Protein 9VFU (pdb70)

Sequence (1036 aa):
SAVSALADTTISRVTAANTAASTHSLGTGRVPALQAAETGASSNSSDENLIETRCVMNRNGVNEASVEHFYSRAGLVGVVEVKDSGTSLDGYTVWPIDVMGFVQQRRKLELSTYMRFDAEFTFVSNLNNSTTPGMLLQYMYVPPGAPKPDSRKSYQWQTATNPSVFAKLSDPPPQVSVPFMSPATAYQWFYDGYPTFGEHKQATNLQYGQCPNNMMGHFAIRTVSESTTGKNIHVRVYMRIKHVRAWVPRPLRSQAYMVKNYPTYSQTITNTATDRASITTTDYEGGVPASPGYSDRVAQLTVGNSTITTQEAANIVLSYGEWPEYCPSTDATAVDKPTRPDVSVNRFYTLSTKSWKTESTGWYWKFPDVLNDTGVFGQNAQFHYLYRSGFCMHVQCNASKFHQGALLVAAIPEFVIAASSPSQGLYPDFAHTNPGKDGQEFRDPYVLDAGIPLSQALIFPHQWINLRTNNCATIIMPYINALPFDSALNHSNFGLVVIPISPLKYCNGATTEVPITLTIAPLNSEFSGLRQAIKGFPTELKPGTNQFLTTDDGTSPPILPGFEPTPLIHIPGEFTSLLDLCQVETILEVNNTTGTTGVSRLLIPVRAQNNVDQLCASFQVDPGRNGPWQSTMVGQICRYYTQWSGSLKVTFMFTGSFMATGKMLIAYTPPGSAQPTTREAAMLGTHIVWDFGLQSSVTLVIPWISNTHFRAVKTGGVYDYYATGIVTIWYQTNFVVPPDTPTEANIIALGAAQKNFTLKLCKDTDEIQQTAEYQTINFTNINYYKDSYAASASRQDFAQDPAKFTRPVLDAIREAAAPLQQVQLQQSGAELVKPGASVKLSCKASGYTFTSYYMYWVKQRPGQGLEWIGEINPSNGGTNFNEKFKSKATLTVDKSSSTAYMQLSSLTSEDSAVYYCTRYGNYAYWGQGTLVDIQMTQSPASLSVSVGETVTITCRASENIYSNLAWYQQKQGKSPQLLVYAATNLADGVPSRFSGSGSGTQYSLKINSLQSEDFGSYYCQHFWGTPWTFGGGTKL

Secondary structure (DSSP, 8-state):
-THHHHHTTS----BPPPBPP------SS--TTEE-GGGSPPP---HHHHS-PPPB----B-GGGBHHHHH-S-EEEEEEEE-EETTEE-SEEEEE--S-SSHHHHHHHTTEEEEEEEEEEEEEEE-TTS-----EEEEEEE-TTSPPPSSSSSGGGG-SSS-EEEEETTSSPPEEEE----SSSSEES---B-SS-S----SS-TTTT--TTT---EEEEEE--SS--S--EEEEEEEEEEEEEEEEE-PPP-SPP-SSSS-EEESSPPPSS--BS-TT---------S--/--B-S-EEEEETTEEEEESS----EEGGG----PPPTTT----SPPB--HHHHSS-EEEEEEEE-TT---EEEEHHHHHTTSHHHHHHHHHEEEEEEEEEEEEE----TT-EEEEEEEEEET-PPPEEE--GGGS--HHHH--TTS-EE-S-GGGTTTTS-GGGGGGSSEEEEETTT-SEEEEEE----SSSSB-TTTB--EEEEEEEEEEEE--TTS-S-EEEEEEEEEEEEEEEEE-S---/-----PPTTTT---TT------BSSTT--PPPP---S-EE-BSHHHHTS-EE--TT-BTTB-GGGGG-EEEE--SSSS-EEEEEE--TTSSSGGGGSHHHHHGGGEEEEES-EEEEEEE-S-TT-B-EEEEEEE-TTS-S-SSHHHHTTSEEEEEE-SSS-EEEEEE----SSSSEES--SGGGGGG---EEEEEESS--B--TTS-SEEEEEEEEEE-TT-EEEEE---SS---SS---/---------SSSGGGS----S-----THHHH--BSS---TTS-SB-/--EEEE-------SS--EEEEEEEESS-GGGB-EEEEEE-TTS-EEEEEEE-TTT--EEE-TTSTTTEEEEEETTTTEEEEEE-S--STT-SEEEEEB-TTS-B-----B-/---EEES-SB----TT--EEEEEEESS--TT-EEEEEE-BTBPPEEEEETTTEEPTT--TTEEEEEETTEEEEEESS--TT--SEEEEEE-SSSS--B----B-

B-factor: mean 47.01, std 33.98, range [21.1, 131.78]

Nearest PDB structures (foldseek):
  7qw9-assembly1_D  TM=9.944E-01  e=4.463E-06  Coxsackievirus A6
  6aks-assembly1_D  TM=9.167E-01  e=2.619E-05  Coxsackievirus A10
  6t40-assembly1_D  TM=8.283E-01  e=2.015E-03  Enterovirus F
  7xxj-assembly1_D  TM=8.468E-01  e=8.570E-03  Echovirus E18
  7xxa-assembly1_D  TM=8.426E-01  e=9.287E-03  Echovirus E18

Radius of gyration: 30.76 Å; Cα contacts (8 Å, |Δi|>4): 2888; chains: 6; bounding box: 87×89×70 Å

Organism: NCBI:txid86107

Foldseek 3Di:
DCVVVVVPPDDDFDWDDWDDFADDDDDPPDCLPDDDCVVVDDRPRDPNPVDGDHTGPTGHGDVCVDPFNLQQDWDWQDKDKQDCADPCNFQKDWAFRASQPDQPNNLSQLLFFWKFWKKKKWKQKDFPVRHFDFWKKKWWFAFPPRDADPGLPDPSSVPPPTDIDIDGNPDGIDIDMGHRQFPDNTDGLFDQAFCDDDDCPDPCSPRGRPHCRNRGGITMMGTNDDGRPNTMMIITMIIRTHPMDGHDGDDRDQADQDDGNDRDHDPPDDDSDDDDDDPPDDDDDDDDDPPD/DDDQQWDWDDFAPDIDTFRQEDHAAEWPPDFADAQDPVQDDDDDDWDFPGRFAQYKDWQEKDWAAQPAFWWKAFVLQQPLPPTVSVVLLFQFFWKWWWKKKKKFWAFDLQKWFKKKKFKAFPLQAFFDDCVVRGHDDCCQRHVYSYTDGDPHVCCPNHNHGNVPSVVTGIDMCTNNRGGMHIYTGYTDDPHSIGRSPPDRGIMIMIGIPGGIDGDPPTDRGTMMIIIMGIHRMIGHHGDDGDD/DPDDDDDPPPPDCDPPDPDDDDDPDPPDDDDDDDDDPDDDDDLQVQQFFWFWFQQLPDPPDDDPRSQWQKAFFDPDAFDWRGKDFDLLCDPHRNCRGSNSQVQLQFFKKFAKKKKKKFWFFDQQKWFKKKKAWDAPDDADDPTVVVRVVGQIDIDTDHPRRIDMRTLGGDAPDRIQTSDDDDVSVNRGGTMIIMIGNDGGDGDPPTDRMTTITMIIGGDPGMDGHHGDDGPPDDDDDDDD/DDDPAQDQPDPDPVSTDDDPPDDDDDCCVPPVVDPDDDDPPDDRPD/DWAWAKDEADDDDAQAKDKIKTQTDDDQLQPWKKWKWWDAVPRDIHTAWIARVPPRDIDGDPVRPQFWHKDADNVRSMIIIIGGRGDPVRFTWMWIWTPDPHTDIHDTYGD/DKAKEWPAQEDDDDQQDKDKIKIFINWFLFLQKWKWFDAPPDDTDTAAGSQARGDPPHDPQWGGDDGTGMIMIMRGRRHDPRFGKMKMWGDRDDPGHIGPIYGD

Solvent-accessible surface area: 39834 Å² total; per-residue (Å²): 143,67,109,71,64,46,69,85,24,63,68,80,80,67,69,6,39,97,17,58,75,25,99,126,69,167,66,140,72,99,43,10,22,47,8,4,6,0,5,1,10,7,10,38,4,28,8,43,47,42,47,106,17,182,84,62,76,18,194,13,30,11,19,46,0,8,5,14,20,4,1,11,65,13,18,47,1,0,45,2,28,0,99,0,35,65,149,28,92,62,0,47,37,35,25,79,37,23,18,20,0,26,14,112,7,4,4,25,0,11,0,0,0,0,0,24,10,15,3,2,21,2,20,42,10,24,16,114,104,85,63,62,49,58,27,71,0,0,13,0,24,1,40,78,84,26,67,104,5,106,41,16,121,20,135,21,8,133,30,102,131,28,22,30,38,98,10,97,7,64,58,67,37,16,68,11,0,16,2,2,14,9,99,1,6,0,14,3,36,13,17,0,0,1,42,71,81,54,86,33,91,69,89,64,9,38,93,3,15,38,8,63,22,40,112,25,7,47,12,0,1,30,2,56,22,136,69,69,41,47,92,34,0,51,0,78,1,41,3,9,2,0,40,14,88,0,3,0,0,2,1,1,4,24,3,59,12,60,25,31,73,33,19,0,0,41,61,91,36,75,40,12,0,60,40,28,0,3,14,27,23,29,72,23,122,33,46,145,89,112,100,157,50,37,1,86,28,81,24,116,21,85,29,34,129,15,72,18,100,11,147,27,4,2,2,23,0,15,0,9,46,26,132,15,88,70,14,58,98,130,15,44,99,39,151,56,94,49,50,113,26,50,108,45,0,13,56,10,13,92,17,13,82,40,54,2,104,56,106,24,48,0,7,0,1,0,0,0,14,1,0,18,86,29,43,68,0,0,88,20,0,28,83,18,105,26,0,18,1,1,0,6,0,2,0,57,0,97,31,50,105,63,4,6,0,0,0,0,0,0,0,0,0,0,0,3,1,0,9,20,13,144,87,58,46,37,37,14,70,74,55,53,0,14,23,19,92,84,12,42,114,6,85,11,13,11,0,0,1,5,0,4,2,1,2,1,0,3,4,2,6,10,1,0,0,0,15,18,24,3,45,3,0,4,0,8,0,4,13,0,4,0,43,10,11,16,4,2,25,11,1,1,1,0,0,0,0,0,0,10,3,0,35,1,98,53,36,109,87,26,93,90,62,4,55,1,26,1,2,0,0,0,28,36,0,0,1,4,28,131,75,144,37,66,112,127,177,117,111,74,150,144,135,40,65,105,118,51,93,48,62,83,35,31,39,2,58,24,28,37,115,71,68,86,54,32,99,79,16,132,3,8,1,38,3,44,0,0,12,4,0,0,29,1,5,0,0,0,0,0,2,1,0,10,0,0,8,20,19,19,0,0,10,0,26,0,100,42,43,105,100,134,33,71,43,10,0,0,0,15,0,4,0,10,29,90,5,10,2,19,0,0,0,0,0,7,0,0,7,7,0,40,47,3,1,2,4,0,9,0,3,0,0,0,0,0,0,59,64,1,70,7,73,0,6,0,0,0,12,38,56,41,52,35,34,8,123,73,64,129,48,0,78,146,20,26,73,14,69,1,64,9,28,125,16,1,0,3,0,4,1,2,7,62,70,34,108,46,124,23,5,7,5,118,25,26,71,126,83,40,131,54,1,1,1,0,0,0,0,5,6,60,66,52,0,83,31,45,112,104,5,3,78,72,1,15,0,0,0,4,0,0,0,11,69,11,3,0,0,72,91,16,68,63,22,88,38,16,147,54,148,69,66,18,99,176,156,50,137,64,93,41,58,134,80,211,16,93,11,0,22,15,8,66,90,85,87,54,51,66,60,37,58,54,8,13,60,7,18,68,58,85,14,176,42,36,21,14,4,17,132,132,18,57,13,56,15,23,53,77,52,109,50,173,111,66,39,48,15,119,2,31,3,41,9,52,62,45,38,13,41,9,28,43,8,2,3,1,20,14,18,103,88,111,24,11,74,12,0,0,27,1,18,4,63,42,40,28,41,80,56,20,115,83,21,68,102,37,3,78,10,65,43,28,62,114,62,32,11,0,46,0,87,6,44,84,14,72,94,84,19,51,2,26,4,10,1,1,22,0,0,41,55,3,62,33,10,98,11,4,109,27,120,19,48,27,62,24,75,35,79,72,34,108,54,74,113,48,45,98,19,66,2,52,0,34,11,79,56,63,0,102,20,0,0,0,1,0,26,13,57,113,89,56,40,5,50,14,5,0,2,1,1,76,51,69,6,121,80,23,52,105,74,10,60,9,50,31,65,12,63,58,3,43,0,41,3,51,62,13,34,93,62,1,113,14,26,2,18,0,0,1,0,87,38,72,36,8,42,15,8,70,14,1,58,33

Structure (mmCIF, N/CA/C/O backbone):
data_9VFU
#
_entry.id   9VFU
#
_cell.length_a   1.00
_cell.length_b   1.00
_cell.length_c   1.00
_cell.angle_alpha   90.00
_cell.angle_beta   90.00
_cell.angle_gamma   90.00
#
_symmetry.space_group_name_H-M   'P 1'
#
loop_
_entity.id
_entity.type
_entity.pdbx_description
1 polymer 'Genome polyprotein'
2 polymer 'Genome polyprotein'
3 polymer 'Genome polyprotein'
4 polymer 'Genome polyprotein'
5 polymer VH
6 polymer VL
7 non-polymer 'STEARIC ACID'
#
loop_
_atom_site.group_PDB
_atom_site.id
_atom_site.type_symbol
_atom_site.label_atom_id
_atom_site.label_alt_id
_atom_site.label_comp_id
_atom_site.label_asym_id
_atom_site.label_entity_id
_atom_site.label_seq_id
_atom_site.pdbx_PDB_ins_code
_atom_site.Cartn_x
_atom_site.Cartn_y
_atom_site.Cartn_z
_atom_site.occupancy
_atom_site.B_iso_or_equiv
_atom_site.auth_seq_id
_atom_site.auth_comp_id
_atom_site.auth_asym_id
_atom_site.auth_atom_id
_atom_site.pdbx_PDB_model_num
ATOM 1 N N . SER A 1 10 ? 329.874 367.815 289.239 1.00 101.54 10 SER A N 1
ATOM 2 C CA . SER A 1 10 ? 331.003 368.122 290.110 1.00 101.54 10 SER A CA 1
ATOM 3 C C . SER A 1 10 ? 330.871 369.525 290.693 1.00 101.54 10 SER A C 1
ATOM 4 O O . SER A 1 10 ? 329.830 369.883 291.246 1.00 101.54 10 SER A O 1
ATOM 7 N N . ALA A 1 11 ? 331.935 370.315 290.574 1.00 100.10 11 ALA A N 1
ATOM 8 C CA . ALA A 1 11 ? 331.916 371.700 291.023 1.00 100.10 11 ALA A CA 1
ATOM 9 C C . ALA A 1 11 ? 331.336 372.648 289.986 1.00 100.10 11 ALA A C 1
ATOM 10 O O . ALA A 1 11 ? 331.241 373.851 290.253 1.00 100.10 11 ALA A O 1
ATOM 12 N N . VAL A 1 12 ? 330.949 372.143 288.812 1.00 96.87 12 VAL A N 1
ATOM 13 C CA . VAL A 1 12 ? 330.318 372.995 287.811 1.00 96.87 12 VAL A CA 1
ATOM 14 C C . VAL A 1 12 ? 328.939 373.436 288.276 1.00 96.87 12 VAL A C 1
ATOM 15 O O . VAL A 1 12 ? 328.439 374.486 287.852 1.00 96.87 12 VAL A O 1
ATOM 19 N N . SER A 1 13 ? 328.298 372.651 289.143 1.00 95.52 13 SER A N 1
ATOM 20 C CA . SER A 1 13 ? 327.025 373.075 289.715 1.00 95.52 13 SER A CA 1
ATOM 21 C C . SER A 1 13 ? 327.217 374.262 290.649 1.00 95.52 13 SER A C 1
ATOM 22 O O . SER A 1 13 ? 326.374 375.166 290.695 1.00 95.52 13 SER A O 1
ATOM 24 N N . ALA A 1 14 ? 328.317 374.272 291.404 1.00 91.20 14 ALA A N 1
ATOM 25 C CA . ALA A 1 14 ? 328.597 375.400 292.282 1.00 91.20 14 ALA A CA 1
ATOM 26 C C . ALA A 1 14 ? 328.898 376.656 291.479 1.00 91.20 14 ALA A C 1
ATOM 27 O O . ALA A 1 14 ? 328.400 377.741 291.801 1.00 91.20 14 ALA A O 1
ATOM 29 N N . LEU A 1 15 ? 329.708 376.530 290.425 1.00 86.57 15 LEU A N 1
ATOM 30 C CA . LEU A 1 15 ? 330.052 377.691 289.610 1.00 86.57 15 LEU A CA 1
ATOM 31 C C . LEU A 1 15 ? 328.840 378.243 288.875 1.00 86.57 15 LEU A C 1
ATOM 32 O O . LEU A 1 15 ? 328.778 379.448 288.604 1.00 86.57 15 LEU A O 1
ATOM 37 N N . ALA A 1 16 ? 327.873 377.388 288.543 1.00 87.85 16 ALA A N 1
ATOM 38 C CA . ALA A 1 16 ? 326.664 377.866 287.880 1.00 87.85 16 ALA A CA 1
ATOM 39 C C . ALA A 1 16 ? 325.824 378.723 288.816 1.00 87.85 16 ALA A C 1
ATOM 40 O O . ALA A 1 16 ? 325.300 379.766 288.408 1.00 87.85 16 ALA A O 1
ATOM 42 N N . ASP A 1 17 ? 325.682 378.302 290.069 1.00 83.60 17 ASP A N 1
ATOM 43 C CA . ASP A 1 17 ? 324.876 379.029 291.049 1.00 83.60 17 ASP A CA 1
ATOM 44 C C . ASP A 1 17 ? 325.718 380.023 291.844 1.00 83.60 17 ASP A C 1
ATOM 45 O O . ASP A 1 17 ? 325.706 380.036 293.073 1.00 83.60 17 ASP A O 1
ATOM 47 N N . THR A 1 18 ? 326.461 380.871 291.132 1.00 75.26 18 THR A N 1
ATOM 48 C CA . THR A 1 18 ? 327.250 381.923 291.754 1.00 75.26 18 THR A CA 1
ATOM 49 C C . THR A 1 18 ? 326.773 383.326 291.419 1.00 75.26 18 THR A C 1
ATOM 50 O O . THR A 1 18 ? 327.053 384.250 292.191 1.00 75.26 18 THR A O 1
ATOM 54 N N . THR A 1 19 ? 326.073 383.512 290.306 1.00 62.18 19 THR A N 1
ATOM 55 C CA . THR A 1 19 ? 325.500 384.810 289.992 1.00 62.18 19 THR A CA 1
ATOM 56 C C . THR A 1 19 ? 324.393 385.151 290.982 1.00 62.18 19 THR A C 1
ATOM 57 O O . THR A 1 19 ? 323.656 384.280 291.451 1.00 62.18 19 THR A O 1
ATOM 59 N N . ILE A 1 20 ? 324.286 386.438 291.303 1.00 47.11 20 ILE A N 1
ATOM 60 C CA . ILE A 1 20 ? 323.289 386.903 292.262 1.00 47.11 20 ILE A CA 1
ATOM 61 C C . ILE A 1 20 ? 321.908 386.743 291.635 1.00 47.11 20 ILE A C 1
ATOM 62 O O . ILE A 1 20 ? 321.578 387.418 290.658 1.00 47.11 20 ILE A O 1
ATOM 67 N N . SER A 1 21 ? 321.102 385.845 292.195 1.00 42.76 21 SER A N 1
ATOM 68 C CA . SER A 1 21 ? 319.734 385.671 291.735 1.00 42.76 21 SER A CA 1
ATOM 69 C C . SER A 1 21 ? 318.853 386.760 292.331 1.00 42.76 21 SER A C 1
ATOM 70 O O . SER A 1 21 ? 318.934 387.048 293.528 1.00 42.76 21 SER A O 1
ATOM 72 N N . ARG A 1 22 ? 318.017 387.366 291.493 1.00 38.28 22 ARG A N 1
ATOM 73 C CA . ARG A 1 22 ? 317.183 388.471 291.940 1.00 38.28 22 ARG A CA 1
ATOM 74 C C . ARG A 1 22 ? 316.085 387.973 292.868 1.00 38.28 22 ARG A C 1
ATOM 75 O O . ARG A 1 22 ? 315.352 387.037 292.537 1.00 38.28 22 ARG A O 1
ATOM 77 N N . VAL A 1 23 ? 315.977 388.599 294.037 1.00 34.73 23 VAL A N 1
ATOM 78 C CA . VAL A 1 23 ? 314.859 388.398 294.950 1.00 34.73 23 VAL A CA 1
ATOM 79 C C . VAL A 1 23 ? 313.958 389.615 294.831 1.00 34.73 23 VAL A C 1
ATOM 80 O O . VAL A 1 23 ? 314.428 390.753 294.937 1.00 34.73 23 VAL A O 1
ATOM 84 N N . THR A 1 24 ? 312.675 389.381 294.603 1.00 31.16 24 THR A N 1
ATOM 85 C CA . THR A 1 24 ? 311.745 390.436 294.243 1.00 31.16 24 THR A CA 1
ATOM 86 C C . THR A 1 24 ? 311.017 390.979 295.467 1.00 31.16 24 THR A C 1
ATOM 87 O O . THR A 1 24 ? 310.876 390.307 296.488 1.00 31.16 24 THR A O 1
ATOM 91 N N . ALA A 1 25 ? 310.554 392.219 295.344 1.00 29.69 25 ALA A N 1
ATOM 92 C CA . ALA A 1 25 ? 309.763 392.838 296.392 1.00 29.69 25 ALA A CA 1
ATOM 93 C C . ALA A 1 25 ? 308.366 392.226 296.431 1.00 29.69 25 ALA A C 1
ATOM 94 O O . ALA A 1 25 ? 307.966 391.455 295.556 1.00 29.69 25 ALA A O 1
ATOM 96 N N . ALA A 1 26 ? 307.619 392.582 297.467 1.00 28.24 26 ALA A N 1
ATOM 97 C CA . ALA A 1 26 ? 306.333 391.952 297.713 1.00 28.24 26 ALA A CA 1
ATOM 98 C C . ALA A 1 26 ? 305.321 392.338 296.646 1.00 28.24 26 ALA A C 1
ATOM 99 O O . ALA A 1 26 ? 305.214 393.501 296.257 1.00 28.24 26 ALA A O 1
ATOM 101 N N . ASN A 1 27 ? 304.577 391.347 296.170 1.00 27.97 27 ASN A N 1
ATOM 102 C CA . ASN A 1 27 ? 303.511 391.607 295.222 1.00 27.97 27 ASN A CA 1
ATOM 103 C C . ASN A 1 27 ? 302.337 392.280 295.918 1.00 27.97 27 ASN A C 1
ATOM 104 O O . ASN A 1 27 ? 302.134 392.152 297.125 1.00 27.97 27 ASN A O 1
ATOM 109 N N . THR A 1 28 ? 301.555 393.004 295.134 1.00 28.56 28 THR A N 1
ATOM 110 C CA . THR A 1 28 ? 300.303 393.572 295.601 1.00 28.56 28 THR A CA 1
ATOM 111 C C . THR A 1 28 ? 299.160 392.707 295.092 1.00 28.56 28 THR A C 1
ATOM 112 O O . THR A 1 28 ? 299.132 392.338 293.916 1.00 28.56 28 THR A O 1
ATOM 116 N N . ALA A 1 29 ? 298.239 392.362 295.981 1.00 28.56 29 ALA A N 1
ATOM 117 C CA . ALA A 1 29 ? 297.066 391.593 295.606 1.00 28.56 29 ALA A CA 1
ATOM 118 C C . ALA A 1 29 ? 295.899 392.524 295.315 1.00 28.56 29 ALA A C 1
ATOM 119 O O . ALA A 1 29 ? 295.787 393.608 295.888 1.00 28.56 29 ALA A O 1
ATOM 121 N N . ALA A 1 30 ? 295.035 392.095 294.406 1.00 28.69 30 ALA A N 1
ATOM 122 C CA . ALA A 1 30 ? 293.870 392.895 294.061 1.00 28.69 30 ALA A CA 1
ATOM 123 C C . ALA A 1 30 ? 292.891 392.909 295.222 1.00 28.69 30 ALA A C 1
ATOM 124 O O . ALA A 1 30 ? 292.578 391.865 295.798 1.00 28.69 30 ALA A O 1
ATOM 126 N N . SER A 1 31 ? 292.412 394.094 295.570 1.00 29.19 31 SER A N 1
ATOM 127 C CA . SER A 1 31 ? 291.475 394.259 296.663 1.00 29.19 31 SER A CA 1
ATOM 128 C C . SER A 1 31 ? 290.197 394.911 296.162 1.00 29.19 31 SER A C 1
ATOM 129 O O . SER A 1 31 ? 290.155 395.507 295.086 1.00 29.19 31 SER A O 1
ATOM 132 N N . THR A 1 32 ? 289.149 394.782 296.963 1.00 29.98 32 THR A N 1
ATOM 133 C CA . THR A 1 32 ? 287.841 395.323 296.648 1.00 29.98 32 THR A CA 1
ATOM 134 C C . THR A 1 32 ? 287.356 396.143 297.832 1.00 29.98 32 THR A C 1
ATOM 135 O O . THR A 1 32 ? 288.008 396.210 298.874 1.00 29.98 32 THR A O 1
ATOM 139 N N . HIS A 1 33 ? 286.202 396.774 297.664 1.00 28.83 33 HIS A N 1
ATOM 140 C CA . HIS A 1 33 ? 285.646 397.581 298.735 1.00 28.83 33 HIS A CA 1
ATOM 141 C C . HIS A 1 33 ? 285.200 396.699 299.892 1.00 28.83 33 HIS A C 1
ATOM 142 O O . HIS A 1 33 ? 284.751 395.568 299.707 1.00 28.83 33 HIS A O 1
ATOM 149 N N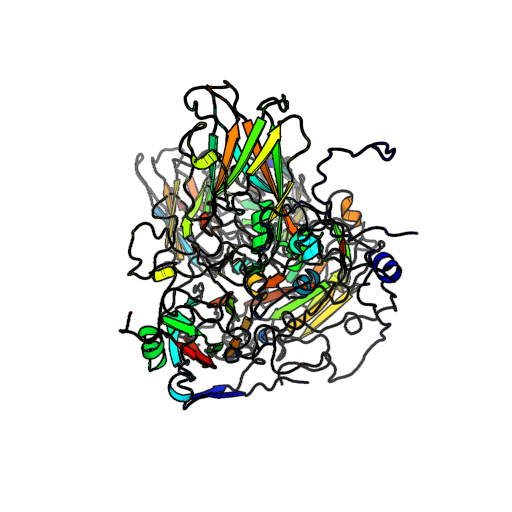 . SER A 1 34 ? 285.339 397.232 301.098 1.00 29.08 34 SER A N 1
ATOM 150 C CA . SER A 1 34 ? 284.979 396.526 302.318 1.00 29.08 34 SER A CA 1
ATOM 151 C C . SER A 1 34 ? 284.064 397.429 303.126 1.00 29.08 34 SER A C 1
ATOM 152 O O . SER A 1 34 ? 284.503 398.462 303.639 1.00 29.08 34 SER A O 1
ATOM 155 N N . LEU A 1 35 ? 282.803 397.047 303.238 1.00 28.18 35 LEU A N 1
ATOM 156 C CA . LEU A 1 35 ? 281.815 397.788 304.013 1.00 28.18 35 LEU A CA 1
ATOM 157 C C . LEU A 1 35 ? 281.322 396.873 305.126 1.00 28.18 35 LEU A C 1
ATOM 158 O O . LEU A 1 35 ? 280.485 395.998 304.893 1.00 28.18 35 LEU A O 1
ATOM 163 N N . GLY A 1 36 ? 281.845 397.067 306.329 1.00 27.85 36 GLY A N 1
ATOM 164 C CA . GLY A 1 36 ? 281.437 396.227 307.437 1.00 27.85 36 GLY A CA 1
ATOM 165 C C . GLY A 1 36 ? 282.044 396.716 308.729 1.00 27.85 36 GLY A C 1
ATOM 166 O O . GLY A 1 36 ? 282.782 397.702 308.764 1.00 27.85 36 GLY A O 1
ATOM 167 N N . THR A 1 37 ? 281.723 396.001 309.798 1.00 28.16 37 THR A N 1
ATOM 168 C CA . THR A 1 37 ? 282.182 396.323 311.135 1.00 28.16 37 THR A CA 1
ATOM 169 C C . THR A 1 37 ? 283.107 395.232 311.654 1.00 28.16 37 THR A C 1
ATOM 170 O O . THR A 1 37 ? 283.126 394.108 311.148 1.00 28.16 37 THR A O 1
ATOM 174 N N . GLY A 1 38 ? 283.880 395.588 312.675 1.00 27.88 38 GLY A N 1
ATOM 175 C CA . GLY A 1 38 ? 284.777 394.662 313.322 1.00 27.88 38 GLY A CA 1
ATOM 176 C C . GLY A 1 38 ? 286.040 394.357 312.561 1.00 27.88 38 GLY A C 1
ATOM 177 O O . GLY A 1 38 ? 286.906 393.651 313.090 1.00 27.88 38 GLY A O 1
ATOM 178 N N . ARG A 1 39 ? 286.185 394.863 311.345 1.00 28.68 39 ARG A N 1
ATOM 179 C CA . ARG A 1 39 ? 287.366 394.634 310.523 1.00 28.68 39 ARG A CA 1
ATOM 180 C C . ARG A 1 39 ? 288.043 395.984 310.338 1.00 28.68 39 ARG A C 1
ATOM 181 O O . ARG A 1 39 ? 287.671 396.755 309.451 1.00 28.68 39 ARG A O 1
ATOM 189 N N . VAL A 1 40 ? 289.033 396.268 311.173 1.00 28.23 40 VAL A N 1
ATOM 190 C CA . VAL A 1 40 ? 289.670 397.581 311.193 1.00 28.23 40 VAL A CA 1
ATOM 191 C C . VAL A 1 40 ? 291.157 397.453 310.885 1.00 28.23 40 VAL A C 1
ATOM 192 O O . VAL A 1 40 ? 291.990 397.619 311.787 1.00 28.23 40 VAL A O 1
ATOM 196 N N . PRO A 1 41 ? 291.543 397.185 309.635 1.00 27.95 41 PRO A N 1
ATOM 197 C CA . PRO A 1 41 ? 292.971 397.091 309.315 1.00 27.95 41 PRO A CA 1
ATOM 198 C C . PRO A 1 41 ? 293.720 398.402 309.447 1.00 27.95 41 PRO A C 1
ATOM 199 O O . PRO A 1 41 ? 294.955 398.384 309.438 1.00 27.95 41 PRO A O 1
ATOM 203 N N . ALA A 1 42 ? 293.027 399.530 309.583 1.00 27.57 42 ALA A N 1
ATOM 204 C CA . ALA A 1 42 ? 293.685 400.824 309.651 1.00 27.57 42 ALA A CA 1
ATOM 205 C C . ALA A 1 42 ? 293.896 401.317 311.071 1.00 27.57 42 ALA A C 1
ATOM 206 O O . ALA A 1 42 ? 294.803 402.121 311.299 1.00 27.57 42 ALA A O 1
ATOM 208 N N . LEU A 1 43 ? 293.093 400.862 312.024 1.00 27.70 43 LEU A N 1
ATOM 209 C CA . LEU A 1 43 ? 293.260 401.259 313.413 1.00 27.70 43 LEU A CA 1
ATOM 210 C C . LEU A 1 43 ? 294.398 400.463 314.028 1.00 27.70 43 LEU A C 1
ATOM 211 O O . LEU A 1 43 ? 294.373 399.230 314.023 1.00 27.70 43 LEU A O 1
ATOM 216 N N . GLN A 1 44 ? 295.389 401.164 314.550 1.00 28.35 44 GLN A N 1
ATOM 217 C CA . GLN A 1 44 ? 296.573 400.551 315.119 1.00 28.35 44 GLN A CA 1
ATOM 218 C C . GLN A 1 44 ? 296.747 401.004 316.561 1.00 28.35 44 GLN A C 1
ATOM 219 O O . GLN A 1 44 ? 295.931 401.742 317.112 1.00 28.35 44 GLN A O 1
ATOM 225 N N . ALA A 1 45 ? 297.836 400.547 317.168 1.00 28.80 45 ALA A N 1
ATOM 226 C CA . ALA A 1 45 ? 298.229 400.951 318.516 1.00 28.80 45 ALA A CA 1
ATOM 227 C C . ALA A 1 45 ? 299.748 401.078 318.502 1.00 28.80 45 ALA A C 1
ATOM 228 O O . ALA A 1 45 ? 300.466 400.100 318.715 1.00 28.80 45 ALA A O 1
ATOM 230 N N . ALA A 1 46 ? 300.230 402.292 318.247 1.00 28.49 46 ALA A N 1
ATOM 231 C CA . ALA A 1 46 ? 301.665 402.523 318.212 1.00 28.49 46 ALA A CA 1
ATOM 232 C C . ALA A 1 46 ? 302.301 402.385 319.585 1.00 28.49 46 ALA A C 1
ATOM 233 O O . ALA A 1 46 ? 303.518 402.200 319.670 1.00 28.49 46 ALA A O 1
ATOM 235 N N . GLU A 1 47 ? 301.509 402.469 320.652 1.00 28.67 47 GLU A N 1
ATOM 236 C CA . GLU A 1 47 ? 302.046 402.283 321.992 1.00 28.67 47 GLU A CA 1
ATOM 237 C C . GLU A 1 47 ? 302.631 400.896 322.171 1.00 28.67 47 GLU A C 1
ATOM 238 O O . GLU A 1 47 ? 303.531 400.701 322.992 1.00 28.67 47 GLU A O 1
ATOM 244 N N . THR A 1 48 ? 302.133 399.920 321.417 1.00 27.99 48 THR A N 1
ATOM 245 C CA . THR A 1 48 ? 302.610 398.554 321.531 1.00 27.99 48 THR A CA 1
ATOM 246 C C . THR A 1 48 ? 304.061 398.393 321.113 1.00 27.99 48 THR A C 1
ATOM 247 O O . THR A 1 48 ? 304.626 397.317 321.316 1.00 27.99 48 THR A O 1
ATOM 251 N N . GLY A 1 49 ? 304.677 399.422 320.546 1.00 28.24 49 GLY A N 1
ATOM 252 C CA . GLY A 1 49 ? 306.012 399.290 320.020 1.00 28.24 49 GLY A CA 1
ATOM 253 C C . GLY A 1 49 ? 306.108 398.489 318.749 1.00 28.24 49 GLY A C 1
ATOM 254 O O . GLY A 1 49 ? 307.214 398.314 318.230 1.00 28.24 49 GLY A O 1
ATOM 255 N N . ALA A 1 50 ? 304.994 397.997 318.236 1.00 27.77 50 ALA A N 1
ATOM 256 C CA . ALA A 1 50 ? 304.960 397.271 316.982 1.00 27.77 50 ALA A CA 1
ATOM 257 C C . ALA A 1 50 ? 304.566 398.225 315.870 1.00 27.77 50 ALA A C 1
ATOM 258 O O . ALA A 1 50 ? 303.640 399.024 316.025 1.00 27.77 50 ALA A O 1
ATOM 260 N N . SER A 1 51 ? 305.277 398.149 314.753 1.00 28.26 51 SER A N 1
ATOM 261 C CA . SER A 1 51 ? 304.906 398.962 313.610 1.00 28.26 51 SER A CA 1
ATOM 262 C C . SER A 1 51 ? 303.578 398.472 313.041 1.00 28.26 51 SER A C 1
ATOM 263 O O . SER A 1 51 ? 303.098 397.381 313.348 1.00 28.26 51 SER A O 1
ATOM 266 N N . SER A 1 52 ? 302.982 399.303 312.200 1.00 29.04 52 SER A N 1
ATOM 267 C CA . SER A 1 52 ? 301.671 398.998 311.655 1.00 29.04 52 SER A CA 1
ATOM 268 C C . SER A 1 52 ? 301.746 397.827 310.688 1.00 29.04 52 SER A C 1
ATOM 269 O O . SER A 1 52 ? 302.615 397.783 309.813 1.00 29.04 52 SER A O 1
ATOM 272 N N . ASN A 1 53 ? 300.829 396.879 310.845 1.00 30.13 53 ASN A N 1
ATOM 273 C CA . ASN A 1 53 ? 300.684 395.776 309.913 1.00 30.13 53 ASN A CA 1
ATOM 274 C C . ASN A 1 53 ? 299.629 396.045 308.850 1.00 30.13 53 ASN A C 1
ATOM 275 O O . ASN A 1 53 ? 299.182 395.109 308.182 1.00 30.13 53 ASN A O 1
ATOM 280 N N . SER A 1 54 ? 299.227 397.298 308.679 1.00 29.18 54 SER A N 1
ATOM 281 C CA . SER A 1 54 ? 298.262 397.633 307.646 1.00 29.18 54 SER A CA 1
ATOM 282 C C . SER A 1 54 ? 298.884 397.482 306.267 1.00 29.18 54 SER A C 1
ATOM 283 O O . SER A 1 54 ? 300.015 397.906 306.025 1.00 29.18 54 SER A O 1
ATOM 286 N N . SER A 1 55 ? 298.131 396.882 305.359 1.00 29.44 55 SER A N 1
ATOM 287 C CA . SER A 1 55 ? 298.551 396.678 303.985 1.00 29.44 55 SER A CA 1
ATOM 288 C C . SER A 1 55 ? 297.761 397.598 303.065 1.00 29.44 55 SER A C 1
ATOM 289 O O . SER A 1 55 ? 296.648 398.015 303.389 1.00 29.44 55 SER A O 1
ATOM 292 N N . ASP A 1 56 ? 298.354 397.927 301.918 1.00 29.72 56 ASP A N 1
ATOM 293 C CA . ASP A 1 56 ? 297.649 398.758 300.949 1.00 29.72 56 ASP A CA 1
ATOM 294 C C . ASP A 1 56 ? 296.406 398.064 300.419 1.00 29.72 56 ASP A C 1
ATOM 295 O O . ASP A 1 56 ? 295.458 398.728 299.992 1.00 29.72 56 ASP A O 1
ATOM 300 N N . GLU A 1 57 ? 296.389 396.734 300.444 1.00 29.29 57 GLU A N 1
ATOM 301 C CA . GLU A 1 57 ? 295.215 395.984 300.026 1.00 29.29 57 GLU A CA 1
ATOM 302 C C . GLU A 1 57 ? 294.047 396.142 300.981 1.00 29.29 57 GLU A C 1
ATOM 303 O O . GLU A 1 57 ? 292.950 395.674 300.669 1.00 29.29 57 GLU A O 1
ATOM 309 N N . ASN A 1 58 ? 294.247 396.769 302.129 1.00 28.88 58 ASN A N 1
ATOM 310 C CA . ASN A 1 58 ? 293.177 396.943 303.087 1.00 28.88 58 ASN A CA 1
ATOM 311 C C . ASN A 1 58 ? 292.844 398.395 303.360 1.00 28.88 58 ASN A C 1
ATOM 312 O O . ASN A 1 58 ? 291.832 398.666 304.011 1.00 28.88 58 ASN A O 1
ATOM 317 N N . LEU A 1 59 ? 293.666 399.329 302.897 1.00 28.30 59 LEU A N 1
ATOM 318 C CA . LEU A 1 59 ? 293.362 400.747 302.978 1.00 28.30 59 LEU A CA 1
ATOM 319 C C . LEU A 1 59 ? 292.729 401.287 301.708 1.00 28.30 59 LEU A C 1
ATOM 320 O O . LEU A 1 59 ? 291.875 402.173 301.785 1.00 28.30 59 LEU A O 1
ATOM 325 N N . ILE A 1 60 ? 293.126 400.772 300.546 1.00 28.93 60 ILE A N 1
ATOM 326 C CA . ILE A 1 60 ? 292.585 401.185 299.261 1.00 28.93 60 ILE A CA 1
ATOM 327 C C . ILE A 1 60 ? 292.258 399.941 298.448 1.00 28.93 60 ILE A C 1
ATOM 328 O O . ILE A 1 60 ? 292.622 398.822 298.806 1.00 28.93 60 ILE A O 1
ATOM 333 N N . GLU A 1 61 ? 291.560 400.152 297.337 1.00 29.74 61 GLU A N 1
ATOM 334 C CA . GLU A 1 61 ? 291.327 399.087 296.369 1.00 29.74 61 GLU A CA 1
ATOM 335 C C . GLU A 1 61 ? 292.545 398.990 295.465 1.00 29.74 61 GLU A C 1
ATOM 336 O O . GLU A 1 61 ? 292.773 399.860 294.621 1.00 29.74 61 GLU A O 1
ATOM 342 N N . THR A 1 62 ? 293.321 397.938 295.641 1.00 28.46 62 THR A N 1
ATOM 343 C CA . THR A 1 62 ? 294.563 397.762 294.912 1.00 28.46 62 THR A CA 1
ATOM 344 C C . THR A 1 62 ? 294.349 396.911 293.673 1.00 28.46 62 THR A C 1
ATOM 345 O O . THR A 1 62 ? 293.383 396.157 293.561 1.00 28.46 62 THR A O 1
ATOM 349 N N . ARG A 1 63 ? 295.270 397.048 292.735 1.00 27.96 63 ARG A N 1
ATOM 350 C CA . ARG A 1 63 ? 295.370 396.128 291.620 1.00 27.96 63 ARG A CA 1
ATOM 351 C C . ARG A 1 63 ? 296.380 395.036 291.948 1.00 27.96 63 ARG A C 1
ATOM 352 O O . ARG A 1 63 ? 297.143 395.129 292.909 1.00 27.96 63 ARG A O 1
ATOM 360 N N . CYS A 1 64 ? 296.379 393.987 291.139 1.00 29.19 64 CYS A N 1
ATOM 361 C CA . CYS A 1 64 ? 297.387 392.947 291.269 1.00 29.19 64 CYS A CA 1
ATOM 362 C C . CYS A 1 64 ? 298.645 393.384 290.540 1.00 29.19 64 CYS A C 1
ATOM 363 O O . CYS A 1 64 ? 298.631 393.569 289.321 1.00 29.19 64 CYS A O 1
ATOM 366 N N . VAL A 1 65 ? 299.730 393.561 291.283 1.00 28.05 65 VAL A N 1
ATOM 367 C CA . VAL A 1 65 ? 301.029 393.889 290.713 1.00 28.05 65 VAL A CA 1
ATOM 368 C C . VAL A 1 65 ? 301.960 392.717 290.975 1.00 28.05 65 VAL A C 1
ATOM 369 O O . VAL A 1 65 ? 302.182 392.338 292.129 1.00 28.05 65 VAL A O 1
ATOM 373 N N . MET A 1 66 ? 302.486 392.133 289.906 1.00 28.32 66 MET A N 1
ATOM 374 C CA . MET A 1 66 ? 303.535 391.126 290.016 1.00 28.32 66 MET A CA 1
ATOM 375 C C . MET A 1 66 ? 304.854 391.879 290.110 1.00 28.32 66 MET A C 1
ATOM 376 O O . MET A 1 66 ? 305.527 392.134 289.112 1.00 28.32 66 MET A O 1
ATOM 378 N N . ASN A 1 67 ? 305.213 392.249 291.333 1.00 28.03 67 ASN A N 1
ATOM 379 C CA . ASN A 1 67 ? 306.373 393.095 291.576 1.00 28.03 67 ASN A CA 1
ATOM 380 C C . ASN A 1 67 ? 307.654 392.351 291.221 1.00 28.03 67 ASN A C 1
ATOM 381 O O . ASN A 1 67 ? 307.946 391.295 291.789 1.00 28.03 67 ASN A O 1
ATOM 386 N N . ARG A 1 68 ? 308.418 392.906 290.283 1.00 27.62 68 ARG A N 1
ATOM 387 C CA . ARG A 1 68 ? 309.691 392.335 289.869 1.00 27.62 68 ARG A CA 1
ATOM 388 C C . ARG A 1 68 ? 310.867 393.230 290.238 1.00 27.62 68 ARG A C 1
ATOM 389 O O . ARG A 1 68 ? 311.942 393.110 289.647 1.00 27.62 68 ARG A O 1
ATOM 397 N N . ASN A 1 69 ? 310.686 394.122 291.206 1.00 28.48 69 ASN A N 1
ATOM 398 C CA . ASN A 1 69 ? 311.777 394.951 291.691 1.00 28.48 69 ASN A CA 1
ATOM 399 C C . ASN A 1 69 ? 312.672 394.140 292.616 1.00 28.48 69 ASN A C 1
ATOM 400 O O . ASN A 1 69 ? 312.184 393.447 293.510 1.00 28.48 69 ASN A O 1
ATOM 405 N N . GLY A 1 70 ? 313.982 394.239 292.414 1.00 29.86 70 GLY A N 1
ATOM 406 C CA . GLY A 1 70 ? 314.929 393.444 293.172 1.00 29.86 70 GLY A CA 1
ATOM 407 C C . GLY A 1 70 ? 315.333 394.113 294.475 1.00 29.86 70 GLY A C 1
ATOM 408 O O . GLY A 1 70 ? 315.620 395.304 294.516 1.00 29.86 70 GLY A O 1
ATOM 409 N N . VAL A 1 71 ? 315.377 393.312 295.535 1.00 31.67 71 VAL A N 1
ATOM 410 C CA . VAL A 1 71 ? 315.655 393.782 296.882 1.00 31.67 71 VAL A CA 1
ATOM 411 C C . VAL A 1 71 ? 317.034 393.348 297.361 1.00 31.67 71 VAL A C 1
ATOM 412 O O . VAL A 1 71 ? 317.331 393.449 298.554 1.00 31.67 71 VAL A O 1
ATOM 416 N N . ASN A 1 72 ? 317.891 392.874 296.455 1.00 33.43 72 ASN A N 1
ATOM 417 C CA . ASN A 1 72 ? 319.181 392.331 296.864 1.00 33.43 72 ASN A CA 1
ATOM 418 C C . ASN A 1 72 ? 320.129 393.423 297.332 1.00 33.43 72 ASN A C 1
ATOM 419 O O . ASN A 1 72 ? 320.868 393.235 298.302 1.00 33.43 72 ASN A O 1
ATOM 424 N N . GLU A 1 73 ? 320.128 394.566 296.650 1.00 31.80 73 GLU A N 1
ATOM 425 C CA . GLU A 1 73 ? 321.101 395.612 296.921 1.00 31.80 73 GLU A CA 1
ATOM 426 C C . GLU A 1 73 ? 320.950 396.218 298.306 1.00 31.80 73 GLU A C 1
ATOM 427 O O . GLU A 1 73 ? 321.863 396.911 298.765 1.00 31.80 73 GLU A O 1
ATOM 433 N N . ALA A 1 74 ? 319.832 395.983 298.978 1.00 30.61 74 ALA A N 1
ATOM 434 C CA . ALA A 1 74 ? 319.618 396.469 300.329 1.00 30.61 74 ALA A CA 1
ATOM 435 C C . ALA A 1 74 ? 320.123 395.504 301.387 1.00 30.61 74 ALA A C 1
ATOM 436 O O . ALA A 1 74 ? 319.832 395.694 302.568 1.00 30.61 74 ALA A O 1
ATOM 438 N N . SER A 1 75 ? 320.865 394.477 300.994 1.00 30.80 75 SER A N 1
ATOM 439 C CA . SER A 1 75 ? 321.455 393.575 301.964 1.00 30.80 75 SER A CA 1
ATOM 440 C C . SER A 1 75 ? 322.546 394.291 302.750 1.00 30.80 75 SER A C 1
ATOM 441 O O . SER A 1 75 ? 323.108 395.297 302.311 1.00 30.80 75 SER A O 1
ATOM 444 N N . VAL A 1 76 ? 322.835 393.766 303.939 1.00 30.05 76 VAL A N 1
ATOM 445 C CA . VAL A 1 76 ? 323.927 394.304 304.741 1.00 30.05 76 VAL A CA 1
ATOM 446 C C . VAL A 1 76 ? 325.251 394.116 304.018 1.00 30.05 76 VAL A C 1
ATOM 447 O O . VAL A 1 76 ? 326.142 394.969 304.091 1.00 30.05 76 VAL A O 1
ATOM 451 N N . GLU A 1 77 ? 325.396 393.010 303.292 1.00 31.06 77 GLU A N 1
ATOM 452 C CA . GLU A 1 77 ? 326.618 392.782 302.534 1.00 31.06 77 GLU A CA 1
ATOM 453 C C . GLU A 1 77 ? 326.797 393.845 301.460 1.00 31.06 77 GLU A C 1
ATOM 454 O O . GLU A 1 77 ? 327.841 394.497 301.384 1.00 31.06 77 GLU A O 1
ATOM 460 N N . HIS A 1 78 ? 325.775 394.052 300.634 1.00 30.87 78 HIS A N 1
ATOM 461 C CA . HIS A 1 78 ? 325.890 395.024 299.556 1.00 30.87 78 HIS A CA 1
ATOM 462 C C . HIS A 1 78 ? 325.967 396.446 300.084 1.00 30.87 78 HIS A C 1
ATOM 463 O O . HIS A 1 78 ? 326.593 397.304 299.457 1.00 30.87 78 HIS A O 1
ATOM 470 N N . PHE A 1 79 ? 325.342 396.715 301.228 1.00 29.99 79 PHE A N 1
ATOM 471 C CA . PHE A 1 79 ? 325.458 398.033 301.831 1.00 29.99 79 PHE A CA 1
ATOM 472 C C . PHE A 1 79 ? 326.881 398.304 302.293 1.00 29.99 79 PHE A C 1
ATOM 473 O O . PHE A 1 79 ? 327.395 399.412 302.117 1.00 29.99 79 PHE A O 1
ATOM 481 N N . TYR A 1 80 ? 327.540 397.305 302.871 1.00 29.74 80 TYR A N 1
ATOM 482 C CA . TYR A 1 80 ? 328.829 397.504 303.514 1.00 29.74 80 TYR A CA 1
ATOM 483 C C . TYR A 1 80 ? 330.021 397.082 302.671 1.00 29.74 80 TYR A C 1
ATOM 484 O O . TYR A 1 80 ? 331.116 397.607 302.877 1.00 29.74 80 TYR A O 1
ATOM 493 N N . SER A 1 81 ? 329.856 396.149 301.734 1.00 30.20 81 SER A N 1
ATOM 494 C CA . SER A 1 81 ? 330.988 395.654 300.949 1.00 30.20 81 SER A CA 1
ATOM 495 C C . SER A 1 81 ? 331.389 396.672 299.881 1.00 30.20 81 SER A C 1
ATOM 496 O O . SER A 1 81 ? 331.344 396.421 298.680 1.00 30.20 81 SER A O 1
ATOM 499 N N . ARG A 1 82 ? 331.795 397.842 300.358 1.00 30.17 82 ARG A N 1
ATOM 500 C CA . ARG A 1 82 ? 332.233 398.940 299.515 1.00 30.17 82 ARG A CA 1
ATOM 501 C C . ARG A 1 82 ? 333.403 399.621 300.197 1.00 30.17 82 ARG A C 1
ATOM 502 O O . ARG A 1 82 ? 333.300 400.012 301.363 1.00 30.17 82 ARG A O 1
ATOM 510 N N . ALA A 1 83 ? 334.507 399.756 299.474 1.00 29.38 83 ALA A N 1
ATOM 511 C CA . ALA A 1 83 ? 335.714 400.301 300.068 1.00 29.38 83 ALA A CA 1
ATOM 512 C C . ALA A 1 83 ? 335.550 401.791 300.316 1.00 29.38 83 ALA A C 1
ATOM 513 O O . ALA A 1 83 ? 335.221 402.554 299.406 1.00 29.38 83 ALA A O 1
ATOM 515 N N . GLY A 1 84 ? 335.774 402.201 301.560 1.00 28.54 84 GLY A N 1
ATOM 516 C CA . GLY A 1 84 ? 335.725 403.597 301.918 1.00 28.54 84 GLY A CA 1
ATOM 517 C C . GLY A 1 84 ? 336.970 403.980 302.689 1.00 28.54 84 GLY A C 1
ATOM 518 O O . GLY A 1 84 ? 337.652 403.141 303.271 1.00 28.54 84 GLY A O 1
ATOM 519 N N . LEU A 1 85 ? 337.254 405.274 302.681 1.00 28.18 85 LEU A N 1
ATOM 520 C CA . LEU A 1 85 ? 338.454 405.776 303.326 1.00 28.18 85 LEU A CA 1
ATOM 521 C C . LEU A 1 85 ? 338.337 405.630 304.836 1.00 28.18 85 LEU A C 1
ATOM 522 O O . LEU A 1 85 ? 337.463 406.235 305.460 1.00 28.18 85 LEU A O 1
ATOM 527 N N . VAL A 1 86 ? 339.223 404.828 305.419 1.00 28.29 86 VAL A N 1
ATOM 528 C CA . VAL A 1 86 ? 339.297 404.681 306.868 1.00 28.29 86 VAL A CA 1
ATOM 529 C C . VAL A 1 86 ? 340.564 405.275 307.455 1.00 28.29 86 VAL A C 1
ATOM 530 O O . VAL A 1 86 ? 340.650 405.402 308.685 1.00 28.29 86 VAL A O 1
ATOM 534 N N . GLY A 1 87 ? 341.540 405.646 306.636 1.00 27.55 87 GLY A N 1
ATOM 535 C CA . GLY A 1 87 ? 342.758 406.219 307.161 1.00 27.55 87 GLY A CA 1
ATOM 536 C C . GLY A 1 87 ? 343.613 406.953 306.154 1.00 27.55 87 GLY A C 1
ATOM 537 O O . GLY A 1 87 ? 343.847 406.460 305.049 1.00 27.55 87 GLY A O 1
ATOM 538 N N . VAL A 1 88 ? 344.090 408.132 306.532 1.00 27.52 88 VAL A N 1
ATOM 539 C CA . VAL A 1 88 ? 345.048 408.894 305.745 1.00 27.52 88 VAL A CA 1
ATOM 540 C C . VAL A 1 88 ? 346.330 408.978 306.555 1.00 27.52 88 VAL A C 1
ATOM 541 O O . VAL A 1 88 ? 346.380 409.664 307.582 1.00 27.52 88 VAL A O 1
ATOM 545 N N . VAL A 1 89 ? 347.366 408.285 306.097 1.00 27.93 89 VAL A N 1
ATOM 546 C CA . VAL A 1 89 ? 348.664 408.257 306.755 1.00 27.93 89 VAL A CA 1
ATOM 547 C C . VAL A 1 89 ? 349.635 409.079 305.921 1.00 27.93 89 VAL A C 1
ATOM 548 O O . VAL A 1 89 ? 349.743 408.877 304.706 1.00 27.93 89 VAL A O 1
ATOM 552 N N . GLU A 1 90 ? 350.340 410.000 306.568 1.00 28.83 90 GLU A N 1
ATOM 553 C CA . GLU A 1 90 ? 351.361 410.815 305.920 1.00 28.83 90 GLU A CA 1
ATOM 554 C C . GLU A 1 90 ? 352.722 410.377 306.438 1.00 28.83 90 GLU A C 1
ATOM 555 O O . GLU A 1 90 ? 353.065 410.636 307.595 1.00 28.83 90 GLU A O 1
ATOM 557 N N . VAL A 1 91 ? 353.491 409.711 305.583 1.00 29.49 91 VAL A N 1
ATOM 558 C CA . VAL A 1 91 ? 354.850 409.305 305.913 1.00 29.49 91 VAL A CA 1
ATOM 559 C C . VAL A 1 91 ? 355.763 410.503 305.705 1.00 29.49 91 VAL A C 1
ATOM 560 O O . VAL A 1 91 ? 356.285 410.716 304.607 1.00 29.49 91 VAL A O 1
ATOM 564 N N . LYS A 1 92 ? 355.960 411.292 306.755 1.00 30.39 92 LYS A N 1
ATOM 565 C CA . LYS A 1 92 ? 356.698 412.540 306.646 1.00 30.39 92 LYS A CA 1
ATOM 566 C C . LYS A 1 92 ? 358.195 412.275 306.618 1.00 30.39 92 LYS A C 1
ATOM 567 O O . LYS A 1 92 ? 358.739 411.637 307.523 1.00 30.39 92 LYS A O 1
ATOM 573 N N . ASP A 1 93 ? 358.858 412.756 305.573 1.00 31.08 93 ASP A N 1
ATOM 574 C CA . ASP A 1 93 ? 360.302 412.636 305.457 1.00 31.08 93 ASP A CA 1
ATOM 575 C C . ASP A 1 93 ? 360.898 413.912 304.891 1.00 31.08 93 ASP A C 1
ATOM 576 O O . ASP A 1 93 ? 361.783 413.874 304.032 1.00 31.08 93 ASP A O 1
ATOM 581 N N . SER A 1 94 ? 360.424 415.060 305.358 1.00 31.07 94 SER A N 1
ATOM 582 C CA . SER A 1 94 ? 360.905 416.331 304.843 1.00 31.07 94 SER A CA 1
ATOM 583 C C . SER A 1 94 ? 360.675 417.411 305.883 1.00 31.07 94 SER A C 1
ATOM 584 O O . SER A 1 94 ? 359.794 417.293 306.737 1.00 31.07 94 SER A O 1
ATOM 587 N N . GLY A 1 95 ? 361.470 418.465 305.792 1.00 31.39 95 GLY A N 1
ATOM 588 C CA . GLY A 1 95 ? 361.291 419.593 306.687 1.00 31.39 95 GLY A CA 1
ATOM 589 C C . GLY A 1 95 ? 361.679 419.225 308.101 1.00 31.39 95 GLY A C 1
ATOM 590 O O . GLY A 1 95 ? 362.756 418.677 308.353 1.00 31.39 95 GLY A O 1
ATOM 591 N N . THR A 1 96 ? 360.789 419.529 309.041 1.00 32.66 96 THR A N 1
ATOM 592 C CA . THR A 1 96 ? 361.062 419.252 310.444 1.00 32.66 96 THR A CA 1
ATOM 593 C C . THR A 1 96 ? 360.881 417.780 310.783 1.00 32.66 96 THR A C 1
ATOM 594 O O . THR A 1 96 ? 361.513 417.285 311.722 1.00 32.66 96 THR A O 1
ATOM 598 N N . SER A 1 97 ? 360.034 417.072 310.044 1.00 31.83 97 SER A N 1
ATOM 599 C CA . SER A 1 97 ? 359.728 415.674 310.327 1.00 31.83 97 SER A CA 1
ATOM 600 C C . SER A 1 97 ? 360.465 414.808 309.313 1.00 31.83 97 SER A C 1
ATOM 601 O O . SER A 1 97 ? 359.914 414.409 308.289 1.00 31.83 97 SER A O 1
ATOM 604 N N . LEU A 1 98 ? 361.724 414.514 309.613 1.00 31.25 98 LEU A N 1
ATOM 605 C CA . LEU A 1 98 ? 362.553 413.652 308.771 1.00 31.25 98 LEU A CA 1
ATOM 606 C C . LEU A 1 98 ? 362.522 412.220 309.298 1.00 31.25 98 LEU A C 1
ATOM 607 O O . LEU A 1 98 ? 363.526 411.652 309.718 1.00 31.25 98 LEU A O 1
ATOM 612 N N . ASP A 1 99 ? 361.326 411.641 309.269 1.00 31.81 99 ASP A N 1
ATOM 613 C CA . ASP A 1 99 ? 361.072 410.334 309.860 1.00 31.81 99 ASP A CA 1
ATOM 614 C C . ASP A 1 99 ? 361.115 409.210 308.839 1.00 31.81 99 ASP A C 1
ATOM 615 O O . ASP A 1 99 ? 361.764 408.189 309.071 1.00 31.81 99 ASP A O 1
ATOM 620 N N . GLY A 1 100 ? 360.435 409.375 307.712 1.00 30.73 100 GLY A N 1
ATOM 621 C CA . GLY A 1 100 ? 360.354 408.296 306.755 1.00 30.73 100 GLY A CA 1
ATOM 622 C C . GLY A 1 100 ? 359.575 407.102 307.234 1.00 30.73 100 GLY A C 1
ATOM 623 O O . GLY A 1 100 ? 359.662 406.038 306.622 1.00 30.73 100 GLY A O 1
ATOM 624 N N . TYR A 1 101 ? 358.821 407.248 308.317 1.00 30.12 101 TYR A N 1
ATOM 625 C CA . TYR A 1 101 ? 357.983 406.183 308.836 1.00 30.12 101 TYR A CA 1
ATOM 626 C C . TYR A 1 101 ? 356.852 406.819 309.629 1.00 30.12 101 TYR A C 1
ATOM 627 O O . TYR A 1 101 ? 356.988 407.929 310.142 1.00 30.12 101 TYR A O 1
ATOM 636 N N . THR A 1 102 ? 355.733 406.108 309.707 1.00 29.19 102 THR A N 1
ATOM 637 C CA . THR A 1 102 ? 354.602 406.542 310.512 1.00 29.19 102 THR A CA 1
ATOM 638 C C . THR A 1 102 ? 353.924 405.311 311.082 1.00 29.19 102 THR A C 1
ATOM 639 O O . THR A 1 102 ? 353.684 404.343 310.356 1.00 29.19 102 THR A O 1
ATOM 643 N N . VAL A 1 103 ? 353.622 405.346 312.373 1.00 28.74 103 VAL A N 1
ATOM 644 C CA . VAL A 1 103 ? 352.886 404.283 313.042 1.00 28.74 103 VAL A CA 1
ATOM 645 C C . VAL A 1 103 ? 351.476 404.801 313.267 1.00 28.74 103 VAL A C 1
ATOM 646 O O . VAL A 1 103 ? 351.261 405.728 314.055 1.00 28.74 103 VAL A O 1
ATOM 650 N N . TRP A 1 104 ? 350.511 404.207 312.571 1.00 27.97 104 TRP A N 1
ATOM 651 C CA . TRP A 1 104 ? 349.163 404.740 312.508 1.00 27.97 104 TRP A CA 1
ATOM 652 C C . TRP A 1 104 ? 348.207 403.872 313.307 1.00 27.97 104 TRP A C 1
ATOM 653 O O . TRP A 1 104 ? 348.016 402.695 312.967 1.00 27.97 104 TRP A O 1
ATOM 664 N N . PRO A 1 105 ? 347.585 404.400 314.359 1.00 27.48 105 PRO A N 1
ATOM 665 C CA . PRO A 1 105 ? 346.577 403.624 315.088 1.00 27.48 105 PRO A CA 1
ATOM 666 C C . PRO A 1 105 ? 345.411 403.273 314.178 1.00 27.48 105 PRO A C 1
ATOM 667 O O . PRO A 1 105 ? 344.799 404.145 313.560 1.00 27.48 105 PRO A O 1
ATOM 671 N N . ILE A 1 106 ? 345.106 401.982 314.094 1.00 28.11 106 ILE A N 1
ATOM 672 C CA . ILE A 1 106 ? 344.062 401.504 313.196 1.00 28.11 106 ILE A CA 1
ATOM 673 C C . ILE A 1 106 ? 342.708 401.830 313.814 1.00 28.11 106 ILE A C 1
ATOM 674 O O . ILE A 1 106 ? 342.293 401.206 314.792 1.00 28.11 106 ILE A O 1
ATOM 679 N N . ASP A 1 107 ? 342.021 402.811 313.243 1.00 29.46 107 ASP A N 1
ATOM 680 C CA . ASP A 1 107 ? 340.684 403.181 313.671 1.00 29.46 107 ASP A CA 1
ATOM 681 C C . ASP A 1 107 ? 339.884 403.561 312.441 1.00 29.46 107 ASP A C 1
ATOM 682 O O . ASP A 1 107 ? 340.320 404.400 311.650 1.00 29.46 107 ASP A O 1
ATOM 684 N N . VAL A 1 108 ? 338.721 402.942 312.280 1.00 30.23 108 VAL A N 1
ATOM 685 C CA . VAL A 1 108 ? 337.908 403.142 311.090 1.00 30.23 108 VAL A CA 1
ATOM 686 C C . VAL A 1 108 ? 336.876 404.233 311.333 1.00 30.23 108 VAL A C 1
ATOM 687 O O . VAL A 1 108 ? 335.917 404.374 310.567 1.00 30.23 108 VAL A O 1
ATOM 691 N N . MET A 1 109 ? 337.059 405.015 312.395 1.00 31.42 109 MET A N 1
ATOM 692 C CA . MET A 1 109 ? 336.086 406.023 312.793 1.00 31.42 109 MET A CA 1
ATOM 693 C C . MET A 1 109 ? 336.614 407.441 312.617 1.00 31.42 109 MET A C 1
ATOM 694 O O . MET A 1 109 ? 336.164 408.362 313.300 1.00 31.42 109 MET A O 1
ATOM 699 N N . GLY A 1 110 ? 337.552 407.636 311.703 1.00 30.76 110 GLY A N 1
ATOM 700 C CA . GLY A 1 110 ? 338.131 408.946 311.510 1.00 30.76 110 GLY A CA 1
ATOM 701 C C . GLY A 1 110 ? 337.501 409.725 310.378 1.00 30.76 110 GLY A C 1
ATOM 702 O O . GLY A 1 110 ? 337.790 410.908 310.200 1.00 30.76 110 GLY A O 1
ATOM 703 N N . PHE A 1 111 ? 336.639 409.079 309.602 1.00 29.81 111 PHE A N 1
ATOM 704 C CA . PHE A 1 111 ? 336.047 409.695 308.425 1.00 29.81 111 PHE A CA 1
ATOM 705 C C . PHE A 1 111 ? 334.554 409.411 308.394 1.00 29.81 111 PHE A C 1
ATOM 706 O O . PHE A 1 111 ? 334.105 408.332 308.783 1.00 29.81 111 PHE A O 1
ATOM 714 N N . VAL A 1 112 ? 333.796 410.391 307.905 1.00 29.89 112 VAL A N 1
ATOM 715 C CA . VAL A 1 112 ? 332.369 410.446 308.199 1.00 29.89 112 VAL A CA 1
ATOM 716 C C . VAL A 1 112 ? 331.610 409.351 307.464 1.00 29.89 112 VAL A C 1
ATOM 717 O O . VAL A 1 112 ? 330.656 408.778 308.000 1.00 29.89 112 VAL A O 1
ATOM 721 N N . GLN A 1 113 ? 332.020 409.031 306.241 1.00 29.74 113 GLN A N 1
ATOM 722 C CA . GLN A 1 113 ? 331.207 408.157 305.406 1.00 29.74 113 GLN A CA 1
ATOM 723 C C . GLN A 1 113 ? 331.234 406.725 305.917 1.00 29.74 113 GLN A C 1
ATOM 724 O O . GLN A 1 113 ? 330.189 406.087 306.069 1.00 29.74 113 GLN A O 1
ATOM 730 N N . GLN A 1 114 ? 332.428 406.196 306.178 1.00 30.32 114 GLN A N 1
ATOM 731 C CA . GLN A 1 114 ? 332.527 404.855 306.738 1.00 30.32 114 GLN A CA 1
ATOM 732 C C . GLN A 1 114 ? 331.968 404.809 308.152 1.00 30.32 114 GLN A C 1
ATOM 733 O O . GLN A 1 114 ? 331.239 403.880 308.508 1.00 30.32 114 GLN A O 1
ATOM 739 N N . ARG A 1 115 ? 332.281 405.821 308.964 1.00 30.20 115 ARG A N 1
ATOM 740 C CA . ARG A 1 115 ? 331.868 405.823 310.363 1.00 30.20 115 ARG A CA 1
ATOM 741 C C . ARG A 1 115 ? 330.352 405.825 310.497 1.00 30.20 115 ARG A C 1
ATOM 742 O O . ARG A 1 115 ? 329.790 405.076 311.301 1.00 30.20 115 ARG A O 1
ATOM 750 N N . ARG A 1 116 ? 329.671 406.662 309.717 1.00 29.79 116 ARG A N 1
ATOM 751 C CA . ARG A 1 116 ? 328.220 406.741 309.823 1.00 29.79 116 ARG A CA 1
ATOM 752 C C . ARG A 1 116 ? 327.566 405.444 309.371 1.00 29.79 116 ARG A C 1
ATOM 753 O O . ARG A 1 116 ? 326.608 404.973 309.991 1.00 29.79 116 ARG A O 1
ATOM 761 N N . LYS A 1 117 ? 328.071 404.853 308.288 1.00 30.30 117 LYS A N 1
ATOM 762 C CA . LYS A 1 117 ? 327.524 403.584 307.825 1.00 30.30 117 LYS A CA 1
ATOM 763 C C . LYS A 1 117 ? 327.729 402.485 308.853 1.00 30.30 117 LYS A C 1
ATOM 764 O O . LYS A 1 117 ? 326.846 401.647 309.059 1.00 30.30 117 LYS A O 1
ATOM 770 N N . LEU A 1 118 ? 328.885 402.471 309.514 1.00 30.65 118 LEU A N 1
ATOM 771 C CA . LEU A 1 118 ? 329.157 401.422 310.487 1.00 30.65 118 LEU A CA 1
ATOM 772 C C . LEU A 1 118 ? 328.294 401.579 311.728 1.00 30.65 118 LEU A C 1
ATOM 773 O O . LEU A 1 118 ? 327.785 400.589 312.264 1.00 30.65 118 LEU A O 1
ATOM 778 N N . GLU A 1 119 ? 328.106 402.811 312.194 1.00 31.73 119 GLU A N 1
ATOM 779 C CA . GLU A 1 119 ? 327.334 403.034 313.405 1.00 31.73 119 GLU A CA 1
ATOM 780 C C . GLU A 1 119 ? 325.844 402.807 313.207 1.00 31.73 119 GLU A C 1
ATOM 781 O O . GLU A 1 119 ? 325.088 402.917 314.177 1.00 31.73 119 GLU A O 1
ATOM 787 N N . LEU A 1 120 ? 325.403 402.506 311.985 1.00 30.31 120 LEU A N 1
ATOM 788 C CA . LEU A 1 120 ? 324.066 401.954 311.801 1.00 30.31 120 LEU A CA 1
ATOM 789 C C . LEU A 1 120 ? 323.892 400.685 312.615 1.00 30.31 120 LEU A C 1
ATOM 790 O O . LEU A 1 120 ? 322.775 400.354 313.027 1.00 30.31 120 LEU A O 1
ATOM 795 N N . SER A 1 121 ? 324.983 399.978 312.872 1.00 31.10 121 SER A N 1
ATOM 796 C CA . SER A 1 121 ? 324.981 398.747 313.637 1.00 31.10 121 SER A CA 1
ATOM 797 C C . SER A 1 121 ? 325.676 398.958 314.974 1.00 31.10 121 SER A C 1
ATOM 798 O O . SER A 1 121 ? 326.594 399.770 315.096 1.00 31.10 121 SER A O 1
ATOM 801 N N . THR A 1 122 ? 325.223 398.216 315.980 1.00 30.28 122 THR A N 1
ATOM 802 C CA . THR A 1 122 ? 325.875 398.232 317.281 1.00 30.28 122 THR A CA 1
ATOM 803 C C . THR A 1 122 ? 327.049 397.268 317.318 1.00 30.28 122 THR A C 1
ATOM 804 O O . THR A 1 122 ? 328.140 397.626 317.766 1.00 30.28 122 THR A O 1
ATOM 808 N N . TYR A 1 123 ? 326.841 396.048 316.845 1.00 29.55 123 TYR A N 1
ATOM 809 C CA . TYR A 1 123 ? 327.897 395.062 316.730 1.00 29.55 123 TYR A CA 1
ATOM 810 C C . TYR A 1 123 ? 328.035 394.637 315.281 1.00 29.55 123 TYR A C 1
ATOM 811 O O . TYR A 1 123 ? 327.035 394.412 314.593 1.00 29.55 123 TYR A O 1
ATOM 820 N N . MET A 1 124 ? 329.271 394.523 314.823 1.00 29.20 124 MET A N 1
ATOM 821 C CA . MET A 1 124 ? 329.556 394.040 313.485 1.00 29.20 124 MET A CA 1
ATOM 822 C C . MET A 1 124 ? 330.700 393.047 313.538 1.00 29.20 124 MET A C 1
ATOM 823 O O . MET A 1 124 ? 331.716 393.288 314.194 1.00 29.20 124 MET A O 1
ATOM 828 N N . ARG A 1 125 ? 330.522 391.923 312.860 1.00 28.06 125 ARG A N 1
ATOM 829 C CA . ARG A 1 125 ? 331.550 390.900 312.729 1.00 28.06 125 ARG A CA 1
ATOM 830 C C . ARG A 1 125 ? 331.834 390.741 311.248 1.00 28.06 125 ARG A C 1
ATOM 831 O O . ARG A 1 125 ? 330.977 390.267 310.496 1.00 28.06 125 ARG A O 1
ATOM 839 N N . PHE A 1 126 ? 333.029 391.133 310.826 1.00 29.26 126 PHE A N 1
ATOM 840 C CA . PHE A 1 126 ? 333.337 391.135 309.410 1.00 29.26 126 PHE A CA 1
ATOM 841 C C . PHE A 1 126 ? 334.816 390.882 309.187 1.00 29.26 126 PHE A C 1
ATOM 842 O O . PHE A 1 126 ? 335.653 391.208 310.029 1.00 29.26 126 PHE A O 1
ATOM 850 N N . ASP A 1 127 ? 335.120 390.288 308.040 1.00 30.28 127 ASP A N 1
ATOM 851 C CA . ASP A 1 127 ? 336.451 390.374 307.478 1.00 30.28 127 ASP A CA 1
ATOM 852 C C . ASP A 1 127 ? 336.577 391.677 306.698 1.00 30.28 127 ASP A C 1
ATOM 853 O O . ASP A 1 127 ? 335.605 392.407 306.500 1.00 30.28 127 ASP A O 1
ATOM 858 N N . ALA A 1 128 ? 337.787 391.974 306.245 1.00 29.36 128 ALA A N 1
ATOM 859 C CA . ALA A 1 128 ? 338.019 393.247 305.588 1.00 29.36 128 ALA A CA 1
ATOM 860 C C . ALA A 1 128 ? 339.060 393.079 304.496 1.00 29.36 128 ALA A C 1
ATOM 861 O O . ALA A 1 128 ? 339.911 392.191 304.558 1.00 29.36 128 ALA A O 1
ATOM 863 N N . GLU A 1 129 ? 338.966 393.931 303.485 1.00 28.62 129 GLU A N 1
ATOM 864 C CA . GLU A 1 129 ? 339.946 394.009 302.409 1.00 28.62 129 GLU A CA 1
ATOM 865 C C . GLU A 1 129 ? 340.518 395.416 302.441 1.00 28.62 129 GLU A C 1
ATOM 866 O O . GLU A 1 129 ? 339.918 396.352 301.907 1.00 28.62 129 GLU A O 1
ATOM 868 N N . PHE A 1 130 ? 341.675 395.565 303.071 1.00 28.26 130 PHE A N 1
ATOM 869 C CA . PHE A 1 130 ? 342.322 396.860 303.163 1.00 28.26 130 PHE A CA 1
ATOM 870 C C . PHE A 1 130 ? 343.147 397.124 301.917 1.00 28.26 130 PHE A C 1
ATOM 871 O O . PHE A 1 130 ? 343.951 396.286 301.501 1.00 28.26 130 PHE A O 1
ATOM 879 N N . THR A 1 131 ? 342.940 398.289 301.318 1.00 27.72 131 THR A N 1
ATOM 880 C CA . THR A 1 131 ? 343.697 398.735 300.162 1.00 27.72 131 THR A CA 1
ATOM 881 C C . THR A 1 131 ? 344.433 400.013 300.520 1.00 27.72 131 THR A C 1
ATOM 882 O O . THR A 1 131 ? 343.874 400.897 301.170 1.00 27.72 131 THR A O 1
ATOM 886 N N . PHE A 1 132 ? 345.685 400.106 300.102 1.00 28.11 132 PHE A N 1
ATOM 887 C CA . PHE A 1 132 ? 346.529 401.252 300.411 1.00 28.11 132 PHE A CA 1
ATOM 888 C C . PHE A 1 132 ? 346.829 401.998 299.124 1.00 28.11 132 PHE A C 1
ATOM 889 O O . PHE A 1 132 ? 347.533 401.485 298.250 1.00 28.11 132 PHE A O 1
ATOM 897 N N . VAL A 1 133 ? 346.298 403.206 299.010 1.00 27.64 133 VAL A N 1
ATOM 898 C CA . VAL A 1 133 ? 346.548 404.076 297.873 1.00 27.64 133 VAL A CA 1
ATOM 899 C C . VAL A 1 133 ? 347.567 405.110 298.321 1.00 27.64 133 VAL A C 1
ATOM 900 O O . VAL A 1 133 ? 347.242 406.031 299.075 1.00 27.64 133 VAL A O 1
ATOM 904 N N . SER A 1 134 ? 348.803 404.959 297.860 1.00 28.25 134 SER A N 1
ATOM 905 C CA . SER A 1 134 ? 349.917 405.771 298.320 1.00 28.25 134 SER A CA 1
ATOM 906 C C . SER A 1 134 ? 350.4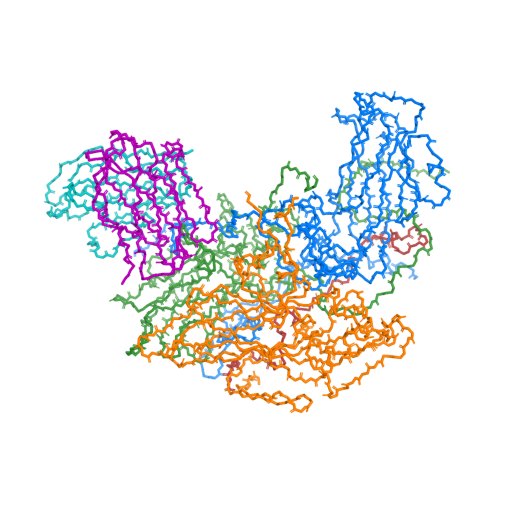86 406.561 297.155 1.00 28.25 134 SER A C 1
ATOM 907 O O . SER A 1 134 ? 350.708 406.005 296.075 1.00 28.25 134 SER A O 1
ATOM 910 N N . ASN A 1 135 ? 350.717 407.849 297.370 1.00 29.46 135 ASN A N 1
ATOM 911 C CA . ASN A 1 135 ? 351.265 408.712 296.335 1.00 29.46 135 ASN A CA 1
ATOM 912 C C . ASN A 1 135 ? 351.962 409.887 297.005 1.00 29.46 135 ASN A C 1
ATOM 913 O O . ASN A 1 135 ? 351.952 410.025 298.229 1.00 29.46 135 ASN A O 1
ATOM 918 N N . LEU A 1 136 ? 352.571 410.736 296.186 1.00 30.71 136 LEU A N 1
ATOM 919 C CA . LEU A 1 136 ? 353.215 411.946 296.663 1.00 30.71 136 LEU A CA 1
ATOM 920 C C . LEU A 1 136 ? 352.201 413.085 296.723 1.00 30.71 136 LEU A C 1
ATOM 921 O O . LEU A 1 136 ? 351.016 412.911 296.433 1.00 30.71 136 LEU A O 1
ATOM 926 N N . ASN A 1 137 ? 352.670 414.272 297.109 1.00 31.72 137 ASN A N 1
ATOM 927 C CA . ASN A 1 137 ? 351.786 415.432 297.172 1.00 31.72 137 ASN A CA 1
ATOM 928 C C . ASN A 1 137 ? 351.230 415.782 295.799 1.00 31.72 137 ASN A C 1
ATOM 929 O O . ASN A 1 137 ? 350.052 416.129 295.670 1.00 31.72 137 ASN A O 1
ATOM 934 N N . ASN A 1 138 ? 352.058 415.697 294.763 1.00 31.39 138 ASN A N 1
ATOM 935 C CA . ASN A 1 138 ? 351.654 416.074 293.418 1.00 31.39 138 ASN A CA 1
ATOM 936 C C . ASN A 1 138 ? 350.949 414.961 292.664 1.00 31.39 138 ASN A C 1
ATOM 937 O O . ASN A 1 138 ? 350.896 415.016 291.431 1.00 31.39 138 ASN A O 1
ATOM 942 N N . SER A 1 139 ? 350.431 413.956 293.366 1.00 30.92 139 SER A N 1
ATOM 943 C CA . SER A 1 139 ? 349.684 412.815 292.842 1.00 30.92 139 SER A CA 1
ATOM 944 C C . SER A 1 139 ? 350.580 411.810 292.127 1.00 30.92 139 SER A C 1
ATOM 945 O O . SER A 1 139 ? 350.074 410.785 291.670 1.00 30.92 139 SER A O 1
ATOM 948 N N . THR A 1 140 ? 351.878 412.057 292.017 1.00 30.79 140 THR A N 1
ATOM 949 C CA . THR A 1 140 ? 352.756 411.174 291.270 1.00 30.79 140 THR A CA 1
ATOM 950 C C . THR A 1 140 ? 353.158 409.973 292.112 1.00 30.79 140 THR A C 1
ATOM 951 O O . THR A 1 140 ? 353.110 409.997 293.342 1.00 30.79 140 THR A O 1
ATOM 955 N N . THR A 1 141 ? 353.556 408.906 291.425 1.00 30.46 141 THR A N 1
ATOM 956 C CA . THR A 1 141 ? 353.884 407.627 292.051 1.00 30.46 141 THR A CA 1
ATOM 957 C C . THR A 1 141 ? 355.226 407.136 291.526 1.00 30.46 141 THR A C 1
ATOM 958 O O . THR A 1 141 ? 355.280 406.260 290.653 1.00 30.46 141 THR A O 1
ATOM 962 N N . PRO A 1 142 ? 356.330 407.678 292.032 1.00 30.21 142 PRO A N 1
ATOM 963 C CA . PRO A 1 142 ? 357.644 407.163 291.644 1.00 30.21 142 PRO A CA 1
ATOM 964 C C . PRO A 1 142 ? 357.898 405.803 292.267 1.00 30.21 142 PRO A C 1
ATOM 965 O O . PRO A 1 142 ? 357.273 405.415 293.254 1.00 30.21 142 PRO A O 1
ATOM 969 N N . GLY A 1 143 ? 358.830 405.068 291.672 1.00 31.04 143 GLY A N 1
ATOM 970 C CA . GLY A 1 143 ? 359.217 403.810 292.268 1.00 31.04 143 GLY A CA 1
ATOM 971 C C . GLY A 1 143 ? 359.877 404.045 293.609 1.00 31.04 143 GLY A C 1
ATOM 972 O O . GLY A 1 143 ? 361.028 404.481 293.681 1.00 31.04 143 GLY A O 1
ATOM 973 N N . MET A 1 144 ? 359.143 403.759 294.677 1.00 30.35 144 MET A N 1
ATOM 974 C CA . MET A 1 144 ? 359.616 403.974 296.038 1.00 30.35 144 MET A CA 1
ATOM 975 C C . MET A 1 144 ? 359.116 402.811 296.874 1.00 30.35 144 MET A C 1
ATOM 976 O O . MET A 1 144 ? 357.911 402.694 297.114 1.00 30.35 144 MET A O 1
ATOM 981 N N . LEU A 1 145 ? 360.030 401.955 297.306 1.00 29.04 145 LEU A N 1
ATOM 982 C CA . LEU A 1 145 ? 359.650 400.788 298.080 1.00 29.04 145 LEU A CA 1
ATOM 983 C C . LEU A 1 145 ? 359.149 401.234 299.444 1.00 29.04 145 LEU A C 1
ATOM 984 O O . LEU A 1 145 ? 359.865 401.908 300.186 1.00 29.04 145 LEU A O 1
ATOM 989 N N . LEU A 1 146 ? 357.915 400.874 299.762 1.00 28.76 146 LEU A N 1
ATOM 990 C CA . LEU A 1 146 ? 357.358 401.104 301.081 1.00 28.76 146 LEU A CA 1
ATOM 991 C C . LEU A 1 146 ? 357.149 399.773 301.777 1.00 28.76 146 LEU A C 1
ATOM 992 O O . LEU A 1 146 ? 357.000 398.728 301.141 1.00 28.76 146 LEU A O 1
ATOM 997 N N . GLN A 1 147 ? 357.148 399.815 303.100 1.00 28.19 147 GLN A N 1
ATOM 998 C CA . GLN A 1 147 ? 356.815 398.659 303.914 1.00 28.19 147 GLN A CA 1
ATOM 999 C C . GLN A 1 147 ? 355.555 398.975 304.701 1.00 28.19 147 GLN A C 1
ATOM 1000 O O . GLN A 1 147 ? 355.467 400.026 305.338 1.00 28.19 147 GLN A O 1
ATOM 1006 N N . TYR A 1 148 ? 354.583 398.075 304.641 1.00 28.06 148 TYR A N 1
ATOM 1007 C CA . TYR A 1 148 ? 353.305 398.232 305.326 1.00 28.06 148 TYR A CA 1
ATOM 1008 C C . TYR A 1 148 ? 353.201 397.100 306.338 1.00 28.06 148 TYR A C 1
ATOM 1009 O O . TYR A 1 148 ? 352.751 396.002 306.000 1.00 28.06 148 TYR A O 1
ATOM 1018 N N . MET A 1 149 ? 353.598 397.365 307.573 1.00 28.19 149 MET A N 1
ATOM 1019 C CA . MET A 1 149 ? 353.652 396.343 308.604 1.00 28.19 149 MET A CA 1
ATOM 1020 C C . MET A 1 149 ? 352.464 396.493 309.540 1.00 28.19 149 MET A C 1
ATOM 1021 O O . MET A 1 149 ? 352.310 397.529 310.194 1.00 28.19 149 MET A O 1
ATOM 1026 N N . TYR A 1 150 ? 351.629 395.466 309.598 1.00 28.67 150 TYR A N 1
ATOM 1027 C CA . TYR A 1 150 ? 350.602 395.394 310.621 1.00 28.67 150 TYR A CA 1
ATOM 1028 C C . TYR A 1 150 ? 351.258 395.088 311.961 1.00 28.67 150 TYR A C 1
ATOM 1029 O O . TYR A 1 150 ? 351.903 394.049 312.119 1.00 28.67 150 TYR A O 1
ATOM 1038 N N . VAL A 1 151 ? 351.111 396.000 312.913 1.00 27.69 151 VAL A N 1
ATOM 1039 C CA . VAL A 1 151 ? 351.657 395.818 314.253 1.00 27.69 151 VAL A CA 1
ATOM 1040 C C . VAL A 1 151 ? 350.506 395.486 315.194 1.00 27.69 151 VAL A C 1
ATOM 1041 O O . VAL A 1 151 ? 349.817 396.398 315.670 1.00 27.69 151 VAL A O 1
ATOM 1045 N N . PRO A 1 152 ? 350.243 394.212 315.471 1.00 28.21 152 PRO A N 1
ATOM 1046 C CA . PRO A 1 152 ? 349.134 393.853 316.353 1.00 28.21 152 PRO A CA 1
ATOM 1047 C C . PRO A 1 152 ? 349.369 394.376 317.757 1.00 28.21 152 PRO A C 1
ATOM 1048 O O . PRO A 1 152 ? 350.516 394.652 318.138 1.00 28.21 152 PRO A O 1
ATOM 1052 N N . PRO A 1 153 ? 348.312 394.538 318.550 1.00 28.43 153 PRO A N 1
ATOM 1053 C CA . PRO A 1 153 ? 348.469 395.155 319.876 1.00 28.43 153 PRO A CA 1
ATOM 1054 C C . PRO A 1 153 ? 349.398 394.341 320.762 1.00 28.43 153 PRO A C 1
ATOM 1055 O O . PRO A 1 153 ? 349.114 393.193 321.106 1.00 28.43 153 PRO A O 1
ATOM 1059 N N . GLY A 1 154 ? 350.516 394.953 321.132 1.00 28.50 154 GLY A N 1
ATOM 1060 C CA . GLY A 1 154 ? 351.536 394.315 321.936 1.00 28.50 154 GLY A CA 1
ATOM 1061 C C . GLY A 1 154 ? 352.857 394.145 321.226 1.00 28.50 154 GLY A C 1
ATOM 1062 O O . GLY A 1 154 ? 353.888 393.981 321.890 1.00 28.50 154 GLY A O 1
ATOM 1063 N N . ALA A 1 155 ? 352.864 394.177 319.911 1.00 29.67 155 ALA A N 1
ATOM 1064 C CA . ALA A 1 155 ? 354.095 394.011 319.167 1.00 29.67 155 ALA A CA 1
ATOM 1065 C C . ALA A 1 155 ? 354.924 395.289 319.223 1.00 29.67 155 ALA A C 1
ATOM 1066 O O . ALA A 1 155 ? 354.375 396.391 319.277 1.00 29.67 155 ALA A O 1
ATOM 1068 N N . PRO A 1 156 ? 356.249 395.164 319.223 1.00 29.77 156 PRO A N 1
ATOM 1069 C CA . PRO A 1 156 ? 357.106 396.352 319.276 1.00 29.77 156 PRO A CA 1
ATOM 1070 C C . PRO A 1 156 ? 356.864 397.264 318.083 1.00 29.77 156 PRO A C 1
ATOM 1071 O O . PRO A 1 156 ? 356.960 396.847 316.929 1.00 29.77 156 PRO A O 1
ATOM 1075 N N . LYS A 1 157 ? 356.534 398.505 318.373 1.00 30.13 157 LYS A N 1
ATOM 1076 C CA . LYS A 1 157 ? 356.321 399.481 317.318 1.00 30.13 157 LYS A CA 1
ATOM 1077 C C . LYS A 1 157 ? 357.654 400.086 316.888 1.00 30.13 157 LYS A C 1
ATOM 1078 O O . LYS A 1 157 ? 358.532 400.307 317.724 1.00 30.13 157 LYS A O 1
ATOM 1084 N N . PRO A 1 158 ? 357.834 400.348 315.597 1.00 30.33 158 PRO A N 1
ATOM 1085 C CA . PRO A 1 158 ? 359.092 400.941 315.138 1.00 30.33 158 PRO A CA 1
ATOM 1086 C C . PRO A 1 158 ? 359.252 402.373 315.613 1.00 30.33 158 PRO A C 1
ATOM 1087 O O . PRO A 1 158 ? 358.302 403.157 315.620 1.00 30.33 158 PRO A O 1
ATOM 1091 N N . ASP A 1 159 ? 360.476 402.707 316.015 1.00 31.62 159 ASP A N 1
ATOM 1092 C CA . ASP A 1 159 ? 360.832 404.057 316.420 1.00 31.62 159 ASP A CA 1
ATOM 1093 C C . ASP A 1 159 ? 361.757 404.740 315.421 1.00 31.62 159 ASP A C 1
ATOM 1094 O O . ASP A 1 159 ? 362.243 405.841 315.694 1.00 31.62 159 ASP A O 1
ATOM 1099 N N . SER A 1 160 ? 362.000 404.120 314.272 1.00 30.57 160 SER A N 1
ATOM 1100 C CA . SER A 1 160 ? 362.790 404.728 313.211 1.00 30.57 160 SER A CA 1
ATOM 1101 C C . SER A 1 160 ? 362.530 403.961 311.926 1.00 30.57 160 SER A C 1
ATOM 1102 O O . SER A 1 160 ? 361.914 402.893 311.930 1.00 30.57 160 SER A O 1
ATOM 1105 N N . ARG A 1 161 ? 363.002 404.527 310.818 1.00 30.42 161 ARG A N 1
ATOM 1106 C CA . ARG A 1 161 ? 362.959 403.822 309.546 1.00 30.42 161 ARG A CA 1
ATOM 1107 C C . ARG A 1 161 ? 363.915 402.637 309.501 1.00 30.42 161 ARG A C 1
ATOM 1108 O O . ARG A 1 161 ? 363.800 401.807 308.598 1.00 30.42 161 ARG A O 1
ATOM 1116 N N . LYS A 1 162 ? 364.849 402.544 310.447 1.00 30.96 162 LYS A N 1
ATOM 1117 C CA . LYS A 1 162 ? 365.879 401.518 310.440 1.00 30.96 162 LYS A CA 1
ATOM 1118 C C . LYS A 1 162 ? 365.710 400.472 311.526 1.00 30.96 162 LYS A C 1
ATOM 1119 O O . LYS A 1 162 ? 366.445 399.480 311.521 1.00 30.96 162 LYS A O 1
ATOM 1125 N N . SER A 1 163 ? 364.778 400.661 312.449 1.00 29.69 163 SER A N 1
ATOM 1126 C CA . SER A 1 163 ? 364.748 399.856 313.657 1.00 29.69 163 SER A CA 1
ATOM 1127 C C . SER A 1 163 ? 364.399 398.405 313.348 1.00 29.69 163 SER A C 1
ATOM 1128 O O . SER A 1 163 ? 363.827 398.077 312.307 1.00 29.69 163 SER A O 1
ATOM 1131 N N . TYR A 1 164 ? 364.747 397.528 314.291 1.00 28.62 164 TYR A N 1
ATOM 1132 C CA . TYR A 1 164 ? 364.678 396.094 314.053 1.00 28.62 164 TYR A CA 1
ATOM 1133 C C . TYR A 1 164 ? 363.259 395.595 313.829 1.00 28.62 164 TYR A C 1
ATOM 1134 O O . TYR A 1 164 ? 363.083 394.515 313.260 1.00 28.62 164 TYR A O 1
ATOM 1143 N N . GLN A 1 165 ? 362.245 396.339 314.274 1.00 29.44 165 GLN A N 1
ATOM 1144 C CA . GLN A 1 165 ? 360.873 395.868 314.122 1.00 29.44 165 GLN A CA 1
ATOM 1145 C C . GLN A 1 165 ? 360.508 395.661 312.661 1.00 29.44 165 GLN A C 1
ATOM 1146 O O . GLN A 1 165 ? 359.647 394.835 312.349 1.00 29.44 165 GLN A O 1
ATOM 1152 N N . TRP A 1 166 ? 361.157 396.388 311.755 1.00 28.71 166 TRP A N 1
ATOM 1153 C CA . TRP A 1 166 ? 360.848 396.290 310.338 1.00 28.71 166 TRP A CA 1
ATOM 1154 C C . TRP A 1 166 ? 361.281 394.969 309.724 1.00 28.71 166 TRP A C 1
ATOM 1155 O O . TRP A 1 166 ? 360.976 394.726 308.553 1.00 28.71 166 TRP A O 1
ATOM 1166 N N . GLN A 1 167 ? 361.975 394.113 310.476 1.00 27.95 167 GLN A N 1
ATOM 1167 C CA . GLN A 1 167 ? 362.362 392.810 309.959 1.00 27.95 167 GLN A CA 1
ATOM 1168 C C . GLN A 1 167 ? 361.162 391.909 309.724 1.00 27.95 167 GLN A C 1
ATOM 1169 O O . GLN A 1 167 ? 361.295 390.901 309.024 1.00 27.95 167 GLN A O 1
ATOM 1175 N N . THR A 1 168 ? 360.010 392.259 310.296 1.00 28.55 168 THR A N 1
ATOM 1176 C CA . THR A 1 168 ? 358.719 391.596 310.085 1.00 28.55 168 THR A CA 1
ATOM 1177 C C . THR A 1 168 ? 358.852 390.080 309.974 1.00 28.55 168 THR A C 1
ATOM 1178 O O . THR A 1 168 ? 358.337 389.442 309.054 1.00 28.55 168 THR A O 1
ATOM 1182 N N . ALA A 1 169 ? 359.538 389.493 310.951 1.00 28.76 169 ALA A N 1
ATOM 1183 C CA . ALA A 1 169 ? 359.675 388.043 310.970 1.00 28.76 169 ALA A CA 1
ATOM 1184 C C . ALA A 1 169 ? 358.340 387.372 311.247 1.00 28.76 169 ALA A C 1
ATOM 1185 O O . ALA A 1 169 ? 358.038 386.320 310.676 1.00 28.76 169 ALA A O 1
ATOM 1187 N N . THR A 1 170 ? 357.528 387.966 312.113 1.00 29.50 170 THR A N 1
ATOM 1188 C CA . THR A 1 170 ? 356.209 387.442 312.423 1.00 29.50 170 THR A CA 1
ATOM 1189 C C . THR A 1 170 ? 355.076 388.370 312.015 1.00 29.50 170 THR A C 1
ATOM 1190 O O . THR A 1 170 ? 354.007 387.881 311.644 1.00 29.50 170 THR A O 1
ATOM 1194 N N . ASN A 1 171 ? 355.277 389.681 312.057 1.00 28.59 171 ASN A N 1
ATOM 1195 C CA . ASN A 1 171 ? 354.232 390.604 311.652 1.00 28.59 171 ASN A CA 1
ATOM 1196 C C . ASN A 1 171 ? 353.991 390.510 310.148 1.00 28.59 171 ASN A C 1
ATOM 1197 O O . ASN A 1 171 ? 354.914 390.232 309.380 1.00 28.59 171 ASN A O 1
ATOM 1202 N N . PRO A 1 172 ? 352.754 390.736 309.703 1.00 28.45 172 PRO A N 1
ATOM 1203 C CA . PRO A 1 172 ? 352.483 390.812 308.263 1.00 28.45 172 PRO A CA 1
ATOM 1204 C C . PRO A 1 172 ? 352.952 392.147 307.704 1.00 28.45 172 PRO A C 1
ATOM 1205 O O . PRO A 1 172 ? 352.515 393.207 308.154 1.00 28.45 172 PRO A O 1
ATOM 1209 N N . SER A 1 173 ? 353.844 392.094 306.721 1.00 28.36 173 SER A N 1
ATOM 1210 C CA . SER A 1 173 ? 354.327 393.275 306.025 1.00 28.36 173 SER A CA 1
ATOM 1211 C C . SER A 1 173 ? 354.050 393.136 304.542 1.00 28.36 173 SER A C 1
ATOM 1212 O O . SER A 1 173 ? 354.273 392.069 303.962 1.00 28.36 173 SER A O 1
ATOM 1215 N N . VAL A 1 174 ? 353.558 394.204 303.935 1.00 28.27 174 VAL A N 1
ATOM 1216 C CA . VAL A 1 174 ? 353.456 394.307 302.489 1.00 28.27 174 VAL A CA 1
ATOM 1217 C C . VAL A 1 174 ? 354.539 395.256 302.009 1.00 28.27 174 VAL A C 1
ATOM 1218 O O . VAL A 1 174 ? 354.643 396.389 302.492 1.00 28.27 174 VAL A O 1
ATOM 1222 N N . PHE A 1 175 ? 355.357 394.794 301.074 1.00 28.08 175 PHE A N 1
ATOM 1223 C CA . PHE A 1 175 ? 356.321 395.641 300.389 1.00 28.08 175 PHE A CA 1
ATOM 1224 C C . PHE A 1 175 ? 355.775 395.979 299.014 1.00 28.08 175 PHE A C 1
ATOM 1225 O O . PHE A 1 175 ? 355.422 395.081 298.245 1.00 28.08 175 PHE A O 1
ATOM 1233 N N . ALA A 1 176 ? 355.708 397.266 298.705 1.00 28.43 176 ALA A N 1
ATOM 1234 C CA . ALA A 1 176 ? 355.223 397.683 297.406 1.00 28.43 176 ALA A CA 1
ATOM 1235 C C . ALA A 1 176 ? 355.819 399.029 297.055 1.00 28.43 176 ALA A C 1
ATOM 1236 O O . ALA A 1 176 ? 356.100 399.851 297.928 1.00 28.43 176 ALA A O 1
ATOM 1238 N N . LYS A 1 177 ? 356.018 399.236 295.763 1.00 28.92 177 LYS A N 1
ATOM 1239 C CA . LYS A 1 177 ? 356.422 400.530 295.257 1.00 28.92 177 LYS A CA 1
ATOM 1240 C C . LYS A 1 177 ? 355.194 401.400 295.044 1.00 28.92 177 LYS A C 1
ATOM 1241 O O . LYS A 1 177 ? 354.081 400.900 294.870 1.00 28.92 177 LYS A O 1
ATOM 1247 N N . LEU A 1 178 ? 355.399 402.716 295.073 1.00 29.30 178 LEU A N 1
ATOM 1248 C CA . LEU A 1 178 ? 354.293 403.621 294.785 1.00 29.30 178 LEU A CA 1
ATOM 1249 C C . LEU A 1 178 ? 353.776 403.431 293.371 1.00 29.30 178 LEU A C 1
ATOM 1250 O O . LEU A 1 178 ? 352.604 403.706 293.095 1.00 29.30 178 LEU A O 1
ATOM 1255 N N . SER A 1 179 ? 354.625 402.951 292.465 1.00 28.97 179 SER A N 1
ATOM 1256 C CA . SER A 1 179 ? 354.232 402.774 291.078 1.00 28.97 179 SER A CA 1
ATOM 1257 C C . SER A 1 179 ? 353.381 401.532 290.863 1.00 28.97 179 SER A C 1
ATOM 1258 O O . SER A 1 179 ? 352.716 401.422 289.831 1.00 28.97 179 SER A O 1
ATOM 1261 N N . ASP A 1 180 ? 353.381 400.606 291.812 1.00 29.25 180 ASP A N 1
ATOM 1262 C CA . ASP A 1 180 ? 352.569 399.417 291.695 1.00 29.25 180 ASP A CA 1
ATOM 1263 C C . ASP A 1 180 ? 351.104 399.746 291.952 1.00 29.25 180 ASP A C 1
ATOM 1264 O O . ASP A 1 180 ? 350.786 400.761 292.575 1.00 29.25 180 ASP A O 1
ATOM 1269 N N . PRO A 1 181 ? 350.193 398.906 291.475 1.00 27.95 181 PRO A N 1
ATOM 1270 C CA . PRO A 1 181 ? 348.795 399.034 291.861 1.00 27.95 181 PRO A CA 1
ATOM 1271 C C . PRO A 1 181 ? 348.655 398.976 293.369 1.00 27.95 181 PRO A C 1
ATOM 1272 O O . PRO A 1 181 ? 349.536 398.438 294.056 1.00 27.95 181 PRO A O 1
ATOM 1276 N N . PRO A 1 182 ? 347.579 399.523 293.921 1.00 27.93 182 PRO A N 1
ATOM 1277 C CA . PRO A 1 182 ? 347.466 399.645 295.369 1.00 27.93 182 PRO A CA 1
ATOM 1278 C C . PRO A 1 182 ? 347.586 398.296 296.050 1.00 27.93 182 PRO A C 1
ATOM 1279 O O . PRO A 1 182 ? 346.895 397.338 295.673 1.00 27.93 182 PRO A O 1
ATOM 1283 N N . PRO A 1 183 ? 348.469 398.176 297.037 1.00 27.71 183 PRO A N 1
ATOM 1284 C CA . PRO A 1 183 ? 348.514 396.952 297.837 1.00 27.71 183 PRO A CA 1
ATOM 1285 C C . PRO A 1 183 ? 347.163 396.679 298.471 1.00 27.71 183 PRO A C 1
ATOM 1286 O O . PRO A 1 183 ? 346.556 397.556 299.084 1.00 27.71 183 PRO A O 1
ATOM 1290 N N . GLN A 1 184 ? 346.699 395.450 298.321 1.00 28.49 184 GLN A N 1
ATOM 1291 C CA . GLN A 1 184 ? 345.413 395.038 298.851 1.00 28.49 184 GLN A CA 1
ATOM 1292 C C . GLN A 1 184 ? 345.579 393.700 299.546 1.00 28.49 184 GLN A C 1
ATOM 1293 O O . GLN A 1 184 ? 346.210 392.790 299.004 1.00 28.49 184 GLN A O 1
ATOM 1299 N N . VAL A 1 185 ? 345.017 393.586 300.745 1.00 28.56 185 VAL A N 1
ATOM 1300 C CA . VAL A 1 185 ? 345.145 392.400 301.575 1.00 28.56 185 VAL A CA 1
ATOM 1301 C C . VAL A 1 185 ? 343.782 392.079 302.168 1.00 28.56 185 VAL A C 1
ATOM 1302 O O . VAL A 1 185 ? 342.854 392.884 302.123 1.00 28.56 185 VAL A O 1
ATOM 1306 N N . SER A 1 186 ? 343.671 390.884 302.729 1.00 29.19 186 SER A N 1
ATOM 1307 C CA . SER A 1 186 ? 342.481 390.457 303.442 1.00 29.19 186 SER A CA 1
ATOM 1308 C C . SER A 1 186 ? 342.791 390.367 304.927 1.00 29.19 186 SER A C 1
ATOM 1309 O O . SER A 1 186 ? 343.761 389.719 305.324 1.00 29.19 186 SER A O 1
ATOM 1312 N N . VAL A 1 187 ? 341.962 391.008 305.732 1.00 29.44 187 VAL A N 1
ATOM 1313 C CA . VAL A 1 187 ? 342.076 390.989 307.186 1.00 29.44 187 VAL A CA 1
ATOM 1314 C C . VAL A 1 187 ? 340.911 390.183 307.736 1.00 29.44 187 VAL A C 1
ATOM 1315 O O . VAL A 1 187 ? 339.765 390.430 307.347 1.00 29.44 187 VAL A O 1
ATOM 1319 N N . PRO A 1 188 ? 341.146 389.223 308.614 1.00 28.60 188 PRO A N 1
ATOM 1320 C CA . PRO A 1 188 ? 340.051 388.445 309.185 1.00 28.60 188 PRO A CA 1
ATOM 1321 C C . PRO A 1 188 ? 339.368 389.228 310.299 1.00 28.60 188 PRO A C 1
ATOM 1322 O O . PRO A 1 188 ? 339.721 390.362 310.604 1.00 28.60 188 PRO A O 1
ATOM 1326 N N . PHE A 1 189 ? 338.376 388.599 310.909 1.00 28.80 189 PHE A N 1
ATOM 1327 C CA . PHE A 1 189 ? 337.752 389.188 312.084 1.00 28.80 189 PHE A CA 1
ATOM 1328 C C . PHE A 1 189 ? 338.710 389.035 313.254 1.00 28.80 189 PHE A C 1
ATOM 1329 O O . PHE A 1 189 ? 338.757 387.993 313.909 1.00 28.80 189 PHE A O 1
ATOM 1337 N N . MET A 1 190 ? 339.492 390.069 313.507 1.00 29.61 190 MET A N 1
ATOM 1338 C CA . MET A 1 190 ? 340.477 390.068 314.579 1.00 29.61 190 MET A CA 1
ATOM 1339 C C . MET A 1 190 ? 339.858 390.798 315.758 1.00 29.61 190 MET A C 1
ATOM 1340 O O . MET A 1 190 ? 339.719 392.022 315.734 1.00 29.61 190 MET A O 1
ATOM 1345 N N . SER A 1 191 ? 339.452 390.049 316.766 1.00 28.84 191 SER A N 1
ATOM 1346 C CA . SER A 1 191 ? 338.894 390.633 317.975 1.00 28.84 191 SER A CA 1
ATOM 1347 C C . SER A 1 191 ? 338.749 389.555 319.036 1.00 28.84 191 SER A C 1
ATOM 1348 O O . SER A 1 191 ? 338.329 388.434 318.726 1.00 28.84 191 SER A O 1
ATOM 1351 N N . PRO A 1 192 ? 339.084 389.847 320.291 1.00 27.30 192 PRO A N 1
ATOM 1352 C CA . PRO A 1 192 ? 338.780 388.888 321.359 1.00 27.30 192 PRO A CA 1
ATOM 1353 C C . PRO A 1 192 ? 337.298 388.648 321.538 1.00 27.30 192 PRO A C 1
ATOM 1354 O O . PRO A 1 192 ? 336.913 387.602 322.071 1.00 27.30 192 PRO A O 1
ATOM 1358 N N . ALA A 1 193 ? 336.456 389.586 321.121 1.00 28.34 193 ALA A N 1
ATOM 1359 C CA . ALA A 1 193 ? 335.015 389.433 321.188 1.00 28.34 193 ALA A CA 1
ATOM 1360 C C . ALA A 1 193 ? 334.507 388.692 319.960 1.00 28.34 193 ALA A C 1
ATOM 1361 O O . ALA A 1 193 ? 335.245 388.424 319.012 1.00 28.34 193 ALA A O 1
ATOM 1363 N N . THR A 1 194 ? 333.224 388.363 319.978 1.00 28.27 194 THR A N 1
ATOM 1364 C CA . THR A 1 194 ? 332.597 387.724 318.832 1.00 28.27 194 THR A CA 1
ATOM 1365 C C . THR A 1 194 ? 332.086 388.732 317.818 1.00 28.27 194 THR A C 1
ATOM 1366 O O . THR A 1 194 ? 331.538 388.329 316.788 1.00 28.27 194 THR A O 1
ATOM 1370 N N . ALA A 1 195 ? 332.250 390.022 318.083 1.00 28.86 195 ALA A N 1
ATOM 1371 C CA . ALA A 1 195 ? 331.836 391.064 317.159 1.00 28.86 195 ALA A CA 1
ATOM 1372 C C . ALA A 1 195 ? 332.548 392.347 317.542 1.00 28.86 195 ALA A C 1
ATOM 1373 O O . ALA A 1 195 ? 332.787 392.591 318.723 1.00 28.86 195 ALA A O 1
ATOM 1375 N N . TYR A 1 196 ? 332.899 393.151 316.547 1.00 29.45 196 TYR A N 1
ATOM 1376 C CA . TYR A 1 196 ? 333.339 394.499 316.849 1.00 29.45 196 TYR A CA 1
ATOM 1377 C C . TYR A 1 196 ? 332.178 395.285 317.442 1.00 29.45 196 TYR A C 1
ATOM 1378 O O . TYR A 1 196 ? 331.008 394.977 317.220 1.00 29.45 196 TYR A O 1
ATOM 1387 N N . GLN A 1 197 ? 332.514 396.314 318.207 1.00 30.71 197 GLN A N 1
ATOM 1388 C CA . GLN A 1 197 ? 331.539 397.045 319.010 1.00 30.71 197 GLN A CA 1
ATOM 1389 C C . GLN A 1 197 ? 331.785 398.532 318.801 1.00 30.71 197 GLN A C 1
ATOM 1390 O O . GLN A 1 197 ? 332.704 399.102 319.394 1.00 30.71 197 GLN A O 1
ATOM 1396 N N . TRP A 1 198 ? 330.975 399.160 317.953 1.00 30.36 198 TRP A N 1
ATOM 1397 C CA . TRP A 1 198 ? 331.140 400.584 317.711 1.00 30.36 198 TRP A CA 1
ATOM 1398 C C . TRP A 1 198 ? 330.640 401.425 318.869 1.00 30.36 198 TRP A C 1
ATOM 1399 O O . TRP A 1 198 ? 331.075 402.570 319.019 1.00 30.36 198 TRP A O 1
ATOM 1410 N N . PHE A 1 199 ? 329.750 400.884 319.690 1.00 30.21 199 PHE A N 1
ATOM 1411 C CA . PHE A 1 199 ? 329.235 401.576 320.861 1.00 30.21 199 PHE A CA 1
ATOM 1412 C C . PHE A 1 199 ? 329.429 400.668 322.062 1.00 30.21 199 PHE A C 1
ATOM 1413 O O . PHE A 1 199 ? 328.827 399.595 322.131 1.00 30.21 199 PHE A O 1
ATOM 1421 N N . TYR A 1 200 ? 330.274 401.087 322.990 1.00 29.84 200 TYR A N 1
ATOM 1422 C CA . TYR A 1 200 ? 330.572 400.325 324.198 1.00 29.84 200 TYR A CA 1
ATOM 1423 C C . TYR A 1 200 ? 330.168 401.175 325.394 1.00 29.84 200 TYR A C 1
ATOM 1424 O O . TYR A 1 200 ? 330.939 402.019 325.851 1.00 29.84 200 TYR A O 1
ATOM 1433 N N . ASP A 1 201 ? 328.958 400.961 325.900 1.00 29.94 201 ASP A N 1
ATOM 1434 C CA . ASP A 1 201 ? 328.480 401.709 327.062 1.00 29.94 201 ASP A CA 1
ATOM 1435 C C . ASP A 1 201 ? 329.152 401.132 328.300 1.00 29.94 201 ASP A C 1
ATOM 1436 O O . ASP A 1 201 ? 328.594 400.318 329.038 1.00 29.94 201 ASP A O 1
ATOM 1441 N N . GLY A 1 202 ? 330.375 401.581 328.541 1.00 30.19 202 GLY A N 1
ATOM 1442 C CA . GLY A 1 202 ? 331.101 401.111 329.698 1.00 30.19 202 GLY A CA 1
ATOM 1443 C C . GLY A 1 202 ? 332.538 401.580 329.668 1.00 30.19 202 GLY A C 1
ATOM 1444 O O . GLY A 1 202 ? 332.939 402.374 328.819 1.00 30.19 202 GLY A O 1
ATOM 1445 N N . TYR A 1 203 ? 333.304 401.056 330.619 1.00 30.50 203 TYR A N 1
ATOM 1446 C CA . TYR A 1 203 ? 334.701 401.384 330.792 1.00 30.50 203 TYR A CA 1
ATOM 1447 C C . TYR A 1 203 ? 335.554 400.133 330.640 1.00 30.50 203 TYR A C 1
ATOM 1448 O O . TYR A 1 203 ? 335.135 399.042 331.029 1.00 30.50 203 TYR A O 1
ATOM 1457 N N . PRO A 1 204 ? 336.755 400.260 330.078 1.00 30.24 204 PRO A N 1
ATOM 1458 C CA . PRO A 1 204 ? 337.591 399.071 329.891 1.00 30.24 204 PRO A CA 1
ATOM 1459 C C . PRO A 1 204 ? 338.174 398.541 331.184 1.00 30.24 204 PRO A C 1
ATOM 1460 O O . PRO A 1 204 ? 338.465 397.344 331.274 1.00 30.24 204 PRO A O 1
ATOM 1464 N N . THR A 1 205 ? 338.349 399.389 332.189 1.00 30.42 205 THR A N 1
ATOM 1465 C CA . THR A 1 205 ? 338.984 399.006 333.435 1.00 30.42 205 THR A CA 1
ATOM 1466 C C . THR A 1 205 ? 338.068 399.339 334.602 1.00 30.42 205 THR A C 1
ATOM 1467 O O . THR A 1 205 ? 337.168 400.174 334.492 1.00 30.42 205 THR A O 1
ATOM 1471 N N . PHE A 1 206 ? 338.307 398.668 335.721 1.00 29.41 206 PHE A N 1
ATOM 1472 C CA . PHE A 1 206 ? 337.632 399.004 336.960 1.00 29.41 206 PHE A CA 1
ATOM 1473 C C . PHE A 1 206 ? 338.228 400.277 337.547 1.00 29.41 206 PHE A C 1
ATOM 1474 O O . PHE A 1 206 ? 339.309 400.724 337.159 1.00 29.41 206 PHE A O 1
ATOM 1482 N N . GLY A 1 207 ? 337.515 400.864 338.485 1.00 31.02 207 GLY A N 1
ATOM 1483 C CA . GLY A 1 207 ? 338.002 402.037 339.172 1.00 31.02 207 GLY A CA 1
ATOM 1484 C C . GLY A 1 207 ? 336.856 402.939 339.574 1.00 31.02 207 GLY A C 1
ATOM 1485 O O . GLY A 1 207 ? 335.689 402.591 339.437 1.00 31.02 207 GLY A O 1
ATOM 1486 N N . GLU A 1 208 ? 337.223 404.116 340.080 1.00 32.78 208 GLU A N 1
ATOM 1487 C CA . GLU A 1 208 ? 336.226 405.086 340.513 1.00 32.78 208 GLU A CA 1
ATOM 1488 C C . GLU A 1 208 ? 335.691 405.921 339.355 1.00 32.78 208 GLU A C 1
ATOM 1489 O O . GLU A 1 208 ? 334.548 406.385 339.415 1.00 32.78 208 GLU A O 1
ATOM 1491 N N . HIS A 1 209 ? 336.495 406.127 338.311 1.00 32.33 209 HIS A N 1
ATOM 1492 C CA . HIS A 1 209 ? 336.099 406.896 337.130 1.00 32.33 209 HIS A CA 1
ATOM 1493 C C . HIS A 1 209 ? 335.707 408.322 337.500 1.00 32.33 209 HIS A C 1
ATOM 1494 O O . HIS A 1 209 ? 334.692 408.852 337.042 1.00 32.33 209 HIS A O 1
ATOM 1501 N N . LYS A 1 210 ? 336.524 408.953 338.341 1.00 35.08 210 LYS A N 1
ATOM 1502 C CA . LYS A 1 210 ? 336.266 410.308 338.806 1.00 35.08 210 LYS A CA 1
ATOM 1503 C C . LYS A 1 210 ? 337.245 411.313 338.218 1.00 35.08 210 LYS A C 1
ATOM 1504 O O . LYS A 1 210 ? 337.370 412.426 338.736 1.00 35.08 210 LYS A O 1
ATOM 1506 N N . GLN A 1 211 ? 337.942 410.945 337.149 1.00 34.94 211 GLN A N 1
ATOM 1507 C CA . GLN A 1 211 ? 338.895 411.850 336.530 1.00 34.94 211 GLN A CA 1
ATOM 1508 C C . GLN A 1 211 ? 338.174 413.010 335.856 1.00 34.94 211 GLN A C 1
ATOM 1509 O O . GLN A 1 211 ? 337.029 412.887 335.416 1.00 34.94 211 GLN A O 1
ATOM 1511 N N . ALA A 1 212 ? 338.859 414.153 335.790 1.00 35.79 212 ALA A N 1
ATOM 1512 C CA . ALA A 1 212 ? 338.274 415.322 335.145 1.00 35.79 212 ALA A CA 1
ATOM 1513 C C . ALA A 1 212 ? 338.055 415.090 333.658 1.00 35.79 212 ALA A C 1
ATOM 1514 O O . ALA A 1 212 ? 337.091 415.611 333.087 1.00 35.79 212 ALA A O 1
ATOM 1516 N N . THR A 1 213 ? 338.928 414.319 333.019 1.00 35.00 213 THR A N 1
ATOM 1517 C CA . THR A 1 213 ? 338.756 413.897 331.634 1.00 35.00 213 THR A CA 1
ATOM 1518 C C . THR A 1 213 ? 338.422 412.411 331.658 1.00 35.00 213 THR A C 1
ATOM 1519 O O . THR A 1 213 ? 339.309 411.570 331.821 1.00 35.00 213 THR A O 1
ATOM 1523 N N . ASN A 1 214 ? 337.140 412.093 331.495 1.00 33.26 214 ASN A N 1
ATOM 1524 C CA . ASN A 1 214 ? 336.674 410.709 331.478 1.00 33.26 214 ASN A CA 1
ATOM 1525 C C . ASN A 1 214 ? 336.965 410.082 330.113 1.00 33.26 214 ASN A C 1
ATOM 1526 O O . ASN A 1 214 ? 336.086 409.578 329.416 1.00 33.26 214 ASN A O 1
ATOM 1531 N N . LEU A 1 215 ? 338.247 410.118 329.746 1.00 32.39 215 LEU A N 1
ATOM 1532 C CA . LEU A 1 215 ? 338.671 409.749 328.404 1.00 32.39 215 LEU A CA 1
ATOM 1533 C C . LEU A 1 215 ? 338.466 408.275 328.103 1.00 32.39 215 LEU A C 1
ATOM 1534 O O . LEU A 1 215 ? 338.519 407.881 326.936 1.00 32.39 215 LEU A O 1
ATOM 1536 N N . GLN A 1 216 ? 338.249 407.448 329.113 1.00 31.21 216 GLN A N 1
ATOM 1537 C CA . GLN A 1 216 ? 338.169 406.015 328.894 1.00 31.21 216 GLN A CA 1
ATOM 1538 C C . GLN A 1 216 ? 336.745 405.518 328.721 1.00 31.21 216 GLN A C 1
ATOM 1539 O O . GLN A 1 216 ? 336.550 404.324 328.485 1.00 31.21 216 GLN A O 1
ATOM 1545 N N . TYR A 1 217 ? 335.751 406.389 328.828 1.00 30.34 217 TYR A N 1
ATOM 1546 C CA . TYR A 1 217 ? 334.377 405.959 328.625 1.00 30.34 217 TYR A CA 1
ATOM 1547 C C . TYR A 1 217 ? 334.169 405.562 327.172 1.00 30.34 217 TYR A C 1
ATOM 1548 O O . TYR A 1 217 ? 334.498 406.319 326.257 1.00 30.34 217 TYR A O 1
ATOM 1557 N N . GLY A 1 218 ? 333.622 404.371 326.967 1.00 29.98 218 GLY A N 1
ATOM 1558 C CA . GLY A 1 218 ? 333.323 403.890 325.643 1.00 29.98 218 GLY A CA 1
ATOM 1559 C C . GLY A 1 218 ? 334.469 403.231 324.917 1.00 29.98 218 GLY A C 1
ATOM 1560 O O . GLY A 1 218 ? 334.280 402.784 323.781 1.00 29.98 218 GLY A O 1
ATOM 1561 N N . GLN A 1 219 ? 335.647 403.152 325.525 1.00 30.35 219 GLN A N 1
ATOM 1562 C CA . GLN A 1 219 ? 336.834 402.651 324.844 1.00 30.35 219 GLN A CA 1
ATOM 1563 C C . GLN A 1 219 ? 336.946 401.160 325.104 1.00 30.35 219 GLN A C 1
ATOM 1564 O O . GLN A 1 219 ? 337.485 400.732 326.126 1.00 30.35 219 GLN A O 1
ATOM 1570 N N . CYS A 1 220 ? 336.425 400.364 324.179 1.00 31.61 220 CYS A N 1
ATOM 1571 C CA . CYS A 1 220 ? 336.517 398.918 324.280 1.00 31.61 220 CYS A CA 1
ATOM 1572 C C . CYS A 1 220 ? 337.794 398.447 323.606 1.00 31.61 220 CYS A C 1
ATOM 1573 O O . CYS A 1 220 ? 337.954 398.656 322.397 1.00 31.61 220 CYS A O 1
ATOM 1576 N N . PRO A 1 221 ? 338.717 397.829 324.327 1.00 30.29 221 PRO A N 1
ATOM 1577 C CA . PRO A 1 221 ? 339.948 397.345 323.691 1.00 30.29 221 PRO A CA 1
ATOM 1578 C C . PRO A 1 221 ? 339.715 396.198 322.722 1.00 30.29 221 PRO A C 1
ATOM 1579 O O . PRO A 1 221 ? 340.653 395.742 322.062 1.00 30.29 221 PRO A O 1
ATOM 1583 N N . ASN A 1 222 ? 338.474 395.726 322.617 1.00 30.21 222 ASN A N 1
ATOM 1584 C CA . ASN A 1 222 ? 338.157 394.682 321.656 1.00 30.21 222 ASN A CA 1
ATOM 1585 C C . ASN A 1 222 ? 338.175 395.191 320.224 1.00 30.21 222 ASN A C 1
ATOM 1586 O O . ASN A 1 222 ? 338.335 394.392 319.298 1.00 30.21 222 ASN A O 1
ATOM 1591 N N . ASN A 1 223 ? 338.006 396.493 320.021 1.00 31.20 223 ASN A N 1
ATOM 1592 C CA . ASN A 1 223 ? 338.087 397.082 318.695 1.00 31.20 223 ASN A CA 1
ATOM 1593 C C . ASN A 1 223 ? 339.488 397.547 318.344 1.00 31.20 223 ASN A C 1
ATOM 1594 O O . ASN A 1 223 ? 339.806 397.674 317.159 1.00 31.20 223 ASN A O 1
ATOM 1599 N N . MET A 1 224 ? 340.325 397.804 319.343 1.00 31.51 224 MET A N 1
ATOM 1600 C CA . MET A 1 224 ? 341.684 398.278 319.119 1.00 31.51 224 MET A CA 1
ATOM 1601 C C . MET A 1 224 ? 342.509 397.135 318.550 1.00 31.51 224 MET A C 1
ATOM 1602 O O . MET A 1 224 ? 342.927 396.229 319.270 1.00 31.51 224 MET A O 1
ATOM 1607 N N . MET A 1 225 ? 342.743 397.175 317.242 1.00 30.82 225 MET A N 1
ATOM 1608 C CA . MET A 1 225 ? 343.398 396.087 316.539 1.00 30.82 225 MET A CA 1
ATOM 1609 C C . MET A 1 225 ? 344.846 396.387 316.203 1.00 30.82 225 MET A C 1
ATOM 1610 O O . MET A 1 225 ? 345.460 395.639 315.440 1.00 30.82 225 MET A O 1
ATOM 1615 N N . GLY A 1 226 ? 345.406 397.453 316.753 1.00 28.67 226 GLY A N 1
ATOM 1616 C CA . GLY A 1 226 ? 346.818 397.703 316.591 1.00 28.67 226 GLY A CA 1
ATOM 1617 C C . GLY A 1 226 ? 347.152 398.874 315.701 1.00 28.67 226 GLY A C 1
ATOM 1618 O O . GLY A 1 226 ? 346.363 399.811 315.560 1.00 28.67 226 GLY A O 1
ATOM 1619 N N . HIS A 1 227 ? 348.328 398.822 315.094 1.00 27.60 227 HIS A N 1
ATOM 1620 C CA . HIS A 1 227 ? 348.877 399.935 314.341 1.00 27.60 227 HIS A CA 1
ATOM 1621 C C . HIS A 1 227 ? 349.404 399.447 313.004 1.00 27.60 227 HIS A C 1
ATOM 1622 O O . HIS A 1 227 ? 350.008 398.376 312.919 1.00 27.60 227 HIS A O 1
ATOM 1629 N N . PHE A 1 228 ? 349.170 400.237 311.963 1.00 27.68 228 PHE A N 1
ATOM 1630 C CA . PHE A 1 228 ? 349.807 400.025 310.671 1.00 27.68 228 PHE A CA 1
ATOM 1631 C C . PHE A 1 228 ? 351.067 400.878 310.638 1.00 27.68 228 PHE A C 1
ATOM 1632 O O . PHE A 1 228 ? 350.991 402.109 310.643 1.00 27.68 228 PHE A O 1
ATOM 1634 N N . ALA A 1 229 ? 352.223 400.227 310.619 1.00 28.53 229 ALA A N 1
ATOM 1635 C CA . ALA A 1 229 ? 353.511 400.907 310.584 1.00 28.53 229 ALA A CA 1
ATOM 1636 C C . ALA A 1 229 ? 353.999 400.938 309.143 1.00 28.53 229 ALA A C 1
ATOM 1637 O O . ALA A 1 229 ? 354.304 399.896 308.560 1.00 28.53 229 ALA A O 1
ATOM 1639 N N . ILE A 1 230 ? 354.069 4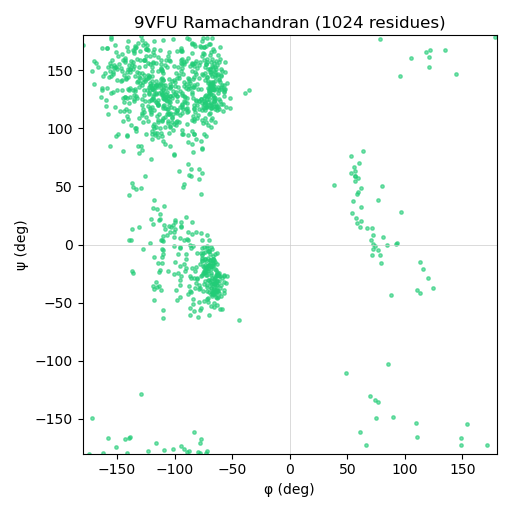02.134 308.570 1.00 28.22 230 ILE A N 1
ATOM 1640 C CA . ILE A 1 230 ? 354.459 402.325 307.182 1.00 28.22 230 ILE A CA 1
ATOM 1641 C C . ILE A 1 230 ? 355.765 403.098 307.144 1.00 28.22 230 ILE A C 1
ATOM 1642 O O . ILE A 1 230 ? 355.943 404.064 307.890 1.00 28.22 230 ILE A O 1
ATOM 1647 N N . ARG A 1 231 ? 356.676 402.668 306.281 1.00 28.57 231 ARG A N 1
ATOM 1648 C CA . ARG A 1 231 ? 357.932 403.364 306.066 1.00 28.57 231 ARG A CA 1
ATOM 1649 C C . ARG A 1 231 ? 358.297 403.282 304.598 1.00 28.57 231 ARG A C 1
ATOM 1650 O O . ARG A 1 231 ? 357.804 402.428 303.862 1.00 28.57 231 ARG A O 1
ATOM 1658 N N . THR A 1 232 ? 359.169 404.184 304.182 1.00 29.07 232 THR A N 1
ATOM 1659 C CA . THR A 1 232 ? 359.885 404.030 302.931 1.00 29.07 232 THR A CA 1
ATOM 1660 C C . THR A 1 232 ? 361.158 403.251 303.219 1.00 29.07 232 THR A C 1
ATOM 1661 O O . THR A 1 232 ? 361.868 403.554 304.183 1.00 29.07 232 THR A O 1
ATOM 1665 N N . VAL A 1 233 ? 361.447 402.249 302.396 1.00 29.66 233 VAL A N 1
ATOM 1666 C CA . VAL A 1 233 ? 362.620 401.424 302.648 1.00 29.66 233 VAL A CA 1
ATOM 1667 C C . VAL A 1 233 ? 363.826 402.223 302.190 1.00 29.66 233 VAL A C 1
ATOM 1668 O O . VAL A 1 233 ? 364.258 402.130 301.037 1.00 29.66 233 VAL A O 1
ATOM 1672 N N . SER A 1 234 ? 364.375 403.009 303.109 1.00 30.36 234 SER A N 1
ATOM 1673 C CA . SER A 1 234 ? 365.382 404.006 302.814 1.00 30.36 234 SER A CA 1
ATOM 1674 C C . SER A 1 234 ? 366.503 403.917 303.834 1.00 30.36 234 SER A C 1
ATOM 1675 O O . SER A 1 234 ? 366.410 403.211 304.839 1.00 30.36 234 SER A O 1
ATOM 1678 N N . GLU A 1 235 ? 367.576 404.656 303.558 1.00 31.92 235 GLU A N 1
ATOM 1679 C CA . GLU A 1 235 ? 368.702 404.759 304.466 1.00 31.92 235 GLU A CA 1
ATOM 1680 C C . GLU A 1 235 ? 368.884 406.155 305.029 1.00 31.92 235 GLU A C 1
ATOM 1681 O O . GLU A 1 235 ? 369.599 406.316 306.022 1.00 31.92 235 GLU A O 1
ATOM 1687 N N . SER A 1 236 ? 368.264 407.157 304.420 1.00 30.91 236 SER A N 1
ATOM 1688 C CA . SER A 1 236 ? 368.323 408.527 304.897 1.00 30.91 236 SER A CA 1
ATOM 1689 C C . SER A 1 236 ? 367.035 409.217 304.477 1.00 30.91 236 SER A C 1
ATOM 1690 O O . SER A 1 236 ? 366.123 408.591 303.936 1.00 30.91 236 SER A O 1
ATOM 1692 N N . THR A 1 237 ? 366.964 410.519 304.729 1.00 31.14 237 THR A N 1
ATOM 1693 C CA . THR A 1 237 ? 365.763 411.274 304.410 1.00 31.14 237 THR A CA 1
ATOM 1694 C C . THR A 1 237 ? 365.554 411.320 302.904 1.00 31.14 237 THR A C 1
ATOM 1695 O O . THR A 1 237 ? 366.429 411.759 302.155 1.00 31.14 237 THR A O 1
ATOM 1699 N N . THR A 1 238 ? 364.384 410.860 302.462 1.00 31.23 238 THR A N 1
ATOM 1700 C CA . THR A 1 238 ? 364.056 410.915 301.045 1.00 31.23 238 THR A CA 1
ATOM 1701 C C . THR A 1 238 ? 363.730 412.330 300.600 1.00 31.23 238 THR A C 1
ATOM 1702 O O . THR A 1 238 ? 363.858 412.650 299.415 1.00 31.23 238 THR A O 1
ATOM 1706 N N . GLY A 1 239 ? 363.311 413.187 301.523 1.00 31.43 239 GLY A N 1
ATOM 1707 C CA . GLY A 1 239 ? 362.883 414.519 301.172 1.00 31.43 239 GLY A CA 1
ATOM 1708 C C . GLY A 1 239 ? 361.472 414.601 300.645 1.00 31.43 239 GLY A C 1
ATOM 1709 O O . GLY A 1 239 ? 361.051 415.676 300.205 1.00 31.43 239 GLY A O 1
ATOM 1710 N N . LYS A 1 240 ? 360.727 413.503 300.680 1.00 30.90 240 LYS A N 1
ATOM 1711 C CA . LYS A 1 240 ? 359.399 413.428 300.097 1.00 30.90 240 LYS A CA 1
ATOM 1712 C C . LYS A 1 240 ? 358.421 412.923 301.140 1.00 30.90 240 LYS A C 1
ATOM 1713 O O . LYS A 1 240 ? 358.699 411.938 301.832 1.00 30.90 240 LYS A O 1
ATOM 1719 N N . ASN A 1 241 ? 357.283 413.593 301.251 1.00 30.22 241 ASN A N 1
ATOM 1720 C CA . ASN A 1 241 ? 356.192 413.121 302.084 1.00 30.22 241 ASN A CA 1
ATOM 1721 C C . ASN A 1 241 ? 355.283 412.240 301.243 1.00 30.22 241 ASN A C 1
ATOM 1722 O O . ASN A 1 241 ? 354.945 412.588 300.108 1.00 30.22 241 ASN A O 1
ATOM 1727 N N . ILE A 1 242 ? 354.899 411.097 301.795 1.00 29.03 242 ILE A N 1
ATOM 1728 C CA . ILE A 1 242 ? 354.048 410.134 301.114 1.00 29.03 242 ILE A CA 1
ATOM 1729 C C . ILE A 1 242 ? 352.707 410.096 301.826 1.00 29.03 242 ILE A C 1
ATOM 1730 O O . ILE A 1 242 ? 352.652 409.986 303.053 1.00 29.03 242 ILE A O 1
ATOM 1735 N N . HIS A 1 243 ? 351.631 410.184 301.057 1.00 28.81 243 HIS A N 1
ATOM 1736 C CA . HIS A 1 243 ? 350.278 410.151 301.593 1.00 28.81 243 HIS A CA 1
ATOM 1737 C C . HIS A 1 243 ? 349.664 408.796 301.283 1.00 28.81 243 HIS A C 1
ATOM 1738 O O . HIS A 1 243 ? 349.280 408.518 300.144 1.00 28.81 243 HIS A O 1
ATOM 1745 N N . VAL A 1 244 ? 349.582 407.958 302.299 1.00 27.71 244 VAL A N 1
ATOM 1746 C CA . VAL A 1 244 ? 348.937 406.660 302.197 1.00 27.71 244 VAL A CA 1
ATOM 1747 C C . VAL A 1 244 ? 347.479 406.817 302.591 1.00 27.71 244 VAL A C 1
ATOM 1748 O O . VAL A 1 244 ? 347.167 407.370 303.648 1.00 27.71 244 VAL A O 1
ATOM 1752 N N . ARG A 1 245 ? 346.587 406.343 301.735 1.00 26.81 245 ARG A N 1
ATOM 1753 C CA . ARG A 1 245 ? 345.163 406.326 302.012 1.00 26.81 245 ARG A CA 1
ATOM 1754 C C . ARG A 1 245 ? 344.715 404.884 302.122 1.00 26.81 245 ARG A C 1
ATOM 1755 O O . ARG A 1 245 ? 345.016 404.066 301.247 1.00 26.81 245 ARG A O 1
ATOM 1763 N N . VAL A 1 246 ? 344.001 404.576 303.192 1.00 27.00 246 VAL A N 1
ATOM 1764 C CA . VAL A 1 246 ? 343.630 403.212 303.527 1.00 27.00 246 VAL A CA 1
ATOM 1765 C C . VAL A 1 246 ? 342.137 403.068 303.303 1.00 27.00 246 VAL A C 1
ATOM 1766 O O . VAL A 1 246 ? 341.341 403.835 303.857 1.00 27.00 246 VAL A O 1
ATOM 1770 N N . TYR A 1 247 ? 341.757 402.088 302.494 1.00 27.58 247 TYR A N 1
ATOM 1771 C CA . TYR A 1 247 ? 340.362 401.830 302.182 1.00 27.58 247 TYR A CA 1
ATOM 1772 C C . TYR A 1 247 ? 340.004 400.442 302.675 1.00 27.58 247 TYR A C 1
ATOM 1773 O O . TYR A 1 247 ? 340.656 399.461 302.312 1.00 27.58 247 TYR A O 1
ATOM 1782 N N . MET A 1 248 ? 338.974 400.366 303.504 1.00 29.44 248 MET A N 1
ATOM 1783 C CA . MET A 1 248 ? 338.485 399.104 304.026 1.00 29.44 248 MET A CA 1
ATOM 1784 C C . MET A 1 248 ? 337.240 398.702 303.258 1.00 29.44 248 MET A C 1
ATOM 1785 O O . MET A 1 248 ? 336.311 399.498 303.111 1.00 29.44 248 MET A O 1
ATOM 1790 N N . ARG A 1 249 ? 337.230 397.480 302.763 1.00 29.63 249 ARG A N 1
ATOM 1791 C CA . ARG A 1 249 ? 336.046 396.889 302.163 1.00 29.63 249 ARG A CA 1
ATOM 1792 C C . ARG A 1 249 ? 335.608 395.762 303.085 1.00 29.63 249 ARG A C 1
ATOM 1793 O O . ARG A 1 249 ? 336.182 394.671 303.070 1.00 29.63 249 ARG A O 1
ATOM 1801 N N . ILE A 1 250 ? 334.596 396.042 303.896 1.00 29.37 250 ILE A N 1
ATOM 1802 C CA . ILE A 1 250 ? 334.049 395.052 304.808 1.00 29.37 250 ILE A CA 1
ATOM 1803 C C . ILE A 1 250 ? 333.392 393.930 304.020 1.00 29.37 250 ILE A C 1
ATOM 1804 O O . ILE A 1 250 ? 332.621 394.174 303.084 1.00 29.37 250 ILE A O 1
ATOM 1809 N N . LYS A 1 251 ? 333.682 392.690 304.400 1.00 29.44 251 LYS A N 1
ATOM 1810 C CA . LYS A 1 251 ? 333.088 391.534 303.750 1.00 29.44 251 LYS A CA 1
ATOM 1811 C C . LYS A 1 251 ? 332.819 390.454 304.784 1.00 29.44 251 LYS A C 1
ATOM 1812 O O . LYS A 1 251 ? 333.418 390.435 305.860 1.00 29.44 251 LYS A O 1
ATOM 1818 N N . HIS A 1 252 ? 331.908 389.544 304.437 1.00 29.98 252 HIS A N 1
ATOM 1819 C CA . HIS A 1 252 ? 331.449 388.488 305.333 1.00 29.98 252 HIS A CA 1
ATOM 1820 C C . HIS A 1 252 ? 330.894 389.098 306.620 1.00 29.98 252 HIS A C 1
ATOM 1821 O O . HIS A 1 252 ? 331.307 388.769 307.732 1.00 29.98 252 HIS A O 1
ATOM 1828 N N . VAL A 1 253 ? 329.938 389.997 306.439 1.00 29.17 253 VAL A N 1
ATOM 1829 C CA . VAL A 1 253 ? 329.536 390.939 307.469 1.00 29.17 253 VAL A CA 1
ATOM 1830 C C . VAL A 1 253 ? 328.283 390.436 308.164 1.00 29.17 253 VAL A C 1
ATOM 1831 O O . VAL A 1 253 ? 327.316 390.030 307.510 1.00 29.17 253 VAL A O 1
ATOM 1835 N N . ARG A 1 254 ? 328.309 390.442 309.492 1.00 29.17 254 ARG A N 1
ATOM 1836 C CA . ARG A 1 254 ? 327.142 390.210 310.325 1.00 29.17 254 ARG A CA 1
ATOM 1837 C C . ARG A 1 254 ? 326.918 391.450 311.175 1.00 29.17 254 ARG A C 1
ATOM 1838 O O . ARG A 1 254 ? 327.830 391.891 311.878 1.00 29.17 254 ARG A O 1
ATOM 1846 N N . ALA A 1 255 ? 325.718 392.011 311.108 1.00 29.54 255 ALA A N 1
ATOM 1847 C CA . ALA A 1 255 ? 325.375 393.220 311.838 1.00 29.54 255 ALA A CA 1
ATOM 1848 C C . ALA A 1 255 ? 324.282 392.913 312.849 1.00 29.54 255 ALA A C 1
ATOM 1849 O O . ALA A 1 255 ? 323.371 392.133 312.568 1.00 29.54 255 ALA A O 1
ATOM 1851 N N . TRP A 1 256 ? 324.384 393.515 314.034 1.00 30.21 256 TRP A N 1
ATOM 1852 C CA . TRP A 1 256 ? 323.417 393.319 315.102 1.00 30.21 256 TRP A CA 1
ATOM 1853 C C . TRP A 1 256 ? 322.976 394.660 315.669 1.00 30.21 256 TRP A C 1
ATOM 1854 O O . TRP A 1 256 ? 323.723 395.639 315.638 1.00 30.21 256 TRP A O 1
ATOM 1865 N N . VAL A 1 257 ? 321.759 394.677 316.207 1.00 29.48 257 VAL A N 1
ATOM 1866 C CA . VAL A 1 257 ? 321.178 395.814 316.921 1.00 29.48 257 VAL A CA 1
ATOM 1867 C C . VAL A 1 257 ? 321.251 397.086 316.085 1.00 29.48 257 VAL A C 1
ATOM 1868 O O . VAL A 1 257 ? 322.120 397.935 316.326 1.00 29.48 257 VAL A O 1
ATOM 1872 N N . PRO A 1 258 ? 320.392 397.245 315.082 1.00 29.26 258 PRO A N 1
ATOM 1873 C CA . PRO A 1 258 ? 320.418 398.465 314.274 1.00 29.26 258 PRO A CA 1
ATOM 1874 C C . PRO A 1 258 ? 320.181 399.707 315.116 1.00 29.26 258 PRO A C 1
ATOM 1875 O O . PRO A 1 258 ? 319.418 399.693 316.083 1.00 29.26 258 PRO A O 1
ATOM 1879 N N . ARG A 1 259 ? 320.851 400.788 314.741 1.00 29.68 259 ARG A N 1
ATOM 1880 C CA . ARG A 1 259 ? 320.808 402.027 315.500 1.00 29.68 259 ARG A CA 1
ATOM 1881 C C . ARG A 1 259 ? 320.329 403.184 314.637 1.00 29.68 259 ARG A C 1
ATOM 1882 O O . ARG A 1 259 ? 320.261 403.056 313.408 1.00 29.68 259 ARG A O 1
ATOM 1890 N N . PRO A 1 260 ? 319.984 404.320 315.235 1.00 30.62 260 PRO A N 1
ATOM 1891 C CA . PRO A 1 260 ? 319.742 405.516 314.434 1.00 30.62 260 PRO A CA 1
ATOM 1892 C C . PRO A 1 260 ? 321.020 405.995 313.779 1.00 30.62 260 PRO A C 1
ATOM 1893 O O . PRO A 1 260 ? 322.086 406.023 314.397 1.00 30.62 260 PRO A O 1
ATOM 1897 N N . LEU A 1 261 ? 320.906 406.369 312.514 1.00 31.72 261 LEU A N 1
ATOM 1898 C CA . LEU A 1 261 ? 322.029 406.979 311.830 1.00 31.72 261 LEU A CA 1
ATOM 1899 C C . LEU A 1 261 ? 322.305 408.340 312.441 1.00 31.72 261 LEU A C 1
ATOM 1900 O O . LEU A 1 261 ? 321.384 409.109 312.721 1.00 31.72 261 LEU A O 1
ATOM 1905 N N . ARG A 1 262 ? 323.584 408.623 312.666 1.00 32.08 262 ARG A N 1
ATOM 1906 C CA . ARG A 1 262 ? 323.974 409.831 313.376 1.00 32.08 262 ARG A CA 1
ATOM 1907 C C . ARG A 1 262 ? 323.421 411.066 312.682 1.00 32.08 262 ARG A C 1
ATOM 1908 O O . ARG A 1 262 ? 323.488 411.190 311.458 1.00 32.08 262 ARG A O 1
ATOM 1916 N N . SER A 1 263 ? 322.853 411.970 313.474 1.00 33.82 263 SER A N 1
ATOM 1917 C CA . SER A 1 263 ? 322.278 413.194 312.948 1.00 33.82 263 SER A CA 1
ATOM 1918 C C . SER A 1 263 ? 323.133 414.417 313.224 1.00 33.82 263 SER A C 1
ATOM 1919 O O . SER A 1 263 ? 323.012 415.412 312.505 1.00 33.82 263 SER A O 1
ATOM 1922 N N . GLN A 1 264 ? 323.990 414.363 314.233 1.00 34.29 264 GLN A N 1
ATOM 1923 C CA . GLN A 1 264 ? 324.858 415.475 314.584 1.00 34.29 264 GLN A CA 1
ATOM 1924 C C . GLN A 1 264 ? 326.237 415.261 313.987 1.00 34.29 264 GLN A C 1
ATOM 1925 O O . GLN A 1 264 ? 326.725 414.131 313.917 1.00 34.29 264 GLN A O 1
ATOM 1931 N N . ALA A 1 265 ? 326.860 416.348 313.553 1.00 32.72 265 ALA A N 1
ATOM 1932 C CA . ALA A 1 265 ? 328.211 416.263 313.030 1.00 32.72 265 ALA A CA 1
ATOM 1933 C C . ALA A 1 265 ? 329.148 415.714 314.091 1.00 32.72 265 ALA A C 1
ATOM 1934 O O . ALA A 1 265 ? 329.109 416.133 315.250 1.00 32.72 265 ALA A O 1
ATOM 1936 N N . TYR A 1 266 ? 329.985 414.761 313.697 1.00 31.45 266 TYR A N 1
ATOM 1937 C CA . TYR A 1 266 ? 330.968 414.214 314.613 1.00 31.45 266 TYR A CA 1
ATOM 1938 C C . TYR A 1 266 ? 332.001 415.272 314.969 1.00 31.45 266 TYR A C 1
ATOM 1939 O O . TYR A 1 266 ? 332.271 416.194 314.196 1.00 31.45 266 TYR A O 1
ATOM 1948 N N . MET A 1 267 ? 332.584 415.134 316.152 1.00 33.07 267 MET A N 1
ATOM 1949 C CA . MET A 1 267 ? 333.620 416.050 316.603 1.00 33.07 267 MET A CA 1
ATOM 1950 C C . MET A 1 267 ? 334.952 415.358 316.831 1.00 33.07 267 MET A C 1
ATOM 1951 O O . MET A 1 267 ? 335.986 415.849 316.369 1.00 33.07 267 MET A O 1
ATOM 1956 N N . VAL A 1 268 ? 334.958 414.226 317.530 1.00 32.31 268 VAL A N 1
ATOM 1957 C CA . VAL A 1 268 ? 336.174 413.481 317.809 1.00 32.31 268 VAL A CA 1
ATOM 1958 C C . VAL A 1 268 ? 335.994 412.058 317.299 1.00 32.31 268 VAL A C 1
ATOM 1959 O O . VAL A 1 268 ? 334.904 411.650 316.901 1.00 32.31 268 VAL A O 1
ATOM 1963 N N . LYS A 1 269 ? 337.086 411.300 317.318 1.00 31.98 269 LYS A N 1
ATOM 1964 C CA . LYS A 1 269 ? 337.097 410.005 316.650 1.00 31.98 269 LYS A CA 1
ATOM 1965 C C . LYS A 1 269 ? 336.385 408.938 317.469 1.00 31.98 269 LYS A C 1
ATOM 1966 O O . LYS A 1 269 ? 335.450 408.293 316.982 1.00 31.98 269 LYS A O 1
ATOM 1972 N N . ASN A 1 270 ? 336.812 408.732 318.711 1.00 32.00 270 ASN A N 1
ATOM 1973 C CA . ASN A 1 270 ? 336.420 407.564 319.482 1.00 32.00 270 ASN A CA 1
ATOM 1974 C C . ASN A 1 270 ? 335.329 407.864 320.498 1.00 32.00 270 ASN A C 1
ATOM 1975 O O . ASN A 1 270 ? 335.118 407.072 321.420 1.00 32.00 270 ASN A O 1
ATOM 1980 N N . TYR A 1 271 ? 334.630 408.986 320.352 1.00 31.54 271 TYR A N 1
ATOM 1981 C CA . TYR A 1 271 ? 333.611 409.354 321.307 1.00 31.54 271 TYR A CA 1
ATOM 1982 C C . TYR A 1 271 ? 332.404 409.913 320.570 1.00 31.54 271 TYR A C 1
ATOM 1983 O O . TYR A 1 271 ? 332.567 410.738 319.656 1.00 31.54 271 TYR A O 1
ATOM 1992 N N . PRO A 1 272 ? 331.193 409.494 320.929 1.00 32.64 272 PRO A N 1
ATOM 1993 C CA . PRO A 1 272 ? 330.013 410.268 320.539 1.00 32.64 272 PRO A CA 1
ATOM 1994 C C . PRO A 1 272 ? 330.039 411.580 321.301 1.00 32.64 272 PRO A C 1
ATOM 1995 O O . PRO A 1 272 ? 330.043 411.595 322.533 1.00 32.64 272 PRO A O 1
ATOM 1999 N N . THR A 1 273 ? 330.131 412.677 320.568 1.00 32.69 273 THR A N 1
ATOM 2000 C CA . THR A 1 273 ? 330.175 413.987 321.204 1.00 32.69 273 THR A CA 1
ATOM 2001 C C . THR A 1 273 ? 329.766 415.011 320.164 1.00 32.69 273 THR A C 1
ATOM 2002 O O . THR A 1 273 ? 330.336 415.056 319.070 1.00 32.69 273 THR A O 1
ATOM 2006 N N . TYR A 1 274 ? 328.750 415.792 320.482 1.00 33.97 274 TYR A N 1
ATOM 2007 C CA . TYR A 1 274 ? 328.192 416.744 319.551 1.00 33.97 274 TYR A CA 1
ATOM 2008 C C . TYR A 1 274 ? 328.362 418.145 320.111 1.00 33.97 274 TYR A C 1
ATOM 2009 O O . TYR A 1 274 ? 328.641 418.331 321.295 1.00 33.97 274 TYR A O 1
ATOM 2018 N N . SER A 1 275 ? 328.216 419.130 319.238 1.00 37.83 275 SER A N 1
ATOM 2019 C CA . SER A 1 275 ? 328.293 420.506 319.682 1.00 37.83 275 SER A CA 1
ATOM 2020 C C . SER A 1 275 ? 326.977 420.917 320.325 1.00 37.83 275 SER A C 1
ATOM 2021 O O . SER A 1 275 ? 325.916 420.355 320.047 1.00 37.83 275 SER A O 1
ATOM 2024 N N . GLN A 1 276 ? 327.060 421.907 321.212 1.00 42.93 276 GLN A N 1
ATOM 2025 C CA . GLN A 1 276 ? 325.862 422.444 321.838 1.00 42.93 276 GLN A CA 1
ATOM 2026 C C . GLN A 1 276 ? 324.909 423.045 320.816 1.00 42.93 276 GLN A C 1
ATOM 2027 O O . GLN A 1 276 ? 323.704 423.116 321.075 1.00 42.93 276 GLN A O 1
ATOM 2033 N N . THR A 1 277 ? 325.421 423.470 319.663 1.00 40.24 277 THR A N 1
ATOM 2034 C CA . THR A 1 277 ? 324.587 423.910 318.550 1.00 40.24 277 THR A CA 1
ATOM 2035 C C . THR A 1 277 ? 324.010 422.668 317.880 1.00 40.24 277 THR A C 1
ATOM 2036 O O . THR A 1 277 ? 324.519 422.159 316.880 1.00 40.24 277 THR A O 1
ATOM 2040 N N . ILE A 1 278 ? 322.923 422.166 318.460 1.00 38.45 278 ILE A N 1
ATOM 2041 C CA . ILE A 1 278 ? 322.271 420.974 317.939 1.00 38.45 278 ILE A CA 1
ATOM 2042 C C . ILE A 1 278 ? 321.575 421.318 316.633 1.00 38.45 278 ILE A C 1
ATOM 2043 O O . ILE A 1 278 ? 320.682 422.170 316.593 1.00 38.45 278 ILE A O 1
ATOM 2048 N N . THR A 1 279 ? 321.987 420.663 315.557 1.00 38.90 279 THR A N 1
ATOM 2049 C CA . THR A 1 279 ? 321.329 420.838 314.277 1.00 38.90 279 THR A CA 1
ATOM 2050 C C . THR A 1 279 ? 320.101 419.943 314.191 1.00 38.90 279 THR A C 1
ATOM 2051 O O . THR A 1 279 ? 320.132 418.778 314.595 1.00 38.90 279 THR A O 1
ATOM 2055 N N . ASN A 1 280 ? 319.017 420.502 313.669 1.00 39.87 280 ASN A N 1
ATOM 2056 C CA . ASN A 1 280 ? 317.789 419.741 313.512 1.00 39.87 280 ASN A CA 1
ATOM 2057 C C . ASN A 1 280 ? 317.985 418.640 312.484 1.00 39.87 280 ASN A C 1
ATOM 2058 O O . ASN A 1 280 ? 318.637 418.838 311.457 1.00 39.87 280 ASN A O 1
ATOM 2063 N N . THR A 1 281 ? 317.415 417.470 312.762 1.00 37.46 281 THR A N 1
ATOM 2064 C CA . THR A 1 281 ? 317.543 416.368 311.820 1.00 37.46 281 THR A CA 1
ATOM 2065 C C . THR A 1 281 ? 316.719 416.600 310.566 1.00 37.46 281 THR A C 1
ATOM 2066 O O . THR A 1 281 ? 317.030 416.021 309.522 1.00 37.46 281 THR A O 1
ATOM 2070 N N . ALA A 1 282 ? 315.690 417.433 310.641 1.00 39.09 282 ALA A N 1
ATOM 2071 C CA . ALA A 1 282 ? 314.905 417.831 309.483 1.00 39.09 282 ALA A CA 1
ATOM 2072 C C . ALA A 1 282 ? 315.154 419.301 309.192 1.00 39.09 282 ALA A C 1
ATOM 2073 O O . ALA A 1 282 ? 315.162 420.127 310.109 1.00 39.09 282 ALA A O 1
ATOM 2075 N N . THR A 1 283 ? 315.367 419.618 307.922 1.00 40.99 283 THR A N 1
ATOM 2076 C CA . THR A 1 283 ? 315.496 421.004 307.507 1.00 40.99 283 THR A CA 1
ATOM 2077 C C . THR A 1 283 ? 314.202 421.755 307.797 1.00 40.99 283 THR A C 1
ATOM 2078 O O . THR A 1 283 ? 313.106 421.198 307.725 1.00 40.99 283 THR A O 1
ATOM 2082 N N . ASP A 1 284 ? 314.334 423.031 308.130 1.00 48.32 284 ASP A N 1
ATOM 2083 C CA . ASP A 1 284 ? 313.180 423.816 308.531 1.00 48.32 284 ASP A CA 1
ATOM 2084 C C . ASP A 1 284 ? 312.389 424.293 307.319 1.00 48.32 284 ASP A C 1
ATOM 2085 O O . ASP A 1 284 ? 312.931 424.482 306.229 1.00 48.32 284 ASP A O 1
ATOM 2090 N N . ARG A 1 285 ? 311.093 424.491 307.530 1.00 50.01 285 ARG A N 1
ATOM 2091 C CA . ARG A 1 285 ? 310.215 425.117 306.557 1.00 50.01 285 ARG A CA 1
ATOM 2092 C C . ARG A 1 285 ? 309.443 426.231 307.245 1.00 50.01 285 ARG A C 1
ATOM 2093 O O . ARG A 1 285 ? 309.601 426.476 308.441 1.00 50.01 285 ARG A O 1
ATOM 2101 N N . ALA A 1 286 ? 308.600 426.916 306.476 1.00 62.91 286 ALA A N 1
ATOM 2102 C CA . ALA A 1 286 ? 307.952 428.118 306.982 1.00 62.91 286 ALA A CA 1
ATOM 2103 C C . ALA A 1 286 ? 306.893 427.783 308.022 1.00 62.91 286 ALA A C 1
ATOM 2104 O O . ALA A 1 286 ? 306.835 428.407 309.084 1.00 62.91 286 ALA A O 1
ATOM 2106 N N . SER A 1 287 ? 306.045 426.801 307.737 1.00 55.94 287 SER A N 1
ATOM 2107 C CA . SER A 1 287 ? 305.004 426.405 308.667 1.00 55.94 287 SER A CA 1
ATOM 2108 C C . SER A 1 287 ? 304.692 424.935 308.454 1.00 55.94 287 SER A C 1
ATOM 2109 O O . SER A 1 287 ? 305.163 424.309 307.506 1.00 55.94 287 SER A O 1
ATOM 2112 N N . ILE A 1 288 ? 303.874 424.390 309.357 1.00 49.23 288 ILE A N 1
ATOM 2113 C CA . ILE A 1 288 ? 303.464 422.991 309.275 1.00 49.23 288 ILE A CA 1
ATOM 2114 C C . ILE A 1 288 ? 302.491 422.742 308.137 1.00 49.23 288 ILE A C 1
ATOM 2115 O O . ILE A 1 288 ? 302.084 421.595 307.915 1.00 49.23 288 ILE A O 1
ATOM 2120 N N . THR A 1 289 ? 302.118 423.783 307.395 1.00 47.73 289 THR A N 1
ATOM 2121 C CA . THR A 1 289 ? 301.212 423.672 306.261 1.00 47.73 289 THR A CA 1
ATOM 2122 C C . THR A 1 289 ? 301.871 424.116 304.959 1.00 47.73 289 THR A C 1
ATOM 2123 O O . THR A 1 289 ? 301.175 424.395 303.980 1.00 47.73 289 THR A O 1
ATOM 2127 N N . THR A 1 290 ? 303.197 424.188 304.928 1.00 47.84 290 THR A N 1
ATOM 2128 C CA . THR A 1 290 ? 303.941 424.656 303.767 1.00 47.84 290 THR A CA 1
ATOM 2129 C C . THR A 1 290 ? 304.639 423.484 303.089 1.00 47.84 290 THR A C 1
ATOM 2130 O O . THR A 1 290 ? 305.368 422.732 303.740 1.00 47.84 290 THR A O 1
ATOM 2134 N N . THR A 1 291 ? 304.413 423.335 301.790 1.00 40.70 291 THR A N 1
ATOM 2135 C CA . THR A 1 291 ? 305.065 422.305 300.999 1.00 40.70 291 THR A CA 1
ATOM 2136 C C . THR A 1 291 ? 305.707 422.938 299.773 1.00 40.70 291 THR A C 1
ATOM 2137 O O . THR A 1 291 ? 305.219 423.936 299.242 1.00 40.70 291 THR A O 1
ATOM 2141 N N . ASP A 1 292 ? 306.821 422.353 299.338 1.00 40.18 292 ASP A N 1
ATOM 2142 C CA . ASP A 1 292 ? 307.569 422.853 298.186 1.00 40.18 292 ASP A CA 1
ATOM 2143 C C . ASP A 1 292 ? 307.225 421.997 296.972 1.00 40.18 292 ASP A C 1
ATOM 2144 O O . ASP A 1 292 ? 307.993 421.140 296.537 1.00 40.18 292 ASP A O 1
ATOM 2149 N N . TYR A 1 293 ? 306.043 422.246 296.415 1.00 36.62 293 TYR A N 1
ATOM 2150 C CA . TYR A 1 293 ? 305.605 421.537 295.220 1.00 36.62 293 TYR A CA 1
ATOM 2151 C C . TYR A 1 293 ? 304.550 422.395 294.541 1.00 36.62 293 TYR A C 1
ATOM 2152 O O . TYR A 1 293 ? 303.455 422.569 295.082 1.00 36.62 293 TYR A O 1
ATOM 2161 N N . GLU A 1 294 ? 304.878 422.928 293.366 1.00 40.03 294 GLU A N 1
ATOM 2162 C CA . GLU A 1 294 ? 303.947 423.814 292.678 1.00 40.03 294 GLU A CA 1
ATOM 2163 C C . GLU A 1 294 ? 302.832 423.040 291.990 1.00 40.03 294 GLU A C 1
ATOM 2164 O O . GLU A 1 294 ? 301.686 423.497 291.963 1.00 40.03 294 GLU A O 1
ATOM 2170 N N . GLY A 1 295 ? 303.141 421.880 291.430 1.00 39.13 295 GLY A N 1
ATOM 2171 C CA . GLY A 1 295 ? 302.134 421.109 290.742 1.00 39.13 295 GLY A CA 1
ATOM 2172 C C . GLY A 1 295 ? 301.642 421.807 289.486 1.00 39.13 295 GLY A C 1
ATOM 2173 O O . GLY A 1 295 ? 302.161 422.830 289.048 1.00 39.13 295 GLY A O 1
ATOM 2174 N N . GLY A 1 296 ? 300.604 421.217 288.904 1.00 42.41 296 GLY A N 1
ATOM 2175 C CA . GLY A 1 296 ? 299.985 421.768 287.722 1.00 42.41 296 GLY A CA 1
ATOM 2176 C C . GLY A 1 296 ? 298.913 422.780 288.060 1.00 42.41 296 GLY A C 1
ATOM 2177 O O . GLY A 1 296 ? 298.594 423.036 289.219 1.00 42.41 296 GLY A O 1
ATOM 2178 N N . VAL A 1 297 ? 298.352 423.367 287.016 1.00 47.72 297 VAL A N 1
ATOM 2179 C CA . VAL A 1 297 ? 297.284 424.351 287.184 1.00 47.72 297 VAL A CA 1
ATOM 2180 C C . VAL A 1 297 ? 295.986 423.616 287.502 1.00 47.72 297 VAL A C 1
ATOM 2181 O O . VAL A 1 297 ? 295.595 422.718 286.743 1.00 47.72 297 VAL A O 1
ATOM 2185 N N . PRO A 1 298 ? 295.308 423.943 288.598 1.00 50.78 298 PRO A N 1
ATOM 2186 C CA . PRO A 1 298 ? 294.042 423.270 288.902 1.00 50.78 298 PRO A CA 1
ATOM 2187 C C . PRO A 1 298 ? 292.987 423.592 287.857 1.00 50.78 298 PRO A C 1
ATOM 2188 O O . PRO A 1 298 ? 292.885 424.722 287.379 1.00 50.78 298 PRO A O 1
ATOM 2192 N N . ALA A 1 299 ? 292.200 422.578 287.503 1.00 53.19 299 ALA A N 1
ATOM 2193 C CA . ALA A 1 299 ? 291.196 422.755 286.461 1.00 53.19 299 ALA A CA 1
ATOM 2194 C C . ALA A 1 299 ? 290.041 423.627 286.930 1.00 53.19 299 ALA A C 1
ATOM 2195 O O . ALA A 1 299 ? 289.430 424.330 286.120 1.00 53.19 299 ALA A O 1
ATOM 2197 N N . SER A 1 300 ? 289.732 423.601 288.216 1.00 56.67 300 SER A N 1
ATOM 2198 C CA . SER A 1 300 ? 288.642 424.397 288.756 1.00 56.67 300 SER A CA 1
ATOM 2199 C C . SER A 1 300 ? 288.863 424.641 290.241 1.00 56.67 300 SER A C 1
ATOM 2200 O O . SER A 1 300 ? 288.331 423.901 291.079 1.00 56.67 300 SER A O 1
ATOM 2203 N N . PRO A 1 301 ? 289.642 425.666 290.613 1.00 57.26 301 PRO A N 1
ATOM 2204 C CA . PRO A 1 301 ? 289.902 425.989 292.019 1.00 57.26 301 PRO A CA 1
ATOM 2205 C C . PRO A 1 301 ? 288.675 426.557 292.725 1.00 57.26 301 PRO A C 1
ATOM 2206 O O . PRO A 1 301 ? 287.966 425.800 293.388 1.00 57.26 301 PRO A O 1
ATOM 2210 N N . GLY B 2 8 ? 293.520 387.622 318.264 1.00 31.01 8 GLY B N 1
ATOM 2211 C CA . GLY B 2 8 ? 294.365 388.556 317.548 1.00 31.01 8 GLY B CA 1
ATOM 2212 C C . GLY B 2 8 ? 294.473 389.906 318.222 1.00 31.01 8 GLY B C 1
ATOM 2213 O O . GLY B 2 8 ? 295.112 390.817 317.707 1.00 31.01 8 GLY B O 1
ATOM 2214 N N . TYR B 2 9 ? 293.831 390.043 319.372 1.00 30.60 9 TYR B N 1
ATOM 2215 C CA . TYR B 2 9 ? 293.922 391.258 320.163 1.00 30.60 9 TYR B CA 1
ATOM 2216 C C . TYR B 2 9 ? 295.035 391.132 321.199 1.00 30.60 9 TYR B C 1
ATOM 2217 O O . TYR B 2 9 ? 295.557 390.049 321.462 1.00 30.60 9 TYR B O 1
ATOM 2219 N N . SER B 2 10 ? 295.399 392.263 321.787 1.00 29.83 10 SER B N 1
ATOM 2220 C CA . SER B 2 10 ? 296.250 392.297 322.967 1.00 29.83 10 SER B CA 1
ATOM 2221 C C . SER B 2 10 ? 295.388 392.715 324.144 1.00 29.83 10 SER B C 1
ATOM 2222 O O . SER B 2 10 ? 294.796 393.799 324.127 1.00 29.83 10 SER B O 1
ATOM 2225 N N . ASP B 2 11 ? 295.303 391.858 325.152 1.00 28.81 11 ASP B N 1
ATOM 2226 C CA . ASP B 2 11 ? 294.478 392.168 326.305 1.00 28.81 11 ASP B CA 1
ATOM 2227 C C . ASP B 2 11 ? 295.099 393.314 327.088 1.00 28.81 11 ASP B C 1
ATOM 2228 O O . ASP B 2 11 ? 296.316 393.375 327.270 1.00 28.81 11 ASP B O 1
ATOM 2233 N N . ARG B 2 12 ? 294.253 394.236 327.539 1.00 27.68 12 ARG B N 1
ATOM 2234 C CA . ARG B 2 12 ? 294.738 395.416 328.236 1.00 27.68 12 ARG B CA 1
ATOM 2235 C C . ARG B 2 12 ? 295.173 395.114 329.661 1.00 27.68 12 ARG B C 1
ATOM 2236 O O . ARG B 2 12 ? 295.992 395.854 330.214 1.00 27.68 12 ARG B O 1
ATOM 2238 N N . VAL B 2 13 ? 294.652 394.058 330.265 1.00 27.01 13 VAL B N 1
ATOM 2239 C CA . VAL B 2 13 ? 295.062 393.640 331.599 1.00 27.01 13 VAL B CA 1
ATOM 2240 C C . VAL B 2 13 ? 296.245 392.695 331.479 1.00 27.01 13 VAL B C 1
ATOM 2241 O O . VAL B 2 13 ? 296.322 391.886 330.549 1.00 27.01 13 VAL B O 1
ATOM 2245 N N . ALA B 2 14 ? 297.181 392.801 332.415 1.00 26.47 14 ALA B N 1
ATOM 2246 C CA . ALA B 2 14 ? 298.358 391.950 332.389 1.00 26.47 14 ALA B CA 1
ATOM 2247 C C . ALA B 2 14 ? 298.920 391.831 333.793 1.00 26.47 14 ALA B C 1
ATOM 2248 O O . ALA B 2 14 ? 298.863 392.775 334.581 1.00 26.47 14 ALA B O 1
ATOM 2250 N N . GLN B 2 15 ? 299.458 390.657 334.093 1.00 26.76 15 GLN B N 1
ATOM 2251 C CA . GLN B 2 15 ? 300.115 390.394 335.363 1.00 26.76 15 GLN B CA 1
ATOM 2252 C C . GLN B 2 15 ? 301.481 389.800 335.081 1.00 26.76 15 GLN B C 1
ATOM 2253 O O . GLN B 2 15 ? 301.585 388.752 334.437 1.00 26.76 15 GLN B O 1
ATOM 2259 N N . LEU B 2 16 ? 302.521 390.475 335.541 1.00 26.66 16 LEU B N 1
ATOM 2260 C CA . LEU B 2 16 ? 303.891 390.007 335.404 1.00 26.66 16 LEU B CA 1
ATOM 2261 C C . LEU B 2 16 ? 304.350 389.481 336.754 1.00 26.66 16 LEU B C 1
ATOM 2262 O O . LEU B 2 16 ? 304.367 390.224 337.739 1.00 26.66 16 LEU B O 1
ATOM 2267 N N . THR B 2 17 ? 304.719 388.208 336.797 1.00 26.94 17 THR B N 1
ATOM 2268 C CA . THR B 2 17 ? 305.055 387.523 338.038 1.00 26.94 17 THR B CA 1
ATOM 2269 C C . THR B 2 17 ? 306.409 386.852 337.865 1.00 26.94 17 THR B C 1
ATOM 2270 O O . THR B 2 17 ? 306.546 385.926 337.062 1.00 26.94 17 THR B O 1
ATOM 2274 N N . VAL B 2 18 ? 307.406 387.323 338.603 1.00 25.26 18 VAL B N 1
ATOM 2275 C CA . VAL B 2 18 ? 308.719 386.693 338.624 1.00 25.26 18 VAL B CA 1
ATOM 2276 C C . VAL B 2 18 ? 309.284 386.818 340.030 1.00 25.26 18 VAL B C 1
ATOM 2277 O O . VAL B 2 18 ? 309.346 387.917 340.588 1.00 25.26 18 VAL B O 1
ATOM 2281 N N . GLY B 2 19 ? 309.669 385.691 340.610 1.00 25.28 19 GLY B N 1
ATOM 2282 C CA . GLY B 2 19 ? 310.153 385.693 341.979 1.00 25.28 19 GLY B CA 1
ATOM 2283 C C . GLY B 2 19 ? 309.004 385.807 342.946 1.00 25.28 19 GLY B C 1
ATOM 2284 O O . GLY B 2 19 ? 307.987 385.131 342.801 1.00 25.28 19 GLY B O 1
ATOM 2285 N N . ASN B 2 20 ? 309.161 386.666 343.945 1.00 25.40 20 ASN B N 1
ATOM 2286 C CA . ASN B 2 20 ? 308.088 386.988 344.868 1.00 25.40 20 ASN B CA 1
ATOM 2287 C C . ASN B 2 20 ? 307.403 388.298 344.513 1.00 25.40 20 ASN B C 1
ATOM 2288 O O . ASN B 2 20 ? 306.647 388.832 345.326 1.00 25.40 20 ASN B O 1
ATOM 2293 N N . SER B 2 21 ? 307.656 388.821 343.324 1.00 25.78 21 SER B N 1
ATOM 2294 C CA . SER B 2 21 ? 307.066 390.065 342.865 1.00 25.78 21 SER B CA 1
ATOM 2295 C C . SER B 2 21 ? 305.978 389.779 341.845 1.00 25.78 21 SER B C 1
ATOM 2296 O O . SER B 2 21 ? 306.102 388.866 341.026 1.00 25.78 21 SER B O 1
ATOM 2299 N N . THR B 2 22 ? 304.912 390.565 341.897 1.00 26.28 22 THR B N 1
ATOM 2300 C CA . THR B 2 22 ? 303.847 390.478 340.913 1.00 26.28 22 THR B CA 1
ATOM 2301 C C . THR B 2 22 ? 303.383 391.882 340.572 1.00 26.28 22 THR B C 1
ATOM 2302 O O . THR B 2 22 ? 302.955 392.630 341.454 1.00 26.28 22 THR B O 1
ATOM 2306 N N . ILE B 2 23 ? 303.473 392.236 339.294 1.00 26.43 23 ILE B N 1
ATOM 2307 C CA . ILE B 2 23 ? 303.029 393.527 338.793 1.00 26.43 23 ILE B CA 1
ATOM 2308 C C . ILE B 2 23 ? 301.713 393.331 338.064 1.00 26.43 23 ILE B C 1
ATOM 2309 O O . ILE B 2 23 ? 301.611 392.478 337.177 1.00 26.43 23 ILE B O 1
ATOM 2314 N N . THR B 2 24 ? 300.714 394.121 338.429 1.00 26.98 24 THR B N 1
ATOM 2315 C CA . THR B 2 24 ? 299.430 394.115 337.753 1.00 26.98 24 THR B CA 1
ATOM 2316 C C . THR B 2 24 ? 299.261 395.408 336.977 1.00 26.98 24 THR B C 1
ATOM 2317 O O . THR B 2 24 ? 299.679 396.475 337.431 1.00 26.98 24 THR B O 1
ATOM 2321 N N . THR B 2 25 ? 298.669 395.303 335.800 1.00 27.07 25 THR B N 1
ATOM 2322 C CA . THR B 2 25 ? 298.264 396.471 335.043 1.00 27.07 25 THR B CA 1
ATOM 2323 C C . THR B 2 25 ? 296.942 396.171 334.366 1.00 27.07 25 THR B C 1
ATOM 2324 O O . THR B 2 25 ? 296.705 395.048 333.917 1.00 27.07 25 THR B O 1
ATOM 2328 N N . GLN B 2 26 ? 296.079 397.179 334.310 1.00 27.19 26 GLN B N 1
ATOM 2329 C CA . GLN B 2 26 ? 294.799 397.072 333.633 1.00 27.19 26 GLN B CA 1
ATOM 2330 C C . GLN B 2 26 ? 294.736 397.930 332.382 1.00 27.19 26 GLN B C 1
ATOM 2331 O O . GLN B 2 26 ? 293.685 398.001 331.740 1.00 27.19 26 GLN B O 1
ATOM 2337 N N . GLU B 2 27 ? 295.832 398.584 332.021 1.00 27.34 27 GLU B N 1
ATOM 2338 C CA . GLU B 2 27 ? 295.900 399.397 330.815 1.00 27.34 27 GLU B CA 1
ATOM 2339 C C . GLU B 2 27 ? 297.210 399.128 330.084 1.00 27.34 27 GLU B C 1
ATOM 2340 O O . GLU B 2 27 ? 297.948 400.043 329.730 1.00 27.34 27 GLU B O 1
ATOM 2342 N N . ALA B 2 28 ? 297.531 397.857 329.875 1.00 27.43 28 ALA B N 1
ATOM 2343 C CA . ALA B 2 28 ? 298.768 397.510 329.197 1.00 27.43 28 ALA B CA 1
ATOM 2344 C C . ALA B 2 28 ? 298.644 397.724 327.692 1.00 27.43 28 ALA B C 1
ATOM 2345 O O . ALA B 2 28 ? 297.565 397.973 327.153 1.00 27.43 28 ALA B O 1
ATOM 2347 N N . ALA B 2 29 ? 299.780 397.638 327.012 1.00 28.26 29 ALA B N 1
ATOM 2348 C CA . ALA B 2 29 ? 299.857 397.859 325.576 1.00 28.26 29 ALA B CA 1
ATOM 2349 C C . ALA B 2 29 ? 300.753 396.816 324.913 1.00 28.26 29 ALA B C 1
ATOM 2350 O O . ALA B 2 29 ? 301.696 397.153 324.199 1.00 28.26 29 ALA B O 1
ATOM 2352 N N . ASN B 2 30 ? 300.485 395.533 325.164 1.00 28.11 30 ASN B N 1
ATOM 2353 C CA . ASN B 2 30 ? 301.149 394.466 324.419 1.00 28.11 30 ASN B CA 1
ATOM 2354 C C . ASN B 2 30 ? 302.659 394.415 324.622 1.00 28.11 30 ASN B C 1
ATOM 2355 O O . ASN B 2 30 ? 303.413 394.933 323.791 1.00 28.11 30 ASN B O 1
ATOM 2360 N N . ILE B 2 31 ? 303.096 393.825 325.736 1.00 26.50 31 ILE B N 1
ATOM 2361 C CA . ILE B 2 31 ? 304.499 393.684 326.124 1.00 26.50 31 ILE B CA 1
ATOM 2362 C C . ILE B 2 31 ? 305.422 393.452 324.935 1.00 26.50 31 ILE B C 1
ATOM 2363 O O . ILE B 2 31 ? 305.140 392.624 324.063 1.00 26.50 31 ILE B O 1
ATOM 2368 N N . VAL B 2 32 ? 306.529 394.187 324.896 1.00 26.08 32 VAL B N 1
ATOM 2369 C CA . VAL B 2 32 ? 307.510 394.076 323.826 1.00 26.08 32 VAL B CA 1
ATOM 2370 C C . VAL B 2 32 ? 308.539 393.017 324.187 1.00 26.08 32 VAL B C 1
ATOM 2371 O O . VAL B 2 32 ? 309.149 393.065 325.260 1.00 26.08 32 VAL B O 1
ATOM 2375 N N . LEU B 2 33 ? 308.723 392.055 323.294 1.00 26.64 33 LEU B N 1
ATOM 2376 C CA . LEU B 2 33 ? 309.789 391.066 323.396 1.00 26.64 33 LEU B CA 1
ATOM 2377 C C . LEU B 2 33 ? 310.911 391.529 322.479 1.00 26.64 33 LEU B C 1
ATOM 2378 O O . LEU B 2 33 ? 310.824 391.389 321.259 1.00 26.64 33 LEU B O 1
ATOM 2383 N N . SER B 2 34 ? 311.957 392.093 323.073 1.00 26.88 34 SER B N 1
ATOM 2384 C CA . SER B 2 34 ? 313.019 392.740 322.315 1.00 26.88 34 SER B CA 1
ATOM 2385 C C . SER B 2 34 ? 313.660 391.780 321.332 1.00 26.88 34 SER B C 1
ATOM 2386 O O . SER B 2 34 ? 314.197 390.741 321.724 1.00 26.88 34 SER B O 1
ATOM 2389 N N . TYR B 2 35 ? 313.601 392.136 320.053 1.00 27.36 35 TYR B N 1
ATOM 2390 C CA . TYR B 2 35 ? 314.241 391.389 318.979 1.00 27.36 35 TYR B CA 1
ATOM 2391 C C . TYR B 2 35 ? 313.696 389.974 318.856 1.00 27.36 35 TYR B C 1
ATOM 2392 O O . TYR B 2 35 ? 314.341 389.104 318.266 1.00 27.36 35 TYR B O 1
ATOM 2401 N N . GLY B 2 36 ? 312.504 389.740 319.390 1.00 26.74 36 GLY B N 1
ATOM 2402 C CA . GLY B 2 36 ? 311.855 388.454 319.322 1.00 26.74 36 GLY B CA 1
ATOM 2403 C C . GLY B 2 36 ? 312.468 387.365 320.167 1.00 26.74 36 GLY B C 1
ATOM 2404 O O . GLY B 2 36 ? 311.995 386.227 320.105 1.00 26.74 36 GLY B O 1
ATOM 2405 N N . GLU B 2 37 ? 313.492 387.660 320.955 1.00 26.11 37 GLU B N 1
ATOM 2406 C CA . GLU B 2 37 ? 314.247 386.639 321.665 1.00 26.11 37 GLU B CA 1
ATOM 2407 C C . GLU B 2 37 ? 314.044 386.804 323.163 1.00 26.11 37 GLU B C 1
ATOM 2408 O O . GLU B 2 37 ? 314.355 387.858 323.723 1.00 26.11 37 GLU B O 1
ATOM 2410 N N . TRP B 2 38 ? 313.514 385.767 323.802 1.00 26.20 38 TRP B N 1
ATOM 2411 C CA . TRP B 2 38 ? 313.438 385.742 325.248 1.00 26.20 38 TRP B CA 1
ATOM 2412 C C . TRP B 2 38 ? 314.838 385.652 325.847 1.00 26.20 38 TRP B C 1
ATOM 2413 O O . TRP B 2 38 ? 315.761 385.142 325.211 1.00 26.20 38 TRP B O 1
ATOM 2424 N N . PRO B 2 39 ? 315.023 386.144 327.067 1.00 26.44 39 PRO B N 1
ATOM 2425 C CA . PRO B 2 39 ? 316.290 385.913 327.759 1.00 26.44 39 PRO B CA 1
ATOM 2426 C C . PRO B 2 39 ? 316.527 384.427 327.961 1.00 26.44 39 PRO B C 1
ATOM 2427 O O . PRO B 2 39 ? 315.611 383.671 328.284 1.00 26.44 39 PRO B O 1
ATOM 2431 N N . GLU B 2 40 ? 317.773 384.013 327.769 1.00 27.44 40 GLU B N 1
ATOM 2432 C CA . GLU B 2 40 ? 318.148 382.626 327.968 1.00 27.44 40 GLU B CA 1
ATOM 2433 C C . GLU B 2 40 ? 319.466 382.571 328.718 1.00 27.44 40 GLU B C 1
ATOM 2434 O O . GLU B 2 40 ? 320.248 383.522 328.717 1.00 27.44 40 GLU B O 1
ATOM 2440 N N . TYR B 2 41 ? 319.699 381.443 329.379 1.00 26.06 41 TYR B N 1
ATOM 2441 C CA . TYR B 2 41 ? 321.004 381.181 329.953 1.00 26.06 41 TYR B CA 1
ATOM 2442 C C . TYR B 2 41 ? 322.020 380.938 328.843 1.00 26.06 41 TYR B C 1
ATOM 2443 O O . TYR B 2 41 ? 321.672 380.669 327.693 1.00 26.06 41 TYR B O 1
ATOM 2452 N N . CYS B 2 42 ? 323.285 381.039 329.200 1.00 27.15 42 CYS B N 1
ATOM 2453 C CA . CYS B 2 42 ? 324.343 380.962 328.207 1.00 27.15 42 CYS B CA 1
ATOM 2454 C C . CYS B 2 42 ? 324.536 379.519 327.770 1.00 27.15 42 CYS B C 1
ATOM 2455 O O . CYS B 2 42 ? 324.877 378.671 328.601 1.00 27.15 42 CYS B O 1
ATOM 2458 N N . PRO B 2 43 ? 324.329 379.195 326.498 1.00 25.78 43 PRO B N 1
ATOM 2459 C CA . PRO B 2 43 ? 324.573 377.826 326.044 1.00 25.78 43 PRO B CA 1
ATOM 2460 C C . PRO B 2 43 ? 326.046 377.480 326.149 1.00 25.78 43 PRO B C 1
ATOM 2461 O O . PRO B 2 43 ? 326.915 378.331 325.964 1.00 25.78 43 PRO B O 1
ATOM 2465 N N . SER B 2 44 ? 326.319 376.212 326.461 1.00 25.27 44 SER B N 1
ATOM 2466 C CA . SER B 2 44 ? 327.696 375.739 326.512 1.00 25.27 44 SER B CA 1
ATOM 2467 C C . SER B 2 44 ? 328.431 376.024 325.213 1.00 25.27 44 SER B C 1
ATOM 2468 O O . SER B 2 44 ? 329.656 376.180 325.208 1.00 25.27 44 SER B O 1
ATOM 2470 N N . THR B 2 45 ? 327.697 376.106 324.106 1.00 25.67 45 THR B N 1
ATOM 2471 C CA . THR B 2 45 ? 328.309 376.408 322.822 1.00 25.67 45 THR B CA 1
ATOM 2472 C C . THR B 2 45 ? 328.839 377.829 322.774 1.00 25.67 45 THR B C 1
ATOM 2473 O O . THR B 2 45 ? 329.858 378.087 322.127 1.00 25.67 45 THR B O 1
ATOM 2477 N N . ASP B 2 46 ? 328.173 378.758 323.448 1.00 25.53 46 ASP B N 1
ATOM 2478 C CA . ASP B 2 46 ? 328.562 380.158 323.435 1.00 25.53 46 ASP B CA 1
ATOM 2479 C C . ASP B 2 46 ? 329.324 380.574 324.681 1.00 25.53 46 ASP B C 1
ATOM 2480 O O . ASP B 2 46 ? 329.746 381.728 324.774 1.00 25.53 46 ASP B O 1
ATOM 2482 N N . ALA B 2 47 ? 329.522 379.671 325.628 1.00 25.41 47 ALA B N 1
ATOM 2483 C CA . ALA B 2 47 ? 330.213 380.005 326.860 1.00 25.41 47 ALA B CA 1
ATOM 2484 C C . ALA B 2 47 ? 331.719 379.985 326.658 1.00 25.41 47 ALA B C 1
ATOM 2485 O O . ALA B 2 47 ? 332.253 379.203 325.871 1.00 25.41 47 ALA B O 1
ATOM 2487 N N . THR B 2 48 ? 332.402 380.867 327.370 1.00 25.13 48 THR B N 1
ATOM 2488 C CA . THR B 2 48 ? 333.856 380.892 327.361 1.00 25.13 48 THR B CA 1
ATOM 2489 C C . THR B 2 48 ? 334.465 380.619 328.725 1.00 25.13 48 THR B C 1
ATOM 2490 O O . THR B 2 48 ? 335.485 379.934 328.807 1.00 25.13 48 THR B O 1
ATOM 2494 N N . ALA B 2 49 ? 333.868 381.123 329.800 1.00 23.93 49 ALA B N 1
ATOM 2495 C CA . ALA B 2 49 ? 334.395 380.889 331.130 1.00 23.93 49 ALA B CA 1
ATOM 2496 C C . ALA B 2 49 ? 334.090 379.467 331.571 1.00 23.93 49 ALA B C 1
ATOM 2497 O O . ALA B 2 49 ? 333.049 378.900 331.238 1.00 23.93 49 ALA B O 1
ATOM 2499 N N . VAL B 2 50 ? 335.016 378.888 332.337 1.00 23.59 50 VAL B N 1
ATOM 2500 C CA . VAL B 2 50 ? 334.934 377.475 332.681 1.00 23.59 50 VAL B CA 1
ATOM 2501 C C . VAL B 2 50 ? 334.368 377.235 334.071 1.00 23.59 50 VAL B C 1
ATOM 2502 O O . VAL B 2 50 ? 333.975 376.097 334.377 1.00 23.59 50 VAL B O 1
ATOM 2506 N N . ASP B 2 51 ? 334.308 378.255 334.918 1.00 23.91 51 ASP B N 1
ATOM 2507 C CA . ASP B 2 51 ? 333.715 378.108 336.236 1.00 23.91 51 ASP B CA 1
ATOM 2508 C C . ASP B 2 51 ? 332.211 377.915 336.122 1.00 23.91 51 ASP B C 1
ATOM 2509 O O . ASP B 2 51 ? 331.566 378.423 335.202 1.00 23.91 51 ASP B O 1
ATOM 2511 N N . LYS B 2 52 ? 331.650 377.162 337.057 1.00 24.38 52 LYS B N 1
ATOM 2512 C CA . LYS B 2 52 ? 330.209 376.987 337.083 1.00 24.38 52 LYS B CA 1
ATOM 2513 C C . LYS B 2 52 ? 329.548 378.317 337.419 1.00 24.38 52 LYS B C 1
ATOM 2514 O O . LYS B 2 52 ? 329.903 378.944 338.421 1.00 24.38 52 LYS B O 1
ATOM 2516 N N . PRO B 2 53 ? 328.610 378.789 336.610 1.00 25.27 53 PRO B N 1
ATOM 2517 C CA . PRO B 2 53 ? 327.905 380.024 336.948 1.00 25.27 53 PRO B CA 1
ATOM 2518 C C . PRO B 2 53 ? 326.924 379.791 338.079 1.00 25.27 53 PRO B C 1
ATOM 2519 O O . PRO B 2 53 ? 326.352 378.710 338.220 1.00 25.27 53 PRO B O 1
ATOM 2523 N N . THR B 2 54 ? 326.738 380.815 338.899 1.00 25.50 54 THR B N 1
ATOM 2524 C CA . THR B 2 54 ? 325.660 380.782 339.869 1.00 25.50 54 THR B CA 1
ATOM 2525 C C . THR B 2 54 ? 324.396 381.325 339.219 1.00 25.50 54 THR B C 1
ATOM 2526 O O . THR B 2 54 ? 324.440 382.261 338.419 1.00 25.50 54 THR B O 1
ATOM 2530 N N . ARG B 2 55 ? 323.276 380.695 339.535 1.00 25.30 55 ARG B N 1
ATOM 2531 C CA . ARG B 2 55 ? 321.971 381.077 339.012 1.00 25.30 55 ARG B CA 1
ATOM 2532 C C . ARG B 2 55 ? 321.036 381.240 340.197 1.00 25.30 55 ARG B C 1
ATOM 2533 O O . ARG B 2 55 ? 320.262 380.332 340.527 1.00 25.30 55 ARG B O 1
ATOM 2541 N N . PRO B 2 56 ? 321.083 382.385 340.865 1.00 24.79 56 PRO B N 1
ATOM 2542 C CA . PRO B 2 56 ? 320.268 382.614 342.067 1.00 24.79 56 PRO B CA 1
ATOM 2543 C C . PRO B 2 56 ? 318.823 382.949 341.723 1.00 24.79 56 PRO B C 1
ATOM 2544 O O . PRO B 2 56 ? 318.326 384.037 342.015 1.00 24.79 56 PRO B O 1
ATOM 2548 N N . ASP B 2 57 ? 318.131 381.978 341.127 1.00 25.04 57 ASP B N 1
ATOM 2549 C CA . ASP B 2 57 ? 316.932 382.215 340.336 1.00 25.04 57 ASP B CA 1
ATOM 2550 C C . ASP B 2 57 ? 315.950 383.199 340.958 1.00 25.04 57 ASP B C 1
ATOM 2551 O O . ASP B 2 57 ? 315.746 384.289 340.421 1.00 25.04 57 ASP B O 1
ATOM 2553 N N . VAL B 2 58 ? 315.366 382.859 342.104 1.00 25.38 58 VAL B N 1
ATOM 2554 C CA . VAL B 2 58 ? 314.283 383.686 342.620 1.00 25.38 58 VAL B CA 1
ATOM 2555 C C . VAL B 2 58 ? 314.783 384.873 343.424 1.00 25.38 58 VAL B C 1
ATOM 2556 O O . VAL B 2 58 ? 314.042 385.847 343.599 1.00 25.38 58 VAL B O 1
ATOM 2560 N N . SER B 2 59 ? 316.019 384.831 343.913 1.00 24.82 59 SER B N 1
ATOM 2561 C CA . SER B 2 59 ? 316.531 385.915 344.734 1.00 24.82 59 SER B CA 1
ATOM 2562 C C . SER B 2 59 ? 317.029 387.099 343.918 1.00 24.82 59 SER B C 1
ATOM 2563 O O . SER B 2 59 ? 317.144 388.200 344.463 1.00 24.82 59 SER B O 1
ATOM 2566 N N . VAL B 2 60 ? 317.327 386.908 342.632 1.00 25.29 60 VAL B N 1
ATOM 2567 C CA . VAL B 2 60 ? 317.785 387.989 341.772 1.00 25.29 60 VAL B CA 1
ATOM 2568 C C . VAL B 2 60 ? 316.797 388.284 340.654 1.00 25.29 60 VAL B C 1
ATOM 2569 O O . VAL B 2 60 ? 316.617 389.442 340.272 1.00 25.29 60 VAL B O 1
ATOM 2573 N N . ASN B 2 61 ? 316.153 387.258 340.109 1.00 25.73 61 ASN B N 1
ATOM 2574 C CA . ASN B 2 61 ? 315.173 387.447 339.046 1.00 25.73 61 ASN B CA 1
ATOM 2575 C C . ASN B 2 61 ? 313.852 387.814 339.698 1.00 25.73 61 ASN B C 1
ATOM 2576 O O . ASN B 2 61 ? 313.087 386.946 340.117 1.00 25.73 61 ASN B O 1
ATOM 2581 N N . ARG B 2 62 ? 313.591 389.110 339.788 1.00 25.26 62 ARG B N 1
ATOM 2582 C CA . ARG B 2 62 ? 312.418 389.630 340.465 1.00 25.26 62 ARG B CA 1
ATOM 2583 C C . ARG B 2 62 ? 312.324 391.111 340.159 1.00 25.26 62 ARG B C 1
ATOM 2584 O O . ARG B 2 62 ? 313.322 391.753 339.825 1.00 25.26 62 ARG B O 1
ATOM 2592 N N . PHE B 2 63 ? 311.124 391.651 340.300 1.00 25.30 63 PHE B N 1
ATOM 2593 C CA . PHE B 2 63 ? 310.881 393.052 339.990 1.00 25.30 63 PHE B CA 1
ATOM 2594 C C . PHE B 2 63 ? 311.429 393.942 341.096 1.00 25.30 63 PHE B C 1
ATOM 2595 O O . PHE B 2 63 ? 310.953 393.896 342.233 1.00 25.30 63 PHE B O 1
ATOM 2603 N N . TYR B 2 64 ? 312.423 394.750 340.761 1.00 25.63 64 TYR B N 1
ATOM 2604 C CA . TYR B 2 64 ? 312.947 395.772 341.654 1.00 25.63 64 TYR B CA 1
ATOM 2605 C C . TYR B 2 64 ? 312.374 397.116 341.228 1.00 25.63 64 TYR B C 1
ATOM 2606 O O . TYR B 2 64 ? 312.698 397.620 340.150 1.00 25.63 64 TYR B O 1
ATOM 2615 N N . THR B 2 65 ? 311.527 397.696 342.068 1.00 26.54 65 THR B N 1
ATOM 2616 C CA . THR B 2 65 ? 311.087 399.070 341.873 1.00 26.54 65 THR B CA 1
ATOM 2617 C C . THR B 2 65 ? 312.175 399.996 342.394 1.00 26.54 65 THR B C 1
ATOM 2618 O O . THR B 2 65 ? 312.523 399.947 343.577 1.00 26.54 65 THR B O 1
ATOM 2622 N N . LEU B 2 66 ? 312.713 400.834 341.520 1.00 27.73 66 LEU B N 1
ATOM 2623 C CA . LEU B 2 66 ? 313.971 401.506 341.794 1.00 27.73 66 LEU B CA 1
ATOM 2624 C C . LEU B 2 66 ? 313.887 403.018 341.837 1.00 27.73 66 LEU B C 1
ATOM 2625 O O . LEU B 2 66 ? 314.592 403.630 342.637 1.00 27.73 66 LEU B O 1
ATOM 2630 N N . SER B 2 67 ? 313.061 403.641 341.007 1.00 28.48 67 SER B N 1
ATOM 2631 C CA . SER B 2 67 ? 313.049 405.093 340.972 1.00 28.48 67 SER B CA 1
ATOM 2632 C C . SER B 2 67 ? 311.689 405.585 340.521 1.00 28.48 67 SER B C 1
ATOM 2633 O O . SER B 2 67 ? 311.014 404.946 339.711 1.00 28.48 67 SER B O 1
ATOM 2636 N N . THR B 2 68 ? 311.298 406.731 341.064 1.00 28.10 68 THR B N 1
ATOM 2637 C CA . THR B 2 68 ? 310.086 407.428 340.673 1.00 28.10 68 THR B CA 1
ATOM 2638 C C . THR B 2 68 ? 310.464 408.849 340.296 1.00 28.10 68 THR B C 1
ATOM 2639 O O . THR B 2 68 ? 311.064 409.569 341.099 1.00 28.10 68 THR B O 1
ATOM 2643 N N . LYS B 2 69 ? 310.122 409.248 339.076 1.00 28.48 69 LYS B N 1
ATOM 2644 C CA . LYS B 2 69 ? 310.438 410.574 338.568 1.00 28.48 69 LYS B CA 1
ATOM 2645 C C . LYS B 2 69 ? 309.137 411.314 338.304 1.00 28.48 69 LYS B C 1
ATOM 2646 O O . LYS B 2 69 ? 308.230 410.773 337.666 1.00 28.48 69 LYS B O 1
ATOM 2652 N N . SER B 2 70 ? 309.042 412.540 338.806 1.00 28.16 70 SER B N 1
ATOM 2653 C CA . SER B 2 70 ? 307.834 413.340 338.657 1.00 28.16 70 SER B CA 1
ATOM 2654 C C . SER B 2 70 ? 307.811 413.947 337.260 1.00 28.16 70 SER B C 1
ATOM 2655 O O . SER B 2 70 ? 308.633 414.806 336.935 1.00 28.16 70 SER B O 1
ATOM 2658 N N . TRP B 2 71 ? 306.881 413.485 336.433 1.00 28.02 71 TRP B N 1
ATOM 2659 C CA . TRP B 2 71 ? 306.726 414.010 335.086 1.00 28.02 71 TRP B CA 1
ATOM 2660 C C . TRP B 2 71 ? 306.160 415.419 335.155 1.00 28.02 71 TRP B C 1
ATOM 2661 O O . TRP B 2 71 ? 305.096 415.643 335.735 1.00 28.02 71 TRP B O 1
ATOM 2672 N N . LYS B 2 72 ? 306.881 416.369 334.580 1.00 29.61 72 LYS B N 1
ATOM 2673 C CA . LYS B 2 72 ? 306.453 417.752 334.525 1.00 29.61 72 LYS B CA 1
ATOM 2674 C C . LYS B 2 72 ? 306.279 418.164 333.074 1.00 29.61 72 LYS B C 1
ATOM 2675 O O . LYS B 2 72 ? 306.676 417.451 332.149 1.00 29.61 72 LYS B O 1
ATOM 2681 N N . THR B 2 73 ? 305.666 419.328 332.877 1.00 31.92 73 THR B N 1
ATOM 2682 C CA . THR B 2 73 ? 305.430 419.811 331.523 1.00 31.92 73 THR B CA 1
ATOM 2683 C C . THR B 2 73 ? 306.737 420.093 330.801 1.00 31.92 73 THR B C 1
ATOM 2684 O O . THR B 2 73 ? 306.832 419.892 329.586 1.00 31.92 73 THR B O 1
ATOM 2688 N N . GLU B 2 74 ? 307.751 420.547 331.527 1.00 32.15 74 GLU B N 1
ATOM 2689 C CA . GLU B 2 74 ? 309.046 420.870 330.955 1.00 32.15 74 GLU B CA 1
ATOM 2690 C C . GLU B 2 74 ? 310.042 419.726 331.057 1.00 32.15 74 GLU B C 1
ATOM 2691 O O . GLU B 2 74 ? 311.211 419.911 330.708 1.00 32.15 74 GLU B O 1
ATOM 2697 N N . SER B 2 75 ? 309.616 418.559 331.532 1.00 30.56 75 SER B N 1
ATOM 2698 C CA . SER B 2 75 ? 310.519 417.425 331.667 1.00 30.56 75 SER B CA 1
ATOM 2699 C C . SER B 2 75 ? 311.101 417.041 330.317 1.00 30.56 75 SER B C 1
ATOM 2700 O O . SER B 2 75 ? 310.388 416.970 329.315 1.00 30.56 75 SER B O 1
ATOM 2703 N N . THR B 2 76 ? 312.409 416.798 330.295 1.00 30.90 76 THR B N 1
ATOM 2704 C CA . THR B 2 76 ? 313.091 416.390 329.078 1.00 30.90 76 THR B CA 1
ATOM 2705 C C . THR B 2 76 ? 313.250 414.886 328.956 1.00 30.90 76 THR B C 1
ATOM 2706 O O . THR B 2 76 ? 313.479 414.391 327.851 1.00 30.90 76 THR B O 1
ATOM 2710 N N . GLY B 2 77 ? 313.130 414.152 330.050 1.00 30.05 77 GLY B N 1
ATOM 2711 C CA . GLY B 2 77 ? 313.302 412.716 330.039 1.00 30.05 77 GLY B CA 1
ATOM 2712 C C . GLY B 2 77 ? 314.402 412.270 330.981 1.00 30.05 77 GLY B C 1
ATOM 2713 O O . GLY B 2 77 ? 315.196 413.060 331.485 1.00 30.05 77 GLY B O 1
ATOM 2714 N N . TRP B 2 78 ? 314.420 410.966 331.210 1.00 29.42 78 TRP B N 1
ATOM 2715 C CA . TRP B 2 78 ? 315.377 410.346 332.108 1.00 29.42 78 TRP B CA 1
ATOM 2716 C C . TRP B 2 78 ? 315.898 409.081 331.456 1.00 29.42 78 TRP B C 1
ATOM 2717 O O . TRP B 2 78 ? 315.231 408.482 330.611 1.00 29.42 78 TRP B O 1
ATOM 2728 N N . TYR B 2 79 ? 317.101 408.677 331.847 1.00 29.09 79 TYR B N 1
ATOM 2729 C CA . TYR B 2 79 ? 317.650 407.417 331.382 1.00 29.09 79 TYR B CA 1
ATOM 2730 C C . TYR B 2 79 ? 318.351 406.711 332.527 1.00 29.09 79 TYR B C 1
ATOM 2731 O O . TYR B 2 79 ? 318.893 407.344 333.436 1.00 29.09 79 TYR B O 1
ATOM 2740 N N . TRP B 2 80 ? 318.322 405.389 332.477 1.00 28.68 80 TRP B N 1
ATOM 2741 C CA . TRP B 2 80 ? 319.050 404.527 333.386 1.00 28.68 80 TRP B CA 1
ATOM 2742 C C . TRP B 2 80 ? 319.925 403.586 332.571 1.00 28.68 80 TRP B C 1
ATOM 2743 O O . TRP B 2 80 ? 319.791 403.476 331.352 1.00 28.68 80 TRP B O 1
ATOM 2754 N N . LYS B 2 81 ? 320.828 402.902 333.260 1.00 28.18 81 LYS B N 1
ATOM 2755 C CA . LYS B 2 81 ? 321.621 401.831 332.677 1.00 28.18 81 LYS B CA 1
ATOM 2756 C C . LYS B 2 81 ? 321.293 400.558 333.438 1.00 28.18 81 LYS B C 1
ATOM 2757 O O . LYS B 2 81 ? 321.381 400.534 334.668 1.00 28.18 81 LYS B O 1
ATOM 2763 N N . PHE B 2 82 ? 320.897 399.506 332.712 1.00 28.10 82 PHE B N 1
ATOM 2764 C CA . PHE B 2 82 ? 320.202 398.394 333.359 1.00 28.10 82 PHE B CA 1
ATOM 2765 C C . PHE B 2 82 ? 321.037 397.713 334.432 1.00 28.10 82 PHE B C 1
ATOM 2766 O O . PHE B 2 82 ? 320.553 397.575 335.569 1.00 28.10 82 PHE B O 1
ATOM 2774 N N . PRO B 2 83 ? 322.250 397.229 334.158 1.00 27.28 83 PRO B N 1
ATOM 2775 C CA . PRO B 2 83 ? 323.012 396.640 335.265 1.00 27.28 83 PRO B CA 1
ATOM 2776 C C . PRO B 2 83 ? 323.322 397.661 336.342 1.00 27.28 83 PRO B C 1
ATOM 2777 O O . PRO B 2 83 ? 323.222 397.345 337.533 1.00 27.28 83 PRO B O 1
ATOM 2781 N N . ASP B 2 84 ? 323.665 398.891 335.952 1.00 26.50 84 ASP B N 1
ATOM 2782 C CA . ASP B 2 84 ? 324.049 399.903 336.929 1.00 26.50 84 ASP B CA 1
ATOM 2783 C C . ASP B 2 84 ? 322.914 400.208 337.892 1.00 26.50 84 ASP B C 1
ATOM 2784 O O . ASP B 2 84 ? 323.139 400.356 339.097 1.00 26.50 84 ASP B O 1
ATOM 2786 N N . VAL B 2 85 ? 321.686 400.311 337.382 1.00 27.37 85 VAL B N 1
ATOM 2787 C CA . VAL B 2 85 ? 320.551 400.685 338.215 1.00 27.37 85 VAL B CA 1
ATOM 2788 C C . VAL B 2 85 ? 320.224 399.625 339.254 1.00 27.37 85 VAL B C 1
ATOM 2789 O O . VAL B 2 85 ? 319.445 399.889 340.174 1.00 27.37 85 VAL B O 1
ATOM 2793 N N . LEU B 2 86 ? 320.838 398.448 339.160 1.00 26.33 86 LEU B N 1
ATOM 2794 C CA . LEU B 2 86 ? 320.636 397.372 340.117 1.00 26.33 86 LEU B CA 1
ATOM 2795 C C . LEU B 2 86 ? 321.911 396.912 340.803 1.00 26.33 86 LEU B C 1
ATOM 2796 O O . LEU B 2 86 ? 321.856 395.972 341.601 1.00 26.33 86 LEU B O 1
ATOM 2801 N N . ASN B 2 87 ? 323.056 397.526 340.511 1.00 26.12 87 ASN B N 1
ATOM 2802 C CA . ASN B 2 87 ? 324.321 397.031 341.038 1.00 26.12 87 ASN B CA 1
ATOM 2803 C C . ASN B 2 87 ? 324.452 397.231 342.541 1.00 26.12 87 ASN B C 1
ATOM 2804 O O . ASN B 2 87 ? 325.354 396.652 343.150 1.00 26.12 87 ASN B O 1
ATOM 2809 N N . ASP B 2 88 ? 323.588 398.040 343.148 1.00 24.49 88 ASP B N 1
ATOM 2810 C CA . ASP B 2 88 ? 323.623 398.282 344.584 1.00 24.49 88 ASP B CA 1
ATOM 2811 C C . ASP B 2 88 ? 322.324 397.876 345.264 1.00 24.49 88 ASP B C 1
ATOM 2812 O O . ASP B 2 88 ? 322.025 398.361 346.358 1.00 24.49 88 ASP B O 1
ATOM 2814 N N . THR B 2 89 ? 321.546 396.997 344.645 1.00 25.31 89 THR B N 1
ATOM 2815 C CA . THR B 2 89 ? 320.205 396.672 345.110 1.00 25.31 89 THR B CA 1
ATOM 2816 C C . THR B 2 89 ? 320.058 395.166 345.247 1.00 25.31 89 THR B C 1
ATOM 2817 O O . THR B 2 89 ? 320.292 394.426 344.288 1.00 25.31 89 THR B O 1
ATOM 2821 N N . GLY B 2 90 ? 319.664 394.721 346.435 1.00 25.32 90 GLY B N 1
ATOM 2822 C CA . GLY B 2 90 ? 319.270 393.360 346.695 1.00 25.32 90 GLY B CA 1
ATOM 2823 C C . GLY B 2 90 ? 320.373 392.352 346.437 1.00 25.32 90 GLY B C 1
ATOM 2824 O O . GLY B 2 90 ? 321.560 392.670 346.370 1.00 25.32 90 GLY B O 1
ATOM 2825 N N . VAL B 2 91 ? 319.948 391.097 346.295 1.00 25.58 91 VAL B N 1
ATOM 2826 C CA . VAL B 2 91 ? 320.885 390.014 346.040 1.00 25.58 91 VAL B CA 1
ATOM 2827 C C . VAL B 2 91 ? 321.465 390.108 344.639 1.00 25.58 91 VAL B C 1
ATOM 2828 O O . VAL B 2 91 ? 322.503 389.501 344.358 1.00 25.58 91 VAL B O 1
ATOM 2832 N N . PHE B 2 92 ? 320.827 390.865 343.743 1.00 25.12 92 PHE B N 1
ATOM 2833 C CA . PHE B 2 92 ? 321.429 391.104 342.438 1.00 25.12 92 PHE B CA 1
ATOM 2834 C C . PHE B 2 92 ? 322.705 391.917 342.570 1.00 25.12 92 PHE B C 1
ATOM 2835 O O . PHE B 2 92 ? 323.759 391.525 342.059 1.00 25.12 92 PHE B O 1
ATOM 2843 N N . GLY B 2 93 ? 322.617 393.070 343.227 1.00 25.46 93 GLY B N 1
ATOM 2844 C CA . GLY B 2 93 ? 323.793 393.899 343.405 1.00 25.46 93 GLY B CA 1
ATOM 2845 C C . GLY B 2 93 ? 324.918 393.164 344.098 1.00 25.46 93 GLY B C 1
ATOM 2846 O O . GLY B 2 93 ? 326.085 393.316 343.736 1.00 25.46 93 GLY B O 1
ATOM 2847 N N . GLN B 2 94 ? 324.584 392.339 345.087 1.00 25.95 94 GLN B N 1
ATOM 2848 C CA . GLN B 2 94 ? 325.608 391.575 345.784 1.00 25.95 94 GLN B CA 1
ATOM 2849 C C . GLN B 2 94 ? 326.243 390.542 344.869 1.00 25.95 94 GLN B C 1
ATOM 2850 O O . GLN B 2 94 ? 327.465 390.373 344.870 1.00 25.95 94 GLN B O 1
ATOM 2856 N N . ASN B 2 95 ? 325.434 389.847 344.075 1.00 26.12 95 ASN B N 1
ATOM 2857 C CA . ASN B 2 95 ? 325.989 388.924 343.097 1.00 26.12 95 ASN B CA 1
ATOM 2858 C C . ASN B 2 95 ? 326.770 389.661 342.018 1.00 26.12 95 ASN B C 1
ATOM 2859 O O . ASN B 2 95 ? 327.781 389.149 341.528 1.00 26.12 95 ASN B O 1
ATOM 2864 N N . ALA B 2 96 ? 326.329 390.862 341.652 1.00 25.40 96 ALA B N 1
ATOM 2865 C CA . ALA B 2 96 ? 327.030 391.638 340.638 1.00 25.40 96 ALA B CA 1
ATOM 2866 C C . ALA B 2 96 ? 328.328 392.220 341.167 1.00 25.40 96 ALA B C 1
ATOM 2867 O O . ALA B 2 96 ? 329.227 392.535 340.383 1.00 25.40 96 ALA B O 1
ATOM 2869 N N . GLN B 2 97 ? 328.447 392.364 342.483 1.00 25.16 97 GLN B N 1
ATOM 2870 C CA . GLN B 2 97 ? 329.683 392.860 343.070 1.00 25.16 97 GLN B CA 1
ATOM 2871 C C . GLN B 2 97 ? 330.655 391.727 343.362 1.00 25.16 97 GLN B C 1
ATOM 2872 O O . GLN B 2 97 ? 331.854 391.852 343.095 1.00 25.16 97 GLN B O 1
ATOM 2878 N N . PHE B 2 98 ? 330.162 390.620 343.905 1.00 25.59 98 PHE B N 1
ATOM 2879 C CA . PHE B 2 98 ? 331.023 389.495 344.233 1.00 25.59 98 PHE B CA 1
ATOM 2880 C C . PHE B 2 98 ? 331.519 388.746 343.009 1.00 25.59 98 PHE B C 1
ATOM 2881 O O . PHE B 2 98 ? 332.518 388.028 343.104 1.00 25.59 98 PHE B O 1
ATOM 2889 N N . HIS B 2 99 ? 330.860 388.889 341.869 1.00 25.67 99 HIS B N 1
ATOM 2890 C CA . HIS B 2 99 ? 331.232 388.159 340.672 1.00 25.67 99 HIS B CA 1
ATOM 2891 C C . HIS B 2 99 ? 331.764 389.108 339.613 1.00 25.67 99 HIS B C 1
ATOM 2892 O O . HIS B 2 99 ? 331.236 390.206 339.423 1.00 25.67 99 HIS B O 1
ATOM 2899 N N . TYR B 2 100 ? 332.816 388.670 338.931 1.00 26.41 100 TYR B N 1
ATOM 2900 C CA . TYR B 2 100 ? 333.375 389.459 337.844 1.00 26.41 100 TYR B CA 1
ATOM 2901 C C . TYR B 2 100 ? 332.500 389.378 336.604 1.00 26.41 100 TYR B C 1
ATOM 2902 O O . TYR B 2 100 ? 332.292 390.382 335.916 1.00 26.41 100 TYR B O 1
ATOM 2911 N N . LEU B 2 101 ? 331.972 388.200 336.309 1.00 26.12 101 LEU B N 1
ATOM 2912 C CA . LEU B 2 101 ? 331.179 387.977 335.112 1.00 26.12 101 LEU B CA 1
ATOM 2913 C C . LEU B 2 101 ? 329.702 387.940 335.465 1.00 26.12 101 LEU B C 1
ATOM 2914 O O . LEU B 2 101 ? 329.314 387.405 336.504 1.00 26.12 101 LEU B O 1
ATOM 2919 N N . TYR B 2 102 ? 328.886 388.524 334.597 1.00 27.16 102 TYR B N 1
ATOM 2920 C CA . TYR B 2 102 ? 327.447 388.538 334.786 1.00 27.16 102 TYR B CA 1
ATOM 2921 C C . TYR B 2 102 ? 326.771 388.564 333.427 1.00 27.16 102 TYR B C 1
ATOM 2922 O O . TYR B 2 102 ? 327.249 389.228 332.505 1.00 27.16 102 TYR B O 1
ATOM 2931 N N . ARG B 2 103 ? 325.665 387.840 333.303 1.00 26.44 103 ARG B N 1
ATOM 2932 C CA . ARG B 2 103 ? 324.773 388.018 332.171 1.00 26.44 103 ARG B CA 1
ATOM 2933 C C . ARG B 2 103 ? 323.340 387.841 332.637 1.00 26.44 103 ARG B C 1
ATOM 2934 O O . ARG B 2 103 ? 323.054 387.050 333.535 1.00 26.44 103 ARG B O 1
ATOM 2942 N N . SER B 2 104 ? 322.444 388.601 332.020 1.00 26.80 104 SER B N 1
ATOM 2943 C CA . SER B 2 104 ? 321.038 388.584 332.381 1.00 26.80 104 SER B CA 1
ATOM 2944 C C . SER B 2 104 ? 320.260 389.395 331.364 1.00 26.80 104 SER B C 1
ATOM 2945 O O . SER B 2 104 ? 320.782 390.347 330.781 1.00 26.80 104 SER B O 1
ATOM 2948 N N . GLY B 2 105 ? 319.014 388.994 331.151 1.00 26.15 105 GLY B N 1
ATOM 2949 C CA . GLY B 2 105 ? 318.040 389.850 330.522 1.00 26.15 105 GLY B CA 1
ATOM 2950 C C . GLY B 2 105 ? 317.272 390.624 331.567 1.00 26.15 105 GLY B C 1
ATOM 2951 O O . GLY B 2 105 ? 317.546 390.551 332.761 1.00 26.15 105 GLY B O 1
ATOM 2952 N N . PHE B 2 106 ? 316.289 391.390 331.107 1.00 27.85 106 PHE B N 1
ATOM 2953 C CA . PHE B 2 106 ? 315.456 392.111 332.051 1.00 27.85 106 PHE B CA 1
ATOM 2954 C C . PHE B 2 106 ? 314.062 392.306 331.484 1.00 27.85 106 PHE B C 1
ATOM 2955 O O . PHE B 2 106 ? 313.867 392.341 330.268 1.00 27.85 106 PHE B O 1
ATOM 2963 N N . CYS B 2 107 ? 313.097 392.424 332.385 1.00 27.34 107 CYS B N 1
ATOM 2964 C CA . CYS B 2 107 ? 311.748 392.868 332.064 1.00 27.34 107 CYS B CA 1
ATOM 2965 C C . CYS B 2 107 ? 311.572 394.243 332.689 1.00 27.34 107 CYS B C 1
ATOM 2966 O O . CYS B 2 107 ? 311.447 394.364 333.911 1.00 27.34 107 CYS B O 1
ATOM 2969 N N . MET B 2 108 ? 311.573 395.272 331.856 1.00 28.14 108 MET B N 1
ATOM 2970 C CA . MET B 2 108 ? 311.480 396.654 332.299 1.00 28.14 108 MET B CA 1
ATOM 2971 C C . MET B 2 108 ? 310.026 397.091 332.229 1.00 28.14 108 MET B C 1
ATOM 2972 O O . MET B 2 108 ? 309.429 397.094 331.149 1.00 28.14 108 MET B O 1
ATOM 2977 N N . HIS B 2 109 ? 309.457 397.449 333.373 1.00 27.57 109 HIS B N 1
ATOM 2978 C CA . HIS B 2 109 ? 308.064 397.872 333.465 1.00 27.57 109 HIS B CA 1
ATOM 2979 C C . HIS B 2 109 ? 308.031 399.315 333.949 1.00 27.57 109 HIS B C 1
ATOM 2980 O O . HIS B 2 109 ? 308.239 399.581 335.135 1.00 27.57 109 HIS B O 1
ATOM 2987 N N . VAL B 2 110 ? 307.774 400.239 333.041 1.00 27.67 110 VAL B N 1
ATOM 2988 C CA . VAL B 2 110 ? 307.664 401.650 333.382 1.00 27.67 110 VAL B CA 1
ATOM 2989 C C . VAL B 2 110 ? 306.204 401.974 333.637 1.00 27.67 110 VAL B C 1
ATOM 2990 O O . VAL B 2 110 ? 305.337 401.667 332.816 1.00 27.67 110 VAL B O 1
ATOM 2994 N N . GLN B 2 111 ? 305.930 402.604 334.773 1.00 28.56 111 GLN B N 1
ATOM 2995 C CA . GLN B 2 111 ? 304.573 402.841 335.242 1.00 28.56 111 GLN B CA 1
ATOM 2996 C C . GLN B 2 111 ? 304.327 404.334 335.332 1.00 28.56 111 GLN B C 1
ATOM 2997 O O . GLN B 2 111 ? 304.975 405.029 336.121 1.00 28.56 111 GLN B O 1
ATOM 3003 N N . CYS B 2 112 ? 303.400 404.827 334.517 1.00 29.18 112 CYS B N 1
ATOM 3004 C CA . CYS B 2 112 ? 302.952 406.211 334.590 1.00 29.18 112 CYS B CA 1
ATOM 3005 C C . CYS B 2 112 ? 301.452 406.223 334.354 1.00 29.18 112 CYS B C 1
ATOM 3006 O O . CYS B 2 112 ? 301.002 406.009 333.226 1.00 29.18 112 CYS B O 1
ATOM 3009 N N . ASN B 2 113 ? 300.685 406.477 335.402 1.00 29.19 113 ASN B N 1
ATOM 3010 C CA . ASN B 2 113 ? 299.240 406.562 335.302 1.00 29.19 113 ASN B CA 1
ATOM 3011 C C . ASN B 2 113 ? 298.798 408.000 335.511 1.00 29.19 113 ASN B C 1
ATOM 3012 O O . ASN B 2 113 ? 299.380 408.731 336.316 1.00 29.19 113 ASN B O 1
ATOM 3017 N N . ALA B 2 114 ? 297.774 408.402 334.773 1.00 28.08 114 ALA B N 1
ATOM 3018 C CA . ALA B 2 114 ? 297.175 409.712 334.932 1.00 28.08 114 ALA B CA 1
ATOM 3019 C C . ALA B 2 114 ? 295.710 409.612 334.546 1.00 28.08 114 ALA B C 1
ATOM 3020 O O . ALA B 2 114 ? 295.270 408.635 333.940 1.00 28.08 114 ALA B O 1
ATOM 3022 N N . SER B 2 115 ? 294.953 410.642 334.905 1.00 26.76 115 SER B N 1
ATOM 3023 C CA . SER B 2 115 ? 293.520 410.632 334.680 1.00 26.76 115 SER B CA 1
ATOM 3024 C C . SER B 2 115 ? 293.202 410.664 333.189 1.00 26.76 115 SER B C 1
ATOM 3025 O O . SER B 2 115 ? 294.057 410.924 332.339 1.00 26.76 115 SER B O 1
ATOM 3027 N N . LYS B 2 116 ? 291.934 410.403 332.878 1.00 26.98 116 LYS B N 1
ATOM 3028 C CA . LYS B 2 116 ? 291.418 410.561 331.528 1.00 26.98 116 LYS B CA 1
ATOM 3029 C C . LYS B 2 116 ? 291.320 412.018 331.108 1.00 26.98 116 LYS B C 1
ATOM 3030 O O . LYS B 2 116 ? 290.822 412.297 330.014 1.00 26.98 116 LYS B O 1
ATOM 3036 N N . PHE B 2 117 ? 291.767 412.941 331.952 1.00 25.89 117 PHE B N 1
ATOM 3037 C CA . PHE B 2 117 ? 291.828 414.355 331.636 1.00 25.89 117 PHE B CA 1
ATOM 3038 C C . PHE B 2 117 ? 293.256 414.858 331.505 1.00 25.89 117 PHE B C 1
ATOM 3039 O O . PHE B 2 117 ? 293.460 416.029 331.177 1.00 25.89 117 PHE B O 1
ATOM 3047 N N . HIS B 2 118 ? 294.244 414.011 331.761 1.00 25.87 118 HIS B N 1
ATOM 3048 C CA . HIS B 2 118 ? 295.630 414.313 331.455 1.00 25.87 118 HIS B CA 1
ATOM 3049 C C . HIS B 2 118 ? 295.968 413.807 330.062 1.00 25.87 118 HIS B C 1
ATOM 3050 O O . HIS B 2 118 ? 295.343 412.883 329.542 1.00 25.87 118 HIS B O 1
ATOM 3057 N N . GLN B 2 119 ? 296.976 414.424 329.454 1.00 26.52 119 GLN B N 1
ATOM 3058 C CA . GLN B 2 119 ? 297.451 413.990 328.154 1.00 26.52 119 GLN B CA 1
ATOM 3059 C C . GLN B 2 119 ? 298.969 414.020 328.143 1.00 26.52 119 GLN B C 1
ATOM 3060 O O . GLN B 2 119 ? 299.604 414.712 328.939 1.00 26.52 119 GLN B O 1
ATOM 3066 N N . GLY B 2 120 ? 299.543 413.244 327.243 1.00 27.29 120 GLY B N 1
ATOM 3067 C CA . GLY B 2 120 ? 300.982 413.179 327.070 1.00 27.29 120 GLY B CA 1
ATOM 3068 C C . GLY B 2 120 ? 301.412 411.776 326.710 1.00 27.29 120 GLY B C 1
ATOM 3069 O O . GLY B 2 120 ? 300.819 410.787 327.131 1.00 27.29 120 GLY B O 1
ATOM 3070 N N . ALA B 2 121 ? 302.462 411.685 325.906 1.00 27.58 121 ALA B N 1
ATOM 3071 C CA . ALA B 2 121 ? 303.037 410.415 325.501 1.00 27.58 121 ALA B CA 1
ATOM 3072 C C . ALA B 2 121 ? 304.496 410.356 325.919 1.00 27.58 121 ALA B C 1
ATOM 3073 O O . ALA B 2 121 ? 305.238 411.326 325.763 1.00 27.58 121 ALA B O 1
ATOM 3075 N N . LEU B 2 122 ? 304.893 409.214 326.465 1.00 27.58 122 LEU B N 1
ATOM 3076 C CA . LEU B 2 122 ? 306.276 408.932 326.813 1.00 27.58 122 LEU B CA 1
ATOM 3077 C C . LEU B 2 122 ? 306.822 407.877 325.867 1.00 27.58 122 LEU B C 1
ATOM 3078 O O . LEU B 2 122 ? 306.146 406.889 325.573 1.00 27.58 122 LEU B O 1
ATOM 3083 N N . LEU B 2 123 ? 308.044 408.080 325.398 1.00 27.05 123 LEU B N 1
ATOM 3084 C CA . LEU B 2 123 ? 308.755 407.055 324.650 1.00 27.05 123 LEU B CA 1
ATOM 3085 C C . LEU B 2 123 ? 309.642 406.287 325.621 1.00 27.05 123 LEU B C 1
ATOM 3086 O O . LEU B 2 123 ? 310.618 406.830 326.145 1.00 27.05 123 LEU B O 1
ATOM 3091 N N . VAL B 2 124 ? 309.296 405.033 325.863 1.00 26.68 124 VAL B N 1
ATOM 3092 C CA . VAL B 2 124 ? 310.057 404.143 326.726 1.00 26.68 124 VAL B CA 1
ATOM 3093 C C . VAL B 2 124 ? 310.799 403.178 325.818 1.00 26.68 124 VAL B C 1
ATOM 3094 O O . VAL B 2 124 ? 310.177 402.347 325.148 1.00 26.68 124 VAL B O 1
ATOM 3098 N N . ALA B 2 125 ? 312.121 403.283 325.781 1.00 27.04 125 ALA B N 1
ATOM 3099 C CA . ALA B 2 125 ? 312.930 402.469 324.890 1.00 27.04 125 ALA B CA 1
ATOM 3100 C C . ALA B 2 125 ? 314.099 401.858 325.643 1.00 27.04 125 ALA B C 1
ATOM 3101 O O . ALA B 2 125 ? 314.625 402.441 326.593 1.00 27.04 125 ALA B O 1
ATOM 3103 N N . ALA B 2 126 ? 314.502 400.676 325.200 1.00 27.60 126 ALA B N 1
ATOM 3104 C CA . ALA B 2 126 ? 315.642 399.962 325.757 1.00 27.60 126 ALA B CA 1
ATOM 3105 C C . ALA B 2 126 ? 316.743 399.973 324.708 1.00 27.60 126 ALA B C 1
ATOM 3106 O O . ALA B 2 126 ? 316.645 399.285 323.690 1.00 27.60 126 ALA B O 1
ATOM 3108 N N . ILE B 2 127 ? 317.782 400.765 324.954 1.00 28.27 127 ILE B N 1
ATOM 3109 C CA . ILE B 2 127 ? 318.811 401.048 323.959 1.00 28.27 127 ILE B CA 1
ATOM 3110 C C . ILE B 2 127 ? 320.034 400.195 324.285 1.00 28.27 127 ILE B C 1
ATOM 3111 O O . ILE B 2 127 ? 320.723 400.479 325.277 1.00 28.27 127 ILE B O 1
ATOM 3116 N N . PRO B 2 128 ? 320.344 399.169 323.497 1.00 29.16 128 PRO B N 1
ATOM 3117 C CA . PRO B 2 128 ? 321.581 398.419 323.729 1.00 29.16 128 PRO B CA 1
ATOM 3118 C C . PRO B 2 128 ? 322.795 399.274 323.404 1.00 29.16 128 PRO B C 1
ATOM 3119 O O . PRO B 2 128 ? 322.841 399.942 322.372 1.00 29.16 128 PRO B O 1
ATOM 3123 N N . GLU B 2 129 ? 323.773 399.257 324.306 1.00 30.14 129 GLU B N 1
ATOM 3124 C CA . GLU B 2 129 ? 325.008 400.020 324.162 1.00 30.14 129 GLU B CA 1
ATOM 3125 C C . GLU B 2 129 ? 324.712 401.507 323.975 1.00 30.14 129 GLU B C 1
ATOM 3126 O O . GLU B 2 129 ? 325.071 402.128 322.976 1.00 30.14 129 GLU B O 1
ATOM 3132 N N . PHE B 2 130 ? 324.035 402.064 324.975 1.00 29.81 130 PHE B N 1
ATOM 3133 C CA . PHE B 2 130 ? 323.625 403.463 324.975 1.00 29.81 130 PHE B CA 1
ATOM 3134 C C . PHE B 2 130 ? 324.786 404.318 325.468 1.00 29.81 130 PHE B C 1
ATOM 3135 O O . PHE B 2 130 ? 324.839 404.760 326.616 1.00 29.81 130 PHE B O 1
ATOM 3143 N N . VAL B 2 131 ? 325.731 404.570 324.572 1.00 30.50 131 VAL B N 1
ATOM 3144 C CA . VAL B 2 131 ? 326.867 405.413 324.916 1.00 30.50 131 VAL B CA 1
ATOM 3145 C C . VAL B 2 131 ? 326.395 406.857 324.966 1.00 30.50 131 VAL B C 1
ATOM 3146 O O . VAL B 2 131 ? 325.839 407.379 323.996 1.00 30.50 131 VAL B O 1
ATOM 3150 N N . ILE B 2 132 ? 326.598 407.500 326.106 1.00 30.51 132 ILE B N 1
ATOM 3151 C CA . ILE B 2 132 ? 326.135 408.861 326.323 1.00 30.51 132 ILE B CA 1
ATOM 3152 C C . ILE B 2 132 ? 327.191 409.820 325.804 1.00 30.51 132 ILE B C 1
ATOM 3153 O O . ILE B 2 132 ? 328.388 409.632 326.040 1.00 30.51 132 ILE B O 1
ATOM 3158 N N . ALA B 2 133 ? 326.749 410.831 325.074 1.00 32.07 133 ALA B N 1
ATOM 3159 C CA . ALA B 2 133 ? 327.636 411.833 324.521 1.00 32.07 133 ALA B CA 1
ATOM 3160 C C . ALA B 2 133 ? 327.752 413.024 325.457 1.00 32.07 133 ALA B C 1
ATOM 3161 O O . ALA B 2 133 ? 326.912 413.248 326.329 1.00 32.07 133 ALA B O 1
ATOM 3163 N N . ALA B 2 134 ? 328.819 413.783 325.271 1.00 33.52 134 ALA B N 1
ATOM 3164 C CA . ALA B 2 134 ? 329.004 415.060 325.935 1.00 33.52 134 ALA B CA 1
ATOM 3165 C C . ALA B 2 134 ? 328.804 416.167 324.915 1.00 33.52 134 ALA B C 1
ATOM 3166 O O . ALA B 2 134 ? 329.318 416.085 323.796 1.00 33.52 134 ALA B O 1
ATOM 3168 N N . SER B 2 135 ? 328.053 417.191 325.295 1.00 35.86 135 SER B N 1
ATOM 3169 C CA . SER B 2 135 ? 327.815 418.337 324.431 1.00 35.86 135 SER B CA 1
ATOM 3170 C C . SER B 2 135 ? 328.915 419.364 324.662 1.00 35.86 135 SER B C 1
ATOM 3171 O O . SER B 2 135 ? 329.008 419.945 325.747 1.00 35.86 135 SER B O 1
ATOM 3174 N N . SER B 2 136 ? 329.742 419.590 323.649 1.00 38.35 136 SER B N 1
ATOM 3175 C CA . SER B 2 136 ? 330.871 420.495 323.770 1.00 38.35 136 SER B CA 1
ATOM 3176 C C . SER B 2 136 ? 330.581 421.808 323.067 1.00 38.35 136 SER B C 1
ATOM 3177 O O . SER B 2 136 ? 330.071 421.801 321.940 1.00 38.35 136 SER B O 1
ATOM 3179 N N . PRO B 2 137 ? 330.898 422.952 323.690 1.00 42.06 137 PRO B N 1
ATOM 3180 C CA . PRO B 2 137 ? 330.637 424.272 323.112 1.00 42.06 137 PRO B CA 1
ATOM 3181 C C . PRO B 2 137 ? 331.603 424.623 321.988 1.00 42.06 137 PRO B C 1
ATOM 3182 O O . PRO B 2 137 ? 331.414 425.656 321.346 1.00 42.06 137 PRO B O 1
ATOM 3186 N N . SER B 2 143 ? 339.822 417.512 325.790 1.00 34.73 143 SER B N 1
ATOM 3187 C CA . SER B 2 143 ? 339.405 418.508 326.768 1.00 34.73 143 SER B CA 1
ATOM 3188 C C . SER B 2 143 ? 338.538 417.876 327.849 1.00 34.73 143 SER B C 1
ATOM 3189 O O . SER B 2 143 ? 337.986 416.792 327.661 1.00 34.73 143 SER B O 1
ATOM 3191 N N . GLN B 2 144 ? 338.425 418.565 328.989 1.00 35.56 144 GLN B N 1
ATOM 3192 C CA . GLN B 2 144 ? 337.623 418.046 330.093 1.00 35.56 144 GLN B CA 1
ATOM 3193 C C . GLN B 2 144 ? 336.153 417.943 329.710 1.00 35.56 144 GLN B C 1
ATOM 3194 O O . GLN B 2 144 ? 335.471 416.984 330.089 1.00 35.56 144 GLN B O 1
ATOM 3196 N N . GLY B 2 145 ? 335.649 418.919 328.959 1.00 35.16 145 GLY B N 1
ATOM 3197 C CA . GLY B 2 145 ? 334.265 418.943 328.543 1.00 35.16 145 GLY B CA 1
ATOM 3198 C C . GLY B 2 145 ? 333.923 418.087 327.348 1.00 35.16 145 GLY B C 1
ATOM 3199 O O . GLY B 2 145 ? 332.819 418.203 326.814 1.00 35.16 145 GLY B O 1
ATOM 3200 N N . LEU B 2 146 ? 334.833 417.223 326.908 1.00 35.03 146 LEU B N 1
ATOM 3201 C CA . LEU B 2 146 ? 334.568 416.371 325.761 1.00 35.03 146 LEU B CA 1
ATOM 3202 C C . LEU B 2 146 ? 333.938 415.040 326.135 1.00 35.03 146 LEU B C 1
ATOM 3203 O O . LEU B 2 146 ? 333.322 414.401 325.275 1.00 35.03 146 LEU B O 1
ATOM 3208 N N . TYR B 2 147 ? 334.072 414.607 327.385 1.00 33.38 147 TYR B N 1
ATOM 3209 C CA . TYR B 2 147 ? 333.573 413.304 327.786 1.00 33.38 147 TYR B CA 1
ATOM 3210 C C . TYR B 2 147 ? 332.637 413.453 328.976 1.00 33.38 147 TYR B C 1
ATOM 3211 O O . TYR B 2 147 ? 332.895 414.263 329.872 1.00 33.38 147 TYR B O 1
ATOM 3220 N N . PRO B 2 148 ? 331.548 412.697 329.012 1.00 32.62 148 PRO B N 1
ATOM 3221 C CA . PRO B 2 148 ? 330.628 412.798 330.145 1.00 32.62 148 PRO B CA 1
ATOM 3222 C C . PRO B 2 148 ? 331.227 412.197 331.403 1.00 32.62 148 PRO B C 1
ATOM 3223 O O . PRO B 2 148 ? 332.045 411.277 331.353 1.00 32.62 148 PRO B O 1
ATOM 3227 N N . ASP B 2 149 ? 330.807 412.729 332.544 1.00 31.98 149 ASP B N 1
ATOM 3228 C CA . ASP B 2 149 ? 331.289 412.228 333.816 1.00 31.98 149 ASP B CA 1
ATOM 3229 C C . ASP B 2 149 ? 330.577 410.930 334.175 1.00 31.98 149 ASP B C 1
ATOM 3230 O O . ASP B 2 149 ? 329.611 410.519 333.529 1.00 31.98 149 ASP B O 1
ATOM 3235 N N . PHE B 2 150 ? 331.070 410.275 335.227 1.00 30.74 150 PHE B N 1
ATOM 3236 C CA . PHE B 2 150 ? 330.519 408.981 335.605 1.00 30.74 150 PHE B CA 1
ATOM 3237 C C . PHE B 2 150 ? 329.070 409.093 336.052 1.00 30.74 150 PHE B C 1
ATOM 3238 O O . PHE B 2 150 ? 328.305 408.135 335.916 1.00 30.74 150 PHE B O 1
ATOM 3246 N N . ALA B 2 151 ? 328.674 410.248 336.585 1.00 31.05 151 ALA B N 1
ATOM 3247 C CA . ALA B 2 151 ? 327.288 410.425 336.995 1.00 31.05 151 ALA B CA 1
ATOM 3248 C C . ALA B 2 151 ? 326.342 410.388 335.805 1.00 31.05 151 ALA B C 1
ATOM 3249 O O . ALA B 2 151 ? 325.206 409.926 335.933 1.00 31.05 151 ALA B O 1
ATOM 3251 N N . HIS B 2 152 ? 326.788 410.863 334.646 1.00 31.26 152 HIS B N 1
ATOM 3252 C CA . HIS B 2 152 ? 325.958 410.841 333.450 1.00 31.26 152 HIS B CA 1
ATOM 3253 C C . HIS B 2 152 ? 326.046 409.528 332.692 1.00 31.26 152 HIS B C 1
ATOM 3254 O O . HIS B 2 152 ? 325.083 409.143 332.023 1.00 31.26 152 HIS B O 1
ATOM 3261 N N . THR B 2 153 ? 327.179 408.832 332.772 1.00 30.92 153 THR B N 1
ATOM 3262 C CA . THR B 2 153 ? 327.298 407.556 332.083 1.00 30.92 153 THR B CA 1
ATOM 3263 C C . THR B 2 153 ? 326.678 406.430 332.893 1.00 30.92 153 THR B C 1
ATOM 3264 O O . THR B 2 153 ? 326.050 405.529 332.331 1.00 30.92 153 THR B O 1
ATOM 3268 N N . ASN B 2 154 ? 326.833 406.471 334.214 1.00 30.92 154 ASN B N 1
ATOM 3269 C CA . ASN B 2 154 ? 326.255 405.477 335.117 1.00 30.92 154 ASN B CA 1
ATOM 3270 C C . ASN B 2 154 ? 325.500 406.218 336.210 1.00 30.92 154 ASN B C 1
ATOM 3271 O O . ASN B 2 154 ? 326.040 406.465 337.296 1.00 30.92 154 ASN B O 1
ATOM 3276 N N . PRO B 2 155 ? 324.242 406.588 335.959 1.00 30.71 155 PRO B N 1
ATOM 3277 C CA . PRO B 2 155 ? 323.504 407.386 336.946 1.00 30.71 155 PRO B CA 1
ATOM 3278 C C . PRO B 2 155 ? 323.046 406.589 338.146 1.00 30.71 155 PRO B C 1
ATOM 3279 O O . PRO B 2 155 ? 322.751 407.186 339.188 1.00 30.71 155 PRO B O 1
ATOM 3283 N N . GLY B 2 156 ? 322.982 405.270 338.039 1.00 30.35 156 GLY B N 1
ATOM 3284 C CA . GLY B 2 156 ? 322.639 404.438 339.165 1.00 30.35 156 GLY B CA 1
ATOM 3285 C C . GLY B 2 156 ? 321.154 404.203 339.297 1.00 30.35 156 GLY B C 1
ATOM 3286 O O . GLY B 2 156 ? 320.422 404.164 338.307 1.00 30.35 156 GLY B O 1
ATOM 3287 N N . LYS B 2 157 ? 320.709 404.048 340.537 1.00 30.61 157 LYS B N 1
ATOM 3288 C CA . LYS B 2 157 ? 319.305 403.783 340.814 1.00 30.61 157 LYS B CA 1
ATOM 3289 C C . LYS B 2 157 ? 318.429 404.986 340.487 1.00 30.61 157 LYS B C 1
ATOM 3290 O O . LYS B 2 157 ? 317.239 404.825 340.205 1.00 30.61 157 LYS B O 1
ATOM 3296 N N . ASP B 2 158 ? 319.003 406.186 340.493 1.00 32.10 158 ASP B N 1
ATOM 3297 C CA . ASP B 2 158 ? 318.227 407.413 340.374 1.00 32.10 158 ASP B CA 1
ATOM 3298 C C . ASP B 2 158 ? 317.966 407.823 338.936 1.00 32.10 158 ASP B C 1
ATOM 3299 O O . ASP B 2 158 ? 316.966 408.495 338.668 1.00 32.10 158 ASP B O 1
ATOM 3304 N N . GLY B 2 159 ? 318.833 407.445 338.010 1.00 31.37 159 GLY B N 1
ATOM 3305 C CA . GLY B 2 159 ? 318.702 407.897 336.646 1.00 31.37 159 GLY B CA 1
ATOM 3306 C C . GLY B 2 159 ? 319.208 409.308 336.473 1.00 31.37 159 GLY B C 1
ATOM 3307 O O . GLY B 2 159 ? 319.626 409.982 337.416 1.00 31.37 159 GLY B O 1
ATOM 3308 N N . GLN B 2 160 ? 319.176 409.763 335.229 1.00 30.82 160 GLN B N 1
ATOM 3309 C CA . GLN B 2 160 ? 319.720 411.058 334.863 1.00 30.82 160 GLN B CA 1
ATOM 3310 C C . GLN B 2 160 ? 318.741 411.771 333.949 1.00 30.82 160 GLN B C 1
ATOM 3311 O O . GLN B 2 160 ? 318.282 411.196 332.960 1.00 30.82 160 GLN B O 1
ATOM 3317 N N . GLU B 2 161 ? 318.413 413.013 334.288 1.00 31.67 161 GLU B N 1
ATOM 3318 C CA . GLU B 2 161 ? 317.603 413.832 333.402 1.00 31.67 161 GLU B CA 1
ATOM 3319 C C . GLU B 2 161 ? 318.332 414.057 332.086 1.00 31.67 161 GLU B C 1
ATOM 3320 O O . GLU B 2 161 ? 319.534 414.328 332.060 1.00 31.67 161 GLU B O 1
ATOM 3326 N N . PHE B 2 162 ? 317.600 413.923 330.988 1.00 31.02 162 PHE B N 1
ATOM 3327 C CA . PHE B 2 162 ? 318.175 414.168 329.678 1.00 31.02 162 PHE B CA 1
ATOM 3328 C C . PHE B 2 162 ? 318.534 415.635 329.525 1.00 31.02 162 PHE B C 1
ATOM 3329 O O . PHE B 2 162 ? 317.748 416.523 329.859 1.00 31.02 162 PHE B O 1
ATOM 3337 N N . ARG B 2 163 ? 319.738 415.885 329.023 1.00 32.69 163 ARG B N 1
ATOM 3338 C CA . ARG B 2 163 ? 320.122 417.245 328.681 1.00 32.69 163 ARG B CA 1
ATOM 3339 C C . ARG B 2 163 ? 319.524 417.650 327.342 1.00 32.69 163 ARG B C 1
ATOM 3340 O O . ARG B 2 163 ? 318.900 418.709 327.226 1.00 32.69 163 ARG B O 1
ATOM 3348 N N . ASP B 2 164 ? 319.689 416.805 326.329 1.00 33.47 164 ASP B N 1
ATOM 3349 C CA . ASP B 2 164 ? 319.154 417.038 324.990 1.00 33.47 164 ASP B CA 1
ATOM 3350 C C . ASP B 2 164 ? 318.441 415.773 324.542 1.00 33.47 164 ASP B C 1
ATOM 3351 O O . ASP B 2 164 ? 319.033 414.929 323.856 1.00 33.47 164 ASP B O 1
ATOM 3356 N N . PRO B 2 165 ? 317.174 415.599 324.914 1.00 32.92 165 PRO B N 1
ATOM 3357 C CA . PRO B 2 165 ? 316.444 414.400 324.480 1.00 32.92 165 PRO B CA 1
ATOM 3358 C C . PRO B 2 165 ? 316.299 414.298 322.981 1.00 32.92 165 PRO B C 1
ATOM 3359 O O . PRO B 2 165 ? 316.141 413.188 322.460 1.00 32.92 165 PRO B O 1
ATOM 3363 N N . TYR B 2 166 ? 316.344 415.427 322.274 1.00 36.07 166 TYR B N 1
ATOM 3364 C CA . TYR B 2 166 ? 316.238 415.427 320.821 1.00 36.07 166 TYR B CA 1
ATOM 3365 C C . TYR B 2 166 ? 317.315 414.558 320.186 1.00 36.07 166 TYR B C 1
ATOM 3366 O O . TYR B 2 166 ? 317.046 413.810 319.243 1.00 36.07 166 TYR B O 1
ATOM 3375 N N . VAL B 2 167 ? 318.542 414.643 320.695 1.00 33.77 167 VAL B N 1
ATOM 3376 C CA . VAL B 2 167 ? 319.648 413.839 320.202 1.00 33.77 167 VAL B CA 1
ATOM 3377 C C . VAL B 2 167 ? 319.969 412.684 321.140 1.00 33.77 167 VAL B C 1
ATOM 3378 O O . VAL B 2 167 ? 321.036 412.076 321.024 1.00 33.77 167 VAL B O 1
ATOM 3382 N N . LEU B 2 168 ? 319.067 412.365 322.067 1.00 32.30 168 LEU B N 1
ATOM 3383 C CA . LEU B 2 168 ? 319.218 411.263 323.014 1.00 32.30 168 LEU B CA 1
ATOM 3384 C C . LEU B 2 168 ? 320.464 411.398 323.876 1.00 32.30 168 LEU B C 1
ATOM 3385 O O . LEU B 2 168 ? 320.916 410.412 324.463 1.00 32.30 168 LEU B O 1
ATOM 3390 N N . ASP B 2 169 ? 321.025 412.603 323.964 1.00 32.97 169 ASP B N 1
ATOM 3391 C CA . ASP B 2 169 ? 322.320 412.822 324.608 1.00 32.97 169 ASP B CA 1
ATOM 3392 C C . ASP B 2 169 ? 323.389 411.921 324.006 1.00 32.97 169 ASP B C 1
ATOM 3393 O O . ASP B 2 169 ? 324.361 411.554 324.667 1.00 32.97 169 ASP B O 1
ATOM 3398 N N . ALA B 2 170 ? 323.206 411.547 322.745 1.00 32.56 170 ALA B N 1
ATOM 3399 C CA . ALA B 2 170 ? 324.128 410.655 322.065 1.00 32.56 170 ALA B CA 1
ATOM 3400 C C . ALA B 2 170 ? 324.428 411.076 320.636 1.00 32.56 170 ALA B C 1
ATOM 3401 O O . ALA B 2 170 ? 325.140 410.349 319.941 1.00 32.56 170 ALA B O 1
ATOM 3403 N N . GLY B 2 171 ? 323.920 412.216 320.178 1.00 32.76 171 GLY B N 1
ATOM 3404 C CA . GLY B 2 171 ? 324.088 412.635 318.809 1.00 32.76 171 GLY B CA 1
ATOM 3405 C C . GLY B 2 171 ? 323.176 411.961 317.815 1.00 32.76 171 GLY B C 1
ATOM 3406 O O . GLY B 2 171 ? 323.138 412.380 316.655 1.00 32.76 171 GLY B O 1
ATOM 3407 N N . ILE B 2 172 ? 322.440 410.934 318.221 1.00 32.60 172 ILE B N 1
ATOM 3408 C CA . ILE B 2 172 ? 321.555 410.212 317.314 1.00 32.60 172 ILE B CA 1
ATOM 3409 C C . ILE B 2 172 ? 320.149 410.779 317.466 1.00 32.60 172 ILE B C 1
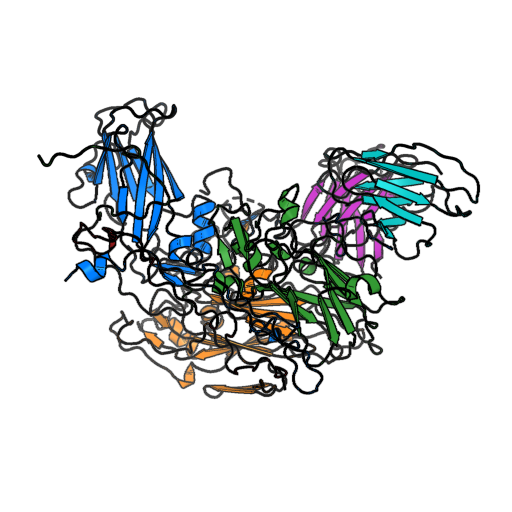ATOM 3410 O O . ILE B 2 172 ? 319.765 411.176 318.572 1.00 32.60 172 ILE B O 1
ATOM 3415 N N . PRO B 2 173 ? 319.354 410.836 316.404 1.00 32.03 173 PRO B N 1
ATOM 3416 C CA . PRO B 2 173 ? 318.035 411.463 316.514 1.00 32.03 173 PRO B CA 1
ATOM 3417 C C . PRO B 2 173 ? 317.082 410.639 317.363 1.00 32.03 173 PRO B C 1
ATOM 3418 O O . PRO B 2 173 ? 317.027 409.412 317.262 1.00 32.03 173 PRO B O 1
ATOM 3422 N N . LEU B 2 174 ? 316.330 411.338 318.215 1.00 31.52 174 LEU B N 1
ATOM 3423 C CA . LEU B 2 174 ? 315.324 410.683 319.041 1.00 31.52 174 LEU B CA 1
ATOM 3424 C C . LEU B 2 174 ? 314.215 410.080 318.197 1.00 31.52 174 LEU B C 1
ATOM 3425 O O . LEU B 2 174 ? 313.635 409.058 318.573 1.00 31.52 174 LEU B O 1
ATOM 3430 N N . SER B 2 175 ? 313.908 410.694 317.058 1.00 31.64 175 SER B N 1
ATOM 3431 C CA . SER B 2 175 ? 312.837 410.201 316.207 1.00 31.64 175 SER B CA 1
ATOM 3432 C C . SER B 2 175 ? 313.127 408.816 315.654 1.00 31.64 175 SER B C 1
ATOM 3433 O O . SER B 2 175 ? 312.193 408.106 315.271 1.00 31.64 175 SER B O 1
ATOM 3436 N N . GLN B 2 176 ? 314.391 408.411 315.607 1.00 30.85 176 GLN B N 1
ATOM 3437 C CA . GLN B 2 176 ? 314.768 407.076 315.176 1.00 30.85 176 GLN B CA 1
ATOM 3438 C C . GLN B 2 176 ? 315.064 406.148 316.343 1.00 30.85 176 GLN B C 1
ATOM 3439 O O . GLN B 2 176 ? 315.508 405.022 316.123 1.00 30.85 176 GLN B O 1
ATOM 3445 N N . ALA B 2 177 ? 314.830 406.591 317.578 1.00 29.99 177 ALA B N 1
ATOM 3446 C CA . ALA B 2 177 ? 314.998 405.708 318.723 1.00 29.99 177 ALA B CA 1
ATOM 3447 C C . ALA B 2 177 ? 313.994 404.572 318.724 1.00 29.99 177 ALA B C 1
ATOM 3448 O O . ALA B 2 177 ? 314.163 403.616 319.486 1.00 29.99 177 ALA B O 1
ATOM 3450 N N . LEU B 2 178 ? 312.960 404.649 317.892 1.00 29.02 178 LEU B N 1
ATOM 3451 C CA . LEU B 2 178 ? 312.009 403.560 317.753 1.00 29.02 178 LEU B CA 1
ATOM 3452 C C . LEU B 2 178 ? 312.603 402.357 317.038 1.00 29.02 178 LEU B C 1
ATOM 3453 O O . LEU B 2 178 ? 311.933 401.326 316.939 1.00 29.02 178 LEU B O 1
ATOM 3458 N N . ILE B 2 179 ? 313.835 402.465 316.538 1.00 28.87 179 ILE B N 1
ATOM 3459 C CA . ILE B 2 179 ? 314.551 401.306 316.030 1.00 28.87 179 ILE B CA 1
ATOM 3460 C C . ILE B 2 179 ? 314.956 400.378 317.162 1.00 28.87 179 ILE B C 1
ATOM 3461 O O . ILE B 2 179 ? 315.269 399.208 316.923 1.00 28.87 179 ILE B O 1
ATOM 3466 N N . PHE B 2 180 ? 314.955 400.866 318.386 1.00 28.44 180 PHE B N 1
ATOM 3467 C CA . PHE B 2 180 ? 315.225 400.060 319.559 1.00 28.44 180 PHE B CA 1
ATOM 3468 C C . PHE B 2 180 ? 313.931 399.512 320.125 1.00 28.44 180 PHE B C 1
ATOM 3469 O O . PHE B 2 180 ? 312.854 400.052 319.871 1.00 28.44 180 PHE B O 1
ATOM 3477 N N . PRO B 2 181 ? 313.999 398.418 320.880 1.00 27.24 181 PRO B N 1
ATOM 3478 C CA . PRO B 2 181 ? 312.794 397.909 321.542 1.00 27.24 181 PRO B CA 1
ATOM 3479 C C . PRO B 2 181 ? 312.172 398.989 322.406 1.00 27.24 181 PRO B C 1
ATOM 3480 O O . PRO B 2 181 ? 312.783 399.482 323.354 1.00 27.24 181 PRO B O 1
ATOM 3484 N N . HIS B 2 182 ? 310.948 399.361 322.065 1.00 27.28 182 HIS B N 1
ATOM 3485 C CA . HIS B 2 182 ? 310.307 400.514 322.664 1.00 27.28 182 HIS B CA 1
ATOM 3486 C C . HIS B 2 182 ? 308.830 400.232 322.862 1.00 27.28 182 HIS B C 1
ATOM 3487 O O . HIS B 2 182 ? 308.244 399.376 322.198 1.00 27.28 182 HIS B O 1
ATOM 3494 N N . GLN B 2 183 ? 308.239 400.958 323.795 1.00 26.79 183 GLN B N 1
ATOM 3495 C CA . GLN B 2 183 ? 306.803 401.147 323.853 1.00 26.79 183 GLN B CA 1
ATOM 3496 C C . GLN B 2 183 ? 306.541 402.621 324.097 1.00 26.79 183 GLN B C 1
ATOM 3497 O O . GLN B 2 183 ? 307.449 403.397 324.391 1.00 26.79 183 GLN B O 1
ATOM 3503 N N . TRP B 2 184 ? 305.285 403.006 323.963 1.00 27.23 184 TRP B N 1
ATOM 3504 C CA . TRP B 2 184 ? 304.843 404.336 324.333 1.00 27.23 184 TRP B CA 1
ATOM 3505 C C . TRP B 2 184 ? 303.963 404.251 325.565 1.00 27.23 184 TRP B C 1
ATOM 3506 O O . TRP B 2 184 ? 303.251 403.265 325.771 1.00 27.23 184 TRP B O 1
ATOM 3517 N N . ILE B 2 185 ? 304.016 405.286 326.388 1.00 27.84 185 ILE B N 1
ATOM 3518 C CA . ILE B 2 185 ? 302.973 405.479 327.380 1.00 27.84 185 ILE B CA 1
ATOM 3519 C C . ILE B 2 185 ? 302.170 406.694 326.958 1.00 27.84 185 ILE B C 1
ATOM 3520 O O . ILE B 2 185 ? 302.482 407.824 327.341 1.00 27.84 185 ILE B O 1
ATOM 3525 N N . ASN B 2 186 ? 301.145 406.469 326.152 1.00 27.65 186 ASN B N 1
ATOM 3526 C CA . ASN B 2 186 ? 300.194 407.510 325.799 1.00 27.65 186 ASN B CA 1
ATOM 3527 C C . ASN B 2 186 ? 299.107 407.491 326.862 1.00 27.65 186 ASN B C 1
ATOM 3528 O O . ASN B 2 186 ? 298.38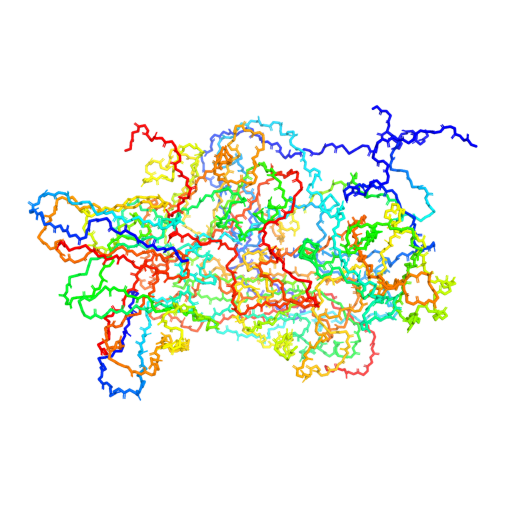1 406.503 326.991 1.00 27.65 186 ASN B O 1
ATOM 3533 N N . LEU B 2 187 ? 299.005 408.577 327.632 1.00 27.05 187 LEU B N 1
ATOM 3534 C CA . LEU B 2 187 ? 298.181 408.564 328.837 1.00 27.05 187 LEU B CA 1
ATOM 3535 C C . LEU B 2 187 ? 296.727 408.226 328.544 1.00 27.05 187 LEU B C 1
ATOM 3536 O O . LEU B 2 187 ? 296.041 407.661 329.401 1.00 27.05 187 LEU B O 1
ATOM 3541 N N . ARG B 2 188 ? 296.237 408.551 327.351 1.00 26.70 188 ARG B N 1
ATOM 3542 C CA . ARG B 2 188 ? 294.872 408.191 326.999 1.00 26.70 188 ARG B CA 1
ATOM 3543 C C . ARG B 2 188 ? 294.710 406.706 326.727 1.00 26.70 188 ARG B C 1
ATOM 3544 O O . ARG B 2 188 ? 293.592 406.195 326.804 1.00 26.70 188 ARG B O 1
ATOM 3552 N N . THR B 2 189 ? 295.794 406.006 326.426 1.00 27.49 189 THR B N 1
ATOM 3553 C CA . THR B 2 189 ? 295.728 404.631 325.962 1.00 27.49 189 THR B CA 1
ATOM 3554 C C . THR B 2 189 ? 296.294 403.619 326.943 1.00 27.49 189 THR B C 1
ATOM 3555 O O . THR B 2 189 ? 295.709 402.546 327.095 1.00 27.49 189 THR B O 1
ATOM 3559 N N . ASN B 2 190 ? 297.391 403.928 327.624 1.00 27.93 190 ASN B N 1
ATOM 3560 C CA . ASN B 2 190 ? 298.030 402.951 328.489 1.00 27.93 190 ASN B CA 1
ATOM 3561 C C . ASN B 2 190 ? 298.776 403.667 329.603 1.00 27.93 190 ASN B C 1
ATOM 3562 O O . ASN B 2 190 ? 299.224 404.804 329.441 1.00 27.93 190 ASN B O 1
ATOM 3567 N N . ASN B 2 191 ? 298.895 402.987 330.739 1.00 28.52 191 ASN B N 1
ATOM 3568 C CA . ASN B 2 191 ? 299.565 403.531 331.909 1.00 28.52 191 ASN B CA 1
ATOM 3569 C C . ASN B 2 191 ? 300.871 402.819 332.216 1.00 28.52 191 ASN B C 1
ATOM 3570 O O . ASN B 2 191 ? 301.514 403.132 333.220 1.00 28.52 191 ASN B O 1
ATOM 3575 N N . CYS B 2 192 ? 301.281 401.876 331.380 1.00 28.17 192 CYS B N 1
ATOM 3576 C CA . CYS B 2 192 ? 302.502 401.135 331.627 1.00 28.17 192 CYS B CA 1
ATOM 3577 C C . CYS B 2 192 ? 303.165 400.811 330.303 1.00 28.17 192 CYS B C 1
ATOM 3578 O O . CYS B 2 192 ? 302.551 400.893 329.239 1.00 28.17 192 CYS B O 1
ATOM 3581 N N . ALA B 2 193 ? 304.438 400.438 330.383 1.00 27.86 193 ALA B N 1
ATOM 3582 C CA . ALA B 2 193 ? 305.197 399.993 329.226 1.00 27.86 193 ALA B CA 1
ATOM 3583 C C . ALA B 2 193 ? 306.118 398.872 329.663 1.00 27.86 193 ALA B C 1
ATOM 3584 O O . ALA B 2 193 ? 306.874 399.030 330.625 1.00 27.86 193 ALA B O 1
ATOM 3586 N N . THR B 2 194 ? 306.057 397.748 328.963 1.00 27.45 194 THR B N 1
ATOM 3587 C CA . THR B 2 194 ? 306.809 396.560 329.336 1.00 27.45 194 THR B CA 1
ATOM 3588 C C . THR B 2 194 ? 307.695 396.141 328.176 1.00 27.45 194 THR B C 1
ATOM 3589 O O . THR B 2 194 ? 307.198 395.840 327.089 1.00 27.45 194 THR B O 1
ATOM 3593 N N . ILE B 2 195 ? 309.000 396.129 328.410 1.00 26.65 195 ILE B N 1
ATOM 3594 C CA . ILE B 2 195 ? 309.978 395.681 327.431 1.00 26.65 195 ILE B CA 1
ATOM 3595 C C . ILE B 2 195 ? 310.754 394.527 328.043 1.00 26.65 195 ILE B C 1
ATOM 3596 O O . ILE B 2 195 ? 311.452 394.705 329.048 1.00 26.65 195 ILE B O 1
ATOM 3601 N N . ILE B 2 196 ? 310.628 393.349 327.448 1.00 26.84 196 ILE B N 1
ATOM 3602 C CA . ILE B 2 196 ? 311.453 392.205 327.813 1.00 26.84 196 ILE B CA 1
ATOM 3603 C C . ILE B 2 196 ? 312.657 392.180 326.884 1.00 26.84 196 ILE B C 1
ATOM 3604 O O . ILE B 2 196 ? 312.508 392.077 325.664 1.00 26.84 196 ILE B O 1
ATOM 3609 N N . MET B 2 197 ? 313.849 392.263 327.463 1.00 27.49 197 MET B N 1
ATOM 3610 C CA . MET B 2 197 ? 315.083 392.376 326.706 1.00 27.49 197 MET B CA 1
ATOM 3611 C C . MET B 2 197 ? 316.003 391.208 327.014 1.00 27.49 197 MET B C 1
ATOM 3612 O O . MET B 2 197 ? 316.322 390.978 328.192 1.00 27.49 197 MET B O 1
ATOM 3617 N N . PRO B 2 198 ? 316.454 390.446 326.022 1.00 26.76 198 PRO B N 1
ATOM 3618 C CA . PRO B 2 198 ? 317.433 389.390 326.291 1.00 26.76 198 PRO B CA 1
ATOM 3619 C C . PRO B 2 198 ? 318.807 389.955 326.598 1.00 26.76 198 PRO B C 1
ATOM 3620 O O . PRO B 2 198 ? 318.982 391.172 326.641 1.00 26.76 198 PRO B O 1
ATOM 3624 N N . TYR B 2 199 ? 319.794 389.095 326.812 1.00 27.55 199 TYR B N 1
ATOM 3625 C CA . TYR B 2 199 ? 321.157 389.563 327.019 1.00 27.55 199 TYR B CA 1
ATOM 3626 C C . TYR B 2 199 ? 321.802 389.832 325.669 1.00 27.55 199 TYR B C 1
ATOM 3627 O O . TYR B 2 199 ? 322.022 388.907 324.882 1.00 27.55 199 TYR B O 1
ATOM 3636 N N . ILE B 2 200 ? 322.104 391.093 325.396 1.00 28.03 200 ILE B N 1
ATOM 3637 C CA . ILE B 2 200 ? 322.766 391.499 324.164 1.00 28.03 200 ILE B CA 1
ATOM 3638 C C . ILE B 2 200 ? 324.174 391.948 324.504 1.00 28.03 200 ILE B C 1
ATOM 3639 O O . ILE B 2 200 ? 324.360 392.900 325.270 1.00 28.03 200 ILE B O 1
ATOM 3644 N N . ASN B 2 201 ? 325.161 391.270 323.933 1.00 28.57 201 ASN B N 1
ATOM 3645 C CA . ASN B 2 201 ? 326.557 391.646 324.071 1.00 28.57 201 ASN B CA 1
ATOM 3646 C C . ASN B 2 201 ? 327.362 390.834 323.075 1.00 28.57 201 ASN B C 1
ATOM 3647 O O . ASN B 2 201 ? 326.939 389.760 322.642 1.00 28.57 201 ASN B O 1
ATOM 3652 N N . ALA B 2 202 ? 328.526 391.360 322.713 1.00 28.74 202 ALA B N 1
ATOM 3653 C CA . ALA B 2 202 ? 329.467 390.610 321.898 1.00 28.74 202 ALA B CA 1
ATOM 3654 C C . ALA B 2 202 ? 330.208 389.549 322.695 1.00 28.74 202 ALA B C 1
ATOM 3655 O O . ALA B 2 202 ? 330.995 388.796 322.117 1.00 28.74 202 ALA B O 1
ATOM 3657 N N . LEU B 2 203 ? 329.973 389.477 323.999 1.00 27.95 203 LEU B N 1
ATOM 3658 C CA . LEU B 2 203 ? 330.572 388.535 324.919 1.00 27.95 203 LEU B CA 1
ATOM 3659 C C . LEU B 2 203 ? 329.474 387.747 325.624 1.00 27.95 203 LEU B C 1
ATOM 3660 O O . LEU B 2 203 ? 328.393 388.282 325.875 1.00 27.95 203 LEU B O 1
ATOM 3665 N N . PRO B 2 204 ? 329.713 386.474 325.942 1.00 27.17 204 PRO B N 1
ATOM 3666 C CA . PRO B 2 204 ? 328.685 385.721 326.675 1.00 27.17 204 PRO B CA 1
ATOM 3667 C C . PRO B 2 204 ? 328.435 386.263 328.067 1.00 27.17 204 PRO B C 1
ATOM 3668 O O . PRO B 2 204 ? 327.279 386.345 328.494 1.00 27.17 204 PRO B O 1
ATOM 3672 N N . PHE B 2 205 ? 329.484 386.637 328.787 1.00 26.82 205 PHE B N 1
ATOM 3673 C CA . PHE B 2 205 ? 329.368 387.277 330.085 1.00 26.82 205 PHE B CA 1
ATOM 3674 C C . PHE B 2 205 ? 330.135 388.586 330.046 1.00 26.82 205 PHE B C 1
ATOM 3675 O O . PHE B 2 205 ? 330.982 388.802 329.178 1.00 26.82 205 PHE B O 1
ATOM 3683 N N . ASP B 2 206 ? 329.844 389.461 331.000 1.00 28.19 206 ASP B N 1
ATOM 3684 C CA . ASP B 2 206 ? 330.577 390.714 331.101 1.00 28.19 206 ASP B CA 1
ATOM 3685 C C . ASP B 2 206 ? 330.442 391.256 332.515 1.00 28.19 206 ASP B C 1
ATOM 3686 O O . ASP B 2 206 ? 329.640 390.767 333.313 1.00 28.19 206 ASP B O 1
ATOM 3691 N N . SER B 2 207 ? 331.239 392.273 332.811 1.00 28.20 207 SER B N 1
ATOM 3692 C CA . SER B 2 207 ? 331.210 392.887 334.129 1.00 28.20 207 SER B CA 1
ATOM 3693 C C . SER B 2 207 ? 329.944 393.713 334.296 1.00 28.20 207 SER B C 1
ATOM 3694 O O . SER B 2 207 ? 329.623 394.554 333.454 1.00 28.20 207 SER B O 1
ATOM 3697 N N . ALA B 2 208 ? 329.221 393.469 335.388 1.00 27.60 208 ALA B N 1
ATOM 3698 C CA . ALA B 2 208 ? 328.037 394.259 335.692 1.00 27.60 208 ALA B CA 1
ATOM 3699 C C . ALA B 2 208 ? 328.375 395.664 336.156 1.00 27.60 208 ALA B C 1
ATOM 3700 O O . ALA B 2 208 ? 327.482 396.515 336.198 1.00 27.60 208 ALA B O 1
ATOM 3702 N N . LEU B 2 209 ? 329.629 395.926 336.502 1.00 27.15 209 LEU B N 1
ATOM 3703 C CA . LEU B 2 209 ? 330.067 397.239 336.945 1.00 27.15 209 LEU B CA 1
ATOM 3704 C C . LEU B 2 209 ? 330.736 398.036 335.841 1.00 27.15 209 LEU B C 1
ATOM 3705 O O . LEU B 2 209 ? 330.526 399.247 335.738 1.00 27.15 209 LEU B O 1
ATOM 3710 N N . ASN B 2 210 ? 331.538 397.374 335.011 1.00 29.29 210 ASN B N 1
ATOM 3711 C CA . ASN B 2 210 ? 332.253 398.062 333.949 1.00 29.29 210 ASN B CA 1
ATOM 3712 C C . ASN B 2 210 ? 331.370 398.348 332.750 1.00 29.29 210 ASN B C 1
ATOM 3713 O O . ASN B 2 210 ? 331.535 399.384 332.106 1.00 29.29 210 ASN B O 1
ATOM 3718 N N . HIS B 2 211 ? 330.434 397.462 332.442 1.00 28.83 211 HIS B N 1
ATOM 3719 C CA . HIS B 2 211 ? 329.668 397.533 331.208 1.00 28.83 211 HIS B CA 1
ATOM 3720 C C . HIS B 2 211 ? 328.192 397.700 331.523 1.00 28.83 211 HIS B C 1
ATOM 3721 O O . HIS B 2 211 ? 327.653 397.002 332.385 1.00 28.83 211 HIS B O 1
ATOM 3728 N N . SER B 2 212 ? 327.548 398.623 330.824 1.00 28.67 212 SER B N 1
ATOM 3729 C CA . SER B 2 212 ? 326.101 398.785 330.851 1.00 28.67 212 SER B CA 1
ATOM 3730 C C . SER B 2 212 ? 325.574 398.270 329.521 1.00 28.67 212 SER B C 1
ATOM 3731 O O . SER B 2 212 ? 325.827 398.870 328.473 1.00 28.67 212 SER B O 1
ATOM 3734 N N . ASN B 2 213 ? 324.849 397.157 329.563 1.00 28.88 213 ASN B N 1
ATOM 3735 C CA . ASN B 2 213 ? 324.422 396.513 328.330 1.00 28.88 213 ASN B CA 1
ATOM 3736 C C . ASN B 2 213 ? 323.330 397.297 327.625 1.00 28.88 213 ASN B C 1
ATOM 3737 O O . ASN B 2 213 ? 323.285 397.318 326.392 1.00 28.88 213 ASN B O 1
ATOM 3742 N N . PHE B 2 214 ? 322.441 397.939 328.374 1.00 28.87 214 PHE B N 1
ATOM 3743 C CA . PHE B 2 214 ? 321.313 398.636 327.782 1.00 28.87 214 PHE B CA 1
ATOM 3744 C C . PHE B 2 214 ? 321.074 399.936 328.524 1.00 28.87 214 PHE B C 1
ATOM 3745 O O . PHE B 2 214 ? 321.260 400.015 329.739 1.00 28.87 214 PHE B O 1
ATOM 3753 N N . GLY B 2 215 ? 320.666 400.950 327.779 1.00 28.00 215 GLY B N 1
ATOM 3754 C CA . GLY B 2 215 ? 320.107 402.136 328.373 1.00 28.00 215 GLY B CA 1
ATOM 3755 C C . GLY B 2 215 ? 318.596 402.033 328.432 1.00 28.00 215 GLY B C 1
ATOM 3756 O O . GLY B 2 215 ? 317.970 401.365 327.621 1.00 28.00 215 GLY B O 1
ATOM 3757 N N . LEU B 2 216 ? 318.015 402.711 329.413 1.00 28.43 216 LEU B N 1
ATOM 3758 C CA . LEU B 2 216 ? 316.578 402.656 329.663 1.00 28.43 216 LEU B CA 1
ATOM 3759 C C . LEU B 2 216 ? 316.067 404.091 329.639 1.00 28.43 216 LEU B C 1
ATOM 3760 O O . LEU B 2 216 ? 316.124 404.789 330.652 1.00 28.43 216 LEU B O 1
ATOM 3765 N N . VAL B 2 217 ? 315.575 404.531 328.486 1.00 28.18 217 VAL B N 1
ATOM 3766 C CA . VAL B 2 217 ? 315.170 405.919 328.282 1.00 28.18 217 VAL B CA 1
ATOM 3767 C C . VAL B 2 217 ? 313.662 406.041 328.429 1.00 28.18 217 VAL B C 1
ATOM 3768 O O . VAL B 2 217 ? 312.904 405.170 327.986 1.00 28.18 217 VAL B O 1
ATOM 3772 N N . VAL B 2 218 ? 313.228 407.122 329.068 1.00 28.31 218 VAL B N 1
ATOM 3773 C CA . VAL B 2 218 ? 311.818 407.477 329.191 1.00 28.31 218 VAL B CA 1
ATOM 3774 C C . VAL B 2 218 ? 311.733 408.961 328.855 1.00 28.31 218 VAL B C 1
ATOM 3775 O O . VAL B 2 218 ? 311.995 409.811 329.711 1.00 28.31 218 VAL B O 1
ATOM 3779 N N . ILE B 2 219 ? 311.376 409.277 327.619 1.00 28.98 219 ILE B N 1
ATOM 3780 C CA . ILE B 2 219 ? 311.405 410.641 327.103 1.00 28.98 219 ILE B CA 1
ATOM 3781 C C . ILE B 2 219 ? 309.973 411.076 326.815 1.00 28.98 219 ILE B C 1
ATOM 3782 O O . ILE B 2 219 ? 309.265 410.392 326.067 1.00 28.98 219 ILE B O 1
ATOM 3787 N N . PRO B 2 220 ? 309.507 412.182 327.380 1.00 29.18 220 PRO B N 1
ATOM 3788 C CA . PRO B 2 220 ? 308.210 412.727 326.969 1.00 29.18 220 PRO B CA 1
ATOM 3789 C C . PRO B 2 220 ? 308.255 413.315 325.573 1.00 29.18 220 PRO B C 1
ATOM 3790 O O . PRO B 2 220 ? 308.914 414.334 325.354 1.00 29.18 220 PRO B O 1
ATOM 3794 N N . ILE B 2 221 ? 307.570 412.696 324.621 1.00 30.74 221 ILE B N 1
ATOM 3795 C CA . ILE B 2 221 ? 307.468 413.270 323.286 1.00 30.74 221 ILE B CA 1
ATOM 3796 C C . ILE B 2 221 ? 306.345 414.289 323.220 1.00 30.74 221 ILE B C 1
ATOM 3797 O O . ILE B 2 221 ? 306.547 415.423 322.780 1.00 30.74 221 ILE B O 1
ATOM 3802 N N . SER B 2 222 ? 305.155 413.911 323.672 1.00 30.26 222 SER B N 1
ATOM 3803 C CA . SER B 2 222 ? 304.053 414.843 323.807 1.00 30.26 222 SER B CA 1
ATOM 3804 C C . SER B 2 222 ? 303.980 415.291 325.253 1.00 30.26 222 SER B C 1
ATOM 3805 O O . SER B 2 222 ? 303.872 414.440 326.147 1.00 30.26 222 SER B O 1
ATOM 3808 N N . PRO B 2 223 ? 304.047 416.585 325.540 1.00 30.27 223 PRO B N 1
ATOM 3809 C CA . PRO B 2 223 ? 304.242 417.022 326.920 1.00 30.27 223 PRO B CA 1
ATOM 3810 C C . PRO B 2 223 ? 302.998 416.856 327.772 1.00 30.27 223 PRO B C 1
ATOM 3811 O O . PRO B 2 223 ? 301.865 416.880 327.289 1.00 30.27 223 PRO B O 1
ATOM 3815 N N . LEU B 2 224 ? 303.238 416.680 329.065 1.00 28.71 224 LEU B N 1
ATOM 3816 C CA . LEU B 2 224 ? 302.172 416.497 330.040 1.00 28.71 224 LEU B CA 1
ATOM 3817 C C . LEU B 2 224 ? 301.371 417.781 330.164 1.00 28.71 224 LEU B C 1
ATOM 3818 O O . LEU B 2 224 ? 301.859 418.774 330.709 1.00 28.71 224 LEU B O 1
ATOM 3823 N N . LYS B 2 225 ? 300.145 417.768 329.660 1.00 27.52 225 LYS B N 1
ATOM 3824 C CA . LYS B 2 225 ? 299.229 418.883 329.812 1.00 27.52 225 LYS B CA 1
ATOM 3825 C C . LYS B 2 225 ? 297.991 418.415 330.560 1.00 27.52 225 LYS B C 1
ATOM 3826 O O . LYS B 2 225 ? 297.440 417.352 330.267 1.00 27.52 225 LYS B O 1
ATOM 3832 N N . TYR B 2 226 ? 297.574 419.209 331.540 1.00 26.97 226 TYR B N 1
ATOM 3833 C CA . TYR B 2 226 ? 296.335 419.006 332.269 1.00 26.97 226 TYR B CA 1
ATOM 3834 C C . TYR B 2 226 ? 295.722 420.372 332.524 1.00 26.97 226 TYR B C 1
ATOM 3835 O O . TYR B 2 226 ? 296.272 421.402 332.124 1.00 26.97 226 TYR B O 1
ATOM 3844 N N . CYS B 2 227 ? 294.581 420.393 333.196 1.00 27.70 227 CYS B N 1
ATOM 3845 C CA . CYS B 2 227 ? 293.908 421.635 333.528 1.00 27.70 227 CYS B CA 1
ATOM 3846 C C . CYS B 2 227 ? 293.936 421.858 335.032 1.00 27.70 227 CYS B C 1
ATOM 3847 O O . CYS B 2 227 ? 294.279 420.967 335.812 1.00 27.70 227 CYS B O 1
ATOM 3850 N N . ASN B 2 228 ? 293.591 423.077 335.432 1.00 27.02 228 ASN B N 1
ATOM 3851 C CA . ASN B 2 228 ? 293.610 423.433 336.842 1.00 27.02 228 ASN B CA 1
ATOM 3852 C C . ASN B 2 228 ? 292.579 422.613 337.596 1.00 27.02 228 ASN B C 1
ATOM 3853 O O . ASN B 2 228 ? 291.393 422.619 337.255 1.00 27.02 228 ASN B O 1
ATOM 3855 N N . GLY B 2 229 ? 293.036 421.907 338.619 1.00 25.91 229 GLY B N 1
ATOM 3856 C CA . GLY B 2 229 ? 292.212 420.978 339.354 1.00 25.91 229 GLY B CA 1
ATOM 3857 C C . GLY B 2 229 ? 292.633 419.543 339.191 1.00 25.91 229 GLY B C 1
ATOM 3858 O O . GLY B 2 229 ? 292.202 418.694 339.979 1.00 25.91 229 GLY B O 1
ATOM 3859 N N . ALA B 2 230 ? 293.461 419.245 338.203 1.00 25.46 230 ALA B N 1
ATOM 3860 C CA . ALA B 2 230 ? 293.973 417.905 337.999 1.00 25.46 230 ALA B CA 1
ATOM 3861 C C . ALA B 2 230 ? 295.199 417.677 338.866 1.00 25.46 230 ALA B C 1
ATOM 3862 O O . ALA B 2 230 ? 295.893 418.614 339.265 1.00 25.46 230 ALA B O 1
ATOM 3864 N N . THR B 2 231 ? 295.459 416.411 339.161 1.00 25.61 231 THR B N 1
ATOM 3865 C CA . THR B 2 231 ? 296.622 416.062 339.959 1.00 25.61 231 THR B CA 1
ATOM 3866 C C . THR B 2 231 ? 297.890 416.459 339.219 1.00 25.61 231 THR B C 1
ATOM 3867 O O . THR B 2 231 ? 298.187 415.933 338.143 1.00 25.61 231 THR B O 1
ATOM 3871 N N . THR B 2 232 ? 298.631 417.395 339.803 1.00 26.27 232 THR B N 1
ATOM 3872 C CA . THR B 2 232 ? 299.815 417.945 339.159 1.00 26.27 232 THR B CA 1
ATOM 3873 C C . THR B 2 232 ? 301.001 416.995 339.226 1.00 26.27 232 THR B C 1
ATOM 3874 O O . THR B 2 232 ? 301.880 417.049 338.362 1.00 26.27 232 THR B O 1
ATOM 3878 N N . GLU B 2 233 ? 301.045 416.126 340.232 1.00 26.37 233 GLU B N 1
ATOM 3879 C CA . GLU B 2 233 ? 302.173 415.221 340.430 1.00 26.37 233 GLU B CA 1
ATOM 3880 C C . GLU B 2 233 ? 301.851 413.903 339.746 1.00 26.37 233 GLU B C 1
ATOM 3881 O O . GLU B 2 233 ? 301.181 413.034 340.301 1.00 26.37 233 GLU B O 1
ATOM 3883 N N . VAL B 2 234 ? 302.317 413.766 338.509 1.00 27.21 234 VAL B N 1
ATOM 3884 C CA . VAL B 2 234 ? 302.166 412.534 337.743 1.00 27.21 234 VAL B CA 1
ATOM 3885 C C . VAL B 2 234 ? 303.509 411.818 337.751 1.00 27.21 234 VAL B C 1
ATOM 3886 O O . VAL B 2 234 ? 304.419 412.200 337.006 1.00 27.21 234 VAL B O 1
ATOM 3890 N N . PRO B 2 235 ? 303.680 410.793 338.574 1.00 27.52 235 PRO B N 1
ATOM 3891 C CA . PRO B 2 235 ? 304.979 410.132 338.680 1.00 27.52 235 PRO B CA 1
ATOM 3892 C C . PRO B 2 235 ? 305.192 409.079 337.603 1.00 27.52 235 PRO B C 1
ATOM 3893 O O . PRO B 2 235 ? 304.254 408.502 337.053 1.00 27.52 235 PRO B O 1
ATOM 3897 N N . ILE B 2 236 ? 306.464 408.831 337.319 1.00 27.89 236 ILE B N 1
ATOM 3898 C CA . ILE B 2 236 ? 306.900 407.768 336.425 1.00 27.89 236 ILE B CA 1
ATOM 3899 C C . ILE B 2 236 ? 307.774 406.826 337.238 1.00 27.89 236 ILE B C 1
ATOM 3900 O O . ILE B 2 236 ? 308.826 407.233 337.744 1.00 27.89 236 ILE B O 1
ATOM 3905 N N . THR B 2 237 ? 307.348 405.577 337.359 1.00 28.00 237 THR B N 1
ATOM 3906 C CA . THR B 2 237 ? 308.027 404.593 338.186 1.00 28.00 237 THR B CA 1
ATOM 3907 C C . THR B 2 237 ? 308.680 403.547 337.296 1.00 28.00 237 THR B C 1
ATOM 3908 O O . THR B 2 237 ? 308.052 403.037 336.365 1.00 28.00 237 THR B O 1
ATOM 3912 N N . LEU B 2 238 ? 309.934 403.231 337.590 1.00 27.47 238 LEU B N 1
ATOM 3913 C CA . LEU B 2 238 ? 310.699 402.236 336.854 1.00 27.47 238 LEU B CA 1
ATOM 3914 C C . LEU B 2 238 ? 310.829 400.980 337.703 1.00 27.47 238 LEU B C 1
ATOM 3915 O O . LEU B 2 238 ? 311.445 401.012 338.771 1.00 27.47 238 LEU B O 1
ATOM 3920 N N . THR B 2 239 ? 310.256 399.881 337.226 1.00 26.79 239 THR B N 1
ATOM 3921 C CA . THR B 2 239 ? 310.373 398.583 337.872 1.00 26.79 239 THR B CA 1
ATOM 3922 C C . THR B 2 239 ? 310.986 397.612 336.879 1.00 26.79 239 THR B C 1
ATOM 3923 O O . THR B 2 239 ? 310.394 397.339 335.832 1.00 26.79 239 THR B O 1
ATOM 3927 N N . ILE B 2 240 ? 312.163 397.091 337.203 1.00 26.55 240 ILE B N 1
ATOM 3928 C CA . ILE B 2 240 ? 312.882 396.190 336.316 1.00 26.55 240 ILE B CA 1
ATOM 3929 C C . ILE B 2 240 ? 313.127 394.874 337.033 1.00 26.55 240 ILE B C 1
ATOM 3930 O O . ILE B 2 240 ? 313.341 394.843 338.249 1.00 26.55 240 ILE B O 1
ATOM 3935 N N . ALA B 2 241 ? 313.088 393.783 336.272 1.00 26.21 241 ALA B N 1
ATOM 3936 C CA . ALA B 2 241 ? 313.304 392.445 336.801 1.00 26.21 241 ALA B CA 1
ATOM 3937 C C . ALA B 2 241 ? 314.377 391.758 335.972 1.00 26.21 241 ALA B C 1
ATOM 3938 O O . ALA B 2 241 ? 314.168 391.531 334.766 1.00 26.21 241 ALA B O 1
ATOM 3940 N N . PRO B 2 242 ? 315.519 391.409 336.554 1.00 25.77 242 PRO B N 1
ATOM 3941 C CA . PRO B 2 242 ? 316.470 390.558 335.844 1.00 25.77 242 PRO B CA 1
ATOM 3942 C C . PRO B 2 242 ? 315.832 389.236 335.461 1.00 25.77 242 PRO B C 1
ATOM 3943 O O . PRO B 2 242 ? 314.934 388.735 336.139 1.00 25.77 242 PRO B O 1
ATOM 3947 N N . LEU B 2 243 ? 316.296 388.675 334.353 1.00 25.74 243 LEU B N 1
ATOM 3948 C CA . LEU B 2 243 ? 315.786 387.401 333.870 1.00 25.74 243 LEU B CA 1
ATOM 3949 C C . LEU B 2 243 ? 316.970 386.542 333.468 1.00 25.74 243 LEU B C 1
ATOM 3950 O O . LEU B 2 243 ? 317.788 386.961 332.645 1.00 25.74 243 LEU B O 1
ATOM 3955 N N . ASN B 2 244 ? 317.060 385.354 334.059 1.00 26.02 244 ASN B N 1
ATOM 3956 C CA . ASN B 2 244 ? 318.128 384.398 333.782 1.00 26.02 244 ASN B CA 1
ATOM 3957 C C . ASN B 2 244 ? 319.489 384.974 334.155 1.00 26.02 244 ASN B C 1
ATOM 3958 O O . ASN B 2 244 ? 320.444 384.928 333.380 1.00 26.02 244 ASN B O 1
ATOM 3963 N N . SER B 2 245 ? 319.572 385.519 335.363 1.00 25.67 245 SER B N 1
ATOM 3964 C CA . SER B 2 245 ? 320.814 386.103 335.846 1.00 25.67 245 SER B CA 1
ATOM 3965 C C . SER B 2 245 ? 321.828 385.011 336.147 1.00 25.67 245 SER B C 1
ATOM 3966 O O . SER B 2 245 ? 321.597 384.151 337.000 1.00 25.67 245 SER B O 1
ATOM 3969 N N . GLU B 2 246 ? 322.943 385.041 335.433 1.00 26.68 246 GLU B N 1
ATOM 3970 C CA . GLU B 2 246 ? 324.083 384.186 335.705 1.00 26.68 246 GLU B CA 1
ATOM 3971 C C . GLU B 2 246 ? 325.234 385.037 336.209 1.00 26.68 246 GLU B C 1
ATOM 3972 O O . GLU B 2 246 ? 325.435 386.161 335.742 1.00 26.68 246 GLU B O 1
ATOM 3978 N N . PHE B 2 247 ? 325.985 384.506 337.162 1.00 25.16 247 PHE B N 1
ATOM 3979 C CA . PHE B 2 247 ? 327.149 385.195 337.695 1.00 25.16 247 PHE B CA 1
ATOM 3980 C C . PHE B 2 247 ? 328.294 384.204 337.785 1.00 25.16 247 PHE B C 1
ATOM 3981 O O . PHE B 2 247 ? 328.113 383.093 338.286 1.00 25.16 247 PHE B O 1
ATOM 3989 N N . SER B 2 248 ? 329.461 384.600 337.297 1.00 25.69 248 SER B N 1
ATOM 3990 C CA . SER B 2 248 ? 330.658 383.787 337.408 1.00 25.69 248 SER B CA 1
ATOM 3991 C C . SER B 2 248 ? 331.825 384.664 337.841 1.00 25.69 248 SER B C 1
ATOM 3992 O O . SER B 2 248 ? 331.754 385.894 337.809 1.00 25.69 248 SER B O 1
ATOM 3995 N N . GLY B 2 249 ? 332.906 384.015 338.254 1.00 25.99 249 GLY B N 1
ATOM 3996 C CA . GLY B 2 249 ? 334.099 384.719 338.674 1.00 25.99 249 GLY B CA 1
ATOM 3997 C C . GLY B 2 249 ? 334.025 385.245 340.088 1.00 25.99 249 GLY B C 1
ATOM 3998 O O . GLY B 2 249 ? 334.310 386.417 340.333 1.00 25.99 249 GLY B O 1
ATOM 3999 N N . LEU B 2 250 ? 333.646 384.383 341.028 1.00 25.94 250 LEU B N 1
ATOM 4000 C CA . LEU B 2 250 ? 333.486 384.798 342.414 1.00 25.94 250 LEU B CA 1
ATOM 4001 C C . LEU B 2 250 ? 334.803 385.304 342.982 1.00 25.94 250 LEU B C 1
ATOM 4002 O O . LEU B 2 250 ? 335.848 384.669 342.829 1.00 25.94 250 LEU B O 1
ATOM 4007 N N . ARG B 2 251 ? 334.746 386.452 343.642 1.00 25.59 251 ARG B N 1
ATOM 4008 C CA . ARG B 2 251 ? 335.899 387.050 344.294 1.00 25.59 251 ARG B CA 1
ATOM 4009 C C . ARG B 2 251 ? 335.389 388.005 345.364 1.00 25.59 251 ARG B C 1
ATOM 4010 O O . ARG B 2 251 ? 334.210 387.980 345.731 1.00 25.59 251 ARG B O 1
ATOM 4018 N N . GLN B 2 252 ? 336.285 388.841 345.871 1.00 26.24 252 GLN B N 1
ATOM 4019 C CA . GLN B 2 252 ? 335.902 389.883 346.810 1.00 26.24 252 GLN B CA 1
ATOM 4020 C C . GLN B 2 252 ? 334.952 390.869 346.143 1.00 26.24 252 GLN B C 1
ATOM 4021 O O . GLN B 2 252 ? 335.061 391.161 344.951 1.00 26.24 252 GLN B O 1
ATOM 4027 N N . ALA B 2 253 ? 334.012 391.387 346.926 1.00 25.76 253 ALA B N 1
ATOM 4028 C CA . ALA B 2 253 ? 333.007 392.292 346.389 1.00 25.76 253 ALA B CA 1
ATOM 4029 C C . ALA B 2 253 ? 333.639 393.617 345.978 1.00 25.76 253 ALA B C 1
ATOM 4030 O O . ALA B 2 253 ? 334.370 394.237 346.755 1.00 25.76 253 ALA B O 1
ATOM 4032 N N . ILE B 2 254 ? 333.358 394.042 344.752 1.00 24.89 254 ILE B N 1
ATOM 4033 C CA . ILE B 2 254 ? 333.821 395.314 344.219 1.00 24.89 254 ILE B CA 1
ATOM 4034 C C . ILE B 2 254 ? 332.600 396.167 343.919 1.00 24.89 254 ILE B C 1
ATOM 4035 O O . ILE B 2 254 ? 331.621 395.680 343.345 1.00 24.89 254 ILE B O 1
ATOM 4040 N N . LYS B 2 255 ? 332.657 397.436 344.301 1.00 23.30 255 LYS B N 1
ATOM 4041 C CA . LYS B 2 255 ? 331.521 398.330 344.130 1.00 23.30 255 LYS B CA 1
ATOM 4042 C C . LYS B 2 255 ? 331.521 398.987 342.757 1.00 23.30 255 LYS B C 1
ATOM 4043 O O . LYS B 2 255 ? 332.568 399.358 342.229 1.00 23.30 255 LYS B O 1
ATOM 4045 N N . GLY C 3 1 ? 354.772 379.675 281.225 1.00 23.53 1 GLY C N 1
ATOM 4046 C CA . GLY C 3 1 ? 354.370 380.922 280.607 1.00 23.53 1 GLY C CA 1
ATOM 4047 C C . GLY C 3 1 ? 353.083 380.815 279.820 1.00 23.53 1 GLY C C 1
ATOM 4048 O O . GLY C 3 1 ? 353.093 380.884 278.596 1.00 23.53 1 GLY C O 1
ATOM 4049 N N . PHE C 3 2 ? 351.977 380.643 280.521 1.00 22.21 2 PHE C N 1
ATOM 4050 C CA . PHE C 3 2 ? 350.675 380.559 279.875 1.00 22.21 2 PHE C CA 1
ATOM 4051 C C . PHE C 3 2 ? 350.334 381.891 279.225 1.00 22.21 2 PHE C C 1
ATOM 4052 O O . PHE C 3 2 ? 350.326 382.919 279.912 1.00 22.21 2 PHE C O 1
ATOM 4060 N N . PRO C 3 3 ? 350.064 381.928 277.921 1.00 21.52 3 PRO C N 1
ATOM 4061 C CA . PRO C 3 3 ? 349.836 383.207 277.234 1.00 21.52 3 PRO C CA 1
ATOM 4062 C C . PRO C 3 3 ? 348.583 383.907 277.738 1.00 21.52 3 PRO C C 1
ATOM 4063 O O . PRO C 3 3 ? 347.475 383.377 277.633 1.00 21.52 3 PRO C O 1
ATOM 4067 N N . THR C 3 4 ? 348.765 385.102 278.283 1.00 21.49 4 THR C N 1
ATOM 4068 C CA . THR C 3 4 ? 347.679 385.964 278.721 1.00 21.49 4 THR C CA 1
ATOM 4069 C C . THR C 3 4 ? 347.809 387.322 278.046 1.00 21.49 4 THR C C 1
ATOM 4070 O O . THR C 3 4 ? 348.821 387.638 277.423 1.00 21.49 4 THR C O 1
ATOM 4074 N N . GLU C 3 5 ? 346.759 388.129 278.166 1.00 21.54 5 GLU C N 1
ATOM 4075 C CA . GLU C 3 5 ? 346.731 389.469 277.588 1.00 21.54 5 GLU C CA 1
ATOM 4076 C C . GLU C 3 5 ? 345.966 390.372 278.541 1.00 21.54 5 GLU C C 1
ATOM 4077 O O . GLU C 3 5 ? 344.768 390.172 278.760 1.00 21.54 5 GLU C O 1
ATOM 4079 N N . LEU C 3 6 ? 346.656 391.351 279.113 1.00 21.10 6 LEU C N 1
ATOM 4080 C CA . LEU C 3 6 ? 346.019 392.269 280.044 1.00 21.10 6 LEU C CA 1
ATOM 4081 C C . LEU C 3 6 ? 345.033 393.162 279.309 1.00 21.10 6 LEU C C 1
ATOM 4082 O O . LEU C 3 6 ? 345.364 393.760 278.283 1.00 21.10 6 LEU C O 1
ATOM 4087 N N . LYS C 3 7 ? 343.829 393.244 279.830 1.00 22.83 7 LYS C N 1
ATOM 4088 C CA . LYS C 3 7 ? 342.761 394.036 279.255 1.00 22.83 7 LYS C CA 1
ATOM 4089 C C . LYS C 3 7 ? 342.662 395.369 279.968 1.00 22.83 7 LYS C C 1
ATOM 4090 O O . LYS C 3 7 ? 343.267 395.571 281.022 1.00 22.83 7 LYS C O 1
ATOM 4096 N N . PRO C 3 8 ? 341.927 396.326 279.407 1.00 23.70 8 PRO C N 1
ATOM 4097 C CA . PRO C 3 8 ? 341.677 397.566 280.142 1.00 23.70 8 PRO C CA 1
ATOM 4098 C C . PRO C 3 8 ? 341.032 397.279 281.485 1.00 23.70 8 PRO C C 1
ATOM 4099 O O . PRO C 3 8 ? 340.281 396.318 281.651 1.00 23.70 8 PRO C O 1
ATOM 4103 N N . GLY C 3 9 ? 341.331 398.133 282.450 1.00 25.23 9 GLY C N 1
ATOM 4104 C CA . GLY C 3 9 ? 340.939 397.889 283.813 1.00 25.23 9 GLY C CA 1
ATOM 4105 C C . GLY C 3 9 ? 341.982 397.192 284.649 1.00 25.23 9 GLY C C 1
ATOM 4106 O O . GLY C 3 9 ? 341.721 396.912 285.823 1.00 25.23 9 GLY C O 1
ATOM 4107 N N . THR C 3 10 ? 343.148 396.894 284.090 1.00 25.17 10 THR C N 1
ATOM 4108 C CA . THR C 3 10 ? 344.227 396.349 284.895 1.00 25.17 10 THR C CA 1
ATOM 4109 C C . THR C 3 10 ? 344.820 397.442 285.766 1.00 25.17 10 THR C C 1
ATOM 4110 O O . THR C 3 10 ? 344.934 398.595 285.347 1.00 25.17 10 THR C O 1
ATOM 4114 N N . ASN C 3 11 ? 345.166 397.075 286.997 1.00 26.10 11 ASN C N 1
ATOM 4115 C CA . ASN C 3 11 ? 345.756 397.927 288.022 1.00 26.10 11 ASN C CA 1
ATOM 4116 C C . ASN C 3 11 ? 344.765 398.917 288.615 1.00 26.10 11 ASN C C 1
ATOM 4117 O O . ASN C 3 11 ? 345.125 399.641 289.547 1.00 26.10 11 ASN C O 1
ATOM 4122 N N . GLN C 3 12 ? 343.536 398.977 288.115 1.00 26.04 12 GLN C N 1
ATOM 4123 C CA . GLN C 3 12 ? 342.542 399.867 288.689 1.00 26.04 12 GLN C CA 1
ATOM 4124 C C . GLN C 3 12 ? 342.093 399.344 290.045 1.00 26.04 12 GLN C C 1
ATOM 4125 O O . GLN C 3 12 ? 342.024 398.135 290.272 1.00 26.04 12 GLN C O 1
ATOM 4131 N N . PHE C 3 13 ? 341.821 400.260 290.960 1.00 26.90 13 PHE C N 1
ATOM 4132 C CA . PHE C 3 13 ? 341.226 399.927 292.248 1.00 26.90 13 PHE C CA 1
ATOM 4133 C C . PHE C 3 13 ? 339.787 400.430 292.221 1.00 26.90 13 PHE C C 1
ATOM 4134 O O . PHE C 3 13 ? 339.491 401.548 292.641 1.00 26.90 13 PHE C O 1
ATOM 4142 N N . LEU C 3 14 ? 338.893 399.595 291.708 1.00 28.11 14 LEU C N 1
ATOM 4143 C CA . LEU C 3 14 ? 337.466 399.838 291.844 1.00 28.11 14 LEU C CA 1
ATOM 4144 C C . LEU C 3 14 ? 337.048 399.531 293.276 1.00 28.11 14 LEU C C 1
ATOM 4145 O O . LEU C 3 14 ? 337.230 398.408 293.753 1.00 28.11 14 LEU C O 1
ATOM 4150 N N . THR C 3 15 ? 336.491 400.526 293.965 1.00 28.47 15 THR C N 1
ATOM 4151 C CA . THR C 3 15 ? 336.206 400.374 295.385 1.00 28.47 15 THR C CA 1
ATOM 4152 C C . THR C 3 15 ? 335.066 399.407 295.658 1.00 28.47 15 THR C C 1
ATOM 4153 O O . THR C 3 15 ? 334.931 398.935 296.790 1.00 28.47 15 THR C O 1
ATOM 4157 N N . THR C 3 16 ? 334.244 399.097 294.661 1.00 28.40 16 THR C N 1
ATOM 4158 C CA . THR C 3 16 ? 333.118 398.190 294.828 1.00 28.40 16 THR C CA 1
ATOM 4159 C C . THR C 3 16 ? 333.351 396.862 294.120 1.00 28.40 16 THR C C 1
ATOM 4160 O O . THR C 3 16 ? 332.410 396.241 293.622 1.00 28.40 16 THR C O 1
ATOM 4164 N N . ASP C 3 17 ? 334.597 396.414 294.067 1.00 29.66 17 ASP C N 1
ATOM 4165 C CA . ASP C 3 17 ? 334.960 395.172 293.406 1.00 29.66 17 ASP C CA 1
ATOM 4166 C C . ASP C 3 17 ? 335.066 394.069 294.449 1.00 29.66 17 ASP C C 1
ATOM 4167 O O . ASP C 3 17 ? 335.924 394.128 295.335 1.00 29.66 17 ASP C O 1
ATOM 4172 N N . ASP C 3 18 ? 334.189 393.072 294.349 1.00 30.79 18 ASP C N 1
ATOM 4173 C CA . ASP C 3 18 ? 334.206 391.928 295.254 1.00 30.79 18 ASP C CA 1
ATOM 4174 C C . ASP C 3 18 ? 335.132 390.881 294.658 1.00 30.79 18 ASP C C 1
ATOM 4175 O O . ASP C 3 18 ? 334.715 390.000 293.908 1.00 30.79 18 ASP C O 1
ATOM 4177 N N . GLY C 3 19 ? 336.417 390.984 294.996 1.00 31.29 19 GLY C N 1
ATOM 4178 C CA . GLY C 3 19 ? 337.400 390.033 294.541 1.00 31.29 19 GLY C CA 1
ATOM 4179 C C . GLY C 3 19 ? 338.194 389.479 295.709 1.00 31.29 19 GLY C C 1
ATOM 4180 O O . GLY C 3 19 ? 338.081 389.944 296.842 1.00 31.29 19 GLY C O 1
ATOM 4181 N N . THR C 3 20 ? 339.003 388.471 295.407 1.00 31.95 20 THR C N 1
ATOM 4182 C CA . THR C 3 20 ? 339.854 387.877 296.421 1.00 31.95 20 THR C CA 1
ATOM 4183 C C . THR C 3 20 ? 341.031 388.794 296.731 1.00 31.95 20 THR C C 1
ATOM 4184 O O . THR C 3 20 ? 341.350 389.719 295.982 1.00 31.95 20 THR C O 1
ATOM 4188 N N . SER C 3 21 ? 341.681 388.524 297.861 1.00 30.61 21 SER C N 1
ATOM 4189 C CA . SER C 3 21 ? 342.814 389.309 298.322 1.00 30.61 21 SER C CA 1
ATOM 4190 C C . SER C 3 21 ? 343.619 388.429 299.260 1.00 30.61 21 SER C C 1
ATOM 4191 O O . SER C 3 21 ? 343.021 387.628 299.990 1.00 30.61 21 SER C O 1
ATOM 4194 N N . PRO C 3 22 ? 344.943 388.526 299.267 1.00 29.91 22 PRO C N 1
ATOM 4195 C CA . PRO C 3 22 ? 345.752 387.577 300.032 1.00 29.91 22 PRO C CA 1
ATOM 4196 C C . PRO C 3 22 ? 345.590 387.784 301.525 1.00 29.91 22 PRO C C 1
ATOM 4197 O O . PRO C 3 22 ? 345.721 388.909 302.029 1.00 29.91 22 PRO C O 1
ATOM 4201 N N . PRO C 3 23 ? 345.298 386.719 302.265 1.00 29.24 23 PRO C N 1
ATOM 4202 C CA . PRO C 3 23 ? 345.143 386.839 303.718 1.00 29.24 23 PRO C CA 1
ATOM 4203 C C . PRO C 3 23 ? 346.459 387.197 304.393 1.00 29.24 23 PRO C C 1
ATOM 4204 O O . PRO C 3 23 ? 347.501 386.610 304.102 1.00 29.24 23 PRO C O 1
ATOM 4208 N N . ILE C 3 24 ? 346.402 388.170 305.304 1.00 28.48 24 ILE C N 1
ATOM 4209 C CA . ILE C 3 24 ? 347.602 388.574 306.026 1.00 28.48 24 ILE C CA 1
ATOM 4210 C C . ILE C 3 24 ? 347.989 387.535 307.063 1.00 28.48 24 ILE C C 1
ATOM 4211 O O . ILE C 3 24 ? 349.175 387.361 307.360 1.00 28.48 24 ILE C O 1
ATOM 4216 N N . LEU C 3 25 ? 347.017 386.833 307.634 1.00 27.65 25 LEU C N 1
ATOM 4217 C CA . LEU C 3 25 ? 347.261 385.905 308.736 1.00 27.65 25 LEU C CA 1
ATOM 4218 C C . LEU C 3 25 ? 346.921 384.489 308.303 1.00 27.65 25 LEU C C 1
ATOM 4219 O O . LEU C 3 25 ? 345.736 384.114 308.274 1.00 27.65 25 LEU C O 1
ATOM 4224 N N . PRO C 3 26 ? 347.911 383.671 307.958 1.00 27.67 26 PRO C N 1
ATOM 4225 C CA . PRO C 3 26 ? 347.620 382.285 307.591 1.00 27.67 26 PRO C CA 1
ATOM 4226 C C . PRO C 3 26 ? 347.202 381.474 308.803 1.00 27.67 26 PRO C C 1
ATOM 4227 O O . PRO C 3 26 ? 347.752 381.626 309.896 1.00 27.67 26 PRO C O 1
ATOM 4231 N N . GLY C 3 27 ? 346.216 380.608 308.602 1.00 27.28 27 GLY C N 1
ATOM 4232 C CA . GLY C 3 27 ? 345.749 379.749 309.665 1.00 27.28 27 GLY C CA 1
ATOM 4233 C C . GLY C 3 27 ? 344.949 380.436 310.739 1.00 27.28 27 GLY C C 1
ATOM 4234 O O . GLY C 3 27 ? 344.645 379.813 311.758 1.00 27.28 27 GLY C O 1
ATOM 4235 N N . PHE C 3 28 ? 344.606 381.703 310.552 1.00 27.32 28 PHE C N 1
ATOM 4236 C CA . PHE C 3 28 ? 343.879 382.446 311.567 1.00 27.32 28 PHE C CA 1
ATOM 4237 C C . PHE C 3 28 ? 342.456 381.929 311.685 1.00 27.32 28 PHE C C 1
ATOM 4238 O O . PHE C 3 28 ? 341.714 381.880 310.701 1.00 27.32 28 PHE C O 1
ATOM 4246 N N . GLU C 3 29 ? 342.075 381.550 312.897 1.00 27.41 29 GLU C N 1
ATOM 4247 C CA . GLU C 3 29 ? 340.709 381.180 313.202 1.00 27.41 29 GLU C CA 1
ATOM 4248 C C . GLU C 3 29 ? 340.115 382.253 314.096 1.00 27.41 29 GLU C C 1
ATOM 4249 O O . GLU C 3 29 ? 340.619 382.462 315.210 1.00 27.41 29 GLU C O 1
ATOM 4251 N N . PRO C 3 30 ? 339.079 382.963 313.665 1.00 27.20 30 PRO C N 1
ATOM 4252 C CA . PRO C 3 30 ? 338.558 384.069 314.470 1.00 27.20 30 PRO C CA 1
ATOM 4253 C C . PRO C 3 30 ? 337.863 383.572 315.726 1.00 27.20 30 PRO C C 1
ATOM 4254 O O . PRO C 3 30 ? 337.668 382.376 315.942 1.00 27.20 30 PRO C O 1
ATOM 4258 N N . THR C 3 31 ? 337.501 384.528 316.569 1.00 27.95 31 THR C N 1
ATOM 4259 C CA . THR C 3 31 ? 336.749 384.219 317.772 1.00 27.95 31 THR C CA 1
ATOM 4260 C C . THR C 3 31 ? 335.442 383.531 317.393 1.00 27.95 31 THR C C 1
ATOM 4261 O O . THR C 3 31 ? 334.791 383.934 316.425 1.00 27.95 31 THR C O 1
ATOM 4265 N N . PRO C 3 32 ? 335.045 382.484 318.111 1.00 27.73 32 PRO C N 1
ATOM 4266 C CA . PRO C 3 32 ? 333.804 381.785 317.776 1.00 27.73 32 PRO C CA 1
ATOM 4267 C C . PRO C 3 32 ? 332.611 382.726 317.716 1.00 27.73 32 PRO C C 1
ATOM 4268 O O . PRO C 3 32 ? 332.460 383.626 318.541 1.00 27.73 32 PRO C O 1
ATOM 4272 N N . LEU C 3 33 ? 331.765 382.509 316.719 1.00 28.65 33 LEU C N 1
ATOM 4273 C CA . LEU C 3 33 ? 330.553 383.292 316.547 1.00 28.65 33 LEU C CA 1
ATOM 4274 C C . LEU C 3 33 ? 329.483 382.790 317.504 1.00 28.65 33 LEU C C 1
ATOM 4275 O O . LEU C 3 33 ? 329.048 381.638 317.407 1.00 28.65 33 LEU C O 1
ATOM 4280 N N . ILE C 3 34 ? 329.058 383.647 318.424 1.00 28.88 34 ILE C N 1
ATOM 4281 C CA . ILE C 3 34 ? 327.989 383.323 319.351 1.00 28.88 34 ILE C CA 1
ATOM 4282 C C . ILE C 3 34 ? 326.732 384.063 318.917 1.00 28.88 34 ILE C C 1
ATOM 4283 O O . ILE C 3 34 ? 326.772 384.980 318.099 1.00 28.88 34 ILE C O 1
ATOM 4288 N N . HIS C 3 35 ? 325.600 383.650 319.473 1.00 30.06 35 HIS C N 1
ATOM 4289 C CA . HIS C 3 35 ? 324.327 384.264 319.134 1.00 30.06 35 HIS C CA 1
ATOM 4290 C C . HIS C 3 35 ? 324.181 385.602 319.840 1.00 30.06 35 HIS C C 1
ATOM 4291 O O . HIS C 3 35 ? 324.306 385.686 321.064 1.00 30.06 35 HIS C O 1
ATOM 4298 N N . ILE C 3 36 ? 323.922 386.648 319.064 1.00 29.86 36 ILE C N 1
ATOM 4299 C CA . ILE C 3 36 ? 323.603 387.969 319.585 1.00 29.86 36 ILE C CA 1
ATOM 4300 C C . ILE C 3 36 ? 322.205 388.321 319.101 1.00 29.86 36 ILE C C 1
ATOM 4301 O O . ILE C 3 36 ? 321.935 388.216 317.904 1.00 29.86 36 ILE C O 1
ATOM 4306 N N . PRO C 3 37 ? 321.290 388.713 319.980 1.00 29.37 37 PRO C N 1
ATOM 4307 C CA . PRO C 3 37 ? 319.972 389.150 319.517 1.00 29.37 37 PRO C CA 1
ATOM 4308 C C . PRO C 3 37 ? 320.063 390.415 318.681 1.00 29.37 37 PRO C C 1
ATOM 4309 O O . PRO C 3 37 ? 320.877 391.300 318.942 1.00 29.37 37 PRO C O 1
ATOM 4313 N N . GLY C 3 38 ? 319.213 390.491 317.668 1.00 28.94 38 GLY C N 1
ATOM 4314 C CA . GLY C 3 38 ? 319.074 391.682 316.871 1.00 28.94 38 GLY C CA 1
ATOM 4315 C C . GLY C 3 38 ? 319.850 391.725 315.579 1.00 28.94 38 GLY C C 1
ATOM 4316 O O . GLY C 3 38 ? 320.195 392.819 315.128 1.00 28.94 38 GLY C O 1
ATOM 4317 N N . GLU C 3 39 ? 320.125 390.586 314.962 1.00 29.77 39 GLU C N 1
ATOM 4318 C CA . GLU C 3 39 ? 320.827 390.593 313.689 1.00 29.77 39 GLU C CA 1
ATOM 4319 C C . GLU C 3 39 ? 319.891 391.042 312.579 1.00 29.77 39 GLU C C 1
ATOM 4320 O O . GLU C 3 39 ? 318.807 390.481 312.403 1.00 29.77 39 GLU C O 1
ATOM 4326 N N . PHE C 3 40 ? 320.302 392.058 311.832 1.00 29.32 40 PHE C N 1
ATOM 4327 C CA . PHE C 3 40 ? 319.585 392.469 310.640 1.00 29.32 40 PHE C CA 1
ATOM 4328 C C . PHE C 3 40 ? 320.442 392.201 309.416 1.00 29.32 40 PHE C C 1
ATOM 4329 O O . PHE C 3 40 ? 321.651 392.437 309.423 1.00 29.32 40 PHE C O 1
ATOM 4337 N N . THR C 3 41 ? 319.806 391.671 308.377 1.00 30.44 41 THR C N 1
ATOM 4338 C CA . THR C 3 41 ? 320.479 391.308 307.144 1.00 30.44 41 THR C CA 1
ATOM 4339 C C . THR C 3 41 ? 320.095 392.191 305.971 1.00 30.44 41 THR C C 1
ATOM 4340 O O . THR C 3 41 ? 320.794 392.181 304.954 1.00 30.44 41 THR C O 1
ATOM 4344 N N . SER C 3 42 ? 319.011 392.944 306.083 1.00 29.71 42 SER C N 1
ATOM 4345 C CA . SER C 3 42 ? 318.531 393.812 305.024 1.00 29.71 42 SER C CA 1
ATOM 4346 C C . SER C 3 42 ? 318.227 395.176 305.606 1.00 29.71 42 SER C C 1
ATOM 4347 O O . SER C 3 42 ? 317.714 395.285 306.722 1.00 29.71 42 SER C O 1
ATOM 4350 N N . LEU C 3 43 ? 318.556 396.218 304.852 1.00 29.26 43 LEU C N 1
ATOM 4351 C CA . LEU C 3 43 ? 318.161 397.562 305.237 1.00 29.26 43 LEU C CA 1
ATOM 4352 C C . LEU C 3 43 ? 316.686 397.815 304.979 1.00 29.26 43 LEU C C 1
ATOM 4353 O O . LEU C 3 43 ? 316.120 398.739 305.566 1.00 29.26 43 LEU C O 1
ATOM 4358 N N . LEU C 3 44 ? 316.050 397.003 304.134 1.00 28.86 44 LEU C N 1
ATOM 4359 C CA . LEU C 3 44 ? 314.611 397.114 303.947 1.00 28.86 44 LEU C CA 1
ATOM 4360 C C . LEU C 3 44 ? 313.858 396.741 305.210 1.00 28.86 44 LEU C C 1
ATOM 4361 O O . LEU C 3 44 ? 312.804 397.317 305.495 1.00 28.86 44 LEU C O 1
ATOM 4366 N N . ASP C 3 45 ? 314.376 395.783 305.978 1.00 28.72 45 ASP C N 1
ATOM 4367 C CA . ASP C 3 45 ? 313.750 395.437 307.246 1.00 28.72 45 ASP C CA 1
ATOM 4368 C C . ASP C 3 45 ? 313.804 396.600 308.222 1.00 28.72 45 ASP C C 1
ATOM 4369 O O . ASP C 3 45 ? 312.954 396.710 309.109 1.00 28.72 45 ASP C O 1
ATOM 4371 N N . LEU C 3 46 ? 314.794 397.475 308.068 1.00 28.66 46 LEU C N 1
ATOM 4372 C CA . LEU C 3 46 ? 314.907 398.649 308.924 1.00 28.66 46 LEU C CA 1
ATOM 4373 C C . LEU C 3 46 ? 313.993 399.770 308.451 1.00 28.66 46 LEU C C 1
ATOM 4374 O O . LEU C 3 46 ? 313.479 400.541 309.266 1.00 28.66 46 LEU C O 1
ATOM 4379 N N . CYS C 3 47 ? 313.783 399.870 307.140 1.00 28.59 47 CYS C N 1
ATOM 4380 C CA . CYS C 3 47 ? 312.892 400.876 306.585 1.00 28.59 47 CYS C CA 1
ATOM 4381 C C . CYS C 3 47 ? 311.438 400.621 306.946 1.00 28.59 47 CYS C C 1
ATOM 4382 O O . CYS C 3 47 ? 310.624 401.543 306.864 1.00 28.59 47 CYS C O 1
ATOM 4385 N N . GLN C 3 48 ? 311.098 399.402 307.346 1.00 28.17 48 GLN C N 1
ATOM 4386 C CA . GLN C 3 48 ? 309.741 399.057 307.732 1.00 28.17 48 GLN C CA 1
ATOM 4387 C C . GLN C 3 48 ? 309.469 399.303 309.205 1.00 28.17 48 GLN C C 1
ATOM 4388 O O . GLN C 3 48 ? 308.376 398.988 309.680 1.00 28.17 48 GLN C O 1
ATOM 4394 N N . VAL C 3 49 ? 310.427 399.856 309.936 1.00 27.98 49 VAL C N 1
ATOM 4395 C CA . VAL C 3 49 ? 310.239 400.190 311.339 1.00 27.98 49 VAL C CA 1
ATOM 4396 C C . VAL C 3 49 ? 309.729 401.620 311.409 1.00 27.98 49 VAL C C 1
ATOM 4397 O O . VAL C 3 49 ? 310.369 402.541 310.892 1.00 27.98 49 VAL C O 1
ATOM 4401 N N . GLU C 3 50 ? 308.574 401.803 312.034 1.00 28.51 50 GLU C N 1
ATOM 4402 C CA . GLU C 3 50 ? 307.947 403.114 312.087 1.00 28.51 50 GLU C CA 1
ATOM 4403 C C . GLU C 3 50 ? 308.743 404.034 313.001 1.00 28.51 50 GLU C C 1
ATOM 4404 O O . GLU C 3 50 ? 308.926 403.737 314.184 1.00 28.51 50 GLU C O 1
ATOM 4406 N N . THR C 3 51 ? 309.226 405.138 312.450 1.00 29.90 51 THR C N 1
ATOM 4407 C CA . THR C 3 51 ? 309.975 406.143 313.185 1.00 29.90 51 THR C CA 1
ATOM 4408 C C . THR C 3 51 ? 309.279 407.489 313.040 1.00 29.90 51 THR C C 1
ATOM 4409 O O . THR C 3 51 ? 308.544 407.726 312.079 1.00 29.90 51 THR C O 1
ATOM 4413 N N . ILE C 3 52 ? 309.519 408.378 314.003 1.00 30.90 52 ILE C N 1
ATOM 4414 C CA . ILE C 3 52 ? 308.734 409.603 314.098 1.00 30.90 52 ILE C CA 1
ATOM 4415 C C . ILE C 3 52 ? 309.055 410.525 312.933 1.00 30.90 52 ILE C C 1
ATOM 4416 O O . ILE C 3 52 ? 310.225 410.751 312.599 1.00 30.90 52 ILE C O 1
ATOM 4421 N N . LEU C 3 53 ? 308.014 411.066 312.309 1.00 32.81 53 LEU C N 1
ATOM 4422 C CA . LEU C 3 53 ? 308.178 412.115 311.318 1.00 32.81 53 LEU C CA 1
ATOM 4423 C C . LEU C 3 53 ? 308.306 413.461 312.007 1.00 32.81 53 LEU C C 1
ATOM 4424 O O . LEU C 3 53 ? 307.554 413.775 312.933 1.00 32.81 53 LEU C O 1
ATOM 4429 N N . GLU C 3 54 ? 309.265 414.258 311.555 1.00 38.03 54 GLU C N 1
ATOM 4430 C CA . GLU C 3 54 ? 309.451 415.607 312.080 1.00 38.03 54 GLU C CA 1
ATOM 4431 C C . GLU C 3 54 ? 308.583 416.569 311.274 1.00 38.03 54 GLU C C 1
ATOM 4432 O O . GLU C 3 54 ? 309.057 417.409 310.511 1.00 38.03 54 GLU C O 1
ATOM 4438 N N . VAL C 3 55 ? 307.269 416.423 311.460 1.00 40.13 55 VAL C N 1
ATOM 4439 C CA . VAL C 3 55 ? 306.329 417.195 310.661 1.00 40.13 55 VAL C CA 1
ATOM 4440 C C . VAL C 3 55 ? 306.336 418.652 311.086 1.00 40.13 55 VAL C C 1
ATOM 4441 O O . VAL C 3 55 ? 306.031 419.542 310.285 1.00 40.13 55 VAL C O 1
ATOM 4445 N N . ASN C 3 56 ? 306.687 418.929 312.334 1.00 45.94 56 ASN C N 1
ATOM 4446 C CA . ASN C 3 56 ? 306.784 420.309 312.798 1.00 45.94 56 ASN C CA 1
ATOM 4447 C C . ASN C 3 56 ? 308.202 420.840 312.645 1.00 45.94 56 ASN C C 1
ATOM 4448 O O . ASN C 3 56 ? 308.789 421.402 313.562 1.00 45.94 56 ASN C O 1
ATOM 4453 N N . ASN C 3 57 ? 308.754 420.656 311.449 1.00 45.93 57 ASN C N 1
ATOM 4454 C CA . ASN C 3 57 ? 310.089 421.137 311.123 1.00 45.93 57 ASN C CA 1
ATOM 4455 C C . ASN C 3 57 ? 309.982 422.585 310.659 1.00 45.93 57 ASN C C 1
ATOM 4456 O O . ASN C 3 57 ? 310.257 422.939 309.512 1.00 45.93 57 ASN C O 1
ATOM 4461 N N . THR C 3 58 ? 309.571 423.434 311.589 1.00 57.43 58 THR C N 1
ATOM 4462 C CA . THR C 3 58 ? 309.273 424.823 311.293 1.00 57.43 58 THR C CA 1
ATOM 4463 C C . THR C 3 58 ? 310.297 425.730 311.956 1.00 57.43 58 THR C C 1
ATOM 4464 O O . THR C 3 58 ? 310.875 425.393 312.991 1.00 57.43 58 THR C O 1
ATOM 4468 N N . THR C 3 59 ? 310.520 426.885 311.340 1.00 70.22 59 THR C N 1
ATOM 4469 C CA . THR C 3 59 ? 311.491 427.836 311.853 1.00 70.22 59 THR C CA 1
ATOM 4470 C C . THR C 3 59 ? 311.055 428.353 313.213 1.00 70.22 59 THR C C 1
ATOM 4471 O O . THR C 3 59 ? 309.976 428.934 313.352 1.00 70.22 59 THR C O 1
ATOM 4475 N N . GLY C 3 60 ? 311.894 428.136 314.215 1.00 77.05 60 GLY C N 1
ATOM 4476 C CA . GLY C 3 60 ? 311.585 428.555 315.564 1.00 77.05 60 GLY C CA 1
ATOM 4477 C C . GLY C 3 60 ? 311.386 427.387 316.500 1.00 77.05 60 GLY C C 1
ATOM 4478 O O . GLY C 3 60 ? 311.868 427.410 317.633 1.00 77.05 60 GLY C O 1
ATOM 4479 N N . THR C 3 61 ? 310.688 426.355 316.038 1.00 66.46 61 THR C N 1
ATOM 4480 C CA . THR C 3 61 ? 310.470 425.173 316.856 1.00 66.46 61 THR C CA 1
ATOM 4481 C C . THR C 3 61 ? 311.780 424.429 317.070 1.00 66.46 61 THR C C 1
ATOM 4482 O O . THR C 3 61 ? 312.562 424.239 316.137 1.00 66.46 61 THR C O 1
ATOM 4486 N N . THR C 3 62 ? 312.016 424.002 318.305 1.00 68.11 62 THR C N 1
ATOM 4487 C CA . THR C 3 62 ? 313.253 423.332 318.671 1.00 68.11 62 THR C CA 1
ATOM 4488 C C . THR C 3 62 ? 312.951 422.055 319.434 1.00 68.11 62 THR C C 1
ATOM 4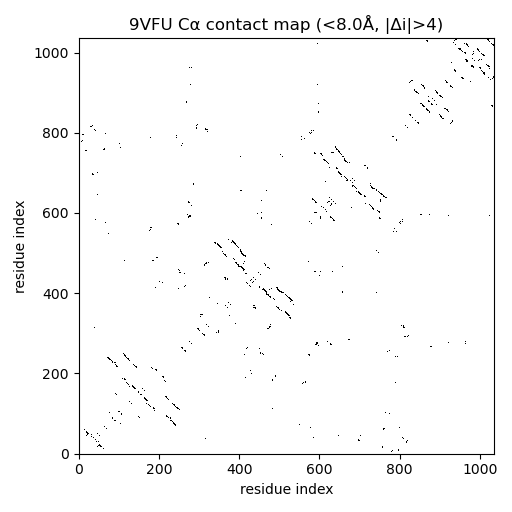489 O O . THR C 3 62 ? 311.960 421.965 320.161 1.00 68.11 62 THR C O 1
ATOM 4493 N N . GLY C 3 63 ? 313.820 421.066 319.260 1.00 48.87 63 GLY C N 1
ATOM 4494 C CA . GLY C 3 63 ? 313.788 419.892 320.109 1.00 48.87 63 GLY C CA 1
ATOM 4495 C C . GLY C 3 63 ? 312.645 418.948 319.782 1.00 48.87 63 GLY C C 1
ATOM 4496 O O . GLY C 3 63 ? 312.198 418.838 318.642 1.00 48.87 63 GLY C O 1
ATOM 4497 N N . VAL C 3 64 ? 312.169 418.260 320.819 1.00 42.27 64 VAL C N 1
ATOM 4498 C CA . VAL C 3 64 ? 311.126 417.260 320.659 1.00 42.27 64 VAL C CA 1
ATOM 4499 C C . VAL C 3 64 ? 309.828 417.876 320.161 1.00 42.27 64 VAL C C 1
ATOM 4500 O O . VAL C 3 64 ? 308.957 417.164 319.653 1.00 42.27 64 VAL C O 1
ATOM 4504 N N . SER C 3 65 ? 309.682 419.194 320.272 1.00 46.90 65 SER C N 1
ATOM 4505 C CA . SER C 3 65 ? 308.481 419.848 319.780 1.00 46.90 65 SER C CA 1
ATOM 4506 C C . SER C 3 65 ? 308.383 419.816 318.265 1.00 46.90 65 SER C C 1
ATOM 4507 O O . SER C 3 65 ? 307.284 419.961 317.726 1.00 46.90 65 SER C O 1
ATOM 4510 N N . ARG C 3 66 ? 309.499 419.622 317.569 1.00 44.18 66 ARG C N 1
ATOM 4511 C CA . ARG C 3 66 ? 309.469 419.450 316.125 1.00 44.18 66 ARG C CA 1
ATOM 4512 C C . ARG C 3 66 ? 308.837 418.133 315.708 1.00 44.18 66 ARG C C 1
ATOM 4513 O O . ARG C 3 66 ? 308.519 417.965 314.529 1.00 44.18 66 ARG C O 1
ATOM 4521 N N . LEU C 3 67 ? 308.654 417.207 316.639 1.00 37.77 67 LEU C N 1
ATOM 4522 C CA . LEU C 3 67 ? 308.056 415.915 316.359 1.00 37.77 67 LEU C CA 1
ATOM 4523 C C . LEU C 3 67 ? 306.543 415.911 316.512 1.00 37.77 67 LEU C C 1
ATOM 4524 O O . LEU C 3 67 ? 305.903 414.920 316.152 1.00 37.77 67 LEU C O 1
ATOM 4529 N N . LEU C 3 68 ? 305.961 416.982 317.032 1.00 35.56 68 LEU C N 1
ATOM 4530 C CA . LEU C 3 68 ? 304.552 417.014 317.382 1.00 35.56 68 LEU C CA 1
ATOM 4531 C C . LEU C 3 68 ? 303.750 417.784 316.345 1.00 35.56 68 LEU C C 1
ATOM 4532 O O . LEU C 3 68 ? 304.163 418.850 315.890 1.00 35.56 68 LEU C O 1
ATOM 4537 N N . ILE C 3 69 ? 302.597 417.235 315.980 1.00 32.04 69 ILE C N 1
ATOM 4538 C CA . ILE C 3 69 ? 301.638 417.929 315.127 1.00 32.04 69 ILE C CA 1
ATOM 4539 C C . ILE C 3 69 ? 300.543 418.488 316.023 1.00 32.04 69 ILE C C 1
ATOM 4540 O O . ILE C 3 69 ? 299.682 417.730 316.487 1.00 32.04 69 ILE C O 1
ATOM 4545 N N . PRO C 3 70 ? 300.541 419.787 316.306 1.00 30.56 70 PRO C N 1
ATOM 4546 C CA . PRO C 3 70 ? 299.529 420.340 317.205 1.00 30.56 70 PRO C CA 1
ATOM 4547 C C . PRO C 3 70 ? 298.130 420.184 316.632 1.00 30.56 70 PRO C C 1
ATOM 4548 O O . PRO C 3 70 ? 297.883 420.457 315.458 1.00 30.56 70 PRO C O 1
ATOM 4552 N N . VAL C 3 71 ? 297.214 419.736 317.480 1.00 29.15 71 VAL C N 1
ATOM 4553 C CA . VAL C 3 71 ? 295.809 419.582 317.132 1.00 29.15 71 VAL C CA 1
ATOM 4554 C C . VAL C 3 71 ? 294.986 420.174 318.257 1.00 29.15 71 VAL C C 1
ATOM 4555 O O . VAL C 3 71 ? 295.178 419.821 319.425 1.00 29.15 71 VAL C O 1
ATOM 4559 N N . ARG C 3 72 ? 294.075 421.071 317.909 1.00 27.93 72 ARG C N 1
ATOM 4560 C CA . ARG C 3 72 ? 293.307 421.794 318.903 1.00 27.93 72 ARG C CA 1
ATOM 4561 C C . ARG C 3 72 ? 291.872 421.949 318.435 1.00 27.93 72 ARG C C 1
ATOM 4562 O O . ARG C 3 72 ? 291.542 421.719 317.271 1.00 27.93 72 ARG C O 1
ATOM 4570 N N . ALA C 3 73 ? 291.018 422.350 319.372 1.00 27.26 73 ALA C N 1
ATOM 4571 C CA . ALA C 3 73 ? 289.641 422.673 319.048 1.00 27.26 73 ALA C CA 1
ATOM 4572 C C . ALA C 3 73 ? 289.599 423.851 318.091 1.00 27.26 73 ALA C C 1
ATOM 4573 O O . ALA C 3 73 ? 290.229 424.884 318.327 1.00 27.26 73 ALA C O 1
ATOM 4575 N N . GLN C 3 74 ? 288.851 423.695 317.010 1.00 27.80 74 GLN C N 1
ATOM 4576 C CA . GLN C 3 74 ? 288.783 424.696 315.963 1.00 27.80 74 GLN C CA 1
ATOM 4577 C C . GLN C 3 74 ? 287.537 425.552 316.127 1.00 27.80 74 GLN C C 1
ATOM 4578 O O . GLN C 3 74 ? 286.498 425.084 316.594 1.00 27.80 74 GLN C O 1
ATOM 4584 N N . ASN C 3 75 ? 287.655 426.817 315.740 1.00 28.12 75 ASN C N 1
ATOM 4585 C CA . ASN C 3 75 ? 286.508 427.705 315.712 1.00 28.12 75 ASN C CA 1
ATOM 4586 C C . ASN C 3 75 ? 285.817 427.715 314.360 1.00 28.12 75 ASN C C 1
ATOM 4587 O O . ASN C 3 75 ? 284.668 428.162 314.267 1.00 28.12 75 ASN C O 1
ATOM 4589 N N . ASN C 3 76 ? 286.485 427.237 313.320 1.00 30.04 76 ASN C N 1
ATOM 4590 C CA . ASN C 3 76 ? 285.935 427.093 311.984 1.00 30.04 76 ASN C CA 1
ATOM 4591 C C . ASN C 3 76 ? 285.935 425.617 311.606 1.00 30.04 76 ASN C C 1
ATOM 4592 O O . ASN C 3 76 ? 286.446 424.767 312.337 1.00 30.04 76 ASN C O 1
ATOM 4597 N N . VAL C 3 77 ? 285.360 425.311 310.450 1.00 30.49 77 VAL C N 1
ATOM 4598 C CA . VAL C 3 77 ? 285.214 423.935 310.000 1.00 30.49 77 VAL C CA 1
ATOM 4599 C C . VAL C 3 77 ? 286.115 423.695 308.797 1.00 30.49 77 VAL C C 1
ATOM 4600 O O . VAL C 3 77 ? 286.410 424.609 308.019 1.00 30.49 77 VAL C O 1
ATOM 4604 N N . ASP C 3 78 ? 286.559 422.445 308.660 1.00 31.30 78 ASP C N 1
ATOM 4605 C CA . ASP C 3 78 ? 287.359 421.989 307.525 1.00 31.30 78 ASP C CA 1
ATOM 4606 C C . ASP C 3 78 ? 288.629 422.827 307.373 1.00 31.30 78 ASP C C 1
ATOM 4607 O O . ASP C 3 78 ? 288.871 423.465 306.349 1.00 31.30 78 ASP C O 1
ATOM 4609 N N . GLN C 3 79 ? 289.440 422.816 308.423 1.00 32.03 79 GLN C N 1
ATOM 4610 C CA . GLN C 3 79 ? 290.688 423.558 308.462 1.00 32.03 79 GLN C CA 1
ATOM 4611 C C . GLN C 3 79 ? 291.865 422.602 308.344 1.00 32.03 79 GLN C C 1
ATOM 4612 O O . GLN C 3 79 ? 291.776 421.433 308.723 1.00 32.03 79 GLN C O 1
ATOM 4618 N N . LEU C 3 80 ? 292.970 423.108 307.808 1.00 33.70 80 LEU C N 1
ATOM 4619 C CA . LEU C 3 80 ? 294.163 422.299 307.613 1.00 33.70 80 LEU C CA 1
ATOM 4620 C C . LEU C 3 80 ? 294.947 422.216 308.915 1.00 33.70 80 LEU C C 1
ATOM 4621 O O . LEU C 3 80 ? 295.301 423.241 309.503 1.00 33.70 80 LEU C O 1
ATOM 4626 N N . CYS C 3 81 ? 295.213 420.993 309.365 1.00 35.15 81 CYS C N 1
ATOM 4627 C CA . CYS C 3 81 ? 296.032 420.785 310.550 1.00 35.15 81 CYS C CA 1
ATOM 4628 C C . CYS C 3 81 ? 297.512 420.821 310.197 1.00 35.15 81 CYS C C 1
ATOM 4629 O O . CYS C 3 81 ? 298.276 421.623 310.742 1.00 35.15 81 CYS C O 1
ATOM 4632 N N . ALA C 3 82 ? 297.932 419.955 309.280 1.00 37.21 82 ALA C N 1
ATOM 4633 C CA . ALA C 3 82 ? 299.320 419.895 308.866 1.00 37.21 82 ALA C CA 1
ATOM 4634 C C . ALA C 3 82 ? 299.396 419.327 307.464 1.00 37.21 82 ALA C C 1
ATOM 4635 O O . ALA C 3 82 ? 298.483 418.649 306.994 1.00 37.21 82 ALA C O 1
ATOM 4637 N N . SER C 3 83 ? 300.503 419.618 306.801 1.00 39.46 83 SER C N 1
ATOM 4638 C CA . SER C 3 83 ? 300.809 419.007 305.523 1.00 39.46 83 SER C CA 1
ATOM 4639 C C . SER C 3 83 ? 302.293 418.715 305.455 1.00 39.46 83 SER C C 1
ATOM 4640 O O . SER C 3 83 ? 303.112 419.426 306.039 1.00 39.46 83 SER C O 1
ATOM 4643 N N . PHE C 3 84 ? 302.630 417.649 304.742 1.00 34.95 84 PHE C N 1
ATOM 4644 C CA . PHE C 3 84 ? 304.013 417.329 304.456 1.00 34.95 84 PHE C CA 1
ATOM 4645 C C . PHE C 3 84 ? 304.068 416.483 303.199 1.00 34.95 84 PHE C C 1
ATOM 4646 O O . PHE C 3 84 ? 303.148 415.718 302.905 1.00 34.95 84 PHE C O 1
ATOM 4654 N N . GLN C 3 85 ? 305.158 416.632 302.460 1.00 33.83 85 GLN C N 1
ATOM 4655 C CA . GLN C 3 85 ? 305.388 415.804 301.294 1.00 33.83 85 GLN C CA 1
ATOM 4656 C C . GLN C 3 85 ? 305.884 414.430 301.715 1.00 33.83 85 GLN C C 1
ATOM 4657 O O . GLN C 3 85 ? 306.438 414.243 302.799 1.00 33.83 85 GLN C O 1
ATOM 4663 N N . VAL C 3 86 ? 305.686 413.457 300.835 1.00 31.23 86 VAL C N 1
ATOM 4664 C CA . VAL C 3 86 ? 305.978 412.069 301.162 1.00 31.23 86 VAL C CA 1
ATOM 4665 C C . VAL C 3 86 ? 307.100 411.551 300.280 1.00 31.23 86 VAL C C 1
ATOM 4666 O O . VAL C 3 86 ? 307.147 410.362 299.950 1.00 31.23 86 VAL C O 1
ATOM 4670 N N . ASP C 3 87 ? 308.007 412.440 299.889 1.00 30.66 87 ASP C N 1
ATOM 4671 C CA . ASP C 3 87 ? 309.234 412.033 299.225 1.00 30.66 87 ASP C CA 1
ATOM 4672 C C . ASP C 3 87 ? 310.239 411.664 300.304 1.00 30.66 87 ASP C C 1
ATOM 4673 O O . ASP C 3 87 ? 310.743 412.561 300.996 1.00 30.66 87 ASP C O 1
ATOM 4675 N N . PRO C 3 88 ? 310.550 410.381 300.502 1.00 30.40 88 PRO C N 1
ATOM 4676 C CA . PRO C 3 88 ? 311.356 409.998 301.669 1.00 30.40 88 PRO C CA 1
ATOM 4677 C C . PRO C 3 88 ? 312.777 410.522 301.630 1.00 30.40 88 PRO C C 1
ATOM 4678 O O . PRO C 3 88 ? 313.433 410.568 302.676 1.00 30.40 88 PRO C O 1
ATOM 4682 N N . GLY C 3 89 ? 313.272 410.921 300.468 1.00 30.29 89 GLY C N 1
ATOM 4683 C CA . GLY C 3 89 ? 314.596 411.485 300.345 1.00 30.29 89 GLY C CA 1
ATOM 4684 C C . GLY C 3 89 ? 314.645 412.990 300.261 1.00 30.29 89 GLY C C 1
ATOM 4685 O O . GLY C 3 89 ? 315.708 413.541 299.958 1.00 30.29 89 GLY C O 1
ATOM 4686 N N . ARG C 3 90 ? 313.539 413.674 300.520 1.00 31.36 90 ARG C N 1
ATOM 4687 C CA . ARG C 3 90 ? 313.493 415.123 300.463 1.00 31.36 90 ARG C CA 1
ATOM 4688 C C . ARG C 3 90 ? 313.780 415.715 301.835 1.00 31.36 90 ARG C C 1
ATOM 4689 O O . ARG C 3 90 ? 313.435 415.137 302.867 1.00 31.36 90 ARG C O 1
ATOM 4697 N N . ASN C 3 91 ? 314.433 416.873 301.837 1.00 32.78 91 ASN C N 1
ATOM 4698 C CA . ASN C 3 91 ? 314.613 417.630 303.065 1.00 32.78 91 ASN C CA 1
ATOM 4699 C C . ASN C 3 91 ? 313.259 417.985 303.660 1.00 32.78 91 ASN C C 1
ATOM 4700 O O . ASN C 3 91 ? 312.440 418.642 303.015 1.00 32.78 91 ASN C O 1
ATOM 4705 N N . GLY C 3 92 ? 313.026 417.541 304.887 1.00 34.28 92 GLY C N 1
ATOM 4706 C CA . GLY C 3 92 ? 311.758 417.736 305.537 1.00 34.28 92 GLY C CA 1
ATOM 4707 C C . GLY C 3 92 ? 311.494 416.678 306.582 1.00 34.28 92 GLY C C 1
ATOM 4708 O O . GLY C 3 92 ? 312.417 416.079 307.136 1.00 34.28 92 GLY C O 1
ATOM 4709 N N . PRO C 3 93 ? 310.217 416.420 306.862 1.00 34.47 93 PRO C N 1
ATOM 4710 C CA . PRO C 3 93 ? 309.875 415.498 307.951 1.00 34.47 93 PRO C CA 1
ATOM 4711 C C . PRO C 3 93 ? 310.482 414.117 307.813 1.00 34.47 93 PRO C C 1
ATOM 4712 O O . PRO C 3 93 ? 310.783 413.484 308.832 1.00 34.47 93 PRO C O 1
ATOM 4716 N N . TRP C 3 94 ? 310.670 413.622 306.593 1.00 31.35 94 TRP C N 1
ATOM 4717 C CA . TRP C 3 94 ? 311.175 412.268 306.422 1.00 31.35 94 TRP C CA 1
ATOM 4718 C C . TRP C 3 94 ? 312.652 412.135 306.748 1.00 31.35 94 TRP C C 1
ATOM 4719 O O . TRP C 3 94 ? 313.139 411.008 306.863 1.00 31.35 94 TRP C O 1
ATOM 4730 N N . GLN C 3 95 ? 313.378 413.243 306.892 1.00 32.30 95 GLN C N 1
ATOM 4731 C CA . GLN C 3 95 ? 314.776 413.153 307.289 1.00 32.30 95 GLN C CA 1
ATOM 4732 C C . GLN C 3 95 ? 314.930 412.540 308.671 1.00 32.30 95 GLN C C 1
ATOM 4733 O O . GLN C 3 95 ? 315.968 411.950 308.975 1.00 32.30 95 GLN C O 1
ATOM 4739 N N . SER C 3 96 ? 313.914 412.667 309.512 1.00 32.49 96 SER C N 1
ATOM 4740 C CA . SER C 3 96 ? 313.949 412.152 310.868 1.00 32.49 96 SER C CA 1
ATOM 4741 C C . SER C 3 96 ? 313.565 410.684 310.954 1.00 32.49 96 SER C C 1
ATOM 4742 O O . SER C 3 96 ? 313.403 410.165 312.060 1.00 32.49 96 SER C O 1
ATOM 4745 N N . THR C 3 97 ? 313.425 410.006 309.823 1.00 30.99 97 THR C N 1
ATOM 4746 C CA . THR C 3 97 ? 312.962 408.632 309.786 1.00 30.99 97 THR C CA 1
ATOM 4747 C C . THR C 3 97 ? 314.083 407.701 309.348 1.00 30.99 97 THR C C 1
ATOM 4748 O O . THR C 3 97 ? 314.986 408.094 308.607 1.00 30.99 97 THR C O 1
ATOM 4752 N N . MET C 3 98 ? 314.016 406.458 309.821 1.00 30.80 98 MET C N 1
ATOM 4753 C CA . MET C 3 98 ? 314.976 405.453 309.390 1.00 30.80 98 MET C CA 1
ATOM 4754 C C . MET C 3 98 ? 314.816 405.148 307.909 1.00 30.80 98 MET C C 1
ATOM 4755 O O . MET C 3 98 ? 315.807 404.930 307.205 1.00 30.80 98 MET C O 1
ATOM 4760 N N . VAL C 3 99 ? 313.577 405.126 307.418 1.00 29.89 99 VAL C N 1
ATOM 4761 C CA . VAL C 3 99 ? 313.356 404.917 305.993 1.00 29.89 99 VAL C CA 1
ATOM 4762 C C . VAL C 3 99 ? 313.924 406.082 305.195 1.00 29.89 99 VAL C C 1
ATOM 4763 O O . VAL C 3 99 ? 314.587 405.886 304.172 1.00 29.89 99 VAL C O 1
ATOM 4767 N N . GLY C 3 100 ? 313.712 407.309 305.670 1.00 29.84 100 GLY C N 1
ATOM 4768 C CA . GLY C 3 100 ? 314.208 408.473 304.963 1.00 29.84 100 GLY C CA 1
ATOM 4769 C C . GLY C 3 100 ? 315.705 408.654 305.040 1.00 29.84 100 GLY C C 1
ATOM 4770 O O . GLY C 3 100 ? 316.270 409.398 304.235 1.00 29.84 100 GLY C O 1
ATOM 4771 N N . GLN C 3 101 ? 316.359 408.007 305.997 1.00 30.73 101 GLN C N 1
ATOM 4772 C CA . GLN C 3 101 ? 317.809 408.062 306.087 1.00 30.73 101 GLN C CA 1
ATOM 4773 C C . GLN C 3 101 ? 318.476 406.897 305.378 1.00 30.73 101 GLN C C 1
ATOM 4774 O O . GLN C 3 101 ? 319.616 407.029 304.925 1.00 30.73 101 GLN C O 1
ATOM 4780 N N . ILE C 3 102 ? 317.793 405.760 305.270 1.00 30.08 102 ILE C N 1
ATOM 4781 C CA . ILE C 3 102 ? 318.325 404.666 304.477 1.00 30.08 102 ILE C CA 1
ATOM 4782 C C . ILE C 3 102 ? 318.056 404.907 302.999 1.00 30.08 102 ILE C C 1
ATOM 4783 O O . ILE C 3 102 ? 318.836 404.472 302.144 1.00 30.08 102 ILE C O 1
ATOM 4788 N N . CYS C 3 103 ? 316.980 405.623 302.672 1.00 30.53 103 CYS C N 1
ATOM 4789 C CA . CYS C 3 103 ? 316.742 406.013 301.289 1.00 30.53 103 CYS C CA 1
ATOM 4790 C C . CYS C 3 103 ? 317.875 406.875 300.761 1.00 30.53 103 CYS C C 1
ATOM 4791 O O . CYS C 3 103 ? 318.263 406.756 299.595 1.00 30.53 103 CYS C O 1
ATOM 4794 N N . ARG C 3 104 ? 318.425 407.743 301.603 1.00 29.96 104 ARG C N 1
ATOM 4795 C CA . ARG C 3 104 ? 319.469 408.656 301.164 1.00 29.96 104 ARG C CA 1
ATOM 4796 C C . ARG C 3 104 ? 320.810 407.972 300.956 1.00 29.96 104 ARG C C 1
ATOM 4797 O O . ARG C 3 104 ? 321.739 408.613 300.460 1.00 29.96 104 ARG C O 1
ATOM 4805 N N . TYR C 3 105 ? 320.932 406.701 301.310 1.00 29.53 105 TYR C N 1
ATOM 4806 C CA . TYR C 3 105 ? 322.060 405.881 300.906 1.00 29.53 105 TYR C CA 1
ATOM 4807 C C . TYR C 3 105 ? 321.811 405.184 299.583 1.00 29.53 105 TYR C C 1
ATOM 4808 O O . TYR C 3 105 ? 322.635 404.374 299.154 1.00 29.53 105 TYR C O 1
ATOM 4817 N N . TYR C 3 106 ? 320.690 405.478 298.933 1.00 29.84 106 TYR C N 1
ATOM 4818 C CA . TYR C 3 106 ? 320.308 404.841 297.687 1.00 29.84 106 TYR C CA 1
ATOM 4819 C C . TYR C 3 106 ? 319.806 405.907 296.729 1.00 29.84 106 TYR C C 1
ATOM 4820 O O . TYR C 3 106 ? 319.328 406.962 297.149 1.00 29.84 106 TYR C O 1
ATOM 4829 N N . THR C 3 107 ? 319.929 405.633 295.436 1.00 29.21 107 THR C N 1
ATOM 4830 C CA . THR C 3 107 ? 319.560 406.619 294.431 1.00 29.21 107 THR C CA 1
ATOM 4831 C C . THR C 3 107 ? 318.082 406.572 294.089 1.00 29.21 107 THR C C 1
ATOM 4832 O O . THR C 3 107 ? 317.449 407.618 293.928 1.00 29.21 107 THR C O 1
ATOM 4836 N N . GLN C 3 108 ? 317.525 405.377 293.975 1.00 28.71 108 GLN C N 1
ATOM 4837 C CA . GLN C 3 108 ? 316.148 405.189 293.564 1.00 28.71 108 GLN C CA 1
ATOM 4838 C C . GLN C 3 108 ? 315.432 404.327 294.589 1.00 28.71 108 GLN C C 1
ATOM 4839 O O . GLN C 3 108 ? 316.028 403.439 295.202 1.00 28.71 108 GLN C O 1
ATOM 4845 N N . TRP C 3 109 ? 314.149 404.603 294.784 1.00 27.23 109 TRP C N 1
ATOM 4846 C CA . TRP C 3 109 ? 313.333 403.849 295.718 1.00 27.23 109 TRP C CA 1
ATOM 4847 C C . TRP C 3 109 ? 312.019 403.479 295.056 1.00 27.23 109 TRP C C 1
ATOM 4848 O O . TRP C 3 109 ? 311.597 404.086 294.071 1.00 27.23 109 TRP C O 1
ATOM 4859 N N . SER C 3 110 ? 311.374 402.463 295.613 1.00 28.95 110 SER C N 1
ATOM 4860 C CA . SER C 3 110 ? 310.086 402.008 295.126 1.00 28.95 110 SER C CA 1
ATOM 4861 C C . SER C 3 110 ? 309.321 401.390 296.279 1.00 28.95 110 SER C C 1
ATOM 4862 O O . SER C 3 110 ? 309.912 400.886 297.237 1.00 28.95 110 SER C O 1
ATOM 4865 N N . GLY C 3 111 ? 308.002 401.433 296.181 1.00 28.33 111 GLY C N 1
ATOM 4866 C CA . GLY C 3 111 ? 307.175 400.781 297.166 1.00 28.33 111 GLY C CA 1
ATOM 4867 C C . GLY C 3 111 ? 306.223 401.699 297.892 1.00 28.33 111 GLY C C 1
ATOM 4868 O O . GLY C 3 111 ? 306.390 402.921 297.901 1.00 28.33 111 GLY C O 1
ATOM 4869 N N . SER C 3 112 ? 305.209 401.108 298.504 1.00 28.25 112 SER C N 1
ATOM 4870 C CA . SER C 3 112 ? 304.270 401.877 299.294 1.00 28.25 112 SER C CA 1
ATOM 4871 C C . SER C 3 112 ? 304.931 402.346 300.580 1.00 28.25 112 SER C C 1
ATOM 4872 O O . SER C 3 112 ? 305.760 401.648 301.164 1.00 28.25 112 SER C O 1
ATOM 4875 N N . LEU C 3 113 ? 304.574 403.543 301.006 1.00 28.13 113 LEU C N 1
ATOM 4876 C CA . LEU C 3 113 ? 304.980 404.058 302.296 1.00 28.13 113 LEU C CA 1
ATOM 4877 C C . LEU C 3 113 ? 303.821 403.931 303.272 1.00 28.13 113 LEU C C 1
ATOM 4878 O O . LEU C 3 113 ? 302.758 403.396 302.954 1.00 28.13 113 LEU C O 1
ATOM 4883 N N . LYS C 3 114 ? 304.023 404.449 304.476 1.00 28.57 114 LYS C N 1
ATOM 4884 C CA . LYS C 3 114 ? 303.033 404.316 305.532 1.00 28.57 114 LYS C CA 1
ATOM 4885 C C . LYS C 3 114 ? 303.356 405.319 306.622 1.00 28.57 114 LYS C C 1
ATOM 4886 O O . LYS C 3 114 ? 304.490 405.372 307.100 1.00 28.57 114 LYS C O 1
ATOM 4892 N N . VAL C 3 115 ? 302.373 406.128 306.993 1.00 28.24 115 VAL C N 1
ATOM 4893 C CA . VAL C 3 115 ? 302.491 407.025 308.132 1.00 28.24 115 VAL C CA 1
ATOM 4894 C C . VAL C 3 115 ? 301.473 406.589 309.166 1.00 28.24 115 VAL C C 1
ATOM 4895 O O . VAL C 3 115 ? 300.275 406.521 308.872 1.00 28.24 115 VAL C O 1
ATOM 4899 N N . THR C 3 116 ? 301.945 406.287 310.367 1.00 28.29 116 THR C N 1
ATOM 4900 C CA . THR C 3 116 ? 301.083 405.908 311.475 1.00 28.29 116 THR C CA 1
ATOM 4901 C C . THR C 3 116 ? 300.948 407.106 312.405 1.00 28.29 116 THR C C 1
ATOM 4902 O O . THR C 3 116 ? 301.904 407.486 313.084 1.00 28.29 116 THR C O 1
ATOM 4906 N N . PHE C 3 117 ? 299.762 407.696 312.431 1.00 27.59 117 PHE C N 1
ATOM 4907 C CA . PHE C 3 117 ? 299.488 408.860 313.257 1.00 27.59 117 PHE C CA 1
ATOM 4908 C C . PHE C 3 117 ? 298.938 408.400 314.598 1.00 27.59 117 PHE C C 1
ATOM 4909 O O . PHE C 3 117 ? 297.933 407.687 314.646 1.00 27.59 117 PHE C O 1
ATOM 4917 N N . MET C 3 118 ? 299.595 408.801 315.680 1.00 27.86 118 MET C N 1
ATOM 4918 C CA . MET C 3 118 ? 299.149 408.492 317.029 1.00 27.86 118 MET C CA 1
ATOM 4919 C C . MET C 3 118 ? 298.669 409.768 317.699 1.00 27.86 118 MET C C 1
ATOM 4920 O O . MET C 3 118 ? 299.382 410.774 317.708 1.00 27.86 118 MET C O 1
ATOM 4925 N N . PHE C 3 119 ? 297.466 409.725 318.254 1.00 26.68 119 PHE C N 1
ATOM 4926 C CA . PHE C 3 119 ? 296.879 410.880 318.915 1.00 26.68 119 PHE C CA 1
ATOM 4927 C C . PHE C 3 119 ? 297.244 410.859 320.391 1.00 26.68 119 PHE C C 1
ATOM 4928 O O . PHE C 3 119 ? 297.026 409.859 321.077 1.00 26.68 119 PHE C O 1
ATOM 4936 N N . THR C 3 120 ? 297.798 411.960 320.873 1.00 27.63 120 THR C N 1
ATOM 4937 C CA . THR C 3 120 ? 298.334 412.039 322.221 1.00 27.63 120 THR C CA 1
ATOM 4938 C C . THR C 3 120 ? 297.593 413.080 323.049 1.00 27.63 120 THR C C 1
ATOM 4939 O O . THR C 3 120 ? 298.185 413.799 323.853 1.00 27.63 120 THR C O 1
ATOM 4943 N N . GLY C 3 121 ? 296.280 413.157 322.866 1.00 26.98 121 GLY C N 1
ATOM 4944 C CA . GLY C 3 121 ? 295.430 413.978 323.696 1.00 26.98 121 GLY C CA 1
ATOM 4945 C C . GLY C 3 121 ? 294.837 413.185 324.838 1.00 26.98 121 GLY C C 1
ATOM 4946 O O . GLY C 3 121 ? 295.178 412.027 325.079 1.00 26.98 121 GLY C O 1
ATOM 4947 N N . SER C 3 122 ? 293.938 413.832 325.561 1.00 26.63 122 SER C N 1
ATOM 4948 C CA . SER C 3 122 ? 293.299 413.178 326.685 1.00 26.63 122 SER C CA 1
ATOM 4949 C C . SER C 3 122 ? 292.318 412.123 326.193 1.00 26.63 122 SER C C 1
ATOM 4950 O O . SER C 3 122 ? 291.834 412.167 325.063 1.00 26.63 122 SER C O 1
ATOM 4953 N N . PHE C 3 123 ? 292.030 411.158 327.068 1.00 26.48 123 PHE C N 1
ATOM 4954 C CA . PHE C 3 123 ? 291.017 410.158 326.758 1.00 26.48 123 PHE C CA 1
ATOM 4955 C C . PHE C 3 123 ? 289.689 410.806 326.410 1.00 26.48 123 PHE C C 1
ATOM 4956 O O . PHE C 3 123 ? 288.936 410.281 325.585 1.00 26.48 123 PHE C O 1
ATOM 4964 N N . MET C 3 124 ? 289.389 411.940 327.027 1.00 27.02 124 MET C N 1
ATOM 4965 C CA . MET C 3 124 ? 288.140 412.641 326.793 1.00 27.02 124 MET C CA 1
ATOM 4966 C C . MET C 3 124 ? 288.155 413.477 325.524 1.00 27.02 124 MET C C 1
ATOM 4967 O O . MET C 3 124 ? 287.113 414.015 325.145 1.00 27.02 124 MET C O 1
ATOM 4972 N N . ALA C 3 125 ? 289.299 413.598 324.862 1.00 27.20 125 ALA C N 1
ATOM 4973 C CA . ALA C 3 125 ? 289.391 414.368 323.633 1.00 27.20 125 ALA C CA 1
ATOM 4974 C C . ALA C 3 125 ? 288.908 413.522 322.464 1.00 27.20 125 ALA C C 1
ATOM 4975 O O . ALA C 3 125 ? 289.424 412.427 322.226 1.00 27.20 125 ALA C O 1
ATOM 4977 N N . THR C 3 126 ? 287.924 414.028 321.739 1.00 27.93 126 THR C N 1
ATOM 4978 C CA . THR C 3 126 ? 287.395 413.351 320.571 1.00 27.93 126 THR C CA 1
ATOM 4979 C C . THR C 3 126 ? 287.664 414.189 319.331 1.00 27.93 126 THR C C 1
ATOM 4980 O O . THR C 3 126 ? 287.837 415.407 319.401 1.00 27.93 126 THR C O 1
ATOM 4984 N N . GLY C 3 127 ? 287.698 413.520 318.190 1.00 28.99 127 GLY C N 1
ATOM 4985 C CA . GLY C 3 127 ? 287.830 414.222 316.933 1.00 28.99 127 GLY C CA 1
ATOM 4986 C C . GLY C 3 127 ? 287.830 413.245 315.785 1.00 28.99 127 GLY C C 1
ATOM 4987 O O . GLY C 3 127 ? 287.871 412.026 315.970 1.00 28.99 127 GLY C O 1
ATOM 4988 N N . LYS C 3 128 ? 287.774 413.807 314.586 1.00 29.31 128 LYS C N 1
ATOM 4989 C CA . LYS C 3 128 ? 287.910 413.045 313.357 1.00 29.31 128 LYS C CA 1
ATOM 4990 C C . LYS C 3 128 ? 288.768 413.848 312.401 1.00 29.31 128 LYS C C 1
ATOM 4991 O O . LYS C 3 128 ? 288.481 415.019 312.142 1.00 29.31 128 LYS C O 1
ATOM 4997 N N . MET C 3 129 ? 289.816 413.225 311.879 1.00 30.33 129 MET C N 1
ATOM 4998 C CA . MET C 3 129 ? 290.736 413.874 310.963 1.00 30.33 129 MET C CA 1
ATOM 4999 C C . MET C 3 129 ? 290.682 413.189 309.609 1.00 30.33 129 MET C C 1
ATOM 5000 O O . MET C 3 129 ? 290.638 411.958 309.528 1.00 30.33 129 MET C O 1
ATOM 5005 N N . LEU C 3 130 ? 290.682 413.986 308.554 1.00 29.93 130 LEU C N 1
ATOM 5006 C CA . LEU C 3 130 ? 290.841 413.479 307.202 1.00 29.93 130 LEU C CA 1
ATOM 5007 C C . LEU C 3 130 ? 292.299 413.669 306.817 1.00 29.93 130 LEU C C 1
ATOM 5008 O O . LEU C 3 130 ? 292.772 414.802 306.710 1.00 29.93 130 LEU C O 1
ATOM 5013 N N . ILE C 3 131 ? 293.008 412.568 306.629 1.00 29.58 131 ILE C N 1
ATOM 5014 C CA . ILE C 3 131 ? 294.409 412.586 306.239 1.00 29.58 131 ILE C CA 1
ATOM 5015 C C . ILE C 3 131 ? 294.473 412.124 304.794 1.00 29.58 131 ILE C C 1
ATOM 5016 O O . ILE C 3 131 ? 294.229 410.951 304.496 1.00 29.58 131 ILE C O 1
ATOM 5021 N N . ALA C 3 132 ? 294.793 413.043 303.894 1.00 29.24 132 ALA C N 1
ATOM 5022 C CA . ALA C 3 132 ? 294.718 412.802 302.463 1.00 29.24 132 ALA C CA 1
ATOM 5023 C C . ALA C 3 132 ? 296.113 412.745 301.869 1.00 29.24 132 ALA C C 1
ATOM 5024 O O . ALA C 3 132 ? 296.948 413.606 302.154 1.00 29.24 132 ALA C O 1
ATOM 5026 N N . TYR C 3 133 ? 296.357 411.738 301.044 1.00 28.53 133 TYR C N 1
ATOM 5027 C CA . TYR C 3 133 ? 297.557 411.669 300.225 1.00 28.53 133 TYR C CA 1
ATOM 5028 C C . TYR C 3 133 ? 297.199 412.110 298.815 1.00 28.53 133 TYR C C 1
ATOM 5029 O O . TYR C 3 133 ? 296.377 411.472 298.152 1.00 28.53 133 TYR C O 1
ATOM 5038 N N . THR C 3 134 ? 297.804 413.203 298.368 1.00 28.82 134 THR C N 1
ATOM 5039 C CA . THR C 3 134 ? 297.529 413.736 297.051 1.00 28.82 134 THR C CA 1
ATOM 5040 C C . THR C 3 134 ? 298.602 413.268 296.087 1.00 28.82 134 THR C C 1
ATOM 5041 O O . THR C 3 134 ? 299.778 413.607 296.273 1.00 28.82 134 THR C O 1
ATOM 5045 N N . PRO C 3 135 ? 298.258 412.477 295.078 1.00 28.36 135 PRO C N 1
ATOM 5046 C CA . PRO C 3 135 ? 299.246 412.021 294.105 1.00 28.36 135 PRO C CA 1
ATOM 5047 C C . PRO C 3 135 ? 299.885 413.184 293.368 1.00 28.36 135 PRO C C 1
ATOM 5048 O O . PRO C 3 135 ? 299.435 414.333 293.491 1.00 28.36 135 PRO C O 1
ATOM 5052 N N . PRO C 3 136 ? 300.940 412.931 292.596 1.00 29.04 136 PRO C N 1
ATOM 5053 C CA . PRO C 3 136 ? 301.628 414.022 291.900 1.00 29.04 136 PRO C CA 1
ATOM 5054 C C . PRO C 3 136 ? 300.721 414.759 290.929 1.00 29.04 136 PRO C C 1
ATOM 5055 O O . PRO C 3 136 ? 299.686 414.260 290.488 1.00 29.04 136 PRO C O 1
ATOM 5059 N N . GLY C 3 137 ? 301.137 415.973 290.596 1.00 31.67 137 GLY C N 1
ATOM 5060 C CA . GLY C 3 137 ? 300.410 416.799 289.658 1.00 31.67 137 GLY C CA 1
ATOM 5061 C C . GLY C 3 137 ? 299.771 417.986 290.332 1.00 31.67 137 GLY C C 1
ATOM 5062 O O . GLY C 3 137 ? 299.751 419.093 289.791 1.00 31.67 137 GLY C O 1
ATOM 5063 N N . SER C 3 138 ? 299.246 417.757 291.526 1.00 32.23 138 SER C N 1
ATOM 5064 C CA . SER C 3 138 ? 298.563 418.776 292.298 1.00 32.23 138 SER C CA 1
ATOM 5065 C C . SER C 3 138 ? 299.461 419.267 293.419 1.00 32.23 138 SER C C 1
ATOM 5066 O O . SER C 3 138 ? 300.142 418.476 294.075 1.00 32.23 138 SER C O 1
ATOM 5069 N N . ALA C 3 139 ? 299.466 420.575 293.626 1.00 34.23 139 ALA C N 1
ATOM 5070 C CA . ALA C 3 139 ? 300.079 421.125 294.819 1.00 34.23 139 ALA C CA 1
ATOM 5071 C C . ALA C 3 139 ? 299.264 420.710 296.040 1.00 34.23 139 ALA C C 1
ATOM 5072 O O . ALA C 3 139 ? 298.243 420.025 295.939 1.00 34.23 139 ALA C O 1
ATOM 5074 N N . GLN C 3 140 ? 299.742 421.104 297.208 1.00 35.50 140 GLN C N 1
ATOM 5075 C CA . GLN C 3 140 ? 299.022 420.840 298.441 1.00 35.50 140 GLN C CA 1
ATOM 5076 C C . GLN C 3 140 ? 297.580 421.318 298.309 1.00 35.50 140 GLN C C 1
ATOM 5077 O O . GLN C 3 140 ? 297.351 422.475 297.937 1.00 35.50 140 GLN C O 1
ATOM 5083 N N . PRO C 3 141 ? 296.595 420.461 298.567 1.00 31.92 141 PRO C N 1
ATOM 5084 C CA . PRO C 3 141 ? 295.198 420.876 298.409 1.00 31.92 141 PRO C CA 1
ATOM 5085 C C . PRO C 3 141 ? 294.883 422.093 299.258 1.00 31.92 141 PRO C C 1
ATOM 5086 O O . PRO C 3 141 ? 295.290 422.189 300.416 1.00 31.92 141 PRO C O 1
ATOM 5090 N N . THR C 3 142 ? 294.155 423.032 298.663 1.00 30.20 142 THR C N 1
ATOM 5091 C CA . THR C 3 142 ? 293.800 424.257 299.358 1.00 30.20 142 THR C CA 1
ATOM 5092 C C . THR C 3 142 ? 292.593 424.085 300.261 1.00 30.20 142 THR C C 1
ATOM 5093 O O . THR C 3 142 ? 292.429 424.863 301.204 1.00 30.20 142 THR C O 1
ATOM 5097 N N . THR C 3 143 ? 291.751 423.092 300.003 1.00 29.18 143 THR C N 1
ATOM 5098 C CA . THR C 3 143 ? 290.599 422.813 300.838 1.00 29.18 143 THR C CA 1
ATOM 5099 C C . THR C 3 143 ? 290.522 421.317 301.085 1.00 29.18 143 THR C C 1
ATOM 5100 O O . THR C 3 143 ? 291.167 420.519 300.407 1.00 29.18 143 THR C O 1
ATOM 5104 N N . ARG C 3 144 ? 289.718 420.943 302.077 1.00 28.71 144 ARG C N 1
ATOM 5105 C CA . ARG C 3 144 ? 289.491 419.532 302.344 1.00 28.71 144 ARG C CA 1
ATOM 5106 C C . ARG C 3 144 ? 288.681 418.881 301.235 1.00 28.71 144 ARG C C 1
ATOM 5107 O O . ARG C 3 144 ? 288.871 417.695 300.944 1.00 28.71 144 ARG C O 1
ATOM 5115 N N . GLU C 3 145 ? 287.774 419.634 300.613 1.00 29.30 145 GLU C N 1
ATOM 5116 C CA . GLU C 3 145 ? 286.984 419.093 299.514 1.00 29.30 145 GLU C CA 1
ATOM 5117 C C . GLU C 3 145 ? 287.865 418.705 298.338 1.00 29.30 145 GLU C C 1
ATOM 5118 O O . GLU C 3 145 ? 287.554 417.753 297.615 1.00 29.30 145 GLU C O 1
ATOM 5124 N N . ALA C 3 146 ? 288.969 419.416 298.136 1.00 28.28 146 ALA C N 1
ATOM 5125 C CA . ALA C 3 146 ? 289.898 419.054 297.079 1.00 28.28 146 ALA C CA 1
ATOM 5126 C C . ALA C 3 146 ? 290.813 417.918 297.499 1.00 28.28 146 ALA C C 1
ATOM 5127 O O . ALA C 3 146 ? 291.250 417.134 296.653 1.00 28.28 146 ALA C O 1
ATOM 5129 N N . ALA C 3 147 ? 291.111 417.814 298.791 1.00 27.97 147 ALA C N 1
ATOM 5130 C CA . ALA C 3 147 ? 292.013 416.774 299.258 1.00 27.97 147 ALA C CA 1
ATOM 5131 C C . ALA C 3 147 ? 291.354 415.406 299.259 1.00 27.97 147 ALA C C 1
ATOM 5132 O O . ALA C 3 147 ? 292.028 414.400 299.018 1.00 27.97 147 ALA C O 1
ATOM 5134 N N . MET C 3 148 ? 290.052 415.342 299.534 1.00 27.56 148 MET C N 1
ATOM 5135 C CA . MET C 3 148 ? 289.376 414.056 299.623 1.00 27.56 148 MET C CA 1
ATOM 5136 C C . MET C 3 148 ? 289.244 413.371 298.272 1.00 27.56 148 MET C C 1
ATOM 5137 O O . MET C 3 148 ? 288.781 412.229 298.213 1.00 27.56 148 MET C O 1
ATOM 5142 N N . LEU C 3 149 ? 289.637 414.038 297.187 1.00 26.98 149 LEU C N 1
ATOM 5143 C CA . LEU C 3 149 ? 289.628 413.403 295.881 1.00 26.98 149 LEU C CA 1
ATOM 5144 C C . LEU C 3 149 ? 290.745 412.388 295.715 1.00 26.98 149 LEU C C 1
ATOM 5145 O O . LEU C 3 149 ? 290.715 411.610 294.756 1.00 26.98 149 LEU C O 1
ATOM 5150 N N . GLY C 3 150 ? 291.720 412.372 296.621 1.00 26.93 150 GLY C N 1
ATOM 5151 C CA . GLY C 3 150 ? 292.815 411.436 296.575 1.00 26.93 150 GLY C CA 1
ATOM 5152 C C . GLY C 3 150 ? 292.729 410.405 297.686 1.00 26.93 150 GLY C C 1
ATOM 5153 O O . GLY C 3 150 ? 291.785 410.358 298.466 1.00 26.93 150 GLY C O 1
ATOM 5154 N N . THR C 3 151 ? 293.756 409.565 297.731 1.00 28.32 151 THR C N 1
ATOM 5155 C CA . THR C 3 151 ? 293.839 408.522 298.742 1.00 28.32 151 THR C CA 1
ATOM 5156 C C . THR C 3 151 ? 293.795 409.144 300.125 1.00 28.32 151 THR C C 1
ATOM 5157 O O . THR C 3 151 ? 294.701 409.890 300.507 1.00 28.32 151 THR C O 1
ATOM 5161 N N . HIS C 3 152 ? 292.739 408.850 300.874 1.00 28.89 152 HIS C N 1
ATOM 5162 C CA . HIS C 3 152 ? 292.582 409.462 302.181 1.00 28.89 152 HIS C CA 1
ATOM 5163 C C . HIS C 3 152 ? 291.950 408.478 303.148 1.00 28.89 152 HIS C C 1
ATOM 5164 O O . HIS C 3 152 ? 291.315 407.499 302.753 1.00 28.89 152 HIS C O 1
ATOM 5171 N N . ILE C 3 153 ? 292.154 408.752 304.430 1.00 29.78 153 ILE C N 1
ATOM 5172 C CA . ILE C 3 153 ? 291.544 408.003 305.516 1.00 29.78 153 ILE C CA 1
ATOM 5173 C C . ILE C 3 153 ? 290.884 408.996 306.454 1.00 29.78 153 ILE C C 1
ATOM 5174 O O . ILE C 3 153 ? 291.458 410.044 306.764 1.00 29.78 153 ILE C O 1
ATOM 5176 N N . VAL C 3 154 ? 289.681 408.675 306.903 1.00 29.65 154 VAL C N 1
ATOM 5177 C CA . VAL C 3 154 ? 289.031 409.444 307.956 1.00 29.65 154 VAL C CA 1
ATOM 5178 C C . VAL C 3 154 ? 289.350 408.773 309.281 1.00 29.65 154 VAL C C 1
ATOM 5179 O O . VAL C 3 154 ? 288.990 407.614 309.506 1.00 29.65 154 VAL C O 1
ATOM 5183 N N . TRP C 3 155 ? 290.024 409.502 310.155 1.00 28.30 155 TRP C N 1
ATOM 5184 C CA . TRP C 3 155 ? 290.586 408.958 311.381 1.00 28.30 155 TRP C CA 1
ATOM 5185 C C . TRP C 3 155 ? 289.724 409.383 312.559 1.00 28.30 155 TRP C C 1
ATOM 5186 O O . TRP C 3 155 ? 289.683 410.565 312.910 1.00 28.30 155 TRP C O 1
ATOM 5197 N N . ASP C 3 156 ? 289.063 408.417 313.183 1.00 29.47 156 ASP C N 1
ATOM 5198 C CA . ASP C 3 156 ? 288.256 408.661 314.369 1.00 29.47 156 ASP C CA 1
ATOM 5199 C C . ASP C 3 156 ? 289.099 408.415 315.613 1.00 29.47 156 ASP C C 1
ATOM 5200 O O . ASP C 3 156 ? 289.618 407.313 315.806 1.00 29.47 156 ASP C O 1
ATOM 5205 N N . PHE C 3 157 ? 289.244 409.440 316.449 1.00 28.99 157 PHE C N 1
ATOM 5206 C CA . PHE C 3 157 ? 289.937 409.272 317.718 1.00 28.99 157 PHE C CA 1
ATOM 5207 C C . PHE C 3 157 ? 289.146 408.343 318.624 1.00 28.99 157 PHE C C 1
ATOM 5208 O O . PHE C 3 157 ? 287.926 408.461 318.746 1.00 28.99 157 PHE C O 1
ATOM 5216 N N . GLY C 3 158 ? 289.844 407.425 319.276 1.00 28.31 158 GLY C N 1
ATOM 5217 C CA . GLY C 3 158 ? 289.175 406.494 320.160 1.00 28.31 158 GLY C CA 1
ATOM 5218 C C . GLY C 3 158 ? 290.113 405.644 320.981 1.00 28.31 158 GLY C C 1
ATOM 5219 O O . GLY C 3 158 ? 291.217 406.075 321.318 1.00 28.31 158 GLY C O 1
ATOM 5220 N N . LEU C 3 159 ? 289.687 404.422 321.302 1.00 27.92 159 LEU C N 1
ATOM 5221 C CA . LEU C 3 159 ? 290.506 403.553 322.136 1.00 27.92 159 LEU C CA 1
ATOM 5222 C C . LEU C 3 159 ? 291.742 403.067 321.399 1.00 27.92 159 LEU C C 1
ATOM 5223 O O . LEU C 3 159 ? 292.777 402.825 322.028 1.00 27.92 159 LEU C O 1
ATOM 5228 N N . GLN C 3 160 ? 291.659 402.908 320.086 1.00 28.51 160 GLN C N 1
ATOM 5229 C CA . GLN C 3 160 ? 292.836 402.667 319.262 1.00 28.51 160 GLN C CA 1
ATOM 5230 C C . GLN C 3 160 ? 293.376 404.023 318.835 1.00 28.51 160 GLN C C 1
ATOM 5231 O O . GLN C 3 160 ? 292.821 404.667 317.940 1.00 28.51 160 GLN C O 1
ATOM 5237 N N . SER C 3 161 ? 294.455 404.458 319.476 1.00 27.77 161 SER C N 1
ATOM 5238 C CA . SER C 3 161 ? 294.940 405.819 319.326 1.00 27.77 161 SER C CA 1
ATOM 5239 C C . SER C 3 161 ? 295.665 406.063 318.015 1.00 27.77 161 SER C C 1
ATOM 5240 O O . SER C 3 161 ? 295.979 407.215 317.710 1.00 27.77 161 SER C O 1
ATOM 5243 N N . SER C 3 162 ? 295.949 405.026 317.245 1.00 27.62 162 SER C N 1
ATOM 5244 C CA . SER C 3 162 ? 296.770 405.156 316.057 1.00 27.62 162 SER C CA 1
ATOM 5245 C C . SER C 3 162 ? 295.992 404.745 314.819 1.00 27.62 162 SER C C 1
ATOM 5246 O O . SER C 3 162 ? 295.064 403.937 314.882 1.00 27.62 162 SER C O 1
ATOM 5249 N N . VAL C 3 163 ? 296.378 405.329 313.691 1.00 26.98 163 VAL C N 1
ATOM 5250 C CA . VAL C 3 163 ? 295.822 404.990 312.392 1.00 26.98 163 VAL C CA 1
ATOM 5251 C C . VAL C 3 163 ? 296.966 404.992 311.393 1.00 26.98 163 VAL C C 1
ATOM 5252 O O . VAL C 3 163 ? 297.959 405.702 311.562 1.00 26.98 163 VAL C O 1
ATOM 5256 N N . THR C 3 164 ? 296.833 404.182 310.354 1.00 27.86 164 THR C N 1
ATOM 5257 C CA . THR C 3 164 ? 297.843 404.083 309.315 1.00 27.86 164 THR C CA 1
ATOM 5258 C C . THR C 3 164 ? 297.318 404.691 308.026 1.00 27.86 164 THR C C 1
ATOM 5259 O O . THR C 3 164 ? 296.236 404.328 307.559 1.00 27.86 164 THR C O 1
ATOM 5263 N N . LEU C 3 165 ? 298.077 405.626 307.470 1.00 28.27 165 LEU C N 1
ATOM 5264 C CA . LEU C 3 165 ? 297.830 406.152 306.134 1.00 28.27 165 LEU C CA 1
ATOM 5265 C C . LEU C 3 165 ? 298.828 405.481 305.204 1.00 28.27 165 LEU C C 1
ATOM 5266 O O . LEU C 3 165 ? 299.987 405.887 305.123 1.00 28.27 165 LEU C O 1
ATOM 5271 N N . VAL C 3 166 ? 298.379 404.440 304.514 1.00 28.60 166 VAL C N 1
ATOM 5272 C CA . VAL C 3 166 ? 299.230 403.790 303.527 1.00 28.60 166 VAL C CA 1
ATOM 5273 C C . VAL C 3 166 ? 299.326 404.708 302.316 1.00 28.60 166 VAL C C 1
ATOM 5274 O O . VAL C 3 166 ? 298.344 404.894 301.593 1.00 28.60 166 VAL C O 1
ATOM 5278 N N . ILE C 3 167 ? 300.492 405.309 302.111 1.00 28.31 167 ILE C N 1
ATOM 5279 C CA . ILE C 3 167 ? 300.788 406.019 300.872 1.00 28.31 167 ILE C CA 1
ATOM 5280 C C . ILE C 3 167 ? 301.058 404.964 299.809 1.00 28.31 167 ILE C C 1
ATOM 5281 O O . ILE C 3 167 ? 302.127 404.338 299.817 1.00 28.31 167 ILE C O 1
ATOM 5286 N N . PRO C 3 168 ? 300.128 404.725 298.893 1.00 27.79 168 PRO C N 1
ATOM 5287 C CA . PRO C 3 168 ? 300.321 403.662 297.911 1.00 27.79 168 PRO C CA 1
ATOM 5288 C C . PRO C 3 168 ? 301.363 404.056 296.883 1.00 27.79 168 PRO C C 1
ATOM 5289 O O . PRO C 3 168 ? 301.608 405.235 296.624 1.00 27.79 168 PRO C O 1
ATOM 5293 N N . TRP C 3 169 ? 301.982 403.046 296.292 1.00 27.47 169 TRP C N 1
ATOM 5294 C CA . TRP C 3 169 ? 302.931 403.286 295.214 1.00 27.47 169 TRP C CA 1
ATOM 5295 C C . TRP C 3 169 ? 302.151 403.692 293.974 1.00 27.47 169 TRP C C 1
ATOM 5296 O O . TRP C 3 169 ? 301.701 402.846 293.202 1.00 27.47 169 TRP C O 1
ATOM 5307 N N . ILE C 3 170 ? 301.986 404.990 293.784 1.00 27.92 170 ILE C N 1
ATOM 5308 C CA . ILE C 3 170 ? 301.320 405.541 292.611 1.00 27.92 170 ILE C CA 1
ATOM 5309 C C . ILE C 3 170 ? 302.390 406.308 291.848 1.00 27.92 170 ILE C C 1
ATOM 5310 O O . ILE C 3 170 ? 302.648 407.484 292.109 1.00 27.92 170 ILE C O 1
ATOM 5315 N N . SER C 3 171 ? 303.032 405.637 290.904 1.00 28.30 171 SER C N 1
ATOM 5316 C CA . SER C 3 171 ? 304.122 406.228 290.151 1.00 28.30 171 SER C CA 1
ATOM 5317 C C . SER C 3 171 ? 304.015 405.811 288.697 1.00 28.30 171 SER C C 1
ATOM 5318 O O . SER C 3 171 ? 303.437 404.774 288.371 1.00 28.30 171 SER C O 1
ATOM 5321 N N . ASN C 3 172 ? 304.579 406.641 287.822 1.00 28.57 172 ASN C N 1
ATOM 5322 C CA . ASN C 3 172 ? 304.691 406.259 286.424 1.00 28.57 172 ASN C CA 1
ATOM 5323 C C . ASN C 3 172 ? 305.852 405.303 286.215 1.00 28.57 172 ASN C C 1
ATOM 5324 O O . ASN C 3 172 ? 305.745 404.350 285.439 1.00 28.57 172 ASN C O 1
ATOM 5329 N N . THR C 3 173 ? 306.954 405.530 286.913 1.00 28.02 173 THR C N 1
ATOM 5330 C CA . THR C 3 173 ? 308.125 404.685 286.799 1.00 28.02 173 THR C CA 1
ATOM 5331 C C . THR C 3 173 ? 308.108 403.601 287.867 1.00 28.02 173 THR C C 1
ATOM 5332 O O . THR C 3 173 ? 307.485 403.736 288.919 1.00 28.02 173 THR C O 1
ATOM 5336 N N . HIS C 3 174 ? 308.805 402.504 287.573 1.00 27.21 174 HIS C N 1
ATOM 5337 C CA . HIS C 3 174 ? 308.935 401.426 288.541 1.00 27.21 174 HIS C CA 1
ATOM 5338 C C . HIS C 3 174 ? 309.682 401.879 289.782 1.00 27.21 174 HIS C C 1
ATOM 5339 O O . HIS C 3 174 ? 309.411 401.393 290.883 1.00 27.21 174 HIS C O 1
ATOM 5346 N N . PHE C 3 175 ? 310.611 402.811 289.631 1.00 26.38 175 PHE C N 1
ATOM 5347 C CA . PHE C 3 175 ? 311.349 403.368 290.746 1.00 26.38 175 PHE C CA 1
ATOM 5348 C C . PHE C 3 175 ? 311.236 404.881 290.713 1.00 26.38 175 PHE C C 1
ATOM 5349 O O . PHE C 3 175 ? 310.938 405.485 289.683 1.00 26.38 175 PHE C O 1
ATOM 5357 N N . ARG C 3 176 ? 311.467 405.485 291.866 1.00 31.61 176 ARG C N 1
ATOM 5358 C CA . ARG C 3 176 ? 311.519 406.927 292.012 1.00 31.61 176 ARG C CA 1
ATOM 5359 C C . ARG C 3 176 ? 312.895 407.311 292.516 1.00 31.61 176 ARG C C 1
ATOM 5360 O O . ARG C 3 176 ? 313.421 406.684 293.437 1.00 31.61 176 ARG C O 1
ATOM 5368 N N . ALA C 3 177 ? 313.477 408.337 291.914 1.00 27.88 177 ALA C N 1
ATOM 5369 C CA . ALA C 3 177 ? 314.736 408.849 292.422 1.00 27.88 177 ALA C CA 1
ATOM 5370 C C . ALA C 3 177 ? 314.530 409.440 293.805 1.00 27.88 177 ALA C C 1
ATOM 5371 O O . ALA C 3 177 ? 313.580 410.193 294.037 1.00 27.88 177 ALA C O 1
ATOM 5373 N N . VAL C 3 178 ? 315.417 409.082 294.732 1.00 29.01 178 VAL C N 1
ATOM 5374 C CA . VAL C 3 178 ? 315.416 409.692 296.055 1.00 29.01 178 VAL C CA 1
ATOM 5375 C C . VAL C 3 178 ? 315.635 411.191 295.946 1.00 29.01 178 VAL C C 1
ATOM 5376 O O . VAL C 3 178 ? 315.057 411.971 296.710 1.00 29.01 178 VAL C O 1
ATOM 5380 N N . LYS C 3 179 ? 316.446 411.619 294.985 1.00 28.69 179 LYS C N 1
ATOM 5381 C CA . LYS C 3 179 ? 316.657 413.038 294.746 1.00 28.69 179 LYS C CA 1
ATOM 5382 C C . LYS C 3 179 ? 315.379 413.682 294.231 1.00 28.69 179 LYS C C 1
ATOM 5383 O O . LYS C 3 179 ? 314.716 413.146 293.339 1.00 28.69 179 LYS C O 1
ATOM 5389 N N . THR C 3 180 ? 315.036 414.834 294.793 1.00 29.63 180 THR C N 1
ATOM 5390 C CA . THR C 3 180 ? 313.865 415.589 294.387 1.00 29.63 180 THR C CA 1
ATOM 5391 C C . THR C 3 180 ? 314.266 417.034 294.143 1.00 29.63 180 THR C C 1
ATOM 5392 O O . THR C 3 180 ? 315.355 417.474 294.517 1.00 29.63 180 THR C O 1
ATOM 5396 N N . GLY C 3 181 ? 313.369 417.775 293.501 1.00 29.11 181 GLY C N 1
ATOM 5397 C CA . GLY C 3 181 ? 313.617 419.167 293.194 1.00 29.11 181 GLY C CA 1
ATOM 5398 C C . GLY C 3 181 ? 314.150 419.384 291.796 1.00 29.11 181 GLY C C 1
ATOM 5399 O O . GLY C 3 181 ? 314.913 418.563 291.284 1.00 29.11 181 GLY C O 1
ATOM 5400 N N . GLY C 3 182 ? 313.758 420.486 291.168 1.00 28.34 182 GLY C N 1
ATOM 5401 C CA . GLY C 3 182 ? 314.179 420.763 289.812 1.00 28.34 182 GLY C CA 1
ATOM 5402 C C . GLY C 3 182 ? 313.449 419.883 288.824 1.00 28.34 182 GLY C C 1
ATOM 5403 O O . GLY C 3 182 ? 312.231 419.731 288.915 1.00 28.34 182 GLY C O 1
ATOM 5404 N N . VAL C 3 183 ? 314.174 419.294 287.873 1.00 28.27 183 VAL C N 1
ATOM 5405 C CA . VAL C 3 183 ? 313.552 418.316 286.997 1.00 28.27 183 VAL C CA 1
ATOM 5406 C C . VAL C 3 183 ? 313.247 417.034 287.745 1.00 28.27 183 VAL C C 1
ATOM 5407 O O . VAL C 3 183 ? 312.399 416.251 287.307 1.00 28.27 183 VAL C O 1
ATOM 5411 N N . TYR C 3 184 ? 313.912 416.800 288.869 1.00 28.87 184 TYR C N 1
ATOM 5412 C CA . TYR C 3 184 ? 313.675 415.602 289.656 1.00 28.87 184 TYR C CA 1
ATOM 5413 C C . TYR C 3 184 ? 312.384 415.667 290.456 1.00 28.87 184 TYR C C 1
ATOM 5414 O O . TYR C 3 184 ? 312.104 414.741 291.221 1.00 28.87 184 TYR C O 1
ATOM 5423 N N . ASP C 3 185 ? 311.595 416.725 290.297 1.00 29.34 185 ASP C N 1
ATOM 5424 C CA . ASP C 3 185 ? 310.212 416.684 290.742 1.00 29.34 185 ASP C CA 1
ATOM 5425 C C . ASP C 3 185 ? 309.346 415.846 289.823 1.00 29.34 185 ASP C C 1
ATOM 5426 O O . ASP C 3 185 ? 308.151 415.693 290.091 1.00 29.34 185 ASP C O 1
ATOM 5431 N N . TYR C 3 186 ? 309.923 415.307 288.750 1.00 28.46 186 TYR C N 1
ATOM 5432 C CA . TYR C 3 186 ? 309.291 414.219 288.018 1.00 28.46 186 TYR C CA 1
ATOM 5433 C C . TYR C 3 186 ? 309.014 413.040 288.935 1.00 28.46 186 TYR C C 1
ATOM 5434 O O . TYR C 3 186 ? 308.091 412.258 288.684 1.00 28.46 186 TYR C O 1
ATOM 5443 N N . TYR C 3 187 ? 309.798 412.902 290.003 1.00 27.79 187 TYR C N 1
ATOM 5444 C CA . TYR C 3 187 ? 309.678 411.804 290.947 1.00 27.79 187 TYR C CA 1
ATOM 5445 C C . TYR C 3 187 ? 309.023 412.220 292.256 1.00 27.79 187 TYR C C 1
ATOM 5446 O O . TYR C 3 187 ? 309.137 411.497 293.250 1.00 27.79 187 TYR C O 1
ATOM 5455 N N . ALA C 3 188 ? 308.367 413.372 292.295 1.00 28.94 188 ALA C N 1
ATOM 5456 C CA . ALA C 3 188 ? 307.705 413.791 293.521 1.00 28.94 188 ALA C CA 1
ATOM 5457 C C . ALA C 3 188 ? 306.582 412.824 293.852 1.00 28.94 188 ALA C C 1
ATOM 5458 O O . ALA C 3 188 ? 305.715 412.556 293.020 1.00 28.94 188 ALA C O 1
ATOM 5460 N N . THR C 3 189 ? 306.607 412.287 295.070 1.00 29.54 189 THR C N 1
ATOM 5461 C CA . THR C 3 189 ? 305.603 411.305 295.461 1.00 29.54 189 THR C CA 1
ATOM 5462 C C . THR C 3 189 ? 304.242 411.958 295.647 1.00 29.54 189 THR C C 1
ATOM 5463 O O . THR C 3 189 ? 303.227 411.451 295.161 1.00 29.54 189 THR C O 1
ATOM 5467 N N . GLY C 3 190 ? 304.201 413.075 296.343 1.00 30.41 190 GLY C N 1
ATOM 5468 C CA . GLY C 3 190 ? 302.964 413.786 296.558 1.00 30.41 190 GLY C CA 1
ATOM 5469 C C . GLY C 3 190 ? 302.994 414.495 297.892 1.00 30.41 190 GLY C C 1
ATOM 5470 O O . GLY C 3 190 ? 304.039 414.648 298.514 1.00 30.41 190 GLY C O 1
ATOM 5471 N N . ILE C 3 191 ? 301.815 414.934 298.313 1.00 31.59 191 ILE C N 1
ATOM 5472 C CA . ILE C 3 191 ? 301.633 415.676 299.549 1.00 31.59 191 ILE C CA 1
ATOM 5473 C C . ILE C 3 191 ? 300.649 414.919 300.427 1.00 31.59 191 ILE C C 1
ATOM 5474 O O . ILE C 3 191 ? 299.704 414.297 299.933 1.00 31.59 191 ILE C O 1
ATOM 5479 N N . VAL C 3 192 ? 300.883 414.956 301.734 1.00 32.64 192 VAL C N 1
ATOM 5480 C CA . VAL C 3 192 ? 299.941 414.438 302.720 1.00 32.64 192 VAL C CA 1
ATOM 5481 C C . VAL C 3 192 ? 299.438 415.612 303.540 1.00 32.64 192 VAL C C 1
ATOM 5482 O O . VAL C 3 192 ? 300.228 416.309 304.182 1.00 32.64 192 VAL C O 1
ATOM 5486 N N . THR C 3 193 ? 298.131 415.831 303.519 1.00 31.56 193 THR C N 1
ATOM 5487 C CA . THR C 3 193 ? 297.497 416.901 304.267 1.00 31.56 193 THR C CA 1
ATOM 5488 C C . THR C 3 193 ? 296.572 416.304 305.317 1.00 31.56 193 THR C C 1
ATOM 5489 O O . THR C 3 193 ? 295.820 415.368 305.035 1.00 31.56 193 THR C O 1
ATOM 5493 N N . ILE C 3 194 ? 296.638 416.848 306.526 1.00 32.00 194 ILE C N 1
ATOM 5494 C CA . ILE C 3 194 ? 295.778 416.439 307.627 1.00 32.00 194 ILE C CA 1
ATOM 5495 C C . ILE C 3 194 ? 294.718 417.509 307.809 1.00 32.00 194 ILE C C 1
ATOM 5496 O O . ILE C 3 194 ? 295.039 418.682 308.021 1.00 32.00 194 ILE C O 1
ATOM 5501 N N . TRP C 3 195 ? 293.458 417.113 307.718 1.00 30.21 195 TRP C N 1
ATOM 5502 C CA . TRP C 3 195 ? 292.343 418.036 307.808 1.00 30.21 195 TRP C CA 1
ATOM 5503 C C . TRP C 3 195 ? 291.475 417.677 308.999 1.00 30.21 195 TRP C C 1
ATOM 5504 O O . TRP C 3 195 ? 291.470 416.537 309.464 1.00 30.21 195 TRP C O 1
ATOM 5515 N N . TYR C 3 196 ? 290.744 418.663 309.495 1.00 29.08 196 TYR C N 1
ATOM 5516 C CA . TYR C 3 196 ? 289.730 418.413 310.507 1.00 29.08 196 TYR C CA 1
ATOM 5517 C C . TYR C 3 196 ? 288.461 417.960 309.802 1.00 29.08 196 TYR C C 1
ATOM 5518 O O . TYR C 3 196 ? 287.782 418.760 309.153 1.00 29.08 196 TYR C O 1
ATOM 5527 N N . GLN C 3 197 ? 288.153 416.670 309.906 1.00 29.43 197 GLN C N 1
ATOM 5528 C CA . GLN C 3 197 ? 286.883 416.174 309.392 1.00 29.43 197 GLN C CA 1
ATOM 5529 C C . GLN C 3 197 ? 285.729 416.702 310.226 1.00 29.43 197 GLN C C 1
ATOM 5530 O O . GLN C 3 197 ? 284.778 417.287 309.700 1.00 29.43 197 GLN C O 1
ATOM 5536 N N . THR C 3 198 ? 285.805 416.504 311.529 1.00 29.35 198 THR C N 1
ATOM 5537 C CA . THR C 3 198 ? 284.985 417.171 312.523 1.00 29.35 198 THR C CA 1
ATOM 5538 C C . THR C 3 198 ? 285.932 417.994 313.388 1.00 29.35 198 THR C C 1
ATOM 5539 O O . THR C 3 198 ? 287.117 418.145 313.077 1.00 29.35 198 THR C O 1
ATOM 5543 N N . ASN C 3 199 ? 285.413 418.538 314.472 1.00 27.89 199 ASN C N 1
ATOM 5544 C CA . ASN C 3 199 ? 286.236 419.353 315.342 1.00 27.89 199 ASN C CA 1
ATOM 5545 C C . ASN C 3 199 ? 286.995 418.480 316.335 1.00 27.89 199 ASN C C 1
ATOM 5546 O O . ASN C 3 199 ? 286.808 417.266 316.415 1.00 27.89 199 ASN C O 1
ATOM 5551 N N . PHE C 3 200 ? 287.880 419.124 317.084 1.00 27.27 200 PHE C N 1
ATOM 5552 C CA . PHE C 3 200 ? 288.555 418.534 318.234 1.00 27.27 200 PHE C CA 1
ATOM 5553 C C . PHE C 3 200 ? 287.727 418.914 319.455 1.00 27.27 200 PHE C C 1
ATOM 5554 O O . PHE C 3 200 ? 287.834 420.027 319.970 1.00 27.27 200 PHE C O 1
ATOM 5562 N N . VAL C 3 201 ? 286.881 417.996 319.908 1.00 26.49 201 VAL C N 1
ATOM 5563 C CA . VAL C 3 201 ? 285.856 418.286 320.904 1.00 26.49 201 VAL C CA 1
ATOM 5564 C C . VAL C 3 201 ? 286.302 417.709 322.237 1.00 26.49 201 VAL C C 1
ATOM 5565 O O . VAL C 3 201 ? 286.582 416.510 322.340 1.00 26.49 201 VAL C O 1
ATOM 5569 N N . VAL C 3 202 ? 286.370 418.562 323.251 1.00 25.62 202 VAL C N 1
ATOM 5570 C CA . VAL C 3 202 ? 286.767 418.141 324.593 1.00 25.62 202 VAL C CA 1
ATOM 5571 C C . VAL C 3 202 ? 285.694 418.579 325.576 1.00 25.62 202 VAL C C 1
ATOM 5572 O O . VAL C 3 202 ? 284.959 419.547 325.333 1.00 25.62 202 VAL C O 1
ATOM 5576 N N . PRO C 3 203 ? 285.572 417.876 326.694 1.00 24.98 203 PRO C N 1
ATOM 5577 C CA . PRO C 3 203 ? 284.681 418.320 327.757 1.00 24.98 203 PRO C CA 1
ATOM 5578 C C . PRO C 3 203 ? 285.295 419.479 328.516 1.00 24.98 203 PRO C C 1
ATOM 5579 O O . PRO C 3 203 ? 286.420 419.897 328.213 1.00 24.98 203 PRO C O 1
ATOM 5583 N N . PRO C 3 204 ? 284.588 420.045 329.491 1.00 25.12 204 PRO C N 1
ATOM 5584 C CA . PRO C 3 204 ? 285.217 421.044 330.354 1.00 25.12 204 PRO C CA 1
ATOM 5585 C C . PRO C 3 204 ? 286.393 420.451 331.113 1.00 25.12 204 PRO C C 1
ATOM 5586 O O . PRO C 3 204 ? 286.489 419.239 331.314 1.00 25.12 204 PRO C O 1
ATOM 5590 N N . ASP C 3 205 ? 287.304 421.332 331.529 1.00 26.18 205 ASP C N 1
ATOM 5591 C CA . ASP C 3 205 ? 288.456 420.958 332.349 1.00 26.18 205 ASP C CA 1
ATOM 5592 C C . ASP C 3 205 ? 289.368 419.965 331.633 1.00 26.18 205 ASP C C 1
ATOM 5593 O O . ASP C 3 205 ? 290.007 419.124 332.264 1.00 26.18 205 ASP C O 1
ATOM 5598 N N . THR C 3 206 ? 289.439 420.069 330.312 1.00 26.14 206 THR C N 1
ATOM 5599 C CA . THR C 3 206 ? 290.216 419.184 329.467 1.00 26.14 206 THR C CA 1
ATOM 5600 C C . THR C 3 206 ? 291.053 420.025 328.515 1.00 26.14 206 THR C C 1
ATOM 5601 O O . THR C 3 206 ? 290.551 421.006 327.955 1.00 26.14 206 THR C O 1
ATOM 5605 N N . PRO C 3 207 ? 292.329 419.690 328.328 1.00 26.06 207 PRO C N 1
ATOM 5606 C CA . PRO C 3 207 ? 293.174 420.478 327.424 1.00 26.06 207 PRO C CA 1
ATOM 5607 C C . PRO C 3 207 ? 292.581 420.551 326.026 1.00 26.06 207 PRO C C 1
ATOM 5608 O O . PRO C 3 207 ? 292.131 419.550 325.467 1.00 26.06 207 PRO C O 1
ATOM 5612 N N . THR C 3 208 ? 292.575 421.757 325.466 1.00 26.58 208 THR C N 1
ATOM 5613 C CA . THR C 3 208 ? 291.962 421.999 324.167 1.00 26.58 208 THR C CA 1
ATOM 5614 C C . THR C 3 208 ? 292.925 421.819 323.008 1.00 26.58 208 THR C C 1
ATOM 5615 O O . THR C 3 208 ? 292.480 421.784 321.860 1.00 26.58 208 THR C O 1
ATOM 5619 N N . GLU C 3 209 ? 294.221 421.730 323.273 1.00 26.62 209 GLU C N 1
ATOM 5620 C CA . GLU C 3 209 ? 295.219 421.437 322.260 1.00 26.62 209 GLU C CA 1
ATOM 5621 C C . GLU C 3 209 ? 295.933 420.150 322.632 1.00 26.62 209 GLU C C 1
ATOM 5622 O O . GLU C 3 209 ? 296.218 419.904 323.806 1.00 26.62 209 GLU C O 1
ATOM 5628 N N . ALA C 3 210 ? 296.218 419.334 321.630 1.00 27.68 210 ALA C N 1
ATOM 5629 C CA . ALA C 3 210 ? 296.905 418.072 321.822 1.00 27.68 210 ALA C CA 1
ATOM 5630 C C . ALA C 3 210 ? 297.899 417.914 320.685 1.00 27.68 210 ALA C C 1
ATOM 5631 O O . ALA C 3 210 ? 298.189 418.860 319.951 1.00 27.68 210 ALA C O 1
ATOM 5633 N N . ASN C 3 211 ? 298.429 416.708 320.530 1.00 29.46 211 ASN C N 1
ATOM 5634 C CA . ASN C 3 211 ? 299.458 416.472 319.532 1.00 29.46 211 ASN C CA 1
ATOM 5635 C C . ASN C 3 211 ? 299.231 415.143 318.839 1.00 29.46 211 ASN C C 1
ATOM 5636 O O . ASN C 3 211 ? 298.988 414.125 319.492 1.00 29.46 211 ASN C O 1
ATOM 5641 N N . ILE C 3 212 ? 299.309 415.164 317.520 1.00 29.49 212 ILE C N 1
ATOM 5642 C CA . ILE C 3 212 ? 299.426 413.956 316.722 1.00 29.49 212 ILE C CA 1
ATOM 5643 C C . ILE C 3 212 ? 300.904 413.699 316.470 1.00 29.49 212 ILE C C 1
ATOM 5644 O O . ILE C 3 212 ? 301.639 414.601 316.058 1.00 29.49 212 ILE C O 1
ATOM 5649 N N . ILE C 3 213 ? 301.344 412.476 316.724 1.00 28.79 213 ILE C N 1
ATOM 5650 C CA . ILE C 3 213 ? 302.707 412.061 316.431 1.00 28.79 213 ILE C CA 1
ATOM 5651 C C . ILE C 3 213 ? 302.660 411.162 315.208 1.00 28.79 213 ILE C C 1
ATOM 5652 O O . ILE C 3 213 ? 302.055 410.085 315.242 1.00 28.79 213 ILE C O 1
ATOM 5657 N N . ALA C 3 214 ? 303.289 411.604 314.126 1.00 29.38 214 ALA C N 1
ATOM 5658 C CA . ALA C 3 214 ? 303.336 410.835 312.894 1.00 29.38 214 ALA C CA 1
ATOM 5659 C C . ALA C 3 214 ? 304.524 409.887 312.917 1.00 29.38 214 ALA C C 1
ATOM 5660 O O . ALA C 3 214 ? 305.596 410.226 313.421 1.00 29.38 214 ALA C O 1
ATOM 5662 N N . LEU C 3 215 ? 304.322 408.689 312.377 1.00 28.61 215 LEU C N 1
ATOM 5663 C CA . LEU C 3 215 ? 305.340 407.645 312.355 1.00 28.61 215 LEU C CA 1
ATOM 5664 C C . LEU C 3 215 ? 305.493 407.150 310.926 1.00 28.61 215 LEU C C 1
ATOM 5665 O O . LEU C 3 215 ? 304.639 406.409 310.432 1.00 28.61 215 LEU C O 1
ATOM 5670 N N . GLY C 3 216 ? 306.581 407.539 310.271 1.00 28.45 216 GLY C N 1
ATOM 5671 C CA . GLY C 3 216 ? 306.810 407.159 308.892 1.00 28.45 216 GLY C CA 1
ATOM 5672 C C . GLY C 3 216 ? 307.573 405.852 308.784 1.00 28.45 216 GLY C C 1
ATOM 5673 O O . GLY C 3 216 ? 308.516 405.604 309.527 1.00 28.45 216 GLY C O 1
ATOM 5674 N N . ALA C 3 217 ? 307.145 405.018 307.847 1.00 28.16 217 ALA C N 1
ATOM 5675 C CA . ALA C 3 217 ? 307.792 403.741 307.612 1.00 28.16 217 ALA C CA 1
ATOM 5676 C C . ALA C 3 217 ? 307.523 403.327 306.178 1.00 28.16 217 ALA C C 1
ATOM 5677 O O . ALA C 3 217 ? 306.829 404.017 305.428 1.00 28.16 217 ALA C O 1
ATOM 5679 N N . ALA C 3 218 ? 308.073 402.185 305.809 1.00 27.49 218 ALA C N 1
ATOM 5680 C CA . ALA C 3 218 ? 307.898 401.599 304.496 1.00 27.49 218 ALA C CA 1
ATOM 5681 C C . ALA C 3 218 ? 306.996 400.380 304.587 1.00 27.49 218 ALA C C 1
ATOM 5682 O O . ALA C 3 218 ? 306.828 399.782 305.652 1.00 27.49 218 ALA C O 1
ATOM 5684 N N . GLN C 3 219 ? 306.413 400.011 303.457 1.00 27.82 219 GLN C N 1
ATOM 5685 C CA . GLN C 3 219 ? 305.561 398.839 303.396 1.00 27.82 219 GLN C CA 1
ATOM 5686 C C . GLN C 3 219 ? 306.395 397.608 303.064 1.00 27.82 219 GLN C C 1
ATOM 5687 O O . GLN C 3 219 ? 307.605 397.683 302.857 1.00 27.82 219 GLN C O 1
ATOM 5693 N N . LYS C 3 220 ? 305.739 396.451 303.018 1.00 28.29 220 LYS C N 1
ATOM 5694 C CA . LYS C 3 220 ? 306.430 395.212 302.691 1.00 28.29 220 LYS C CA 1
ATOM 5695 C C . LYS C 3 22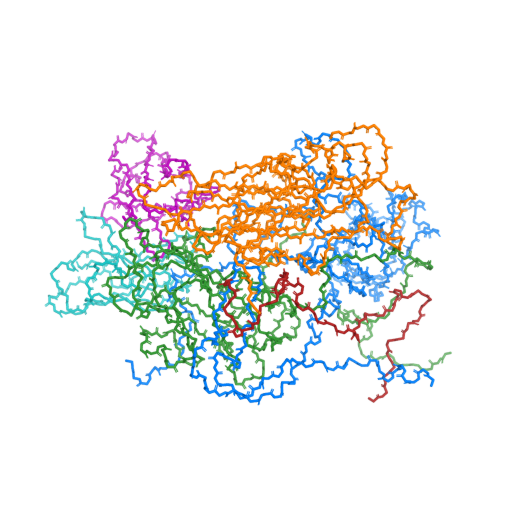0 ? 306.940 395.188 301.257 1.00 28.29 220 LYS C C 1
ATOM 5696 O O . LYS C 3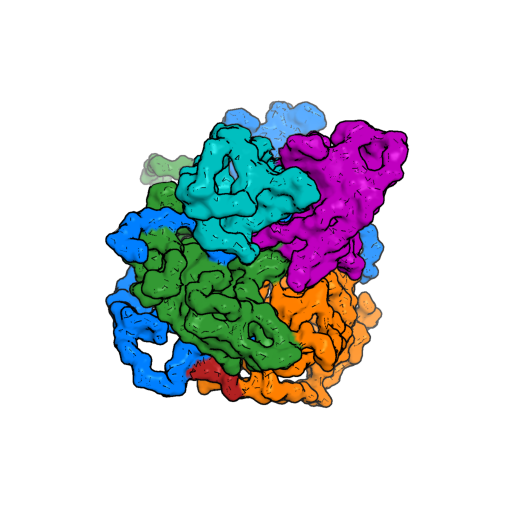 220 ? 307.818 394.382 300.943 1.00 28.29 220 LYS C O 1
ATOM 5698 N N . ASN C 3 221 ? 306.425 396.056 300.388 1.00 27.80 221 ASN C N 1
ATOM 5699 C CA . ASN C 3 221 ? 306.828 396.096 298.991 1.00 27.80 221 ASN C CA 1
ATOM 5700 C C . ASN C 3 221 ? 307.834 397.199 298.713 1.00 27.80 221 ASN C C 1
ATOM 5701 O O . ASN C 3 221 ? 308.008 397.597 297.559 1.00 27.80 221 ASN C O 1
ATOM 5706 N N . PHE C 3 222 ? 308.501 397.694 299.744 1.00 28.50 222 PHE C N 1
ATOM 5707 C CA . PHE C 3 222 ? 309.461 398.770 299.596 1.00 28.50 222 PHE C CA 1
ATOM 5708 C C . PHE C 3 222 ? 310.782 398.240 299.062 1.00 28.50 222 PHE C C 1
ATOM 5709 O O . PHE C 3 222 ? 311.216 397.143 299.414 1.00 28.50 222 PHE C O 1
ATOM 5717 N N . THR C 3 223 ? 311.425 399.033 298.213 1.00 29.19 223 THR C N 1
ATOM 5718 C CA . THR C 3 223 ? 312.650 398.618 297.555 1.00 29.19 223 THR C CA 1
ATOM 5719 C C . THR C 3 223 ? 313.563 399.822 297.390 1.00 29.19 223 THR C C 1
ATOM 5720 O O . THR C 3 223 ? 313.102 400.955 297.244 1.00 29.19 223 THR C O 1
ATOM 5724 N N . LEU C 3 224 ? 314.866 399.562 297.421 1.00 28.98 224 LEU C N 1
ATOM 5725 C CA . LEU C 3 224 ? 315.889 400.581 297.265 1.00 28.98 224 LEU C CA 1
ATOM 5726 C C . LEU C 3 224 ? 316.906 400.116 296.239 1.00 28.98 224 LEU C C 1
ATOM 5727 O O . LEU C 3 224 ? 317.226 398.927 296.165 1.00 28.98 224 LEU C O 1
ATOM 5732 N N . LYS C 3 225 ? 317.416 401.057 295.454 1.00 29.13 225 LYS C N 1
ATOM 5733 C CA . LYS C 3 225 ? 318.317 400.745 294.360 1.00 29.13 225 LYS C CA 1
ATOM 5734 C C . LYS C 3 225 ? 319.486 401.716 294.334 1.00 29.13 225 LYS C C 1
ATOM 5735 O O . LYS C 3 225 ? 319.367 402.869 294.753 1.00 29.13 225 LYS C O 1
ATOM 5741 N N . LEU C 3 226 ? 320.621 401.227 293.826 1.00 29.67 226 LEU C N 1
ATOM 5742 C CA . LEU C 3 226 ? 321.786 402.043 293.488 1.00 29.67 226 LEU C CA 1
ATOM 5743 C C . LEU C 3 226 ? 322.338 402.782 294.712 1.00 29.67 226 LEU C C 1
ATOM 5744 O O . LEU C 3 226 ? 322.187 403.993 294.869 1.00 29.67 226 LEU C O 1
ATOM 5749 N N . CYS C 3 227 ? 322.934 401.988 295.604 1.00 31.16 227 CYS C N 1
ATOM 5750 C CA . CYS C 3 227 ? 323.694 402.496 296.744 1.00 31.16 227 CYS C CA 1
ATOM 5751 C C . CYS C 3 227 ? 324.507 403.726 296.375 1.00 31.16 227 CYS C C 1
ATOM 5752 O O . CYS C 3 227 ? 325.233 403.732 295.380 1.00 31.16 227 CYS C O 1
ATOM 5755 N N . LYS C 3 228 ? 324.379 404.768 297.188 1.00 29.64 228 LYS C N 1
ATOM 5756 C CA . LYS C 3 228 ? 325.087 406.014 296.972 1.00 29.64 228 LYS C CA 1
ATOM 5757 C C . LYS C 3 228 ? 325.540 406.554 298.318 1.00 29.64 228 LYS C C 1
ATOM 5758 O O . LYS C 3 228 ? 325.139 406.064 299.374 1.00 29.64 228 LYS C O 1
ATOM 5764 N N . ASP C 3 229 ? 326.382 407.575 298.273 1.00 29.68 229 ASP C N 1
ATOM 5765 C CA . ASP C 3 229 ? 326.805 408.246 299.488 1.00 29.68 229 ASP C CA 1
ATOM 5766 C C . ASP C 3 229 ? 325.735 409.233 299.930 1.00 29.68 229 ASP C C 1
ATOM 5767 O O . ASP C 3 229 ? 325.146 409.940 299.108 1.00 29.68 229 ASP C O 1
ATOM 5769 N N . THR C 3 230 ? 325.481 409.274 301.232 1.00 29.99 230 THR C N 1
ATOM 5770 C CA . THR C 3 230 ? 324.425 410.118 301.762 1.00 29.99 230 THR C CA 1
ATOM 5771 C C . THR C 3 230 ? 324.903 411.553 301.923 1.00 29.99 230 THR C C 1
ATOM 5772 O O . THR C 3 230 ? 326.098 411.826 302.056 1.00 29.99 230 THR C O 1
ATOM 5776 N N . ASP C 3 231 ? 323.945 412.474 301.908 1.00 30.73 231 ASP C N 1
ATOM 5777 C CA . ASP C 3 231 ? 324.212 413.892 302.073 1.00 30.73 231 ASP C CA 1
ATOM 5778 C C . ASP C 3 231 ? 323.933 414.372 303.488 1.00 30.73 231 ASP C C 1
ATOM 5779 O O . ASP C 3 231 ? 323.733 415.572 303.701 1.00 30.73 231 ASP C O 1
ATOM 5784 N N . GLU C 3 232 ? 323.925 413.464 304.463 1.00 30.89 232 GLU C N 1
ATOM 5785 C CA . GLU C 3 232 ? 323.438 413.804 305.794 1.00 30.89 232 GLU C CA 1
ATOM 5786 C C . GLU C 3 232 ? 324.482 414.568 306.601 1.00 30.89 232 GLU C C 1
ATOM 5787 O O . GLU C 3 232 ? 324.262 415.720 306.986 1.00 30.89 232 GLU C O 1
ATOM 5789 N N . ILE C 3 233 ? 325.625 413.947 306.865 1.00 31.16 233 ILE C N 1
ATOM 5790 C CA . ILE C 3 233 ? 326.686 414.559 307.654 1.00 31.16 233 ILE C CA 1
ATOM 5791 C C . ILE C 3 233 ? 327.856 414.863 306.736 1.00 31.16 233 ILE C C 1
ATOM 5792 O O . ILE C 3 233 ? 328.173 414.079 305.834 1.00 31.16 233 ILE C O 1
ATOM 5797 N N . GLN C 3 234 ? 328.492 415.998 306.964 1.00 31.02 234 GLN C N 1
ATOM 5798 C CA . GLN C 3 234 ? 329.648 416.433 306.205 1.00 31.02 234 GLN C CA 1
ATOM 5799 C C . GLN C 3 234 ? 330.886 416.362 307.091 1.00 31.02 234 GLN C C 1
ATOM 5800 O O . GLN C 3 234 ? 330.812 416.044 308.278 1.00 31.02 234 GLN C O 1
ATOM 5806 N N . GLN C 3 235 ? 332.037 416.662 306.499 1.00 30.69 235 GLN C N 1
ATOM 5807 C CA . GLN C 3 235 ? 333.296 416.577 307.220 1.00 30.69 235 GLN C CA 1
ATOM 5808 C C . GLN C 3 235 ? 334.326 417.448 306.526 1.00 30.69 235 GLN C C 1
ATOM 5809 O O . GLN C 3 235 ? 334.443 417.418 305.300 1.00 30.69 235 GLN C O 1
ATOM 5815 N N . THR C 3 236 ? 335.066 418.221 307.314 1.00 31.22 236 THR C N 1
ATOM 5816 C CA . THR C 3 236 ? 336.124 419.067 306.790 1.00 31.22 236 THR C CA 1
ATOM 5817 C C . THR C 3 236 ? 337.517 418.644 307.217 1.00 31.22 236 THR C C 1
ATOM 5818 O O . THR C 3 236 ? 338.485 419.008 306.541 1.00 31.22 236 THR C O 1
ATOM 5822 N N . ALA C 3 237 ? 337.650 417.895 308.305 1.00 30.66 237 ALA C N 1
ATOM 5823 C CA . ALA C 3 237 ? 338.942 417.417 308.766 1.00 30.66 237 ALA C CA 1
ATOM 5824 C C . ALA C 3 237 ? 338.748 416.071 309.439 1.00 30.66 237 ALA C C 1
ATOM 5825 O O . ALA C 3 237 ? 337.661 415.748 309.919 1.00 30.66 237 ALA C O 1
ATOM 5827 N N . GLU C 3 238 ? 339.816 415.280 309.457 1.00 31.41 238 GLU C N 1
ATOM 5828 C CA . GLU C 3 238 ? 339.789 413.996 310.135 1.00 31.41 238 GLU C CA 1
ATOM 5829 C C . GLU C 3 238 ? 339.479 414.194 311.615 1.00 31.41 238 GLU C C 1
ATOM 5830 O O . GLU C 3 238 ? 339.883 415.183 312.230 1.00 31.41 238 GLU C O 1
ATOM 5836 N N . TYR C 3 239 ? 338.763 413.231 312.191 1.00 31.63 239 TYR C N 1
ATOM 5837 C CA . TYR C 3 239 ? 338.031 413.483 313.424 1.00 31.63 239 TYR C CA 1
ATOM 5838 C C . TYR C 3 239 ? 338.904 413.530 314.670 1.00 31.63 239 TYR C C 1
ATOM 5839 O O . TYR C 3 239 ? 338.434 413.999 315.711 1.00 31.63 239 TYR C O 1
ATOM 5848 N N . GLN C 3 240 ? 340.149 413.087 314.602 1.00 33.13 240 GLN C N 1
ATOM 5849 C CA . GLN C 3 240 ? 341.042 413.267 315.742 1.00 33.13 240 GLN C CA 1
ATOM 5850 C C . GLN C 3 240 ? 342.374 413.868 315.308 1.00 33.13 240 GLN C C 1
ATOM 5851 O O . GLN C 3 240 ? 342.424 414.972 314.774 1.00 33.13 240 GLN C O 1
ATOM 5853 N N . THR D 4 24 ? 326.756 383.560 280.544 1.00 84.28 24 THR D N 1
ATOM 5854 C CA . THR D 4 24 ? 326.672 382.117 280.361 1.00 84.28 24 THR D CA 1
ATOM 5855 C C . THR D 4 24 ? 327.443 381.392 281.452 1.00 84.28 24 THR D C 1
ATOM 5856 O O . THR D 4 24 ? 326.923 381.154 282.540 1.00 84.28 24 THR D O 1
ATOM 5860 N N . ILE D 4 25 ? 328.691 381.036 281.149 1.00 83.74 25 ILE D N 1
ATOM 5861 C CA . ILE D 4 25 ? 329.558 380.407 282.134 1.00 83.74 25 ILE D CA 1
ATOM 5862 C C . ILE D 4 25 ? 329.939 381.420 283.203 1.00 83.74 25 ILE D C 1
ATOM 5863 O O . ILE D 4 25 ? 330.316 382.559 282.899 1.00 83.74 25 ILE D O 1
ATOM 5868 N N . ASN D 4 26 ? 329.849 381.010 284.466 1.00 77.60 26 ASN D N 1
ATOM 5869 C CA . ASN D 4 26 ? 330.144 381.873 285.610 1.00 77.60 26 ASN D CA 1
ATOM 5870 C C . ASN D 4 26 ? 331.325 381.289 286.375 1.00 77.60 26 ASN D C 1
ATOM 5871 O O . ASN D 4 26 ? 331.146 380.406 287.218 1.00 77.60 26 ASN D O 1
ATOM 5876 N N . PHE D 4 27 ? 332.531 381.782 286.095 1.00 64.34 27 PHE D N 1
ATOM 5877 C CA . PHE D 4 27 ? 333.722 381.378 286.840 1.00 64.34 27 PHE D CA 1
ATOM 5878 C C . PHE D 4 27 ? 334.033 382.471 287.856 1.00 64.34 27 PHE D C 1
ATOM 5879 O O . PHE D 4 27 ? 334.924 383.297 287.677 1.00 64.34 27 PHE D O 1
ATOM 5887 N N . THR D 4 28 ? 333.276 382.463 288.946 1.00 61.77 28 THR D N 1
ATOM 5888 C CA . THR D 4 28 ? 333.427 383.448 289.999 1.00 61.77 28 THR D CA 1
ATOM 5889 C C . THR D 4 28 ? 333.261 382.763 291.344 1.00 61.77 28 THR D C 1
ATOM 5890 O O . THR D 4 28 ? 332.944 381.573 291.425 1.00 61.77 28 THR D O 1
ATOM 5894 N N . ASN D 4 29 ? 333.485 383.535 292.404 1.00 54.81 29 ASN D N 1
ATOM 5895 C CA . ASN D 4 29 ? 333.389 383.047 293.777 1.00 54.81 29 ASN D CA 1
ATOM 5896 C C . ASN D 4 29 ? 334.350 381.889 294.020 1.00 54.81 29 ASN D C 1
ATOM 5897 O O . ASN D 4 29 ? 334.003 380.889 294.648 1.00 54.81 29 ASN D O 1
ATOM 5902 N N . ILE D 4 30 ? 335.572 382.029 293.519 1.00 48.40 30 ILE D N 1
ATOM 5903 C CA . ILE D 4 30 ? 336.625 381.040 293.705 1.00 48.40 30 ILE D CA 1
ATOM 5904 C C . ILE D 4 30 ? 337.628 381.607 294.696 1.00 48.40 30 ILE D C 1
ATOM 5905 O O . ILE D 4 30 ? 338.183 382.690 294.480 1.00 48.40 30 ILE D O 1
ATOM 5910 N N . ASN D 4 31 ? 337.864 380.874 295.776 1.00 38.28 31 ASN D N 1
ATOM 5911 C CA . ASN D 4 31 ? 338.835 381.264 296.788 1.00 38.28 31 ASN D CA 1
ATOM 5912 C C . ASN D 4 31 ? 340.188 380.676 296.422 1.00 38.28 31 ASN D C 1
ATOM 5913 O O . ASN D 4 31 ? 340.347 379.453 296.382 1.00 38.28 31 ASN D O 1
ATOM 5918 N N . TYR D 4 32 ? 341.157 381.541 296.159 1.00 37.42 32 TYR D N 1
ATOM 5919 C CA . TYR D 4 32 ? 342.479 381.119 295.723 1.00 37.42 32 TYR D CA 1
ATOM 5920 C C . TYR D 4 32 ? 343.448 380.928 296.871 1.00 37.42 32 TYR D C 1
ATOM 5921 O O . TYR D 4 32 ? 344.621 380.642 296.628 1.00 37.42 32 TYR D O 1
ATOM 5930 N N . TYR D 4 33 ? 342.995 381.084 298.106 1.00 33.28 33 TYR D N 1
ATOM 5931 C CA . TYR D 4 33 ? 343.864 381.038 299.266 1.00 33.28 33 TYR D CA 1
ATOM 5932 C C . TYR D 4 33 ? 343.315 380.028 300.257 1.00 33.28 33 TYR D C 1
ATOM 5933 O O . TYR D 4 33 ? 342.137 379.674 300.224 1.00 33.28 33 TYR D O 1
ATOM 5942 N N . LYS D 4 34 ? 344.191 379.557 301.138 1.00 31.40 34 LYS D N 1
ATOM 5943 C CA . LYS D 4 34 ? 343.817 378.515 302.079 1.00 31.40 34 LYS D CA 1
ATOM 5944 C C . LYS D 4 34 ? 342.962 379.032 303.223 1.00 31.40 34 LYS D C 1
ATOM 5945 O O . LYS D 4 34 ? 342.400 378.225 303.970 1.00 31.40 34 LYS D O 1
ATOM 5951 N N . ASP D 4 35 ? 342.849 380.343 303.376 1.00 31.01 35 ASP D N 1
ATOM 5952 C CA . ASP D 4 35 ? 342.067 380.951 304.441 1.00 31.01 35 ASP D CA 1
ATOM 5953 C C . ASP D 4 35 ? 340.713 381.378 303.903 1.00 31.01 35 ASP D C 1
ATOM 5954 O O . ASP D 4 35 ? 340.635 382.059 302.876 1.00 31.01 35 ASP D O 1
ATOM 5959 N N . SER D 4 36 ? 339.649 380.975 304.598 1.00 31.34 36 SER D N 1
ATOM 5960 C CA . SER D 4 36 ? 338.301 381.213 304.097 1.00 31.34 36 SER D CA 1
ATOM 5961 C C . SER D 4 36 ? 337.969 382.695 304.030 1.00 31.34 36 SER D C 1
ATOM 5962 O O . SER D 4 36 ? 337.158 383.107 303.195 1.00 31.34 36 SER D O 1
ATOM 5965 N N . TYR D 4 37 ? 338.566 383.508 304.897 1.00 29.39 37 TYR D N 1
ATOM 5966 C CA . TYR D 4 37 ? 338.256 384.930 304.896 1.00 29.39 37 TYR D CA 1
ATOM 5967 C C . TYR D 4 37 ? 338.890 385.681 303.738 1.00 29.39 37 TYR D C 1
ATOM 5968 O O . TYR D 4 37 ? 338.598 386.866 303.560 1.00 29.39 37 TYR D O 1
ATOM 5977 N N . ALA D 4 38 ? 339.756 385.038 302.959 1.00 30.82 38 ALA D N 1
ATOM 5978 C CA . ALA D 4 38 ? 340.251 385.663 301.744 1.00 30.82 38 ALA D CA 1
ATOM 5979 C C . ALA D 4 38 ? 339.196 385.693 300.652 1.00 30.82 38 ALA D C 1
ATOM 5980 O O . ALA D 4 38 ? 339.332 386.462 299.696 1.00 30.82 38 ALA D O 1
ATOM 5982 N N . ALA D 4 39 ? 338.154 384.880 300.774 1.00 31.51 39 ALA D N 1
ATOM 5983 C CA . ALA D 4 39 ? 337.109 384.818 299.770 1.00 31.51 39 ALA D CA 1
ATOM 5984 C C . ALA D 4 39 ? 336.391 386.158 299.645 1.00 31.51 39 ALA D C 1
ATOM 5985 O O . ALA D 4 39 ? 336.468 387.024 300.518 1.00 31.51 39 ALA D O 1
ATOM 5987 N N . SER D 4 40 ? 335.680 386.319 298.536 1.00 32.44 40 SER D N 1
ATOM 5988 C CA . SER D 4 40 ? 334.914 387.528 298.297 1.00 32.44 40 SER D CA 1
ATOM 5989 C C . SER D 4 40 ? 333.681 387.557 299.197 1.00 32.44 40 SER D C 1
ATOM 5990 O O . SER D 4 40 ? 333.430 386.649 299.993 1.00 32.44 40 SER D O 1
ATOM 5993 N N . ALA D 4 41 ? 332.894 388.619 299.059 1.00 32.07 41 ALA D N 1
ATOM 5994 C CA . ALA D 4 41 ? 331.756 388.837 299.934 1.00 32.07 41 ALA D CA 1
ATOM 5995 C C . ALA D 4 41 ? 330.701 387.754 299.750 1.00 32.07 41 ALA D C 1
ATOM 5996 O O . ALA D 4 41 ? 330.576 387.148 298.685 1.00 32.07 41 ALA D O 1
ATOM 5998 N N . SER D 4 42 ? 329.940 387.512 300.813 1.00 32.64 42 SER D N 1
ATOM 5999 C CA . SER D 4 42 ? 328.859 386.530 300.796 1.00 32.64 42 SER D CA 1
ATOM 6000 C C . SER D 4 42 ? 327.601 387.242 300.321 1.00 32.64 42 SER D C 1
ATOM 6001 O O . SER D 4 42 ? 326.867 387.843 301.104 1.00 32.64 42 SER D O 1
ATOM 6004 N N . ARG D 4 43 ? 327.347 387.169 299.020 1.00 34.19 43 ARG D N 1
ATOM 6005 C CA . ARG D 4 43 ? 326.267 387.916 298.389 1.00 34.19 43 ARG D CA 1
ATOM 6006 C C . ARG D 4 43 ? 325.247 386.988 297.744 1.00 34.19 43 ARG D C 1
ATOM 6007 O O . ARG D 4 43 ? 324.632 387.335 296.735 1.00 34.19 43 ARG D O 1
ATOM 6015 N N . GLN D 4 44 ? 325.054 385.803 298.319 1.00 32.41 44 GLN D N 1
ATOM 6016 C CA . GLN D 4 44 ? 324.128 384.822 297.768 1.00 32.41 44 GLN D CA 1
ATOM 6017 C C . GLN D 4 44 ? 323.175 384.267 298.816 1.00 32.41 44 GLN D C 1
ATOM 6018 O O . GLN D 4 44 ? 322.531 383.240 298.567 1.00 32.41 44 GLN D O 1
ATOM 6020 N N . ASP D 4 45 ? 323.066 384.908 299.973 1.00 32.78 45 ASP D N 1
ATOM 6021 C CA . ASP D 4 45 ? 322.226 384.438 301.067 1.00 32.78 45 ASP D CA 1
ATOM 6022 C C . ASP D 4 45 ? 321.397 385.583 301.622 1.00 32.78 45 ASP D C 1
ATOM 6023 O O . ASP D 4 45 ? 321.327 385.805 302.834 1.00 32.78 45 ASP D O 1
ATOM 6025 N N . PHE D 4 46 ? 320.761 386.338 300.732 1.00 33.08 46 PHE D N 1
ATOM 6026 C CA . PHE D 4 46 ? 319.921 387.447 301.161 1.00 33.08 46 PHE D CA 1
ATOM 6027 C C . PHE D 4 46 ? 318.749 386.936 301.984 1.00 33.08 46 PHE D C 1
ATOM 6028 O O . PHE D 4 46 ? 317.926 386.156 301.495 1.00 33.08 46 PHE D O 1
ATOM 6036 N N . ALA D 4 47 ? 318.675 387.378 303.233 1.00 31.85 47 ALA D N 1
ATOM 6037 C CA . ALA D 4 47 ? 317.582 387.035 304.128 1.00 31.85 47 ALA D CA 1
ATOM 6038 C C . ALA D 4 47 ? 316.886 388.306 304.593 1.00 31.85 47 ALA D C 1
ATOM 6039 O O . ALA D 4 47 ? 317.480 389.386 304.614 1.00 31.85 47 ALA D O 1
ATOM 6041 N N . GLN D 4 48 ? 315.619 388.164 304.967 1.00 30.58 48 GLN D N 1
ATOM 6042 C CA . GLN D 4 48 ? 314.813 389.288 305.426 1.00 30.58 48 GLN D CA 1
ATOM 6043 C C . GLN D 4 48 ? 313.890 388.801 306.529 1.00 30.58 48 GLN D C 1
ATOM 6044 O O . GLN D 4 48 ? 313.104 387.873 306.316 1.00 30.58 48 GLN D O 1
ATOM 6046 N N . ASP D 4 49 ? 313.986 389.422 307.700 1.00 29.52 49 ASP D N 1
ATOM 6047 C CA . ASP D 4 49 ? 313.134 389.091 308.842 1.00 29.52 49 ASP D CA 1
ATOM 6048 C C . ASP D 4 49 ? 312.844 390.367 309.613 1.00 29.52 49 ASP D C 1
ATOM 6049 O O . ASP D 4 49 ? 313.475 390.656 310.635 1.00 29.52 49 ASP D O 1
ATOM 6051 N N . PRO D 4 50 ? 311.885 391.170 309.143 1.00 28.47 50 PRO D N 1
ATOM 6052 C CA . PRO D 4 50 ? 311.595 392.442 309.813 1.00 28.47 50 PRO D CA 1
ATOM 6053 C C . PRO D 4 50 ? 310.786 392.311 311.090 1.00 28.47 50 PRO D C 1
ATOM 6054 O O . PRO D 4 50 ? 310.622 393.313 311.796 1.00 28.47 50 PRO D O 1
ATOM 6058 N N . ALA D 4 51 ? 310.291 391.119 311.420 1.00 28.07 51 ALA D N 1
ATOM 6059 C CA . ALA D 4 51 ? 309.379 390.986 312.549 1.00 28.07 51 ALA D CA 1
ATOM 6060 C C . ALA D 4 51 ? 310.070 391.257 313.876 1.00 28.07 51 ALA D C 1
ATOM 6061 O O . ALA D 4 51 ? 309.421 391.707 314.825 1.00 28.07 51 ALA D O 1
ATOM 6063 N N . LYS D 4 52 ? 311.371 390.994 313.971 1.00 28.12 52 LYS D N 1
ATOM 6064 C CA . LYS D 4 52 ? 312.089 391.276 315.205 1.00 28.12 52 LYS D CA 1
ATOM 6065 C C . LYS D 4 52 ? 312.262 392.767 315.442 1.00 28.12 52 LYS D C 1
ATOM 6066 O O . LYS D 4 52 ? 312.648 393.162 316.546 1.00 28.12 52 LYS D O 1
ATOM 6072 N N . PHE D 4 53 ? 311.984 393.598 314.444 1.00 27.56 53 PHE D N 1
ATOM 6073 C CA . PHE D 4 53 ? 311.976 395.045 314.586 1.00 27.56 53 PHE D CA 1
ATOM 6074 C C . PHE D 4 53 ? 310.597 395.648 314.411 1.00 27.56 53 PHE D C 1
ATOM 6075 O O . PHE D 4 53 ? 310.261 396.610 315.098 1.00 27.56 53 PHE D O 1
ATOM 6083 N N . THR D 4 54 ? 309.784 395.091 313.516 1.00 27.99 54 THR D N 1
ATOM 6084 C CA . THR D 4 54 ? 308.475 395.647 313.210 1.00 27.99 54 THR D CA 1
ATOM 6085 C C . THR D 4 54 ? 307.385 395.153 314.152 1.00 27.99 54 THR D C 1
ATOM 6086 O O . THR D 4 54 ? 306.514 395.933 314.542 1.00 27.99 54 THR D O 1
ATOM 6090 N N . ARG D 4 55 ? 307.403 393.876 314.524 1.00 28.42 55 ARG D N 1
ATOM 6091 C CA . ARG D 4 55 ? 306.393 393.301 315.415 1.00 28.42 55 ARG D CA 1
ATOM 6092 C C . ARG D 4 55 ? 307.045 392.619 316.610 1.00 28.42 55 ARG D C 1
ATOM 6093 O O . ARG D 4 55 ? 306.843 391.427 316.846 1.00 28.42 55 ARG D O 1
ATOM 6101 N N . PRO D 4 56 ? 307.824 393.351 317.409 1.00 26.76 56 PRO D N 1
ATOM 6102 C CA . PRO D 4 56 ? 308.526 392.724 318.540 1.00 26.76 56 PRO D CA 1
ATOM 6103 C C . PRO D 4 56 ? 307.655 392.642 319.788 1.00 26.76 56 PRO D C 1
ATOM 6104 O O . PRO D 4 56 ? 307.983 393.179 320.843 1.00 26.76 56 PRO D O 1
ATOM 6108 N N . VAL D 4 57 ? 306.520 391.967 319.667 1.00 27.24 57 VAL D N 1
ATOM 6109 C CA . VAL D 4 57 ? 305.491 391.974 320.696 1.00 27.24 57 VAL D CA 1
ATOM 6110 C C . VAL D 4 57 ? 305.084 390.544 321.009 1.00 27.24 57 VAL D C 1
ATOM 6111 O O . VAL D 4 57 ? 305.045 389.689 320.119 1.00 27.24 57 VAL D O 1
ATOM 6115 N N . LEU D 4 58 ? 304.797 390.286 322.284 1.00 27.37 58 LEU D N 1
ATOM 6116 C CA . LEU D 4 58 ? 304.411 388.943 322.700 1.00 27.37 58 LEU D CA 1
ATOM 6117 C C . LEU D 4 58 ? 303.095 388.520 322.064 1.00 27.37 58 LEU D C 1
ATOM 6118 O O . LEU D 4 58 ? 302.959 387.391 321.584 1.00 27.37 58 LEU D O 1
ATOM 6123 N N . ASP D 4 59 ? 302.110 389.406 322.066 1.00 29.24 59 ASP D N 1
ATOM 6124 C CA . ASP D 4 59 ? 300.803 389.101 321.505 1.00 29.24 59 ASP D CA 1
ATOM 6125 C C . ASP D 4 59 ? 300.792 389.468 320.030 1.00 29.24 59 ASP D C 1
ATOM 6126 O O . ASP D 4 59 ? 301.038 390.623 319.671 1.00 29.24 59 ASP D O 1
ATOM 6131 N N . ALA D 4 60 ? 300.516 388.486 319.181 1.00 30.39 60 ALA D N 1
ATOM 6132 C CA . ALA D 4 60 ? 300.371 388.747 317.760 1.00 30.39 60 ALA D CA 1
ATOM 6133 C C . ALA D 4 60 ? 299.052 389.458 317.508 1.00 30.39 60 ALA D C 1
ATOM 6134 O O . ALA D 4 60 ? 297.995 389.003 317.952 1.00 30.39 60 ALA D O 1
ATOM 6136 N N . ILE D 4 61 ? 299.111 390.580 316.804 1.00 30.70 61 ILE D N 1
ATOM 6137 C CA . ILE D 4 61 ? 297.936 391.391 316.526 1.00 30.70 61 ILE D CA 1
ATOM 6138 C C . ILE D 4 61 ? 297.560 391.184 315.069 1.00 30.70 61 ILE D C 1
ATOM 6139 O O . ILE D 4 61 ? 298.305 391.580 314.166 1.00 30.70 61 ILE D O 1
ATOM 6144 N N . ARG D 4 62 ? 296.413 390.557 314.840 1.00 31.89 62 ARG D N 1
ATOM 6145 C CA . ARG D 4 62 ? 295.892 390.439 313.488 1.00 31.89 62 ARG D CA 1
ATOM 6146 C C . ARG D 4 62 ? 295.626 391.821 312.909 1.00 31.89 62 ARG D C 1
ATOM 6147 O O . ARG D 4 62 ? 295.191 392.734 313.615 1.00 31.89 62 ARG D O 1
ATOM 6155 N N . GLU D 4 63 ? 295.905 391.972 311.616 1.00 29.97 63 GLU D N 1
ATOM 6156 C CA . GLU D 4 63 ? 295.751 393.267 310.966 1.00 29.97 63 GLU D CA 1
ATOM 6157 C C . GLU D 4 63 ? 294.318 393.767 311.057 1.00 29.97 63 GLU D C 1
ATOM 6158 O O . GLU D 4 63 ? 294.081 394.939 311.364 1.00 29.97 63 GLU D O 1
ATOM 6164 N N . ALA D 4 64 ? 293.346 392.891 310.812 1.00 29.12 64 ALA D N 1
ATOM 6165 C CA . ALA D 4 64 ? 291.950 393.293 310.853 1.00 29.12 64 ALA D CA 1
ATOM 6166 C C . ALA D 4 64 ? 291.464 393.596 312.262 1.00 29.12 64 ALA D C 1
ATOM 6167 O O . ALA D 4 64 ? 290.427 394.244 312.418 1.00 29.12 64 ALA D O 1
ATOM 6169 N N . ALA D 4 65 ? 292.182 393.150 313.284 1.00 28.96 65 ALA D N 1
ATOM 6170 C CA . ALA D 4 65 ? 291.715 393.294 314.650 1.00 28.96 65 ALA D CA 1
ATOM 6171 C C . ALA D 4 65 ? 292.088 394.651 315.225 1.00 28.96 65 ALA D C 1
ATOM 6172 O O . ALA D 4 65 ? 293.104 395.247 314.862 1.00 28.96 65 ALA D O 1
ATOM 6174 N N . ALA D 4 66 ? 291.251 395.136 316.128 1.00 28.77 66 ALA D N 1
ATOM 6175 C CA . ALA D 4 66 ? 291.605 396.298 316.923 1.00 28.77 66 ALA D CA 1
ATOM 6176 C C . ALA D 4 66 ? 292.645 395.882 317.951 1.00 28.77 66 ALA D C 1
ATOM 6177 O O . ALA D 4 66 ? 292.386 394.967 318.740 1.00 28.77 66 ALA D O 1
ATOM 6179 N N . PRO D 4 67 ? 293.821 396.494 317.964 1.00 28.95 67 PRO D N 1
ATOM 6180 C CA . PRO D 4 67 ? 294.941 395.951 318.739 1.00 28.95 67 PRO D CA 1
ATOM 6181 C C . PRO D 4 67 ? 294.672 395.805 320.227 1.00 28.95 67 PRO D C 1
ATOM 6182 O O . PRO D 4 67 ? 294.824 394.714 320.779 1.00 28.95 67 PRO D O 1
ATOM 6186 N N . LEU D 4 68 ? 294.276 396.886 320.884 1.00 29.41 68 LEU D N 1
ATOM 6187 C CA . LEU D 4 68 ? 294.099 396.881 322.332 1.00 29.41 68 LEU D CA 1
ATOM 6188 C C . LEU D 4 68 ? 292.626 396.668 322.646 1.00 29.41 68 LEU D C 1
ATOM 6189 O O . LEU D 4 68 ? 291.799 397.562 322.457 1.00 29.41 68 LEU D O 1
ATOM 6194 N N . GLN D 4 69 ? 292.296 395.472 323.116 1.00 30.39 69 GLN D N 1
ATOM 6195 C CA . GLN D 4 69 ? 290.936 395.135 323.506 1.00 30.39 69 GLN D CA 1
ATOM 6196 C C . GLN D 4 69 ? 290.918 394.460 324.870 1.00 30.39 69 GLN D C 1
ATOM 6197 O O . GLN D 4 69 ? 291.741 393.592 325.154 1.00 30.39 69 GLN D O 1
ATOM 6204 N N . GLN E 5 1 ? 296.445 432.245 326.011 1.00 114.31 1 GLN E N 1
ATOM 6205 C CA . GLN E 5 1 ? 297.142 432.230 324.732 1.00 114.31 1 GLN E CA 1
ATOM 6206 C C . GLN E 5 1 ? 298.647 432.377 324.927 1.00 114.31 1 GLN E C 1
ATOM 6207 O O . GLN E 5 1 ? 299.138 432.371 326.054 1.00 114.31 1 GLN E O 1
ATOM 6209 N N . VAL E 5 2 ? 299.373 432.510 323.820 1.00 113.90 2 VAL E N 1
ATOM 6210 C CA . VAL E 5 2 ? 300.820 432.678 323.868 1.00 113.90 2 VAL E CA 1
ATOM 6211 C C . VAL E 5 2 ? 301.134 434.146 324.111 1.00 113.90 2 VAL E C 1
ATOM 6212 O O . VAL E 5 2 ? 301.193 434.945 323.170 1.00 113.90 2 VAL E O 1
ATOM 6214 N N . GLN E 5 3 ? 301.339 434.508 325.372 1.00 115.71 3 GLN E N 1
ATOM 6215 C CA . GLN E 5 3 ? 301.606 435.883 325.766 1.00 115.71 3 GLN E CA 1
ATOM 6216 C C . GLN E 5 3 ? 303.075 436.034 326.132 1.00 115.71 3 GLN E C 1
ATOM 6217 O O . GLN E 5 3 ? 303.614 435.232 326.901 1.00 115.71 3 GLN E O 1
ATOM 6219 N N . LEU E 5 4 ? 303.713 437.062 325.582 1.00 116.63 4 LEU E N 1
ATOM 6220 C CA . LEU E 5 4 ? 305.091 437.413 325.911 1.00 116.63 4 LEU E CA 1
ATOM 6221 C C . LEU E 5 4 ? 305.073 438.774 326.593 1.00 116.63 4 LEU E C 1
ATOM 6222 O O . LEU E 5 4 ? 304.856 439.798 325.936 1.00 116.63 4 LEU E O 1
ATOM 6227 N N . GLN E 5 5 ? 305.298 438.787 327.905 1.00 120.75 5 GLN E N 1
ATOM 6228 C CA . GLN E 5 5 ? 305.249 440.006 328.702 1.00 120.75 5 GLN E CA 1
ATOM 6229 C C . GLN E 5 5 ? 306.661 440.556 328.853 1.00 120.75 5 GLN E C 1
ATOM 6230 O O . GLN E 5 5 ? 307.465 440.015 329.620 1.00 120.75 5 GLN E O 1
ATOM 6232 N N . GLN E 5 6 ? 306.961 441.627 328.129 1.00 121.54 6 GLN E N 1
ATOM 6233 C CA . GLN E 5 6 ? 308.270 442.248 328.226 1.00 121.54 6 GLN E CA 1
ATOM 6234 C C . GLN E 5 6 ? 308.325 443.183 329.433 1.00 121.54 6 GLN E C 1
ATOM 6235 O O . GLN E 5 6 ? 307.316 443.467 330.085 1.00 121.54 6 GLN E O 1
ATOM 6237 N N . SER E 5 7 ? 309.529 443.664 329.729 1.00 122.56 7 SER E N 1
ATOM 6238 C CA . SER E 5 7 ? 309.732 444.527 330.881 1.00 122.56 7 SER E CA 1
ATOM 6239 C C . SER E 5 7 ? 309.193 445.931 330.605 1.00 122.56 7 SER E C 1
ATOM 6240 O O . SER E 5 7 ? 308.841 446.288 329.477 1.00 122.56 7 SER E O 1
ATOM 6242 N N . GLY E 5 8 ? 309.134 446.734 331.663 1.00 121.07 8 GLY E N 1
ATOM 6243 C CA . GLY E 5 8 ? 308.671 448.099 331.555 1.00 121.07 8 GLY E CA 1
ATOM 6244 C C . GLY E 5 8 ? 309.670 448.989 330.838 1.00 121.07 8 GLY E C 1
ATOM 6245 O O . GLY E 5 8 ? 310.760 448.581 330.442 1.00 121.07 8 GLY E O 1
ATOM 6246 N N . ALA E 5 9 ? 309.272 450.248 330.674 1.00 121.59 9 ALA E N 1
ATOM 6247 C CA . ALA E 5 9 ? 310.121 451.218 329.999 1.00 121.59 9 ALA E CA 1
ATOM 6248 C C . ALA E 5 9 ? 311.409 451.433 330.781 1.00 121.59 9 ALA E C 1
ATOM 6249 O O . ALA E 5 9 ? 311.464 451.240 331.999 1.00 121.59 9 ALA E O 1
ATOM 6251 N N . GLU E 5 10 ? 312.457 451.838 330.071 1.00 118.80 10 GLU E N 1
ATOM 6252 C CA . GLU E 5 10 ? 313.772 452.011 330.667 1.00 118.80 10 GLU E CA 1
ATOM 6253 C C . GLU E 5 10 ? 314.341 453.370 330.299 1.00 118.80 10 GLU E C 1
ATOM 6254 O O . GLU E 5 10 ? 314.210 453.824 329.158 1.00 118.80 10 GLU E O 1
ATOM 6260 N N . LEU E 5 11 ? 314.978 454.013 331.274 1.00 117.82 11 LEU E N 1
ATOM 6261 C CA . LEU E 5 11 ? 315.672 455.283 331.068 1.00 117.82 11 LEU E CA 1
ATOM 6262 C C . LEU E 5 11 ? 317.022 455.160 331.764 1.00 117.82 11 LEU E C 1
ATOM 6263 O O . LEU E 5 11 ? 317.109 455.293 332.987 1.00 117.82 11 LEU E O 1
ATOM 6265 N N . VAL E 5 12 ? 318.066 454.900 330.985 1.00 117.32 12 VAL E N 1
ATOM 6266 C CA . VAL E 5 12 ? 319.397 454.631 331.515 1.00 117.32 12 VAL E CA 1
ATOM 6267 C C . VAL E 5 12 ? 320.368 455.656 330.950 1.00 117.32 12 VAL E C 1
ATOM 6268 O O . VAL E 5 12 ? 320.295 456.008 329.768 1.00 117.32 12 VAL E O 1
ATOM 6272 N N . LYS E 5 13 ? 321.270 456.137 331.800 1.00 116.09 13 LYS E N 1
ATOM 6273 C CA . LYS E 5 13 ? 322.284 457.075 331.356 1.00 116.09 13 LYS E CA 1
ATOM 6274 C C . LYS E 5 13 ? 323.228 456.395 330.365 1.00 116.09 13 LYS E C 1
ATOM 6275 O O . LYS E 5 13 ? 323.452 455.184 330.442 1.00 116.09 13 LYS E O 1
ATOM 6281 N N . PRO E 5 14 ? 323.780 457.147 329.415 1.00 116.84 14 PRO E N 1
ATOM 6282 C CA . PRO E 5 14 ? 324.705 456.550 328.446 1.00 116.84 14 PRO E CA 1
ATOM 6283 C C . PRO E 5 14 ? 325.911 455.928 329.132 1.00 116.84 14 PRO E C 1
ATOM 6284 O O . PRO E 5 14 ? 326.342 456.365 330.202 1.00 116.84 14 PRO E O 1
ATOM 6288 N N . GLY E 5 15 ? 326.456 454.895 328.501 1.00 118.12 15 GLY E N 1
ATOM 6289 C CA . GLY E 5 15 ? 327.579 454.176 329.072 1.00 118.12 15 GLY E CA 1
ATOM 6290 C C . GLY E 5 15 ? 327.192 453.231 330.188 1.00 118.12 15 GLY E C 1
ATOM 6291 O O . GLY E 5 15 ? 327.932 453.105 331.173 1.00 118.12 15 GLY E O 1
ATOM 6292 N N . ALA E 5 16 ? 326.051 452.560 330.059 1.00 119.61 16 ALA E N 1
ATOM 6293 C CA . ALA E 5 16 ? 325.571 451.636 331.076 1.00 119.61 16 ALA E CA 1
ATOM 6294 C C . ALA E 5 16 ? 324.906 450.459 330.372 1.00 119.61 16 ALA E C 1
ATOM 6295 O O . ALA E 5 16 ? 325.051 450.271 329.160 1.00 119.61 16 ALA E O 1
ATOM 6297 N N . SER E 5 17 ? 324.176 449.650 331.137 1.00 121.04 17 SER E N 1
ATOM 6298 C CA . SER E 5 17 ? 323.507 448.481 330.588 1.00 121.04 17 SER E CA 1
ATOM 6299 C C . SER E 5 17 ? 322.202 448.251 331.332 1.00 121.04 17 SER E C 1
ATOM 6300 O O . SER E 5 17 ? 322.135 448.426 332.551 1.00 121.04 17 SER E O 1
ATOM 6303 N N . VAL E 5 18 ? 321.170 447.858 330.592 1.00 122.15 18 VAL E N 1
ATOM 6304 C CA . VAL E 5 18 ? 319.860 447.568 331.157 1.00 122.15 18 VAL E CA 1
ATOM 6305 C C . VAL E 5 18 ? 319.477 446.141 330.790 1.00 122.15 18 VAL E C 1
ATOM 6306 O O . VAL E 5 18 ? 319.791 445.665 329.694 1.00 122.15 18 VAL E O 1
ATOM 6310 N N . LYS E 5 19 ? 318.816 445.455 331.718 1.00 122.86 19 LYS E N 1
ATOM 6311 C CA . LYS E 5 19 ? 318.440 444.054 331.554 1.00 122.86 19 LYS E CA 1
ATOM 6312 C C . LYS E 5 19 ? 316.950 443.991 331.236 1.00 122.86 19 LYS E C 1
ATOM 6313 O O . LYS E 5 19 ? 316.107 444.104 332.131 1.00 122.86 19 LYS E O 1
ATOM 6319 N N . LEU E 5 20 ? 316.629 443.810 329.958 1.00 123.50 20 LEU E N 1
ATOM 6320 C CA . LEU E 5 20 ? 315.242 443.721 329.522 1.00 123.50 20 LEU E CA 1
ATOM 6321 C C . LEU E 5 20 ? 314.727 442.299 329.698 1.00 123.50 20 LEU E C 1
ATOM 6322 O O . LEU E 5 20 ? 315.410 441.333 329.347 1.00 123.50 20 LEU E O 1
ATOM 6327 N N . SER E 5 21 ? 313.521 442.173 330.235 1.00 122.36 21 SER E N 1
ATOM 6328 C CA . SER E 5 21 ? 312.917 440.884 330.528 1.00 122.36 21 SER E CA 1
ATOM 6329 C C . SER E 5 21 ? 311.845 440.541 329.501 1.00 122.36 21 SER E C 1
ATOM 6330 O O . SER E 5 21 ? 311.296 441.412 328.823 1.00 122.36 21 SER E O 1
ATOM 6333 N N . CYS E 5 22 ? 311.560 439.242 329.389 1.00 119.45 22 CYS E N 1
ATOM 6334 C CA . CYS E 5 22 ? 310.503 438.750 328.501 1.00 119.45 22 CYS E CA 1
ATOM 6335 C C . CYS E 5 22 ? 309.962 437.457 329.114 1.00 119.45 22 CYS E C 1
ATOM 6336 O O . CYS E 5 22 ? 310.488 436.371 328.865 1.00 119.45 22 CYS E O 1
ATOM 6339 N N . LYS E 5 23 ? 308.905 437.588 329.909 1.00 119.69 23 LYS E N 1
ATOM 6340 C CA . LYS E 5 23 ? 308.313 436.447 330.600 1.00 119.69 23 LYS E CA 1
ATOM 6341 C C . LYS E 5 23 ? 307.341 435.757 329.655 1.00 119.69 23 LYS E C 1
ATOM 6342 O O . LYS E 5 23 ? 306.192 436.180 329.507 1.00 119.69 23 LYS E O 1
ATOM 6344 N N . ALA E 5 24 ? 307.803 434.692 329.011 1.00 116.85 24 ALA E N 1
ATOM 6345 C CA . ALA E 5 24 ? 306.951 433.935 328.109 1.00 116.85 24 ALA E CA 1
ATOM 6346 C C . ALA E 5 24 ? 305.877 433.186 328.887 1.00 116.85 24 ALA E C 1
ATOM 6347 O O . ALA E 5 24 ? 306.068 432.801 330.043 1.00 116.85 24 ALA E O 1
ATOM 6349 N N . SER E 5 25 ? 304.736 432.977 328.238 1.00 113.93 25 SER E N 1
ATOM 6350 C CA . SER E 5 25 ? 303.641 432.243 328.852 1.00 113.93 25 SER E CA 1
ATOM 6351 C C . SER E 5 25 ? 302.745 431.689 327.757 1.00 113.93 25 SER E C 1
ATOM 6352 O O . SER E 5 25 ? 302.664 432.249 326.661 1.00 113.93 25 SER E O 1
ATOM 6354 N N . GLY E 5 26 ? 302.075 430.583 328.068 1.00 111.02 26 GLY E N 1
ATOM 6355 C CA . GLY E 5 26 ? 301.159 429.951 327.144 1.00 111.02 26 GLY E CA 1
ATOM 6356 C C . GLY E 5 26 ? 301.754 428.866 326.275 1.00 111.02 26 GLY E C 1
ATOM 6357 O O . GLY E 5 26 ? 301.028 428.283 325.460 1.00 111.02 26 GLY E O 1
ATOM 6358 N N . TYR E 5 27 ? 303.044 428.573 326.421 1.00 105.06 27 TYR E N 1
ATOM 6359 C CA . TYR E 5 27 ? 303.690 427.553 325.607 1.00 105.06 27 TYR E CA 1
ATOM 6360 C C . TYR E 5 27 ? 304.952 427.087 326.320 1.00 105.06 27 TYR E C 1
ATOM 6361 O O . TYR E 5 27 ? 305.391 427.687 327.303 1.00 105.06 27 TYR E O 1
ATOM 6370 N N . THR E 5 28 ? 305.529 426.003 325.807 1.00 99.33 28 THR E N 1
ATOM 6371 C CA . THR E 5 28 ? 306.773 425.469 326.354 1.00 99.33 28 THR E CA 1
ATOM 6372 C C . THR E 5 28 ? 307.926 426.380 325.951 1.00 99.33 28 THR E C 1
ATOM 6373 O O . THR E 5 28 ? 308.240 426.507 324.764 1.00 99.33 28 THR E O 1
ATOM 6377 N N . PHE E 5 29 ? 308.561 427.010 326.942 1.00 105.11 29 PHE E N 1
ATOM 6378 C CA . PHE E 5 29 ? 309.580 428.013 326.654 1.00 105.11 29 PHE E CA 1
ATOM 6379 C C . PHE E 5 29 ? 310.799 427.397 325.979 1.00 105.11 29 PHE E C 1
ATOM 6380 O O . PHE E 5 29 ? 311.386 428.003 325.074 1.00 105.11 29 PHE E O 1
ATOM 6388 N N . THR E 5 30 ? 311.192 426.199 326.398 1.00 97.57 30 THR E N 1
ATOM 6389 C CA . THR E 5 30 ? 312.363 425.527 325.852 1.00 97.57 30 THR E CA 1
ATOM 6390 C C . THR E 5 30 ? 312.110 424.914 324.481 1.00 97.57 30 THR E C 1
ATOM 6391 O O . THR E 5 30 ? 312.961 424.166 323.987 1.00 97.57 30 THR E O 1
ATOM 6395 N N . SER E 5 31 ? 310.971 425.210 323.856 1.00 86.56 31 SER E N 1
ATOM 6396 C CA . SER E 5 31 ? 310.599 424.605 322.588 1.00 86.56 31 SER E CA 1
ATOM 6397 C C . SER E 5 31 ? 310.633 425.568 321.412 1.00 86.56 31 SER E C 1
ATOM 6398 O O . SER E 5 31 ? 310.421 425.132 320.276 1.00 86.56 31 SER E O 1
ATOM 6401 N N . TYR E 5 32 ? 310.886 426.853 321.643 1.00 90.61 32 TYR E N 1
ATOM 6402 C CA . TYR E 5 32 ? 310.905 427.836 320.573 1.00 90.61 32 TYR E CA 1
ATOM 6403 C C . TYR E 5 32 ? 312.009 428.848 320.826 1.00 90.61 32 TYR E C 1
ATOM 6404 O O . TYR E 5 32 ? 312.267 429.223 321.972 1.00 90.61 32 TYR E O 1
ATOM 6413 N N . TYR E 5 33 ? 312.654 429.286 319.750 1.00 97.99 33 TYR E N 1
ATOM 6414 C CA . TYR E 5 33 ? 313.650 430.340 319.853 1.00 97.99 33 TYR E CA 1
ATOM 6415 C C . TYR E 5 33 ? 312.998 431.647 320.288 1.00 97.99 33 TYR E C 1
ATOM 6416 O O . TYR E 5 33 ? 311.839 431.926 319.972 1.00 97.99 33 TYR E O 1
ATOM 6425 N N . MET E 5 34 ? 313.758 432.455 321.018 1.00 110.57 34 MET E N 1
ATOM 6426 C CA . MET E 5 34 ? 313.353 433.807 321.370 1.00 110.57 34 MET E CA 1
ATOM 6427 C C . MET E 5 34 ? 314.179 434.793 320.557 1.00 110.57 34 MET E C 1
ATOM 6428 O O . MET E 5 34 ? 315.413 434.751 320.592 1.00 110.57 34 MET E O 1
ATOM 6430 N N . TYR E 5 35 ? 313.499 435.668 319.824 1.00 111.86 35 TYR E N 1
ATOM 6431 C CA . TYR E 5 35 ? 314.150 436.656 318.982 1.00 111.86 35 TYR E CA 1
ATOM 6432 C C . TYR E 5 35 ? 313.866 438.051 319.518 1.00 111.86 35 TYR E C 1
ATOM 6433 O O . TYR E 5 35 ? 312.810 438.302 320.106 1.00 111.86 35 TYR E O 1
ATOM 6442 N N . TRP E 5 36 ? 314.814 438.959 319.306 1.00 118.96 36 TRP E N 1
ATOM 6443 C CA . TRP E 5 36 ? 314.687 440.344 319.738 1.00 118.96 36 TRP E CA 1
ATOM 6444 C C . TRP E 5 36 ? 314.799 441.254 318.526 1.00 118.96 36 TRP E C 1
ATOM 6445 O O . TRP E 5 36 ? 315.702 441.087 317.701 1.00 118.96 36 TRP E O 1
ATOM 6456 N N . VAL E 5 37 ? 313.882 442.211 318.422 1.00 121.86 37 VAL E N 1
ATOM 6457 C CA . VAL E 5 37 ? 313.824 443.136 317.298 1.00 121.86 37 VAL E CA 1
ATOM 6458 C C . VAL E 5 37 ? 313.936 444.557 317.832 1.00 121.86 37 VAL E C 1
ATOM 6459 O O . VAL E 5 37 ? 313.220 444.932 318.767 1.00 121.86 37 VAL E O 1
ATOM 6463 N N . LYS E 5 38 ? 314.832 445.340 317.237 1.00 123.42 38 LYS E N 1
ATOM 6464 C CA . LYS E 5 38 ? 315.058 446.727 317.618 1.00 123.42 38 LYS E CA 1
ATOM 6465 C C . LYS E 5 38 ? 314.413 447.660 316.602 1.00 123.42 38 LYS E C 1
ATOM 6466 O O . LYS E 5 38 ? 314.545 447.462 315.392 1.00 123.42 38 LYS E O 1
ATOM 6472 N N . GLN E 5 39 ? 313.716 448.681 317.100 1.00 122.39 39 GLN E N 1
ATOM 6473 C CA . GLN E 5 39 ? 313.058 449.659 316.235 1.00 122.39 39 GLN E CA 1
ATOM 6474 C C . GLN E 5 39 ? 313.277 451.057 316.807 1.00 122.39 39 GLN E C 1
ATOM 6475 O O . GLN E 5 39 ? 312.624 451.445 317.778 1.00 122.39 39 GLN E O 1
ATOM 6481 N N . ARG E 5 40 ? 314.191 451.804 316.204 1.00 126.57 40 ARG E N 1
ATOM 6482 C CA . ARG E 5 40 ? 314.311 453.220 316.522 1.00 126.57 40 ARG E CA 1
ATOM 6483 C C . ARG E 5 40 ? 313.063 453.942 316.030 1.00 126.57 40 ARG E C 1
ATOM 6484 O O . ARG E 5 40 ? 312.563 453.626 314.944 1.00 126.57 40 ARG E O 1
ATOM 6486 N N . PRO E 5 41 ? 312.515 454.882 316.799 1.00 127.08 41 PRO E N 1
ATOM 6487 C CA . PRO E 5 41 ? 311.272 455.544 316.383 1.00 127.08 41 PRO E CA 1
ATOM 6488 C C . PRO E 5 41 ? 311.426 456.206 315.021 1.00 127.08 41 PRO E C 1
ATOM 6489 O O . PRO E 5 41 ? 312.399 456.917 314.763 1.00 127.08 41 PRO E O 1
ATOM 6493 N N . GLY E 5 42 ? 310.462 455.961 314.156 1.00 127.62 42 GLY E N 1
ATOM 6494 C CA . GLY E 5 42 ? 310.530 456.424 312.777 1.00 127.62 42 GLY E CA 1
ATOM 6495 C C . GLY E 5 42 ? 311.231 455.459 311.850 1.00 127.62 42 GLY E C 1
ATOM 6496 O O . GLY E 5 42 ? 310.767 455.213 310.737 1.00 127.62 42 GLY E O 1
ATOM 6497 N N . GLN E 5 43 ? 312.357 454.907 312.293 1.00 125.58 43 GLN E N 1
ATOM 6498 C CA . GLN E 5 43 ? 313.069 453.919 311.501 1.00 125.58 43 GLN E CA 1
ATOM 6499 C C . GLN E 5 43 ? 312.333 452.579 311.539 1.00 125.58 43 GLN E C 1
ATOM 6500 O O . GLN E 5 43 ? 311.394 452.370 312.310 1.00 125.58 43 GLN E O 1
ATOM 6506 N N . GLY E 5 44 ? 312.776 451.661 310.685 1.00 124.96 44 GLY E N 1
ATOM 6507 C CA . GLY E 5 44 ? 312.164 450.355 310.581 1.00 124.96 44 GLY E CA 1
ATOM 6508 C C . GLY E 5 44 ? 312.573 449.427 311.710 1.00 124.96 44 GLY E C 1
ATOM 6509 O O . GLY E 5 44 ? 313.149 449.828 312.721 1.00 124.96 44 GLY E O 1
ATOM 6510 N N . LEU E 5 45 ? 312.259 448.149 311.515 1.00 121.37 45 LEU E N 1
ATOM 6511 C CA . LEU E 5 45 ? 312.579 447.114 312.488 1.00 121.37 45 LEU E CA 1
ATOM 6512 C C . LEU E 5 45 ? 313.932 446.492 312.171 1.00 121.37 45 LEU E C 1
ATOM 6513 O O . LEU E 5 45 ? 314.262 446.253 311.006 1.00 121.37 45 LEU E O 1
ATOM 6518 N N . GLU E 5 46 ? 314.712 446.231 313.216 1.00 122.52 46 GLU E N 1
ATOM 6519 C CA . GLU E 5 46 ? 316.036 445.636 313.082 1.00 122.52 46 GLU E CA 1
ATOM 6520 C C . GLU E 5 46 ? 316.122 444.412 313.976 1.00 122.52 46 GLU E C 1
ATOM 6521 O O . GLU E 5 46 ? 315.811 444.486 315.168 1.00 122.52 46 GLU E O 1
ATOM 6527 N N . TRP E 5 47 ? 316.552 443.291 313.403 1.00 119.24 47 TRP E N 1
ATOM 6528 C CA . TRP E 5 47 ? 316.637 442.038 314.138 1.00 119.24 47 TRP E CA 1
ATOM 6529 C C . TRP E 5 47 ? 317.949 441.972 314.910 1.00 119.24 47 TRP E C 1
ATOM 6530 O O . TRP E 5 47 ? 319.028 442.135 314.332 1.00 119.24 47 TRP E O 1
ATOM 6541 N N . ILE E 5 48 ? 317.854 441.733 316.217 1.00 122.61 48 ILE E N 1
ATOM 6542 C CA . ILE E 5 48 ? 319.044 441.711 317.062 1.00 122.61 48 ILE E CA 1
ATOM 6543 C C . ILE E 5 48 ? 319.682 440.327 317.062 1.00 122.61 48 ILE E C 1
ATOM 6544 O O . ILE E 5 48 ? 320.840 440.158 316.664 1.00 122.61 48 ILE E O 1
ATOM 6549 N N . GLY E 5 49 ? 318.940 439.320 317.505 1.00 122.59 49 GLY E N 1
ATOM 6550 C CA . GLY E 5 49 ? 319.484 437.976 317.551 1.00 122.59 49 GLY E CA 1
ATOM 6551 C C . GLY E 5 49 ? 318.479 437.003 318.128 1.00 122.59 49 GLY E C 1
ATOM 6552 O O . GLY E 5 49 ? 317.366 437.371 318.511 1.00 122.59 49 GLY E O 1
ATOM 6553 N N . GLU E 5 50 ? 318.899 435.744 318.181 1.00 117.03 50 GLU E N 1
ATOM 6554 C CA . GLU E 5 50 ? 318.084 434.652 318.685 1.00 117.03 50 GLU E CA 1
ATOM 6555 C C . GLU E 5 50 ? 318.751 434.009 319.892 1.00 117.03 50 GLU E C 1
ATOM 6556 O O . GLU E 5 50 ? 319.927 434.240 320.176 1.00 117.03 50 GLU E O 1
ATOM 6562 N N . ILE E 5 51 ? 317.975 433.202 320.609 1.00 112.86 51 ILE E N 1
ATOM 6563 C CA . ILE E 5 51 ? 318.496 432.421 321.724 1.00 112.86 51 ILE E CA 1
ATOM 6564 C C . ILE E 5 51 ? 317.623 431.187 321.897 1.00 112.86 51 ILE E C 1
ATOM 6565 O O . ILE E 5 51 ? 316.391 431.281 321.905 1.00 112.86 51 ILE E O 1
ATOM 6570 N N . ASN E 5 52 ? 318.263 430.025 322.006 1.00 105.17 52 ASN E N 1
ATOM 6571 C CA . ASN E 5 52 ? 317.554 428.772 322.207 1.00 105.17 52 ASN E CA 1
ATOM 6572 C C . ASN E 5 52 ? 317.469 428.494 323.700 1.00 105.17 52 ASN E C 1
ATOM 6573 O O . ASN E 5 52 ? 318.516 428.324 324.346 1.00 105.17 52 ASN E O 1
ATOM 6578 N N . PRO E 5 53 ? 316.278 428.440 324.293 1.00 105.68 53 PRO E N 1
ATOM 6579 C CA . PRO E 5 53 ? 316.192 428.200 325.739 1.00 105.68 53 PRO E CA 1
ATOM 6580 C C . PRO E 5 53 ? 316.409 426.742 326.110 1.00 105.68 53 PRO E C 1
ATOM 6581 O O . PRO E 5 53 ? 315.687 426.192 326.946 1.00 105.68 53 PRO E O 1
ATOM 6585 N N . SER E 5 54 ? 317.410 426.112 325.498 1.00 103.93 54 SER E N 1
ATOM 6586 C CA . SER E 5 54 ? 317.836 424.772 325.890 1.00 103.93 54 SER E CA 1
ATOM 6587 C C . SER E 5 54 ? 319.345 424.613 325.971 1.00 103.93 54 SER E C 1
ATOM 6588 O O . SER E 5 54 ? 319.811 423.731 326.701 1.00 103.93 54 SER E O 1
ATOM 6591 N N . ASN E 5 55 ? 320.126 425.423 325.257 1.00 97.60 55 ASN E N 1
ATOM 6592 C CA . ASN E 5 55 ? 321.576 425.350 325.319 1.00 97.60 55 ASN E CA 1
ATOM 6593 C C . ASN E 5 55 ? 322.243 426.716 325.318 1.00 97.60 55 ASN E C 1
ATOM 6594 O O . ASN E 5 55 ? 323.476 426.778 325.294 1.00 97.60 55 ASN E O 1
ATOM 6599 N N . GLY E 5 56 ? 321.479 427.805 325.340 1.00 110.92 56 GLY E N 1
ATOM 6600 C CA . GLY E 5 56 ? 322.055 429.132 325.291 1.00 110.92 56 GLY E CA 1
ATOM 6601 C C . GLY E 5 56 ? 322.650 429.525 323.962 1.00 110.92 56 GLY E C 1
ATOM 6602 O O . GLY E 5 56 ? 323.387 430.513 323.900 1.00 110.92 56 GLY E O 1
ATOM 6603 N N . GLY E 5 57 ? 322.360 428.783 322.896 1.00 116.57 57 GLY E N 1
ATOM 6604 C CA . GLY E 5 57 ? 322.895 429.111 321.589 1.00 116.57 57 GLY E CA 1
ATOM 6605 C C . GLY E 5 57 ? 322.307 430.411 321.079 1.00 116.57 57 GLY E C 1
ATOM 6606 O O . GLY E 5 57 ? 321.083 430.512 320.886 1.00 116.57 57 GLY E O 1
ATOM 6607 N N . THR E 5 58 ? 323.154 431.410 320.852 1.00 121.88 58 THR E N 1
ATOM 6608 C CA . THR E 5 58 ? 322.718 432.731 320.422 1.00 121.88 58 THR E CA 1
ATOM 6609 C C . THR E 5 58 ? 323.388 433.087 319.104 1.00 121.88 58 THR E C 1
ATOM 6610 O O . THR E 5 58 ? 324.611 432.968 318.974 1.00 121.88 58 THR E O 1
ATOM 6614 N N . ASN E 5 59 ? 322.586 433.516 318.134 1.00 123.32 59 ASN E N 1
ATOM 6615 C CA . ASN E 5 59 ? 323.075 433.966 316.835 1.00 123.32 59 ASN E CA 1
ATOM 6616 C C . ASN E 5 59 ? 322.588 435.391 316.615 1.00 123.32 59 ASN E C 1
ATOM 6617 O O . ASN E 5 59 ? 321.402 435.614 316.355 1.00 123.32 59 ASN E O 1
ATOM 6622 N N . PHE E 5 60 ? 323.499 436.350 316.725 1.00 126.98 60 PHE E N 1
ATOM 6623 C CA . PHE E 5 60 ? 323.180 437.760 316.564 1.00 126.98 60 PHE E CA 1
ATOM 6624 C C . PHE E 5 60 ? 323.442 438.206 315.131 1.00 126.98 60 PHE E C 1
ATOM 6625 O O . PHE E 5 60 ? 324.054 437.500 314.329 1.00 126.98 60 PHE E O 1
ATOM 6633 N N . ASN E 5 61 ? 322.966 439.407 314.819 1.00 130.22 61 ASN E N 1
ATOM 6634 C CA . ASN E 5 61 ? 323.327 440.055 313.571 1.00 130.22 61 ASN E CA 1
ATOM 6635 C C . ASN E 5 61 ? 324.747 440.607 313.664 1.00 130.22 61 ASN E C 1
ATOM 6636 O O . ASN E 5 61 ? 325.310 440.769 314.750 1.00 130.22 61 ASN E O 1
ATOM 6638 N N . GLU E 5 62 ? 325.329 440.898 312.499 1.00 131.50 62 GLU E N 1
ATOM 6639 C CA . GLU E 5 62 ? 326.690 441.415 312.457 1.00 131.50 62 GLU E CA 1
ATOM 6640 C C . GLU E 5 62 ? 326.817 442.802 313.072 1.00 131.50 62 GLU E C 1
ATOM 6641 O O . GLU E 5 62 ? 327.943 443.254 313.307 1.00 131.50 62 GLU E O 1
ATOM 6643 N N . LYS E 5 63 ? 325.704 443.482 313.339 1.00 131.78 63 LYS E N 1
ATOM 6644 C CA . LYS E 5 63 ? 325.716 444.813 313.930 1.00 131.78 63 LYS E CA 1
ATOM 6645 C C . LYS E 5 63 ? 325.274 444.811 315.387 1.00 131.78 63 LYS E C 1
ATOM 6646 O O . LYS E 5 63 ? 325.086 445.885 315.970 1.00 131.78 63 LYS E O 1
ATOM 6648 N N . PHE E 5 64 ? 325.101 443.634 315.991 1.00 128.56 64 PHE E N 1
ATOM 6649 C CA . PHE E 5 64 ? 324.692 443.551 317.386 1.00 128.56 64 PHE E CA 1
ATOM 6650 C C . PHE E 5 64 ? 325.458 442.489 318.162 1.00 128.56 64 PHE E C 1
ATOM 6651 O O . PHE E 5 64 ? 325.039 442.133 319.272 1.00 128.56 64 PHE E O 1
ATOM 6659 N N . LYS E 5 65 ? 326.561 441.967 317.620 1.00 131.66 65 LYS E N 1
ATOM 6660 C CA . LYS E 5 65 ? 327.304 440.919 318.312 1.00 131.66 65 LYS E CA 1
ATOM 6661 C C . LYS E 5 65 ? 327.914 441.440 319.608 1.00 131.66 65 LYS E C 1
ATOM 6662 O O . LYS E 5 65 ? 327.749 440.835 320.673 1.00 131.66 65 LYS E O 1
ATOM 6664 N N . SER E 5 66 ? 328.621 442.567 319.537 1.00 131.13 66 SER E N 1
ATOM 6665 C CA . SER E 5 66 ? 329.273 443.158 320.697 1.00 131.13 66 SER E CA 1
ATOM 6666 C C . SER E 5 66 ? 328.414 444.221 321.372 1.00 131.13 66 SER E C 1
ATOM 6667 O O . SER E 5 66 ? 328.938 445.047 322.126 1.00 131.13 66 SER E O 1
ATOM 6669 N N . LYS E 5 67 ? 327.105 444.216 321.119 1.00 129.19 67 LYS E N 1
ATOM 6670 C CA . LYS E 5 67 ? 326.202 445.202 321.695 1.00 129.19 67 LYS E CA 1
ATOM 6671 C C . LYS E 5 67 ? 325.001 444.600 322.406 1.00 129.19 67 LYS E C 1
ATOM 6672 O O . LYS E 5 67 ? 324.217 445.353 322.995 1.00 129.19 67 LYS E O 1
ATOM 6674 N N . ALA E 5 68 ? 324.827 443.281 322.375 1.00 128.30 68 ALA E N 1
ATOM 6675 C CA . ALA E 5 68 ? 323.668 442.660 322.998 1.00 128.30 68 ALA E CA 1
ATOM 6676 C C . ALA E 5 68 ? 324.037 441.261 323.465 1.00 128.30 68 ALA E C 1
ATOM 6677 O O . ALA E 5 68 ? 324.641 440.490 322.714 1.00 128.30 68 ALA E O 1
ATOM 6679 N N . THR E 5 69 ? 323.665 440.944 324.701 1.00 126.82 69 THR E N 1
ATOM 6680 C CA . THR E 5 69 ? 323.905 439.636 325.295 1.00 126.82 69 THR E CA 1
ATOM 6681 C C . THR E 5 69 ? 322.574 439.042 325.727 1.00 126.82 69 THR E C 1
ATOM 6682 O O . THR E 5 69 ? 321.839 439.660 326.505 1.00 126.82 69 THR E O 1
ATOM 6686 N N . LEU E 5 70 ? 322.270 437.851 325.223 1.00 123.64 70 LEU E N 1
ATOM 6687 C CA . LEU E 5 70 ? 320.998 437.190 325.485 1.00 123.64 70 LEU E CA 1
ATOM 6688 C C . LEU E 5 70 ? 321.202 436.038 326.456 1.00 123.64 70 LEU E C 1
ATOM 6689 O O . LEU E 5 70 ? 322.062 435.179 326.237 1.00 123.64 70 LEU E O 1
ATOM 6694 N N . THR E 5 71 ? 320.411 436.021 327.524 1.00 122.45 71 THR E N 1
ATOM 6695 C CA . THR E 5 71 ? 320.395 434.920 328.471 1.00 122.45 71 THR E CA 1
ATOM 6696 C C . THR E 5 71 ? 318.966 434.413 328.609 1.00 122.45 71 THR E C 1
ATOM 6697 O O . THR E 5 71 ? 318.022 434.996 328.072 1.00 122.45 71 THR E O 1
ATOM 6701 N N . VAL E 5 72 ? 318.814 433.312 329.341 1.00 120.11 72 VAL E N 1
ATOM 6702 C CA . VAL E 5 72 ? 317.507 432.700 329.553 1.00 120.11 72 VAL E CA 1
ATOM 6703 C C . VAL E 5 72 ? 317.465 432.108 330.951 1.00 120.11 72 VAL E C 1
ATOM 6704 O O . VAL E 5 72 ? 318.453 431.546 331.433 1.00 120.11 72 VAL E O 1
ATOM 6708 N N . ASP E 5 73 ? 316.316 432.241 331.599 1.00 121.12 73 ASP E N 1
ATOM 6709 C CA . ASP E 5 73 ? 316.030 431.582 332.870 1.00 121.12 73 ASP E CA 1
ATOM 6710 C C . ASP E 5 73 ? 314.967 430.526 332.589 1.00 121.12 73 ASP E C 1
ATOM 6711 O O . ASP E 5 73 ? 313.769 430.822 332.590 1.00 121.12 73 ASP E O 1
ATOM 6713 N N . LYS E 5 74 ? 315.412 429.293 332.333 1.00 121.97 74 LYS E N 1
ATOM 6714 C CA . LYS E 5 74 ? 314.482 428.224 331.981 1.00 121.97 74 LYS E CA 1
ATOM 6715 C C . LYS E 5 74 ? 313.511 427.923 333.114 1.00 121.97 74 LYS E C 1
ATOM 6716 O O . LYS E 5 74 ? 312.348 427.590 332.863 1.00 121.97 74 LYS E O 1
ATOM 6718 N N . SER E 5 75 ? 313.967 428.029 334.365 1.00 120.95 75 SER E N 1
ATOM 6719 C CA . SER E 5 75 ? 313.071 427.810 335.494 1.00 120.95 75 SER E CA 1
ATOM 6720 C C . SER E 5 75 ? 312.016 428.904 335.580 1.00 120.95 75 SER E C 1
ATOM 6721 O O . SER E 5 75 ? 310.845 428.627 335.864 1.00 120.95 75 SER E O 1
ATOM 6723 N N . SER E 5 76 ? 312.411 430.152 335.339 1.00 121.43 76 SER E N 1
ATOM 6724 C CA . SER E 5 76 ? 311.485 431.276 335.362 1.00 121.43 76 SER E CA 1
ATOM 6725 C C . SER E 5 76 ? 310.773 431.485 334.032 1.00 121.43 76 SER E C 1
ATOM 6726 O O . SER E 5 76 ? 309.913 432.367 333.948 1.00 121.43 76 SER E O 1
ATOM 6728 N N . SER E 5 77 ? 311.107 430.697 333.007 1.00 117.25 77 SER E N 1
ATOM 6729 C CA . SER E 5 77 ? 310.506 430.822 331.677 1.00 117.25 77 SER E CA 1
ATOM 6730 C C . SER E 5 77 ? 310.655 432.239 331.133 1.00 117.25 77 SER E C 1
ATOM 6731 O O . SER E 5 77 ? 309.761 432.769 330.473 1.00 117.25 77 SER E O 1
ATOM 6734 N N . THR E 5 78 ? 311.801 432.854 331.408 1.00 119.76 78 THR E N 1
ATOM 6735 C CA . THR E 5 78 ? 312.042 434.245 331.061 1.00 119.76 78 THR E CA 1
ATOM 6736 C C . THR E 5 78 ? 313.337 434.370 330.277 1.00 119.76 78 THR E C 1
ATOM 6737 O O . THR E 5 78 ? 314.331 433.708 330.589 1.00 119.76 78 THR E O 1
ATOM 6741 N N . ALA E 5 79 ? 313.318 435.221 329.257 1.00 120.90 79 ALA E N 1
ATOM 6742 C CA . ALA E 5 79 ? 314.500 435.575 328.489 1.00 120.90 79 ALA E CA 1
ATOM 6743 C C . ALA E 5 79 ? 314.965 436.971 328.881 1.00 120.90 79 ALA E C 1
ATOM 6744 O O . ALA E 5 79 ? 314.202 437.774 329.422 1.00 120.90 79 ALA E O 1
ATOM 6746 N N . TYR E 5 80 ? 316.235 437.255 328.602 1.00 121.59 80 TYR E N 1
ATOM 6747 C CA . TYR E 5 80 ? 316.829 438.527 328.979 1.00 121.59 80 TYR E CA 1
ATOM 6748 C C . TYR E 5 80 ? 317.706 439.047 327.851 1.00 121.59 80 TYR E C 1
ATOM 6749 O O . TYR E 5 80 ? 318.271 438.276 327.072 1.00 121.59 80 TYR E O 1
ATOM 6758 N N . MET E 5 81 ? 317.813 440.373 327.777 1.00 121.64 81 MET E N 1
ATOM 6759 C CA . MET E 5 81 ? 318.705 441.043 326.834 1.00 121.64 81 MET E CA 1
ATOM 6760 C C . MET E 5 81 ? 319.347 442.216 327.559 1.00 121.64 81 MET E C 1
ATOM 6761 O O . MET E 5 81 ? 318.653 443.159 327.953 1.00 121.64 81 MET E O 1
ATOM 6766 N N . GLN E 5 82 ? 320.663 442.160 327.739 1.00 124.14 82 GLN E N 1
ATOM 6767 C CA . GLN E 5 82 ? 321.412 443.197 328.444 1.00 124.14 82 GLN E CA 1
ATOM 6768 C C . GLN E 5 82 ? 322.297 443.914 327.428 1.00 124.14 82 GLN E C 1
ATOM 6769 O O . GLN E 5 82 ? 323.402 443.465 327.115 1.00 124.14 82 GLN E O 1
ATOM 6775 N N . LEU E 5 83 ? 321.801 445.037 326.915 1.00 124.41 83 LEU E N 1
ATOM 6776 C CA . LEU E 5 83 ? 322.553 445.833 325.951 1.00 124.41 83 LEU E CA 1
ATOM 6777 C C . LEU E 5 83 ? 323.759 446.470 326.631 1.00 124.41 83 LEU E C 1
ATOM 6778 O O . LEU E 5 83 ? 323.608 447.248 327.577 1.00 124.41 83 LEU E O 1
ATOM 6783 N N . SER E 5 84 ? 324.952 446.146 326.145 1.00 123.97 84 SER E N 1
ATOM 6784 C CA . SER E 5 84 ? 326.192 446.680 326.689 1.00 123.97 84 SER E CA 1
ATOM 6785 C C . SER E 5 84 ? 326.666 447.875 325.869 1.00 123.97 84 SER E C 1
ATOM 6786 O O . SER E 5 84 ? 326.376 447.994 324.676 1.00 123.97 84 SER E O 1
ATOM 6788 N N . SER E 5 85 ? 327.406 448.762 326.534 1.00 121.18 85 SER E N 1
ATOM 6789 C CA . SER E 5 85 ? 327.934 449.984 325.927 1.00 121.18 85 SER E CA 1
ATOM 6790 C C . SER E 5 85 ? 326.804 450.834 325.342 1.00 121.18 85 SER E C 1
ATOM 6791 O O . SER E 5 85 ? 326.723 451.071 324.137 1.00 121.18 85 SER E O 1
ATOM 6794 N N . LEU E 5 86 ? 325.922 451.285 326.232 1.00 119.29 86 LEU E N 1
ATOM 6795 C CA . LEU E 5 86 ? 324.762 452.057 325.813 1.00 119.29 86 LEU E CA 1
ATOM 6796 C C . LEU E 5 86 ? 325.194 453.351 325.133 1.00 119.29 86 LEU E C 1
ATOM 6797 O O . LEU E 5 86 ? 326.164 453.996 325.540 1.00 119.29 86 LEU E O 1
ATOM 6802 N N . THR E 5 87 ? 324.461 453.728 324.091 1.00 118.49 87 THR E N 1
ATOM 6803 C CA . THR E 5 87 ? 324.767 454.914 323.296 1.00 118.49 87 THR E CA 1
ATOM 6804 C C . THR E 5 87 ? 323.448 455.610 322.978 1.00 118.49 87 THR E C 1
ATOM 6805 O O . THR E 5 87 ? 322.411 455.340 323.594 1.00 118.49 87 THR E O 1
ATOM 6809 N N . SER E 5 88 ? 323.486 456.533 322.021 1.00 121.36 88 SER E N 1
ATOM 6810 C CA . SER E 5 88 ? 322.271 457.172 321.532 1.00 121.36 88 SER E CA 1
ATOM 6811 C C . SER E 5 88 ? 321.628 456.371 320.408 1.00 121.36 88 SER E C 1
ATOM 6812 O O . SER E 5 88 ? 320.398 456.312 320.314 1.00 121.36 88 SER E O 1
ATOM 6814 N N . GLU E 5 89 ? 322.441 455.746 319.554 1.00 120.79 89 GLU E N 1
ATOM 6815 C CA . GLU E 5 89 ? 321.935 454.855 318.519 1.00 120.79 89 GLU E CA 1
ATOM 6816 C C . GLU E 5 89 ? 321.339 453.574 319.082 1.00 120.79 89 GLU E C 1
ATOM 6817 O O . GLU E 5 89 ? 320.838 452.753 318.307 1.00 120.79 89 GLU E O 1
ATOM 6819 N N . ASP E 5 90 ? 321.380 453.383 320.401 1.00 121.38 90 ASP E N 1
ATOM 6820 C CA . ASP E 5 90 ? 320.824 452.201 321.049 1.00 121.38 90 ASP E CA 1
ATOM 6821 C C . ASP E 5 90 ? 319.620 452.545 321.916 1.00 121.38 90 ASP E C 1
ATOM 6822 O O . ASP E 5 90 ? 319.278 451.783 322.826 1.00 121.38 90 ASP E O 1
ATOM 6824 N N . SER E 5 91 ? 318.973 453.674 321.652 1.00 121.64 91 SER E N 1
ATOM 6825 C CA . SER E 5 91 ? 317.762 454.083 322.356 1.00 121.64 91 SER E CA 1
ATOM 6826 C C . SER E 5 91 ? 316.588 453.868 321.411 1.00 121.64 91 SER E C 1
ATOM 6827 O O . SER E 5 91 ? 316.411 454.628 320.453 1.00 121.64 91 SER E O 1
ATOM 6829 N N . ALA E 5 92 ? 315.793 452.836 321.678 1.00 123.95 92 ALA E N 1
ATOM 6830 C CA . ALA E 5 92 ? 314.741 452.423 320.760 1.00 123.95 92 ALA E CA 1
ATOM 6831 C C . ALA E 5 92 ? 313.748 451.547 321.512 1.00 123.95 92 ALA E C 1
ATOM 6832 O O . ALA E 5 92 ? 313.893 451.297 322.711 1.00 123.95 92 ALA E O 1
ATOM 6834 N N . VAL E 5 93 ? 312.737 451.078 320.792 1.00 122.23 93 VAL E N 1
ATOM 6835 C CA . VAL E 5 93 ? 311.771 450.126 321.327 1.00 122.23 93 VAL E CA 1
ATOM 6836 C C . VAL E 5 93 ? 312.249 448.722 321.006 1.00 122.23 93 VAL E C 1
ATOM 6837 O O . VAL E 5 93 ? 312.698 448.445 319.889 1.00 122.23 93 VAL E O 1
ATOM 6841 N N . TYR E 5 94 ? 312.148 447.829 321.983 1.00 121.10 94 TYR E N 1
ATOM 6842 C CA . TYR E 5 94 ? 312.640 446.468 321.851 1.00 121.10 94 TYR E CA 1
ATOM 6843 C C . TYR E 5 94 ? 311.522 445.476 322.132 1.00 121.10 94 TYR E C 1
ATOM 6844 O O . TYR E 5 94 ? 310.792 445.610 323.119 1.00 121.10 94 TYR E O 1
ATOM 6853 N N . TYR E 5 95 ? 311.392 444.488 321.255 1.00 117.78 95 TYR E N 1
ATOM 6854 C CA . TYR E 5 95 ? 310.398 443.436 321.387 1.00 117.78 95 TYR E CA 1
ATOM 6855 C C . TYR E 5 95 ? 311.091 442.085 321.497 1.00 117.78 95 TYR E C 1
ATOM 6856 O O . TYR E 5 95 ? 312.238 441.915 321.077 1.00 117.78 95 TYR E O 1
ATOM 6865 N N . CYS E 5 96 ? 310.381 441.119 322.074 1.00 116.68 96 CYS E N 1
ATOM 6866 C CA . CYS E 5 96 ? 310.802 439.724 322.070 1.00 116.68 96 CYS E CA 1
ATOM 6867 C C . CYS E 5 96 ? 309.780 438.924 321.277 1.00 116.68 96 CYS E C 1
ATOM 6868 O O . CYS E 5 96 ? 308.590 438.932 321.608 1.00 116.68 96 CYS E O 1
ATOM 6871 N N . THR E 5 97 ? 310.241 438.246 320.229 1.00 112.82 97 THR E N 1
ATOM 6872 C CA . THR E 5 97 ? 309.364 437.577 319.282 1.00 112.82 97 THR E CA 1
ATOM 6873 C C . THR E 5 97 ? 309.633 436.080 319.285 1.00 112.82 97 THR E C 1
ATOM 6874 O O . THR E 5 97 ? 310.785 435.650 319.171 1.00 112.82 97 THR E O 1
ATOM 6878 N N . ARG E 5 98 ? 308.568 435.298 319.421 1.00 103.48 98 ARG E N 1
ATOM 6879 C CA . ARG E 5 98 ? 308.590 433.861 319.198 1.00 103.48 98 ARG E CA 1
ATOM 6880 C C . ARG E 5 98 ? 307.842 433.564 317.907 1.00 103.48 98 ARG E C 1
ATOM 6881 O O . ARG E 5 98 ? 306.782 434.142 317.652 1.00 103.48 98 ARG E O 1
ATOM 6889 N N . TYR E 5 99 ? 308.390 432.665 317.088 1.00 102.54 99 TYR E N 1
ATOM 6890 C CA . TYR E 5 99 ? 307.836 432.429 315.762 1.00 102.54 99 TYR E CA 1
ATOM 6891 C C . TYR E 5 99 ? 307.153 431.075 315.629 1.00 102.54 99 TYR E C 1
ATOM 6892 O O . TYR E 5 99 ? 305.939 431.029 315.418 1.00 102.54 99 TYR E O 1
ATOM 6901 N N . GLY E 5 100 ? 307.881 429.972 315.781 1.00 89.20 100 GLY E N 1
ATOM 6902 C CA . GLY E 5 100 ? 307.279 428.661 315.611 1.00 89.20 100 GLY E CA 1
ATOM 6903 C C . GLY E 5 100 ? 306.477 428.545 314.330 1.00 89.20 100 GLY E C 1
ATOM 6904 O O . GLY E 5 100 ? 307.036 428.540 313.229 1.00 89.20 100 GLY E O 1
ATOM 6905 N N . ASN E 5 101 ? 305.155 428.452 314.470 1.00 82.94 101 ASN E N 1
ATOM 6906 C CA . ASN E 5 101 ? 304.233 428.510 313.345 1.00 82.94 101 ASN E CA 1
ATOM 6907 C C . ASN E 5 101 ? 303.414 429.794 313.314 1.00 82.94 101 ASN E C 1
ATOM 6908 O O . ASN E 5 101 ? 302.560 429.947 312.434 1.00 82.94 101 ASN E O 1
ATOM 6913 N N . TYR E 5 102 ? 303.650 430.719 314.243 1.00 100.30 102 TYR E N 1
ATOM 6914 C CA . TYR E 5 102 ? 302.894 431.967 314.308 1.00 100.30 102 TYR E CA 1
ATOM 6915 C C . TYR E 5 102 ? 303.713 432.972 315.095 1.00 100.30 102 TYR E C 1
ATOM 6916 O O . TYR E 5 102 ? 304.005 432.741 316.272 1.00 100.30 102 TYR E O 1
ATOM 6925 N N . ALA E 5 103 ? 304.078 434.084 314.460 1.00 105.03 103 ALA E N 1
ATOM 6926 C CA . ALA E 5 103 ? 304.937 435.079 315.095 1.00 105.03 103 ALA E CA 1
ATOM 6927 C C . ALA E 5 103 ? 304.186 435.768 316.229 1.00 105.03 103 ALA E C 1
ATOM 6928 O O . ALA E 5 103 ? 303.292 436.583 315.987 1.00 105.03 103 ALA E O 1
ATOM 6930 N N . TYR E 5 104 ? 304.548 435.439 317.465 1.00 106.26 104 TYR E N 1
ATOM 6931 C CA . TYR E 5 104 ? 304.015 436.099 318.648 1.00 106.26 104 TYR E CA 1
ATOM 6932 C C . TYR E 5 104 ? 304.996 437.165 319.111 1.00 106.26 104 TYR E C 1
ATOM 6933 O O . TYR E 5 104 ? 306.186 436.884 319.287 1.00 106.26 104 TYR E O 1
ATOM 6942 N N . TRP E 5 105 ? 304.500 438.383 319.302 1.00 112.90 105 TRP E N 1
ATOM 6943 C CA . TRP E 5 105 ? 305.320 439.508 319.721 1.00 112.90 105 TRP E CA 1
ATOM 6944 C C . TRP E 5 105 ? 304.944 439.943 321.131 1.00 112.90 105 TRP E C 1
ATOM 6945 O O . TRP E 5 105 ? 303.849 439.658 321.619 1.00 112.90 105 TRP E O 1
ATOM 6956 N N . GLY E 5 106 ? 305.872 440.637 321.782 1.00 119.02 106 GLY E N 1
ATOM 6957 C CA . GLY E 5 106 ? 305.618 441.234 323.074 1.00 119.02 106 GLY E CA 1
ATOM 6958 C C . GLY E 5 106 ? 304.927 442.575 322.932 1.00 119.02 106 GLY E C 1
ATOM 6959 O O . GLY E 5 106 ? 304.345 442.900 321.893 1.00 119.02 106 GLY E O 1
ATOM 6960 N N . GLN E 5 107 ? 304.996 443.368 323.998 1.00 119.67 107 GLN E N 1
ATOM 6961 C CA . GLN E 5 107 ? 304.421 444.706 323.953 1.00 119.67 107 GLN E CA 1
ATOM 6962 C C . GLN E 5 107 ? 305.462 445.763 323.607 1.00 119.67 107 GLN E C 1
ATOM 6963 O O . GLN E 5 107 ? 305.125 446.785 322.998 1.00 119.67 107 GLN E O 1
ATOM 6969 N N . GLY E 5 108 ? 306.717 445.543 323.981 1.00 122.53 108 GLY E N 1
ATOM 6970 C CA . GLY E 5 108 ? 307.765 446.500 323.687 1.00 122.53 108 GLY E CA 1
ATOM 6971 C C . GLY E 5 108 ? 308.420 447.062 324.930 1.00 122.53 108 GLY E C 1
ATOM 6972 O O . GLY E 5 108 ? 307.900 446.906 326.037 1.00 122.53 108 GLY E O 1
ATOM 6973 N N . THR E 5 109 ? 309.567 447.719 324.760 1.00 123.69 109 THR E N 1
ATOM 6974 C CA . THR E 5 109 ? 310.270 448.332 325.884 1.00 123.69 109 THR E CA 1
ATOM 6975 C C . THR E 5 109 ? 310.980 449.577 325.376 1.00 123.69 109 THR E C 1
ATOM 6976 O O . THR E 5 109 ? 311.898 449.478 324.557 1.00 123.69 109 THR E O 1
ATOM 6978 N N . LEU E 5 110 ? 310.560 450.742 325.863 1.00 121.40 110 LEU E N 1
ATOM 6979 C CA . LEU E 5 110 ? 311.178 452.002 325.470 1.00 121.40 110 LEU E CA 1
ATOM 6980 C C . LEU E 5 110 ? 312.531 452.138 326.155 1.00 121.40 110 LEU E C 1
ATOM 6981 O O . LEU E 5 110 ? 312.610 452.179 327.387 1.00 121.40 110 LEU E O 1
ATOM 6986 N N . VAL E 5 111 ? 313.592 452.202 325.360 1.00 122.19 111 VAL E N 1
ATOM 6987 C CA . VAL E 5 111 ? 314.935 452.385 325.889 1.00 122.19 111 VAL E CA 1
ATOM 6988 C C . VAL E 5 111 ? 315.627 453.519 325.147 1.00 122.19 111 VAL E C 1
ATOM 6989 O O . VAL E 5 111 ? 315.097 454.047 324.172 1.00 122.19 111 VAL E O 1
ATOM 6993 N N . ASP F 6 1 ? 324.041 436.774 303.516 1.00 120.16 1 ASP F N 1
ATOM 6994 C CA . ASP F 6 1 ? 322.847 437.360 304.114 1.00 120.16 1 ASP F CA 1
ATOM 6995 C C . ASP F 6 1 ? 321.809 437.692 303.050 1.00 120.16 1 ASP F C 1
ATOM 6996 O O . ASP F 6 1 ? 322.019 438.575 302.219 1.00 120.16 1 ASP F O 1
ATOM 6998 N N . ILE F 6 2 ? 320.686 436.978 303.080 1.00 119.15 2 ILE F N 1
ATOM 6999 C CA . ILE F 6 2 ? 319.613 437.197 302.115 1.00 119.15 2 ILE F CA 1
ATOM 7000 C C . ILE F 6 2 ? 318.927 438.516 302.457 1.00 119.15 2 ILE F C 1
ATOM 7001 O O . ILE F 6 2 ? 318.175 438.601 303.430 1.00 119.15 2 ILE F O 1
ATOM 7003 N N . GLN F 6 3 ? 319.184 439.545 301.658 1.00 118.32 3 GLN F N 1
ATOM 7004 C CA . GLN F 6 3 ? 318.589 440.853 301.873 1.00 118.32 3 GLN F CA 1
ATOM 7005 C C . GLN F 6 3 ? 317.246 440.952 301.160 1.00 118.32 3 GLN F C 1
ATOM 7006 O O . GLN F 6 3 ? 316.940 440.185 300.243 1.00 118.32 3 GLN F O 1
ATOM 7008 N N . MET F 6 4 ? 316.440 441.915 301.594 1.00 114.32 4 MET F N 1
ATOM 7009 C CA . MET F 6 4 ? 315.104 442.124 301.063 1.00 114.32 4 MET F CA 1
ATOM 7010 C C . MET F 6 4 ? 315.072 443.357 300.169 1.00 114.32 4 MET F C 1
ATOM 7011 O O . MET F 6 4 ? 315.960 444.214 300.218 1.00 114.32 4 MET F O 1
ATOM 7016 N N . THR F 6 5 ? 314.028 443.435 299.345 1.00 116.25 5 THR F N 1
ATOM 7017 C CA . THR F 6 5 ? 313.819 444.585 298.465 1.00 116.25 5 THR F CA 1
ATOM 7018 C C . THR F 6 5 ? 312.310 444.760 298.290 1.00 116.25 5 THR F C 1
ATOM 7019 O O . THR F 6 5 ? 311.694 444.121 297.434 1.00 116.25 5 THR F O 1
ATOM 7021 N N . GLN F 6 6 ? 311.729 445.632 299.109 1.00 115.37 6 GLN F N 1
ATOM 7022 C CA . GLN F 6 6 ? 310.309 445.941 299.017 1.00 115.37 6 GLN F CA 1
ATOM 7023 C C . GLN F 6 6 ? 310.103 446.994 297.932 1.00 115.37 6 GLN F C 1
ATOM 7024 O O . GLN F 6 6 ? 310.648 448.098 298.021 1.00 115.37 6 GLN F O 1
ATOM 7030 N N . SER F 6 7 ? 309.313 446.650 296.902 1.00 115.75 7 SER F N 1
ATOM 7031 C CA . SER F 6 7 ? 309.243 447.510 295.720 1.00 115.75 7 SER F CA 1
ATOM 7032 C C . SER F 6 7 ? 308.522 448.824 296.002 1.00 115.75 7 SER F C 1
ATOM 7033 O O . SER F 6 7 ? 309.140 449.892 295.844 1.00 115.75 7 SER F O 1
ATOM 7035 N N . PRO F 6 8 ? 307.239 448.840 296.416 1.00 113.72 8 PRO F N 1
ATOM 7036 C CA . PRO F 6 8 ? 306.569 450.128 296.637 1.00 113.72 8 PRO F CA 1
ATOM 7037 C C . PRO F 6 8 ? 306.950 450.716 297.987 1.00 113.72 8 PRO F C 1
ATOM 7038 O O . PRO F 6 8 ? 306.537 450.221 299.040 1.00 113.72 8 PRO F O 1
ATOM 7042 N N . ALA F 6 9 ? 307.748 451.784 297.958 1.00 114.24 9 ALA F N 1
ATOM 7043 C CA . ALA F 6 9 ? 308.197 452.425 299.186 1.00 114.24 9 ALA F CA 1
ATOM 7044 C C . ALA F 6 9 ? 307.121 453.282 299.836 1.00 114.24 9 ALA F C 1
ATOM 7045 O O . ALA F 6 9 ? 307.274 453.658 301.002 1.00 114.24 9 ALA F O 1
ATOM 7047 N N . SER F 6 10 ? 306.046 453.593 299.118 1.00 112.05 10 SER F N 1
ATOM 7048 C CA . SER F 6 10 ? 304.965 454.415 299.641 1.00 112.05 10 SER F CA 1
ATOM 7049 C C . SER F 6 10 ? 303.777 454.290 298.706 1.00 112.05 10 SER F C 1
ATOM 7050 O O . SER F 6 10 ? 303.941 454.039 297.510 1.00 112.05 10 SER F O 1
ATOM 7052 N N . LEU F 6 11 ? 302.582 454.472 299.260 1.00 110.06 11 LEU F N 1
ATOM 7053 C CA . LEU F 6 11 ? 301.366 454.319 298.478 1.00 110.06 11 LEU F CA 1
ATOM 7054 C C . LEU F 6 11 ? 300.228 455.039 299.181 1.00 110.06 11 LEU F C 1
ATOM 7055 O O . LEU F 6 11 ? 300.183 455.108 300.412 1.00 110.06 11 LEU F O 1
ATOM 7057 N N . SER F 6 12 ? 299.308 455.574 298.383 1.00 105.27 12 SER F N 1
ATOM 7058 C CA . SER F 6 12 ? 298.144 456.274 298.916 1.00 105.27 12 SER F CA 1
ATOM 7059 C C . SER F 6 12 ? 296.968 455.990 297.995 1.00 105.27 12 SER F C 1
ATOM 7060 O O . SER F 6 12 ? 296.904 456.526 296.885 1.00 105.27 12 SER F O 1
ATOM 7062 N N . VAL F 6 13 ? 296.046 455.149 298.453 1.00 104.12 13 VAL F N 1
ATOM 7063 C CA . VAL F 6 13 ? 294.859 454.793 297.693 1.00 104.12 13 VAL F CA 1
ATOM 7064 C C . VAL F 6 13 ? 293.630 455.102 298.539 1.00 104.12 13 VAL F C 1
ATOM 7065 O O . VAL F 6 13 ? 293.720 455.379 299.733 1.00 104.12 13 VAL F O 1
ATOM 7067 N N . SER F 6 14 ? 292.470 455.055 297.897 1.00 105.51 14 SER F N 1
ATOM 7068 C CA . SER F 6 14 ? 291.218 455.366 298.564 1.00 105.51 14 SER F CA 1
ATOM 7069 C C . SER F 6 14 ? 290.554 454.092 299.073 1.00 105.51 14 SER F C 1
ATOM 7070 O O . SER F 6 14 ? 290.924 452.975 298.706 1.00 105.51 14 SER F O 1
ATOM 7072 N N . VAL F 6 15 ? 289.555 454.274 299.935 1.00 106.63 15 VAL F N 1
ATOM 7073 C CA . VAL F 6 15 ? 288.794 453.142 300.451 1.00 106.63 15 VAL F CA 1
ATOM 7074 C C . VAL F 6 15 ? 288.058 452.475 299.299 1.00 106.63 15 VAL F C 1
ATOM 7075 O O . VAL F 6 15 ? 287.208 453.091 298.644 1.00 106.63 15 VAL F O 1
ATOM 7079 N N . GLY F 6 16 ? 288.381 451.205 299.047 1.00 108.55 16 GLY F N 1
ATOM 7080 C CA . GLY F 6 16 ? 287.785 450.428 297.976 1.00 108.55 16 GLY F CA 1
ATOM 7081 C C . GLY F 6 16 ? 288.791 449.934 296.956 1.00 108.55 16 GLY F C 1
ATOM 7082 O O . GLY F 6 16 ? 288.574 448.889 296.334 1.00 108.55 16 GLY F O 1
ATOM 7083 N N . GLU F 6 17 ? 289.887 450.665 296.772 1.00 109.35 17 GLU F N 1
ATOM 7084 C CA . GLU F 6 17 ? 290.925 450.240 295.850 1.00 109.35 17 GLU F CA 1
ATOM 7085 C C . GLU F 6 17 ? 291.651 449.011 296.398 1.00 109.35 17 GLU F C 1
ATOM 7086 O O . GLU F 6 17 ? 291.445 448.583 297.538 1.00 109.35 17 GLU F O 1
ATOM 7088 N N . THR F 6 18 ? 292.517 448.439 295.566 1.00 111.35 18 THR F N 1
ATOM 7089 C CA . THR F 6 18 ? 293.283 447.247 295.918 1.00 111.35 18 THR F CA 1
ATOM 7090 C C . THR F 6 18 ? 294.763 447.548 295.728 1.00 111.35 18 THR F C 1
ATOM 7091 O O . THR F 6 18 ? 295.232 447.691 294.593 1.00 111.35 18 THR F O 1
ATOM 7095 N N . VAL F 6 19 ? 295.493 447.642 296.832 1.00 112.25 19 VAL F N 1
ATOM 7096 C CA . VAL F 6 19 ? 296.934 447.857 296.811 1.00 112.25 19 VAL F CA 1
ATOM 7097 C C . VAL F 6 19 ? 297.626 446.507 296.931 1.00 112.25 19 VAL F C 1
ATOM 7098 O O . VAL F 6 19 ? 297.149 445.609 297.636 1.00 112.25 19 VAL F O 1
ATOM 7102 N N . THR F 6 20 ? 298.744 446.353 296.225 1.00 113.32 20 THR F N 1
ATOM 7103 C CA . THR F 6 20 ? 299.522 445.118 296.237 1.00 113.32 20 THR F CA 1
ATOM 7104 C C . THR F 6 20 ? 300.982 445.470 296.487 1.00 113.32 20 THR F C 1
ATOM 7105 O O . THR F 6 20 ? 301.648 446.029 295.609 1.00 113.32 20 THR F O 1
ATOM 7107 N N . ILE F 6 21 ? 301.475 445.144 297.677 1.00 113.38 21 ILE F N 1
ATOM 7108 C CA . ILE F 6 21 ? 302.874 445.370 298.016 1.00 113.38 21 ILE F CA 1
ATOM 7109 C C . ILE F 6 21 ? 303.707 444.213 297.482 1.00 113.38 21 ILE F C 1
ATOM 7110 O O . ILE F 6 21 ? 303.213 443.094 297.310 1.00 113.38 21 ILE F O 1
ATOM 7115 N N . THR F 6 22 ? 304.981 444.481 297.210 1.00 113.33 22 THR F N 1
ATOM 7116 C CA . THR F 6 22 ? 305.897 443.481 296.681 1.00 113.33 22 THR F CA 1
ATOM 7117 C C . THR F 6 22 ? 307.130 443.412 297.569 1.00 113.33 22 THR F C 1
ATOM 7118 O O . THR F 6 22 ? 307.598 444.438 298.072 1.00 113.33 22 THR F O 1
ATOM 7122 N N . CYS F 6 23 ? 307.653 442.199 297.761 1.00 112.15 23 CYS F N 1
ATOM 7123 C CA . CYS F 6 23 ? 308.799 441.964 298.647 1.00 112.15 23 CYS F CA 1
ATOM 7124 C C . CYS F 6 23 ? 309.691 440.908 297.996 1.00 112.15 23 CYS F C 1
ATOM 7125 O O . CYS F 6 23 ? 309.476 439.707 298.167 1.00 112.15 23 CYS F O 1
ATOM 7128 N N . ARG F 6 24 ? 310.692 441.368 297.252 1.00 114.53 24 ARG F N 1
ATOM 7129 C CA . ARG F 6 24 ? 311.658 440.470 296.641 1.00 114.53 24 ARG F CA 1
ATOM 7130 C C . ARG F 6 24 ? 312.664 440.000 297.688 1.00 114.53 24 ARG F C 1
ATOM 7131 O O . ARG F 6 24 ? 312.600 440.367 298.864 1.00 114.53 24 ARG F O 1
ATOM 7133 N N . ALA F 6 25 ? 313.614 439.176 297.255 1.00 113.69 25 ALA F N 1
ATOM 7134 C CA . ALA F 6 25 ? 314.628 438.649 298.154 1.00 113.69 25 ALA F CA 1
ATOM 7135 C C . ALA F 6 25 ? 315.883 438.333 297.360 1.00 113.69 25 ALA F C 1
ATOM 7136 O O . ALA F 6 25 ? 315.825 438.077 296.154 1.00 113.69 25 ALA F O 1
ATOM 7138 N N . SER F 6 26 ? 317.024 438.360 298.051 1.00 112.90 26 SER F N 1
ATOM 7139 C CA . SER F 6 26 ? 318.293 438.060 297.396 1.00 112.90 26 SER F CA 1
ATOM 7140 C C . SER F 6 26 ? 318.320 436.624 296.891 1.00 112.90 26 SER F C 1
ATOM 7141 O O . SER F 6 26 ? 318.717 436.361 295.749 1.00 112.90 26 SER F O 1
ATOM 7144 N N . GLU F 6 27 ? 317.899 435.682 297.727 1.00 111.55 27 GLU F N 1
ATOM 7145 C CA . GLU F 6 27 ? 317.851 434.273 297.371 1.00 111.55 27 GLU F CA 1
ATOM 7146 C C . GLU F 6 27 ? 316.489 433.709 297.751 1.00 111.55 27 GLU F C 1
ATOM 7147 O O . GLU F 6 27 ? 315.663 434.381 298.374 1.00 111.55 27 GLU F O 1
ATOM 7149 N N . ASN F 6 28 ? 316.261 432.460 297.359 1.00 105.30 28 ASN F N 1
ATOM 7150 C CA . ASN F 6 28 ? 315.012 431.785 297.684 1.00 105.30 28 ASN F CA 1
ATOM 7151 C C . ASN F 6 28 ? 314.900 431.599 299.191 1.00 105.30 28 ASN F C 1
ATOM 7152 O O . ASN F 6 28 ? 315.710 430.892 299.798 1.00 105.30 28 ASN F O 1
ATOM 7157 N N . ILE F 6 29 ? 313.894 432.236 299.794 1.00 103.51 29 ILE F N 1
ATOM 7158 C CA . ILE F 6 29 ? 313.681 432.131 301.231 1.00 103.51 29 ILE F CA 1
ATOM 7159 C C . ILE F 6 29 ? 312.660 431.063 301.590 1.00 103.51 29 ILE F C 1
ATOM 7160 O O . ILE F 6 29 ? 312.421 430.826 302.782 1.00 103.51 29 ILE F O 1
ATOM 7165 N N . TYR F 6 30 ? 312.053 430.413 300.597 1.00 101.05 30 TYR F N 1
ATOM 7166 C CA . TYR F 6 30 ? 311.176 429.259 300.798 1.00 101.05 30 TYR F CA 1
ATOM 7167 C C . TYR F 6 30 ? 309.983 429.607 301.689 1.00 101.05 30 TYR F C 1
ATOM 7168 O O . TYR F 6 30 ? 309.750 428.996 302.734 1.00 101.05 30 TYR F O 1
ATOM 7177 N N . SER F 6 31 ? 309.230 430.617 301.253 1.00 99.98 31 SER F N 1
ATOM 7178 C CA . SER F 6 31 ? 307.983 431.039 301.887 1.00 99.98 31 SER F CA 1
ATOM 7179 C C . SER F 6 31 ? 308.170 431.488 303.331 1.00 99.98 31 SER F C 1
ATOM 7180 O O . SER F 6 31 ? 307.195 431.611 304.074 1.00 99.98 31 SER F O 1
ATOM 7183 N N . ASN F 6 32 ? 309.405 431.750 303.752 1.00 98.78 32 ASN F N 1
ATOM 7184 C CA . ASN F 6 32 ? 309.673 432.164 305.126 1.00 98.78 32 ASN F CA 1
ATOM 7185 C C . ASN F 6 32 ? 309.547 433.679 305.263 1.00 98.78 32 ASN F C 1
ATOM 7186 O O . ASN F 6 32 ? 310.480 434.382 305.642 1.00 98.78 32 ASN F O 1
ATOM 7191 N N . LEU F 6 33 ? 308.355 434.177 304.953 1.00 106.46 33 LEU F N 1
ATOM 7192 C CA . LEU F 6 33 ? 308.069 435.603 304.974 1.00 106.46 33 LEU F CA 1
ATOM 7193 C C . LEU F 6 33 ? 306.873 435.880 305.871 1.00 106.46 33 LEU F C 1
ATOM 7194 O O . LEU F 6 33 ? 305.918 435.099 305.908 1.00 106.46 33 LEU F O 1
ATOM 7199 N N . ALA F 6 34 ? 306.935 436.992 306.597 1.00 110.32 34 ALA F N 1
ATOM 7200 C CA . ALA F 6 34 ? 305.840 437.443 307.441 1.00 110.32 34 ALA F CA 1
ATOM 7201 C C . ALA F 6 34 ? 305.602 438.923 307.192 1.00 110.32 34 ALA F C 1
ATOM 7202 O O . ALA F 6 34 ? 306.533 439.728 307.287 1.00 110.32 34 ALA F O 1
ATOM 7204 N N . TRP F 6 35 ? 304.362 439.277 306.871 1.00 111.06 35 TRP F N 1
ATOM 7205 C CA . TRP F 6 35 ? 303.969 440.663 306.661 1.00 111.06 35 TRP F CA 1
ATOM 7206 C C . TRP F 6 35 ? 303.386 441.233 307.946 1.00 111.06 35 TRP F C 1
ATOM 7207 O O . TRP F 6 35 ? 302.530 440.605 308.578 1.00 111.06 35 TRP F O 1
ATOM 7218 N N . TYR F 6 36 ? 303.847 442.419 308.323 1.00 111.39 36 TYR F N 1
ATOM 7219 C CA . TYR F 6 36 ? 303.360 443.111 309.506 1.00 111.39 36 TYR F CA 1
ATOM 7220 C C . TYR F 6 36 ? 302.751 444.449 309.111 1.00 111.39 36 TYR F C 1
ATOM 7221 O O . TYR F 6 36 ? 303.171 445.079 308.136 1.00 111.39 36 TYR F O 1
ATOM 7230 N N . GLN F 6 37 ? 301.752 444.875 309.879 1.00 114.29 37 GLN F N 1
ATOM 7231 C CA . GLN F 6 37 ? 301.111 446.176 309.709 1.00 114.29 37 GLN F CA 1
ATOM 7232 C C . GLN F 6 37 ? 301.331 446.962 310.997 1.00 114.29 37 GLN F C 1
ATOM 7233 O O . GLN F 6 37 ? 300.648 446.726 311.999 1.00 114.29 37 GLN F O 1
ATOM 7239 N N . GLN F 6 38 ? 302.277 447.894 310.973 1.00 117.46 38 GLN F N 1
ATOM 7240 C CA . GLN F 6 38 ? 302.627 448.685 312.147 1.00 117.46 38 GLN F CA 1
ATOM 7241 C C . GLN F 6 38 ? 302.262 450.139 311.893 1.00 117.46 38 GLN F C 1
ATOM 7242 O O . GLN F 6 38 ? 302.951 450.834 311.139 1.00 117.46 38 GLN F O 1
ATOM 7248 N N . LYS F 6 39 ? 301.184 450.593 312.520 1.00 118.09 39 LYS F N 1
ATOM 7249 C CA . LYS F 6 39 ? 300.866 452.011 312.542 1.00 118.09 39 LYS F CA 1
ATOM 7250 C C . LYS F 6 39 ? 301.621 452.669 313.688 1.00 118.09 39 LYS F C 1
ATOM 7251 O O . LYS F 6 39 ? 301.613 452.164 314.815 1.00 118.09 39 LYS F O 1
ATOM 7257 N N . GLN F 6 40 ? 302.296 453.780 313.388 1.00 118.28 40 GLN F N 1
ATOM 7258 C CA . GLN F 6 40 ? 303.162 454.444 314.354 1.00 118.28 40 GLN F CA 1
ATOM 7259 C C . GLN F 6 40 ? 302.431 454.705 315.662 1.00 118.28 40 GLN F C 1
ATOM 7260 O O . GLN F 6 40 ? 301.438 455.436 315.696 1.00 118.28 40 GLN F O 1
ATOM 7262 N N . GLY F 6 41 ? 302.926 454.097 316.736 1.00 119.62 41 GLY F N 1
ATOM 7263 C CA . GLY F 6 41 ? 302.300 454.225 318.036 1.00 119.62 41 GLY F CA 1
ATOM 7264 C C . GLY F 6 41 ? 301.951 452.884 318.646 1.00 119.62 41 GLY F C 1
ATOM 7265 O O . GLY F 6 41 ? 302.066 452.699 319.862 1.00 119.62 41 GLY F O 1
ATOM 7266 N N . LYS F 6 42 ? 301.519 451.942 317.813 1.00 119.09 42 LYS F N 1
ATOM 7267 C CA . LYS F 6 42 ? 301.182 450.603 318.259 1.00 119.09 42 LYS F CA 1
ATOM 7268 C C . LYS F 6 42 ? 302.324 449.642 317.931 1.00 119.09 42 LYS F C 1
ATOM 7269 O O . LYS F 6 42 ? 303.328 450.011 317.316 1.00 119.09 42 LYS F O 1
ATOM 7271 N N . SER F 6 43 ? 302.161 448.383 318.352 1.00 119.83 43 SER F N 1
ATOM 7272 C CA . SER F 6 43 ? 303.138 447.326 318.146 1.00 119.83 43 SER F CA 1
ATOM 7273 C C . SER F 6 43 ? 302.931 446.659 316.788 1.00 119.83 43 SER F C 1
ATOM 7274 O O . SER F 6 43 ? 301.820 446.666 316.250 1.00 119.83 43 SER F O 1
ATOM 7276 N N . PRO F 6 44 ? 303.987 446.089 316.207 1.00 116.70 44 PRO F N 1
ATOM 7277 C CA . PRO F 6 44 ? 303.843 445.412 314.909 1.00 116.70 44 PRO F CA 1
ATOM 7278 C C . PRO F 6 44 ? 302.899 444.224 315.007 1.00 116.70 44 PRO F C 1
ATOM 7279 O O . PRO F 6 44 ? 303.147 443.270 315.748 1.00 116.70 44 PRO F O 1
ATOM 7283 N N . GLN F 6 45 ? 301.809 444.290 314.250 1.00 115.21 45 GLN F N 1
ATOM 7284 C CA . GLN F 6 45 ? 300.797 443.242 314.239 1.00 115.21 45 GLN F CA 1
ATOM 7285 C C . GLN F 6 45 ? 301.029 442.314 313.055 1.00 115.21 45 GLN F C 1
ATOM 7286 O O . GLN F 6 45 ? 301.139 442.771 311.913 1.00 115.21 45 GLN F O 1
ATOM 7288 N N . LEU F 6 46 ? 301.101 441.016 313.332 1.00 110.05 46 LEU F N 1
ATOM 7289 C CA . LEU F 6 46 ? 301.302 440.033 312.276 1.00 110.05 46 LEU F CA 1
ATOM 7290 C C . LEU F 6 46 ? 300.053 439.912 311.415 1.00 110.05 46 LEU F C 1
ATOM 7291 O O . LEU F 6 46 ? 298.932 439.842 311.924 1.00 110.05 46 LEU F O 1
ATOM 7296 N N . LEU F 6 47 ? 300.252 439.887 310.098 1.00 111.16 47 LEU F N 1
ATOM 7297 C CA . LEU F 6 47 ? 299.153 439.809 309.146 1.00 111.16 47 LEU F CA 1
ATOM 7298 C C . LEU F 6 47 ? 299.104 438.463 308.437 1.00 111.16 47 LEU F C 1
ATOM 7299 O O . LEU F 6 47 ? 298.080 437.778 308.480 1.00 111.16 47 LEU F O 1
ATOM 7304 N N . VAL F 6 48 ? 300.189 438.062 307.781 1.00 106.83 48 VAL F N 1
ATOM 7305 C CA . VAL F 6 48 ? 300.265 436.767 307.118 1.00 106.83 48 VAL F CA 1
ATOM 7306 C C . VAL F 6 48 ? 301.611 436.137 307.440 1.00 106.83 48 VAL F C 1
ATOM 7307 O O . VAL F 6 48 ? 302.660 436.751 307.221 1.00 106.83 48 VAL F O 1
ATOM 7311 N N . TYR F 6 49 ? 301.574 434.922 307.968 1.00 99.60 49 TYR F N 1
ATOM 7312 C CA . TYR F 6 49 ? 302.761 434.138 308.262 1.00 99.60 49 TYR F CA 1
ATOM 7313 C C . TYR F 6 49 ? 302.966 433.117 307.152 1.00 99.60 49 TYR F C 1
ATOM 7314 O O . TYR F 6 49 ? 302.014 432.714 306.478 1.00 99.60 49 TYR F O 1
ATOM 7323 N N . ALA F 6 50 ? 304.218 432.713 306.956 1.00 98.21 50 ALA F N 1
ATOM 7324 C CA . ALA F 6 50 ? 304.595 431.747 305.925 1.00 98.21 50 ALA F CA 1
ATOM 7325 C C . ALA F 6 50 ? 304.179 432.198 304.529 1.00 98.21 50 ALA F C 1
ATOM 7326 O O . ALA F 6 50 ? 303.988 431.364 303.638 1.00 98.21 50 ALA F O 1
ATOM 7328 N N . ALA F 6 51 ? 303.994 433.507 304.352 1.00 103.67 51 ALA F N 1
ATOM 7329 C CA . ALA F 6 51 ? 303.736 434.156 303.070 1.00 103.67 51 ALA F CA 1
ATOM 7330 C C . ALA F 6 51 ? 302.340 433.863 302.536 1.00 103.67 51 ALA F C 1
ATOM 7331 O O . ALA F 6 51 ? 301.919 434.466 301.546 1.00 103.67 51 ALA F O 1
ATOM 7333 N N . THR F 6 52 ? 301.615 432.946 303.172 1.00 102.68 52 THR F N 1
ATOM 7334 C CA . THR F 6 52 ? 300.248 432.638 302.760 1.00 102.68 52 THR F CA 1
ATOM 7335 C C . THR F 6 52 ? 299.260 432.485 303.904 1.00 102.68 52 THR F C 1
ATOM 7336 O O . THR F 6 52 ? 298.058 432.654 303.671 1.00 102.68 52 THR F O 1
ATOM 7340 N N . ASN F 6 53 ? 299.695 432.177 305.122 1.00 100.05 53 ASN F N 1
ATOM 7341 C CA . ASN F 6 53 ? 298.777 431.852 306.206 1.00 100.05 53 ASN F CA 1
ATOM 7342 C C . ASN F 6 53 ? 298.290 433.138 306.857 1.00 100.05 53 ASN F C 1
ATOM 7343 O O . ASN F 6 53 ? 299.059 433.836 307.525 1.00 100.05 53 ASN F O 1
ATOM 7348 N N . LEU F 6 54 ? 297.012 433.449 306.667 1.00 108.82 54 LEU F N 1
ATOM 7349 C CA . LEU F 6 54 ? 296.427 434.627 307.287 1.00 108.82 54 LEU F CA 1
ATOM 7350 C C . LEU F 6 54 ? 296.414 434.464 308.800 1.00 108.82 54 LEU F C 1
ATOM 7351 O O . LEU F 6 54 ? 295.918 433.462 309.322 1.00 108.82 54 LEU F O 1
ATOM 7356 N N . ALA F 6 55 ? 296.967 435.450 309.503 1.00 111.37 55 ALA F N 1
ATOM 7357 C CA . ALA F 6 55 ? 297.035 435.391 310.951 1.00 111.37 55 ALA F CA 1
ATOM 7358 C C . ALA F 6 55 ? 295.635 435.431 311.559 1.00 111.37 55 ALA F C 1
ATOM 7359 O O . ALA F 6 55 ? 294.642 435.748 310.897 1.00 111.37 55 ALA F O 1
ATOM 7361 N N . ASP F 6 56 ? 295.565 435.105 312.846 1.00 112.83 56 ASP F N 1
ATOM 7362 C CA . ASP F 6 56 ? 294.289 435.084 313.544 1.00 112.83 56 ASP F CA 1
ATOM 7363 C C . ASP F 6 56 ? 293.764 436.500 313.742 1.00 112.83 56 ASP F C 1
ATOM 7364 O O . ASP F 6 56 ? 294.517 437.421 314.068 1.00 112.83 56 ASP F O 1
ATOM 7369 N N . GLY F 6 57 ? 292.457 436.670 313.543 1.00 115.30 57 GLY F N 1
ATOM 7370 C CA . GLY F 6 57 ? 291.813 437.956 313.685 1.00 115.30 57 GLY F CA 1
ATOM 7371 C C . GLY F 6 57 ? 291.979 438.896 312.513 1.00 115.30 57 GLY F C 1
ATOM 7372 O O . GLY F 6 57 ? 291.238 439.881 312.423 1.00 115.30 57 GLY F O 1
ATOM 7373 N N . VAL F 6 58 ? 292.920 438.631 311.618 1.00 113.90 58 VAL F N 1
ATOM 7374 C CA . VAL F 6 58 ? 293.105 439.493 310.446 1.00 113.90 58 VAL F CA 1
ATOM 7375 C C . VAL F 6 58 ? 291.916 439.316 309.507 1.00 113.90 58 VAL F C 1
ATOM 7376 O O . VAL F 6 58 ? 291.536 438.170 309.205 1.00 113.90 58 VAL F O 1
ATOM 7380 N N . PRO F 6 59 ? 291.295 440.395 309.037 1.00 115.07 59 PRO F N 1
ATOM 7381 C CA . PRO F 6 59 ? 290.119 440.248 308.171 1.00 115.07 59 PRO F CA 1
ATOM 7382 C C . PRO F 6 59 ? 290.471 439.566 306.859 1.00 115.07 59 PRO F C 1
ATOM 7383 O O . PRO F 6 59 ? 291.593 439.667 306.359 1.00 115.07 59 PRO F O 1
ATOM 7387 N N . SER F 6 60 ? 289.483 438.863 306.299 1.00 115.40 60 SER F N 1
ATOM 7388 C CA . SER F 6 60 ? 289.673 438.149 305.042 1.00 115.40 60 SER F CA 1
ATOM 7389 C C . SER F 6 60 ? 289.987 439.077 303.877 1.00 115.40 60 SER F C 1
ATOM 7390 O O . SER F 6 60 ? 290.297 438.587 302.786 1.00 115.40 60 SER F O 1
ATOM 7393 N N . ARG F 6 61 ? 289.903 440.394 304.075 1.00 112.87 61 ARG F N 1
ATOM 7394 C CA . ARG F 6 61 ? 290.316 441.328 303.036 1.00 112.87 61 ARG F CA 1
ATOM 7395 C C . ARG F 6 61 ? 291.792 441.177 302.703 1.00 112.87 61 ARG F C 1
ATOM 7396 O O . ARG F 6 61 ? 292.197 441.409 301.559 1.00 112.87 61 ARG F O 1
ATOM 7404 N N . PHE F 6 62 ? 292.607 440.792 303.679 1.00 112.80 62 PHE F N 1
ATOM 7405 C CA . PHE F 6 62 ? 294.031 440.618 303.454 1.00 112.80 62 PHE F CA 1
ATOM 7406 C C . PHE F 6 62 ? 294.315 439.250 302.845 1.00 112.80 62 PHE F C 1
ATOM 7407 O O . PHE F 6 62 ? 293.612 438.271 303.102 1.00 112.80 62 PHE F O 1
ATOM 7415 N N . SER F 6 63 ? 295.364 439.196 302.027 1.00 113.09 63 SER F N 1
ATOM 7416 C CA . SER F 6 63 ? 295.752 437.959 301.365 1.00 113.09 63 SER F CA 1
ATOM 7417 C C . SER F 6 63 ? 297.233 438.029 301.043 1.00 113.09 63 SER F C 1
ATOM 7418 O O . SER F 6 63 ? 297.698 439.020 300.471 1.00 113.09 63 SER F O 1
ATOM 7421 N N . GLY F 6 64 ? 297.966 436.987 301.409 1.00 110.43 64 GLY F N 1
ATOM 7422 C CA . GLY F 6 64 ? 299.391 436.888 301.131 1.00 110.43 64 GLY F CA 1
ATOM 7423 C C . GLY F 6 64 ? 299.644 435.782 300.122 1.00 110.43 64 GLY F C 1
ATOM 7424 O O . GLY F 6 64 ? 299.046 434.706 300.208 1.00 110.43 64 GLY F O 1
ATOM 7425 N N . SER F 6 65 ? 300.530 436.054 299.170 1.00 109.02 65 SER F N 1
ATOM 7426 C CA . SER F 6 65 ? 300.841 435.089 298.129 1.00 109.02 65 SER F CA 1
ATOM 7427 C C . SER F 6 65 ? 302.284 435.276 297.691 1.00 109.02 65 SER F C 1
ATOM 7428 O O . SER F 6 65 ? 302.902 436.314 297.941 1.00 109.02 65 SER F O 1
ATOM 7430 N N . GLY F 6 66 ? 302.814 434.251 297.034 1.00 107.22 66 GLY F N 1
ATOM 7431 C CA . GLY F 6 66 ? 304.173 434.289 296.540 1.00 107.22 66 GLY F CA 1
ATOM 7432 C C . GLY F 6 66 ? 304.934 433.018 296.840 1.00 107.22 66 GLY F C 1
ATOM 7433 O O . GLY F 6 66 ? 304.481 432.191 297.635 1.00 107.22 66 GLY F O 1
ATOM 7434 N N . SER F 6 67 ? 306.095 432.849 296.211 1.00 106.75 67 SER F N 1
ATOM 7435 C CA . SER F 6 67 ? 306.893 431.647 296.409 1.00 106.75 67 SER F CA 1
ATOM 7436 C C . SER F 6 67 ? 308.311 431.910 295.929 1.00 106.75 67 SER F C 1
ATOM 7437 O O . SER F 6 67 ? 308.507 432.447 294.836 1.00 106.75 67 SER F O 1
ATOM 7440 N N . GLY F 6 68 ? 309.288 431.529 296.744 1.00 107.73 68 GLY F N 1
ATOM 7441 C CA . GLY F 6 68 ? 310.677 431.620 296.345 1.00 107.73 68 GLY F CA 1
ATOM 7442 C C . GLY F 6 68 ? 311.296 432.978 296.588 1.00 107.73 68 GLY F C 1
ATOM 7443 O O . GLY F 6 68 ? 311.651 433.316 297.722 1.00 107.73 68 GLY F O 1
ATOM 7444 N N . THR F 6 69 ? 311.438 433.763 295.525 1.00 109.41 69 THR F N 1
ATOM 7445 C CA . THR F 6 69 ? 312.042 435.086 295.598 1.00 109.41 69 THR F CA 1
ATOM 7446 C C . THR F 6 69 ? 311.016 436.200 295.741 1.00 109.41 69 THR F C 1
ATOM 7447 O O . THR F 6 69 ? 311.191 437.092 296.577 1.00 109.41 69 THR F O 1
ATOM 7451 N N . GLN F 6 70 ? 309.944 436.167 294.958 1.00 108.04 70 GLN F N 1
ATOM 7452 C CA . GLN F 6 70 ? 308.963 437.240 294.934 1.00 108.04 70 GLN F CA 1
ATOM 7453 C C . GLN F 6 70 ? 307.749 436.875 295.776 1.00 108.04 70 GLN F C 1
ATOM 7454 O O . GLN F 6 70 ? 307.254 435.746 295.717 1.00 108.04 70 GLN F O 1
ATOM 7456 N N . TYR F 6 71 ? 307.275 437.840 296.559 1.00 107.83 71 TYR F N 1
ATOM 7457 C CA . TYR F 6 71 ? 306.086 437.672 297.379 1.00 107.83 71 TYR F CA 1
ATOM 7458 C C . TYR F 6 71 ? 305.258 438.943 297.311 1.00 107.83 71 TYR F C 1
ATOM 7459 O O . TYR F 6 71 ? 305.792 440.040 297.125 1.00 107.83 71 TYR F O 1
ATOM 7468 N N . SER F 6 72 ? 303.947 438.791 297.464 1.00 110.55 72 SER F N 1
ATOM 7469 C CA . SER F 6 72 ? 303.031 439.910 297.304 1.00 110.55 72 SER F CA 1
ATOM 7470 C C . SER F 6 72 ? 301.934 439.839 298.351 1.00 110.55 72 SER F C 1
ATOM 7471 O O . SER F 6 72 ? 301.354 438.774 298.576 1.00 110.55 72 SER F O 1
ATOM 7474 N N . LEU F 6 73 ? 301.660 440.973 298.986 1.00 112.02 73 LEU F N 1
ATOM 7475 C CA . LEU F 6 73 ? 300.554 441.121 299.920 1.00 112.02 73 LEU F CA 1
ATOM 7476 C C . LEU F 6 73 ? 299.487 441.998 299.283 1.00 112.02 73 LEU F C 1
ATOM 7477 O O . LEU F 6 73 ? 299.780 443.116 298.842 1.00 112.02 73 LEU F O 1
ATOM 7482 N N . LYS F 6 74 ? 298.256 441.499 299.236 1.00 113.48 74 LYS F N 1
ATOM 7483 C CA . LYS F 6 74 ? 297.150 442.193 298.597 1.00 113.48 74 LYS F CA 1
ATOM 7484 C C . LYS F 6 74 ? 296.091 442.546 299.630 1.00 113.48 74 LYS F C 1
ATOM 7485 O O . LYS F 6 74 ? 295.755 441.730 300.494 1.00 113.48 74 LYS F O 1
ATOM 7487 N N . ILE F 6 75 ? 295.569 443.761 299.536 1.00 113.88 75 ILE F N 1
ATOM 7488 C CA . ILE F 6 75 ? 294.518 444.244 300.425 1.00 113.88 75 ILE F CA 1
ATOM 7489 C C . ILE F 6 75 ? 293.323 444.587 299.543 1.00 113.88 75 ILE F C 1
ATOM 7490 O O . ILE F 6 75 ? 293.194 445.710 299.046 1.00 113.88 75 ILE F O 1
ATOM 7492 N N . ASN F 6 76 ? 292.440 443.616 299.340 1.00 112.56 76 ASN F N 1
ATOM 7493 C CA . ASN F 6 76 ? 291.217 443.849 298.585 1.00 112.56 76 ASN F CA 1
ATOM 7494 C C . ASN F 6 76 ? 290.161 444.463 299.492 1.00 112.56 76 ASN F C 1
ATOM 7495 O O . ASN F 6 76 ? 290.070 444.123 300.675 1.00 112.56 76 ASN F O 1
ATOM 7497 N N . SER F 6 77 ? 289.359 445.370 298.931 1.00 112.89 77 SER F N 1
ATOM 7498 C CA . SER F 6 77 ? 288.351 446.116 299.683 1.00 112.89 77 SER F CA 1
ATOM 7499 C C . SER F 6 77 ? 289.003 446.846 300.865 1.00 112.89 77 SER F C 1
ATOM 7500 O O . SER F 6 77 ? 288.770 446.544 302.037 1.00 112.89 77 SER F O 1
ATOM 7502 N N . LEU F 6 78 ? 289.832 447.820 300.509 1.00 111.73 78 LEU F N 1
ATOM 7503 C CA . LEU F 6 78 ? 290.698 448.506 301.465 1.00 111.73 78 LEU F CA 1
ATOM 7504 C C . LEU F 6 78 ? 289.836 449.337 302.405 1.00 111.73 78 LEU F C 1
ATOM 7505 O O . LEU F 6 78 ? 289.391 450.431 302.058 1.00 111.73 78 LEU F O 1
ATOM 7510 N N . GLN F 6 79 ? 289.603 448.819 303.608 1.00 113.44 79 GLN F N 1
ATOM 7511 C CA . GLN F 6 79 ? 288.755 449.485 304.586 1.00 113.44 79 GLN F CA 1
ATOM 7512 C C . GLN F 6 79 ? 289.529 450.624 305.252 1.00 113.44 79 GLN F C 1
ATOM 7513 O O . GLN F 6 79 ? 290.631 450.990 304.839 1.00 113.44 79 GLN F O 1
ATOM 7515 N N . SER F 6 80 ? 288.947 451.200 306.306 1.00 113.54 80 SER F N 1
ATOM 7516 C CA . SER F 6 80 ? 289.504 452.411 306.901 1.00 113.54 80 SER F CA 1
ATOM 7517 C C . SER F 6 80 ? 290.757 452.117 307.719 1.00 113.54 80 SER F C 1
ATOM 7518 O O . SER F 6 80 ? 291.782 452.786 307.557 1.00 113.54 80 SER F O 1
ATOM 7521 N N . GLU F 6 81 ? 290.694 451.122 308.597 1.00 114.83 81 GLU F N 1
ATOM 7522 C CA . GLU F 6 81 ? 291.791 450.820 309.518 1.00 114.83 81 GLU F CA 1
ATOM 7523 C C . GLU F 6 81 ? 293.003 450.197 308.836 1.00 114.83 81 GLU F C 1
ATOM 7524 O O . GLU F 6 81 ? 293.916 449.764 309.548 1.00 114.83 81 GLU F O 1
ATOM 7526 N N . ASP F 6 82 ? 293.064 450.132 307.508 1.00 113.25 82 ASP F N 1
ATOM 7527 C CA . ASP F 6 82 ? 294.154 449.472 306.807 1.00 113.25 82 ASP F CA 1
ATOM 7528 C C . ASP F 6 82 ? 295.308 450.411 306.490 1.00 113.25 82 ASP F C 1
ATOM 7529 O O . ASP F 6 82 ? 296.069 450.147 305.553 1.00 113.25 82 ASP F O 1
ATOM 7534 N N . PHE F 6 83 ? 295.455 451.499 307.240 1.00 114.29 83 PHE F N 1
ATOM 7535 C CA . PHE F 6 83 ? 296.560 452.416 307.032 1.00 114.29 83 PHE F CA 1
ATOM 7536 C C . PHE F 6 83 ? 297.757 451.987 307.879 1.00 114.29 83 PHE F C 1
ATOM 7537 O O . PHE F 6 83 ? 297.722 450.980 308.588 1.00 114.29 83 PHE F O 1
ATOM 7545 N N . GLY F 6 84 ? 298.829 452.757 307.804 1.00 116.06 84 GLY F N 1
ATOM 7546 C CA . GLY F 6 84 ? 300.030 452.487 308.566 1.00 116.06 84 GLY F CA 1
ATOM 7547 C C . GLY F 6 84 ? 301.177 452.049 307.674 1.00 116.06 84 GLY F C 1
ATOM 7548 O O . GLY F 6 84 ? 301.148 452.190 306.450 1.00 116.06 84 GLY F O 1
ATOM 7549 N N . SER F 6 85 ? 302.205 451.508 308.318 1.00 116.19 85 SER F N 1
ATOM 7550 C CA . SER F 6 85 ? 303.379 450.997 307.626 1.00 116.19 85 SER F CA 1
ATOM 7551 C C . SER F 6 85 ? 303.295 449.480 307.520 1.00 116.19 85 SER F C 1
ATOM 7552 O O . SER F 6 85 ? 302.849 448.806 308.452 1.00 116.19 85 SER F O 1
ATOM 7555 N N . TYR F 6 86 ? 303.726 448.951 306.378 1.00 113.66 86 TYR F N 1
ATOM 7556 C CA . TYR F 6 86 ? 303.645 447.525 306.082 1.00 113.66 86 TYR F CA 1
ATOM 7557 C C . TYR F 6 86 ? 305.052 446.999 305.837 1.00 113.66 86 TYR F C 1
ATOM 7558 O O . TYR F 6 86 ? 305.700 447.377 304.855 1.00 113.66 86 TYR F O 1
ATOM 7567 N N . TYR F 6 87 ? 305.520 446.130 306.728 1.00 114.52 87 TYR F N 1
ATOM 7568 C CA . TYR F 6 87 ? 306.850 445.540 306.642 1.00 114.52 87 TYR F CA 1
ATOM 7569 C C . TYR F 6 87 ? 306.735 444.059 306.320 1.00 114.52 87 TYR F C 1
ATOM 7570 O O . TYR F 6 87 ? 305.983 443.334 306.979 1.00 114.52 87 TYR F O 1
ATOM 7579 N N . CYS F 6 88 ? 307.477 443.613 305.313 1.00 113.92 88 CYS F N 1
ATOM 7580 C CA . CYS F 6 88 ? 307.718 442.189 305.148 1.00 113.92 88 CYS F CA 1
ATOM 7581 C C . CYS F 6 88 ? 308.980 441.802 305.910 1.00 113.92 88 CYS F C 1
ATOM 7582 O O . CYS F 6 88 ? 309.837 442.637 306.202 1.00 113.92 88 CYS F O 1
ATOM 7585 N N . GLN F 6 89 ? 309.084 440.519 306.240 1.00 110.95 89 GLN F N 1
ATOM 7586 C CA . GLN F 6 89 ? 310.197 440.047 307.053 1.00 110.95 89 GLN F CA 1
ATOM 7587 C C . GLN F 6 89 ? 310.482 438.594 306.719 1.00 110.95 89 GLN F C 1
ATOM 7588 O O . GLN F 6 89 ? 309.618 437.733 306.909 1.00 110.95 89 GLN F O 1
ATOM 7594 N N . HIS F 6 90 ? 311.684 438.326 306.226 1.00 108.98 90 HIS F N 1
ATOM 7595 C CA . HIS F 6 90 ? 312.122 436.964 305.980 1.00 108.98 90 HIS F CA 1
ATOM 7596 C C . HIS F 6 90 ? 312.728 436.386 307.251 1.00 108.98 90 HIS F C 1
ATOM 7597 O O . HIS F 6 90 ? 313.444 437.076 307.982 1.00 108.98 90 HIS F O 1
ATOM 7604 N N . PHE F 6 91 ? 312.418 435.123 307.520 1.00 103.04 91 PHE F N 1
ATOM 7605 C CA . PHE F 6 91 ? 312.946 434.412 308.680 1.00 103.04 91 PHE F CA 1
ATOM 7606 C C . PHE F 6 91 ? 313.542 433.082 308.251 1.00 103.04 91 PHE F C 1
ATOM 7607 O O . PHE F 6 91 ? 313.283 432.030 308.838 1.00 103.04 91 PHE F O 1
ATOM 7615 N N . TRP F 6 92 ? 314.372 433.123 307.210 1.00 103.89 92 TRP F N 1
ATOM 7616 C CA . TRP F 6 92 ? 314.939 431.900 306.658 1.00 103.89 92 TRP F CA 1
ATOM 7617 C C . TRP F 6 92 ? 316.214 431.487 307.387 1.00 103.89 92 TRP F C 1
ATOM 7618 O O . TRP F 6 92 ? 316.326 430.356 307.867 1.00 103.89 92 TRP F O 1
ATOM 7629 N N . GLY F 6 93 ? 317.188 432.389 307.476 1.00 112.35 93 GLY F N 1
ATOM 7630 C CA . GLY F 6 93 ? 318.482 432.005 308.005 1.00 112.35 93 GLY F CA 1
ATOM 7631 C C . GLY F 6 93 ? 319.043 432.885 309.100 1.00 112.35 93 GLY F C 1
ATOM 7632 O O . GLY F 6 93 ? 318.370 433.165 310.097 1.00 112.35 93 GLY F O 1
ATOM 7633 N N . THR F 6 94 ? 320.297 433.323 308.923 1.00 117.04 94 THR F N 1
ATOM 7634 C CA . THR F 6 94 ? 320.981 434.048 309.995 1.00 117.04 94 THR F CA 1
ATOM 7635 C C . THR F 6 94 ? 320.528 435.499 310.112 1.00 117.04 94 THR F C 1
ATOM 7636 O O . THR F 6 94 ? 320.111 435.911 311.208 1.00 117.04 94 THR F O 1
ATOM 7638 N N . PRO F 6 95 ? 320.574 436.323 309.056 1.00 115.98 95 PRO F N 1
ATOM 7639 C CA . PRO F 6 95 ? 320.381 437.768 309.280 1.00 115.98 95 PRO F CA 1
ATOM 7640 C C . PRO F 6 95 ? 318.977 438.152 309.717 1.00 115.98 95 PRO F C 1
ATOM 7641 O O . PRO F 6 95 ? 318.827 439.097 310.504 1.00 115.98 95 PRO F O 1
ATOM 7645 N N . TRP F 6 96 ? 317.949 437.459 309.233 1.00 112.09 96 TRP F N 1
ATOM 7646 C CA . TRP F 6 96 ? 316.553 437.833 309.466 1.00 112.09 96 TRP F CA 1
ATOM 7647 C C . TRP F 6 96 ? 316.308 439.286 309.065 1.00 112.09 96 TRP F C 1
ATOM 7648 O O . TRP F 6 96 ? 315.934 440.136 309.875 1.00 112.09 96 TRP F O 1
ATOM 7659 N N . THR F 6 97 ? 316.527 439.558 307.784 1.00 114.31 97 THR F N 1
ATOM 7660 C CA . THR F 6 97 ? 316.379 440.908 307.263 1.00 114.31 97 THR F CA 1
ATOM 7661 C C . THR F 6 97 ? 314.904 441.269 307.156 1.00 114.31 97 THR F C 1
ATOM 7662 O O . THR F 6 97 ? 314.132 440.570 306.491 1.00 114.31 97 THR F O 1
ATOM 7666 N N . PHE F 6 98 ? 314.510 442.353 307.816 1.00 116.95 98 PHE F N 1
ATOM 7667 C CA . PHE F 6 98 ? 313.167 442.886 307.671 1.00 116.95 98 PHE F CA 1
ATOM 7668 C C . PHE F 6 98 ? 313.044 443.629 306.344 1.00 116.95 98 PHE F C 1
ATOM 7669 O O . PHE F 6 98 ? 314.014 443.796 305.598 1.00 116.95 98 PHE F O 1
ATOM 7677 N N . GLY F 6 99 ? 311.832 444.084 306.039 1.00 117.90 99 GLY F N 1
ATOM 7678 C CA . GLY F 6 99 ? 311.618 444.862 304.841 1.00 117.90 99 GLY F CA 1
ATOM 7679 C C . GLY F 6 99 ? 311.903 446.333 305.051 1.00 117.90 99 GLY F C 1
ATOM 7680 O O . GLY F 6 99 ? 312.005 446.826 306.174 1.00 117.90 99 GLY F O 1
ATOM 7681 N N . GLY F 6 100 ? 312.040 447.045 303.931 1.00 118.35 100 GLY F N 1
ATOM 7682 C CA . GLY F 6 100 ? 312.276 448.476 304.007 1.00 118.35 100 GLY F CA 1
ATOM 7683 C C . GLY F 6 100 ? 311.100 449.228 304.599 1.00 118.35 100 GLY F C 1
ATOM 7684 O O . GLY F 6 100 ? 311.281 450.161 305.385 1.00 118.35 100 GLY F O 1
ATOM 7685 N N . GLY F 6 101 ? 309.885 448.833 304.237 1.00 117.35 101 GLY F N 1
ATOM 7686 C CA . GLY F 6 101 ? 308.695 449.501 304.716 1.00 117.35 101 GLY F CA 1
ATOM 7687 C C . GLY F 6 101 ? 307.849 450.051 303.588 1.00 117.35 101 GLY F C 1
ATOM 7688 O O . GLY F 6 101 ? 308.367 450.357 302.511 1.00 117.35 101 GLY F O 1
ATOM 7689 N N . THR F 6 102 ? 306.544 450.175 303.820 1.00 114.95 102 THR F N 1
ATOM 7690 C CA . THR F 6 102 ? 305.625 450.716 302.827 1.00 114.95 102 THR F CA 1
ATOM 7691 C C . THR F 6 102 ? 304.584 451.556 303.545 1.00 114.95 102 THR F C 1
ATOM 7692 O O . THR F 6 102 ? 303.807 451.032 304.349 1.00 114.95 102 THR F O 1
ATOM 7696 N N . LYS F 6 103 ? 304.567 452.855 303.256 1.00 113.78 103 LYS F N 1
ATOM 7697 C CA . LYS F 6 103 ? 303.657 453.774 303.925 1.00 113.78 103 LYS F CA 1
ATOM 7698 C C . LYS F 6 103 ? 302.292 453.726 303.249 1.00 113.78 103 LYS F C 1
ATOM 7699 O O . LYS F 6 103 ? 302.167 454.069 302.069 1.00 113.78 103 LYS F O 1
ATOM 7701 N N . LEU F 6 104 ? 301.277 453.303 303.993 1.00 112.62 104 LEU F N 1
ATOM 7702 C CA . LEU F 6 104 ? 299.916 453.249 303.476 1.00 112.62 104 LEU F CA 1
ATOM 7703 C C . LEU F 6 104 ? 298.901 453.209 304.612 1.00 112.62 104 LEU F C 1
ATOM 7704 O O . LEU F 6 104 ? 299.035 453.930 305.600 1.00 112.62 104 LEU F O 1
#

InterPro domains:
  IPR022539 Picornavirus VP1, conserved C-terminal region [PF12521] (262-284)
  IPR029053 Viral coat protein subunit [G3DSA:2.60.120.20] (2-291)
  IPR033703 Picornavirus/Calicivirus coat protein [cd00205] (76-262)
  IPR059138 Picornavirus capsid VP1 [PF22663] (45-260)